Protein AF-A0A2D6D0F0-F1 (afdb_monomer)

Sequence (981 aa):
MTTPNARRAFAAAVACLWTLGLAVTSDGAQYAVLAGVWDYQSEALALEAPRNDLILMRTLLADERYEAGSVIVLENPTKTEMVASLEGLAERIGPSDTFLFYFSGHGTRIIDRFGDDPGDEARGRYPDLDDEALLPADADLSRPETYLLDDELGALIGAIGTRDVACVIDTCYSGDILKAPRLGPSKGASGDPTARRRGASRPQDILDDATDFALLMAAAPHNEVVHELRIPVAGRQLPVSALTYSIYRHAGRMAGMTYRQLAQAARSDHEEWRLPWSPVLEGPAARYDESTPWRPTSMAAAEAIRLYADDELPFETTRHRVVALGGVEVDVGLLRAAGVRRSAIVIGVDDYQPPFGALRYAGDDAKAMKEVLQDAGFMVTLMTPDSLLQPTRQNIIDQLEWHARMADLDMLTVYLSGHGEDVDGEGYFVPMDATEPLAASSLGVGALFDILATAKAKRRFVMVDACRVAPKQAFVSSLATQGSETDIVFTACDEGQYAPEVPELGHGLFTHFLLTGLRDDAGEGPAAAAPDGNVTVLGLLDYVMRGIDDWYASIPPDQRPQQQVTPRVLYNGRYISLLSSEDVDTALVAAPRPAVPAPAATAPTMRPQPEHVPFLVSVLPGISMPIPVDGDVSTTFSLNLFAGYVRSVRGAEVGYVLNRVRDGMHGGQVAGAANLVGGRVTGFQAAGAVNATGGGLRGFQAAGALNLLDGGERLGRFLADVNHDEPVMGLHGVQAAGAVNILSGDTSQGAQIAGAVNVAAGLLRGAQLSGAVNIGERISGGQFGVVNVADSIRGAQFGVVNVGGAMTGLQVGIVNIADTFDGVPVGLLNYSGNGRWDLEISGDETFPVLVGLRTGTERFYSILAVAGQWESTPRRWGMAAGFGGRIPVGRYGIHLDAMHYKINEDEAWTDELHLLSKLRLTFGLRLADQMSLFAGVTGNVLVSRLNDGSHLDLSGDAVYETKRGRNWVRVWPGVVAGVTF

Structure (mmCIF, N/CA/C/O backbone):
data_AF-A0A2D6D0F0-F1
#
_entry.id   AF-A0A2D6D0F0-F1
#
loop_
_atom_site.group_PDB
_atom_site.id
_atom_site.type_symbol
_atom_site.label_atom_id
_atom_site.label_alt_id
_atom_site.label_comp_id
_atom_site.label_asym_id
_atom_site.label_entity_id
_atom_site.label_seq_id
_atom_site.pdbx_PDB_ins_code
_atom_site.Cartn_x
_atom_site.Cartn_y
_atom_site.Cartn_z
_atom_site.occupancy
_atom_site.B_iso_or_equiv
_atom_site.auth_seq_id
_atom_site.auth_comp_id
_atom_site.auth_asym_id
_atom_site.auth_atom_id
_atom_site.pdbx_PDB_model_num
ATOM 1 N N . MET A 1 1 ? 1.166 -6.325 -25.034 1.00 35.00 1 MET A N 1
ATOM 2 C CA . MET A 1 1 ? 2.629 -6.489 -25.210 1.00 35.00 1 MET A CA 1
ATOM 3 C C . MET A 1 1 ? 2.957 -7.963 -25.442 1.00 35.00 1 MET A C 1
ATOM 5 O O . MET A 1 1 ? 2.947 -8.725 -24.484 1.00 35.00 1 MET A O 1
ATOM 9 N N . THR A 1 2 ? 3.166 -8.409 -26.685 1.00 28.19 2 THR A N 1
ATOM 10 C CA . THR A 1 2 ? 3.203 -9.856 -27.020 1.00 28.19 2 THR A CA 1
ATOM 11 C C . THR A 1 2 ? 4.401 -10.307 -27.864 1.00 28.19 2 THR A C 1
ATOM 13 O O . THR A 1 2 ? 4.337 -11.370 -28.476 1.00 28.19 2 THR A O 1
ATOM 16 N N . THR A 1 3 ? 5.527 -9.584 -27.872 1.00 33.97 3 THR A N 1
ATOM 17 C CA . THR A 1 3 ? 6.780 -10.109 -28.451 1.00 33.97 3 THR A CA 1
ATOM 18 C C . THR A 1 3 ? 7.912 -10.178 -27.409 1.00 33.97 3 THR A C 1
ATOM 20 O O . THR A 1 3 ? 8.162 -9.204 -26.695 1.00 33.97 3 THR A O 1
ATOM 23 N N . PRO A 1 4 ? 8.630 -11.319 -27.300 1.00 35.09 4 PRO A N 1
ATOM 24 C CA . PRO A 1 4 ? 9.756 -11.505 -26.371 1.00 35.09 4 PRO A CA 1
ATOM 25 C C . PRO A 1 4 ? 10.907 -10.501 -26.549 1.00 35.09 4 PRO A C 1
ATOM 27 O O . PRO A 1 4 ? 11.639 -10.234 -25.598 1.00 35.09 4 PRO A O 1
ATOM 30 N N . ASN A 1 5 ? 11.057 -9.924 -27.745 1.00 35.28 5 ASN A N 1
ATOM 31 C CA . ASN A 1 5 ? 12.119 -8.963 -28.055 1.00 35.28 5 ASN A CA 1
ATOM 32 C C . ASN A 1 5 ? 11.837 -7.567 -27.483 1.00 35.28 5 ASN A C 1
ATOM 34 O O . ASN A 1 5 ? 12.752 -6.944 -26.948 1.00 35.28 5 ASN A O 1
ATOM 38 N N . ALA A 1 6 ? 10.572 -7.131 -27.459 1.00 36.66 6 ALA A N 1
ATOM 39 C CA . ALA A 1 6 ? 10.165 -5.880 -26.818 1.00 36.66 6 ALA A CA 1
ATOM 40 C C . ALA A 1 6 ? 10.391 -5.919 -25.295 1.00 36.66 6 ALA A C 1
ATOM 42 O O . ALA A 1 6 ? 10.857 -4.943 -24.714 1.00 36.66 6 ALA A O 1
ATOM 43 N N . ARG A 1 7 ? 10.191 -7.081 -24.650 1.00 38.28 7 ARG A N 1
ATOM 44 C CA . ARG A 1 7 ? 10.544 -7.290 -23.230 1.00 38.28 7 ARG A CA 1
ATOM 45 C C . ARG A 1 7 ? 12.048 -7.186 -22.968 1.00 38.28 7 ARG A C 1
ATOM 47 O O . ARG A 1 7 ? 12.435 -6.685 -21.922 1.00 38.28 7 ARG A O 1
ATOM 54 N N . ARG A 1 8 ? 12.897 -7.630 -23.901 1.00 39.00 8 ARG A N 1
ATOM 55 C CA . ARG A 1 8 ? 14.366 -7.550 -23.776 1.00 39.00 8 ARG A CA 1
ATOM 56 C C . ARG A 1 8 ? 14.900 -6.146 -24.042 1.00 39.00 8 ARG A C 1
ATOM 58 O O . ARG A 1 8 ? 15.798 -5.708 -23.340 1.00 39.00 8 ARG A O 1
ATOM 65 N N . ALA A 1 9 ? 14.319 -5.433 -25.003 1.00 36.66 9 ALA A N 1
ATOM 66 C CA . ALA A 1 9 ? 14.596 -4.023 -25.264 1.00 36.66 9 ALA A CA 1
ATOM 67 C C . ALA A 1 9 ? 14.167 -3.128 -24.088 1.00 36.66 9 ALA A C 1
ATOM 69 O O . ALA A 1 9 ? 14.928 -2.263 -23.657 1.00 36.66 9 ALA A O 1
ATOM 70 N N . PHE A 1 10 ? 12.991 -3.398 -23.516 1.00 39.38 10 PHE A N 1
ATOM 71 C CA . PHE A 1 10 ? 12.507 -2.761 -22.294 1.00 39.38 10 PHE A CA 1
ATOM 72 C C . PHE A 1 10 ? 13.398 -3.106 -21.094 1.00 39.38 10 PHE A C 1
ATOM 74 O O . PHE A 1 10 ? 13.846 -2.203 -20.403 1.00 39.38 10 PHE A O 1
ATOM 81 N N . ALA A 1 11 ? 13.764 -4.378 -20.898 1.00 36.72 11 ALA A N 1
ATOM 82 C CA . ALA A 1 11 ? 14.684 -4.795 -19.838 1.00 36.72 11 ALA A CA 1
ATOM 83 C C . ALA A 1 11 ? 16.097 -4.205 -19.996 1.00 36.72 11 ALA A C 1
ATOM 85 O O . ALA A 1 11 ? 16.725 -3.893 -18.995 1.00 36.72 11 ALA A O 1
ATOM 86 N N . ALA A 1 12 ? 16.594 -4.004 -21.221 1.00 36.41 12 ALA A N 1
ATOM 87 C CA . ALA A 1 12 ? 17.891 -3.376 -21.481 1.00 36.41 12 ALA A CA 1
ATOM 88 C C . ALA A 1 12 ? 17.864 -1.856 -21.240 1.00 36.41 12 ALA A C 1
ATOM 90 O O . ALA A 1 12 ? 18.802 -1.307 -20.667 1.00 36.41 12 ALA A O 1
ATOM 91 N N . ALA A 1 13 ? 16.774 -1.176 -21.611 1.00 36.41 13 ALA A N 1
ATOM 92 C CA . ALA A 1 13 ? 16.562 0.235 -21.289 1.00 36.41 13 ALA A CA 1
ATOM 93 C C . ALA A 1 13 ? 16.362 0.448 -19.776 1.00 36.41 13 ALA A C 1
ATOM 95 O O . ALA A 1 13 ? 16.921 1.383 -19.208 1.00 36.41 13 ALA A O 1
ATOM 96 N N . VAL A 1 14 ? 15.644 -0.465 -19.113 1.00 37.88 14 VAL A N 1
ATOM 97 C CA . VAL A 1 14 ? 15.500 -0.529 -17.652 1.00 37.88 14 VAL A CA 1
ATOM 98 C C . VAL A 1 14 ? 16.848 -0.841 -16.993 1.00 37.88 14 VAL A C 1
ATOM 100 O O . VAL A 1 14 ? 17.201 -0.168 -16.040 1.00 37.88 14 VAL A O 1
ATOM 103 N N . ALA A 1 15 ? 17.673 -1.742 -17.531 1.00 34.91 15 ALA A N 1
ATOM 104 C CA . ALA A 1 15 ? 19.015 -2.038 -17.012 1.00 34.91 15 ALA A CA 1
ATOM 105 C C . ALA A 1 15 ? 19.998 -0.854 -17.151 1.00 34.91 15 ALA A C 1
ATOM 107 O O . ALA A 1 15 ? 20.830 -0.631 -16.273 1.00 34.91 15 ALA A O 1
ATOM 108 N N . CYS A 1 16 ? 19.886 -0.054 -18.218 1.00 33.41 16 CYS A N 1
ATOM 109 C CA . CYS A 1 16 ? 20.623 1.209 -18.360 1.00 33.41 16 CYS A CA 1
ATOM 110 C C . CYS A 1 16 ? 20.091 2.325 -17.442 1.00 33.41 16 CYS A C 1
ATOM 112 O O . CYS A 1 16 ? 20.849 3.213 -17.064 1.00 33.41 16 CYS A O 1
ATOM 114 N N . LEU A 1 17 ? 18.812 2.278 -17.058 1.00 35.69 17 LEU A N 1
ATOM 115 C CA . LEU A 1 17 ? 18.233 3.140 -16.021 1.00 35.69 17 LEU A CA 1
ATOM 116 C C . LEU A 1 17 ? 18.638 2.686 -14.606 1.00 35.69 17 LEU A C 1
ATOM 118 O O . LEU A 1 17 ? 18.888 3.528 -13.749 1.00 35.69 17 LEU A O 1
ATOM 122 N N . TRP A 1 18 ? 18.806 1.380 -14.386 1.00 32.38 18 TRP A N 1
ATOM 123 C CA . TRP A 1 18 ? 19.278 0.777 -13.133 1.00 32.38 18 TRP A CA 1
ATOM 124 C C . TRP A 1 18 ? 20.716 1.173 -12.774 1.00 32.38 18 TRP A C 1
ATOM 126 O O . TRP A 1 18 ? 21.047 1.274 -11.597 1.00 32.38 18 TRP A O 1
ATOM 136 N N . THR A 1 19 ? 21.576 1.443 -13.760 1.00 31.61 19 THR A N 1
ATOM 137 C CA . THR A 1 19 ? 22.963 1.880 -13.514 1.00 31.61 19 THR A CA 1
ATOM 138 C C . THR A 1 19 ? 23.115 3.391 -13.311 1.00 31.61 19 THR A C 1
ATOM 140 O O . THR A 1 19 ? 24.156 3.829 -12.826 1.00 31.61 19 THR A O 1
ATOM 143 N N . LEU A 1 20 ? 22.087 4.189 -13.627 1.00 30.00 20 LEU A N 1
ATOM 144 C CA . LEU A 1 20 ? 22.090 5.654 -13.485 1.00 30.00 20 LEU A CA 1
ATOM 145 C C . LEU A 1 20 ? 21.122 6.185 -12.412 1.00 30.00 20 LEU A C 1
ATOM 147 O O . LEU A 1 20 ? 21.243 7.342 -12.018 1.00 30.00 20 LEU A O 1
ATOM 151 N N . GLY A 1 21 ? 20.205 5.356 -11.910 1.00 28.36 21 GLY A N 1
ATOM 152 C CA . GLY A 1 21 ? 19.218 5.702 -10.887 1.00 28.36 21 GLY A CA 1
ATOM 153 C C . GLY A 1 21 ? 19.251 4.751 -9.693 1.00 28.36 21 GLY A C 1
ATOM 154 O O . GLY A 1 21 ? 18.270 4.066 -9.422 1.00 28.36 21 GLY A O 1
ATOM 155 N N . LEU A 1 22 ? 20.363 4.712 -8.955 1.00 32.31 22 LEU A N 1
ATOM 156 C CA . LEU A 1 22 ? 20.384 4.163 -7.595 1.00 32.31 22 LEU A CA 1
ATOM 157 C C . LEU A 1 22 ? 19.583 5.095 -6.670 1.00 32.31 22 LEU A C 1
ATOM 159 O O . LEU A 1 22 ? 20.170 5.972 -6.044 1.00 32.31 22 LEU A O 1
ATOM 163 N N . ALA A 1 23 ? 18.251 4.948 -6.671 1.00 27.20 23 ALA A N 1
ATOM 164 C CA . ALA A 1 23 ? 17.322 5.243 -5.567 1.00 27.20 23 ALA A CA 1
ATOM 165 C C . ALA A 1 23 ? 15.842 5.126 -6.007 1.00 27.20 23 ALA A C 1
ATOM 167 O O . ALA A 1 23 ? 15.099 6.088 -5.865 1.00 27.20 23 ALA A O 1
ATOM 168 N N . VAL A 1 24 ? 15.388 3.983 -6.540 1.00 26.95 24 VAL A N 1
ATOM 169 C CA . VAL A 1 24 ? 13.980 3.547 -6.396 1.00 26.95 24 VAL A CA 1
ATOM 170 C C . VAL A 1 24 ? 13.966 2.018 -6.336 1.00 26.95 24 VAL A C 1
ATOM 172 O O . VAL A 1 24 ? 14.511 1.346 -7.207 1.00 26.95 24 VAL A O 1
ATOM 175 N N . THR A 1 25 ? 13.395 1.499 -5.259 1.00 31.27 25 THR A N 1
ATOM 176 C CA . THR A 1 25 ? 13.218 0.091 -4.896 1.00 31.27 25 THR A CA 1
ATOM 177 C C . THR A 1 25 ? 12.376 -0.665 -5.931 1.00 31.27 25 THR A C 1
ATOM 179 O O . THR A 1 25 ? 11.370 -0.150 -6.412 1.00 31.27 25 THR A O 1
ATOM 182 N N . SER A 1 26 ? 12.761 -1.894 -6.282 1.00 36.75 26 SER A N 1
ATOM 183 C CA . SER A 1 26 ? 11.804 -2.868 -6.817 1.00 36.75 26 SER A CA 1
ATOM 184 C C . SER A 1 26 ? 10.820 -3.212 -5.698 1.00 36.75 26 SER A C 1
ATOM 186 O O . SER A 1 26 ? 11.283 -3.631 -4.639 1.00 36.75 26 SER A O 1
ATOM 188 N N . ASP A 1 27 ? 9.513 -3.029 -5.902 1.00 53.31 27 ASP A N 1
ATOM 189 C CA . ASP A 1 27 ? 8.501 -3.552 -4.974 1.00 53.31 27 ASP A CA 1
ATOM 190 C C . ASP A 1 27 ? 8.690 -5.079 -4.899 1.00 53.31 27 ASP A C 1
ATOM 192 O O . ASP A 1 27 ? 8.548 -5.760 -5.920 1.00 53.31 27 ASP A O 1
ATOM 196 N N . GLY A 1 28 ? 9.106 -5.614 -3.747 1.00 61.09 28 GLY A N 1
ATOM 197 C CA . GLY A 1 28 ? 9.179 -7.061 -3.545 1.00 61.09 28 GLY A CA 1
ATOM 198 C C . GLY A 1 28 ? 7.797 -7.694 -3.415 1.00 61.09 28 GLY A C 1
ATOM 199 O O . GLY A 1 28 ? 6.772 -7.008 -3.365 1.00 61.09 28 GLY A O 1
ATOM 200 N N . ALA A 1 29 ? 7.766 -9.024 -3.395 1.00 73.00 29 ALA A N 1
ATOM 201 C CA . ALA A 1 29 ? 6.532 -9.785 -3.245 1.00 73.00 29 ALA A CA 1
ATOM 202 C C . ALA A 1 29 ? 5.926 -9.584 -1.845 1.00 73.00 29 ALA A C 1
ATOM 204 O O . ALA A 1 29 ? 6.640 -9.333 -0.875 1.00 73.00 29 ALA A O 1
ATOM 205 N N . GLN A 1 30 ? 4.600 -9.695 -1.732 1.00 80.50 30 GLN A N 1
ATOM 206 C CA . GLN A 1 30 ? 3.890 -9.570 -0.456 1.00 80.50 30 GLN A CA 1
ATOM 207 C C . GLN A 1 30 ? 3.416 -10.941 0.035 1.00 80.50 30 GLN A C 1
ATOM 209 O O . GLN A 1 30 ? 2.775 -11.695 -0.706 1.00 80.50 30 GLN A O 1
ATOM 214 N N . TYR A 1 31 ? 3.707 -11.241 1.298 1.00 85.88 31 TYR A N 1
ATOM 215 C CA . TYR A 1 31 ? 3.348 -12.481 1.982 1.00 85.88 31 TYR A CA 1
ATOM 216 C C . TYR A 1 31 ? 2.560 -12.181 3.257 1.00 85.88 31 TYR A C 1
ATOM 218 O O . TYR A 1 31 ? 2.778 -11.150 3.895 1.00 85.88 31 TYR A O 1
ATOM 226 N N . ALA A 1 32 ? 1.639 -13.067 3.634 1.00 88.25 32 ALA A N 1
ATOM 227 C CA . ALA A 1 32 ? 0.878 -12.935 4.869 1.00 88.25 32 ALA A CA 1
ATOM 228 C C . ALA A 1 32 ? 0.519 -14.290 5.496 1.00 88.25 32 ALA A C 1
ATOM 230 O O . ALA A 1 32 ? 0.195 -15.241 4.785 1.00 88.25 32 ALA A O 1
ATOM 231 N N . VAL A 1 33 ? 0.497 -14.345 6.826 1.00 91.69 33 VAL A N 1
ATOM 232 C CA . VAL A 1 33 ? -0.156 -15.398 7.616 1.00 91.69 33 VAL A CA 1
ATOM 233 C C . VAL A 1 33 ? -1.268 -14.746 8.425 1.00 91.69 33 VAL A C 1
ATOM 235 O O . VAL A 1 33 ? -1.003 -13.846 9.217 1.00 91.69 33 VAL A O 1
ATOM 238 N N . LEU A 1 34 ? -2.505 -15.187 8.206 1.00 93.12 34 LEU A N 1
ATOM 239 C CA . LEU A 1 34 ? -3.680 -14.785 8.971 1.00 93.12 34 LEU A CA 1
ATOM 240 C C . LEU A 1 34 ? -4.127 -15.973 9.818 1.00 93.12 34 LEU A C 1
ATOM 242 O O . LEU A 1 34 ? -4.552 -16.980 9.259 1.00 93.12 34 LEU A O 1
ATOM 246 N N . ALA A 1 35 ? -4.050 -15.856 11.136 1.00 94.88 35 ALA A N 1
ATOM 247 C CA . ALA A 1 35 ? -4.525 -16.860 12.074 1.00 94.88 35 ALA A CA 1
ATOM 248 C C . ALA A 1 35 ? -5.669 -16.297 12.914 1.00 94.88 35 ALA A C 1
ATOM 250 O O . ALA A 1 35 ? -5.633 -15.143 13.340 1.00 94.88 35 ALA A O 1
ATOM 251 N N . GLY A 1 36 ? -6.681 -17.114 13.168 1.00 93.38 36 GLY A N 1
ATOM 252 C CA . GLY A 1 36 ? -7.724 -16.748 14.109 1.00 93.38 36 GLY A CA 1
ATOM 253 C C . GLY A 1 36 ? -8.350 -17.959 14.770 1.00 93.38 36 GLY A C 1
ATOM 254 O O . GLY A 1 36 ? -8.576 -18.981 14.119 1.00 93.38 36 GLY A O 1
ATOM 255 N N . VAL A 1 37 ? -8.577 -17.834 16.074 1.00 90.94 37 VAL A N 1
ATOM 256 C CA . VAL A 1 37 ? -8.968 -18.934 16.956 1.00 90.94 37 VAL A CA 1
ATOM 257 C C . VAL A 1 37 ? -10.219 -18.532 17.727 1.00 90.94 37 VAL A C 1
ATOM 259 O O . VAL A 1 37 ? -10.185 -17.645 18.579 1.00 90.94 37 VAL A O 1
ATOM 262 N N . TRP A 1 38 ? -11.329 -19.184 17.405 1.00 88.31 38 TRP A N 1
ATOM 263 C CA . TRP A 1 38 ? -12.628 -19.006 18.055 1.00 88.31 38 TRP A CA 1
ATOM 264 C C . TRP A 1 38 ? -13.164 -20.304 18.670 1.00 88.31 38 TRP A C 1
ATOM 266 O O . TRP A 1 38 ? -13.994 -20.250 19.571 1.00 88.31 38 TRP A O 1
ATOM 276 N N . ASP A 1 39 ? -12.672 -21.455 18.204 1.00 86.69 39 ASP A N 1
ATOM 277 C CA . ASP A 1 39 ? -13.018 -22.785 18.701 1.00 86.69 39 ASP A CA 1
ATOM 278 C C . ASP A 1 39 ? -11.818 -23.378 19.451 1.00 86.69 39 ASP A C 1
ATOM 280 O O . ASP A 1 39 ? -10.764 -23.630 18.859 1.00 86.69 39 ASP A O 1
ATOM 284 N N . TYR A 1 40 ? -11.978 -23.564 20.761 1.00 83.00 40 TYR A N 1
ATOM 285 C CA . TYR A 1 40 ? -10.963 -24.102 21.666 1.00 83.00 40 TYR A CA 1
ATOM 286 C C . TYR A 1 40 ? -11.461 -25.411 22.273 1.00 83.00 40 TYR A C 1
ATOM 288 O O . TYR A 1 40 ? -12.660 -25.660 22.371 1.00 83.00 40 TYR A O 1
ATOM 296 N N . GLN A 1 41 ? -10.543 -26.227 22.792 1.00 77.12 41 GLN A N 1
ATOM 297 C CA . GLN A 1 41 ? -10.916 -27.453 23.512 1.00 77.12 41 GLN A CA 1
ATOM 298 C C . GLN A 1 41 ? -11.795 -27.197 24.751 1.00 77.12 41 GLN A C 1
ATOM 300 O O . GLN A 1 41 ? -12.514 -28.095 25.188 1.00 77.12 41 GLN A O 1
ATOM 305 N N . SER A 1 42 ? -11.730 -25.989 25.319 1.00 69.00 42 SER A N 1
ATOM 306 C CA . SER A 1 42 ? -12.558 -25.547 26.441 1.00 69.00 42 SER A CA 1
ATOM 307 C C . SER A 1 42 ? -13.626 -24.565 25.966 1.00 69.00 42 SER A C 1
ATOM 309 O O . SER A 1 42 ? -13.292 -23.497 25.456 1.00 69.00 42 SER A O 1
ATOM 311 N N . GLU A 1 43 ? -14.902 -24.871 26.224 1.00 63.38 43 GLU A N 1
ATOM 312 C CA . GLU A 1 43 ? -16.028 -23.960 25.946 1.00 63.38 43 GLU A CA 1
ATOM 313 C C . GLU A 1 43 ? -15.878 -22.604 26.663 1.00 63.38 43 GLU A C 1
ATOM 315 O O . GLU A 1 43 ? -16.380 -21.592 26.186 1.00 63.38 43 GLU A O 1
ATOM 320 N N . ALA A 1 44 ? -15.135 -22.550 27.776 1.00 56.38 44 ALA A N 1
ATOM 321 C CA . ALA A 1 44 ? -14.881 -21.312 28.515 1.00 56.38 44 ALA A CA 1
ATOM 322 C C . ALA A 1 44 ? -13.966 -20.316 27.773 1.00 56.38 44 ALA A C 1
ATOM 324 O O . ALA A 1 44 ? -13.897 -19.151 28.166 1.00 56.38 44 ALA A O 1
ATOM 325 N N . LEU A 1 45 ? -13.257 -20.776 26.737 1.00 63.25 45 LEU A N 1
ATOM 326 C CA . LEU A 1 45 ? -12.373 -19.976 25.886 1.00 63.25 45 LEU A CA 1
ATOM 327 C C . LEU A 1 45 ? -13.003 -19.660 24.522 1.00 63.25 45 LEU A C 1
ATOM 329 O O . LEU A 1 45 ? -12.356 -19.049 23.681 1.00 63.25 45 LEU A O 1
ATOM 333 N N . ALA A 1 46 ? -14.237 -20.098 24.260 1.00 70.38 46 ALA A N 1
ATOM 334 C CA . ALA A 1 46 ? -14.877 -19.847 22.976 1.00 70.38 46 ALA A CA 1
ATOM 335 C C . ALA A 1 46 ? -15.053 -18.338 22.733 1.00 70.38 46 ALA A C 1
ATOM 337 O O . ALA A 1 46 ? -15.486 -17.592 23.615 1.00 70.38 46 ALA A O 1
ATOM 338 N N . LEU A 1 47 ? -14.726 -17.906 21.516 1.00 75.00 47 LEU A N 1
ATOM 339 C CA . LEU A 1 47 ? -14.892 -16.530 21.042 1.00 75.00 47 LEU A CA 1
ATOM 340 C C . LEU A 1 47 ? -15.806 -16.526 19.814 1.00 75.00 47 LEU A C 1
ATOM 342 O O . LEU A 1 47 ? -15.990 -17.550 19.165 1.00 75.00 47 LEU A O 1
ATOM 346 N N . GLU A 1 48 ? -16.361 -15.376 19.448 1.00 77.81 48 GLU A N 1
ATOM 347 C CA . GLU A 1 48 ? -17.212 -15.239 18.258 1.00 77.81 48 GLU A CA 1
ATOM 348 C C . GLU A 1 48 ? -16.579 -14.329 17.194 1.00 77.81 48 GLU A C 1
ATOM 350 O O . GLU A 1 48 ? -16.745 -14.546 15.988 1.00 77.81 48 GLU A O 1
ATOM 355 N N . ALA A 1 49 ? -15.819 -13.319 17.622 1.00 81.12 49 ALA A N 1
ATOM 356 C CA . ALA A 1 49 ? -15.220 -12.306 16.759 1.00 81.12 49 ALA A CA 1
ATOM 357 C C . ALA A 1 49 ? -14.118 -12.823 15.812 1.00 81.12 49 ALA A C 1
ATOM 359 O O . ALA A 1 49 ? -14.177 -12.468 14.625 1.00 81.12 49 ALA A O 1
ATOM 360 N N . PRO A 1 50 ? -13.167 -13.693 16.233 1.00 89.75 50 PRO A 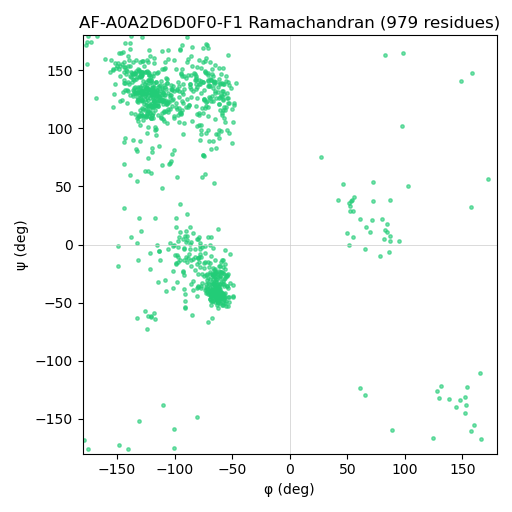N 1
ATOM 361 C CA . PRO A 1 50 ? -12.011 -14.063 15.406 1.00 89.75 50 PRO A CA 1
ATOM 362 C C . PRO A 1 50 ? -12.374 -14.660 14.044 1.00 89.75 50 PRO A C 1
ATOM 364 O O . PRO A 1 50 ? -11.663 -14.478 13.051 1.00 89.75 50 PRO A O 1
ATOM 367 N N . ARG A 1 51 ? -13.531 -15.325 13.964 1.00 89.94 51 ARG A N 1
ATOM 368 C CA . ARG A 1 51 ? -14.074 -15.866 12.717 1.00 89.94 51 ARG A CA 1
ATOM 369 C C . ARG A 1 51 ? -14.387 -14.773 11.698 1.00 89.94 51 ARG A C 1
ATOM 371 O O . ARG A 1 51 ? -14.022 -14.887 10.528 1.00 89.94 51 ARG A O 1
ATOM 378 N N . ASN A 1 52 ? -15.085 -13.722 12.124 1.00 89.19 52 ASN A N 1
ATOM 379 C CA . ASN A 1 52 ? -15.406 -12.587 11.261 1.00 89.19 52 ASN A CA 1
ATOM 380 C C . ASN A 1 52 ? -14.162 -11.747 10.977 1.00 89.19 52 ASN A C 1
ATOM 382 O O . ASN A 1 52 ? -13.978 -11.302 9.846 1.00 89.19 52 ASN A O 1
ATOM 386 N N . ASP A 1 53 ? -13.283 -11.589 11.959 1.00 90.94 53 ASP A N 1
ATOM 387 C CA . ASP A 1 53 ? -12.037 -10.842 11.838 1.00 90.94 53 ASP A CA 1
ATOM 388 C C . ASP A 1 53 ? -11.123 -11.388 10.726 1.00 90.94 53 ASP A C 1
ATOM 390 O O . ASP A 1 53 ? -10.682 -10.643 9.844 1.00 90.94 53 ASP A O 1
ATOM 394 N N . LEU A 1 54 ? -10.928 -12.710 10.686 1.00 90.75 54 LEU A N 1
ATOM 395 C CA . LEU A 1 54 ? -10.211 -13.409 9.613 1.00 90.75 54 LEU A CA 1
ATOM 396 C C . LEU A 1 54 ? -10.816 -13.147 8.235 1.00 90.75 54 LEU A C 1
ATOM 398 O O . LEU A 1 54 ? -10.087 -12.925 7.266 1.00 90.75 54 LEU A O 1
ATOM 402 N N . ILE A 1 55 ? -12.148 -13.162 8.130 1.00 88.50 55 ILE A N 1
ATOM 403 C CA . ILE A 1 55 ? -12.851 -12.888 6.873 1.00 88.50 55 ILE A CA 1
ATOM 404 C C . ILE A 1 55 ? -12.591 -11.445 6.444 1.00 88.50 55 ILE A C 1
ATOM 406 O O . ILE A 1 55 ? -12.255 -11.205 5.282 1.00 88.50 55 ILE A O 1
ATOM 410 N N . LEU A 1 56 ? -12.697 -10.484 7.363 1.00 86.81 56 LEU A N 1
ATOM 411 C CA . LEU A 1 56 ? -12.450 -9.070 7.087 1.00 86.81 56 LEU A CA 1
ATOM 412 C C . LEU A 1 56 ? -11.005 -8.831 6.630 1.00 86.81 56 LEU A C 1
ATOM 414 O O . LEU A 1 56 ? -10.795 -8.209 5.585 1.00 86.81 56 LEU A O 1
ATOM 418 N N . MET A 1 57 ? -10.020 -9.389 7.337 1.00 86.81 57 MET A N 1
ATOM 419 C CA . MET A 1 57 ? -8.602 -9.267 6.985 1.00 86.81 57 MET A CA 1
ATOM 420 C C . MET A 1 57 ? -8.267 -9.965 5.669 1.00 86.81 57 MET A C 1
ATOM 422 O O . MET A 1 57 ? -7.610 -9.380 4.811 1.00 86.81 57 MET A O 1
ATOM 426 N N . ARG A 1 58 ? -8.784 -11.173 5.431 1.00 85.31 58 ARG A N 1
ATOM 427 C CA . ARG A 1 58 ? -8.614 -11.865 4.146 1.00 85.31 58 ARG A CA 1
ATOM 428 C C . ARG A 1 58 ? -9.188 -11.051 2.989 1.00 85.31 58 ARG A C 1
ATOM 430 O O . ARG A 1 58 ? -8.563 -10.967 1.936 1.00 85.31 58 ARG A O 1
ATOM 437 N N . THR A 1 59 ? -10.362 -10.450 3.179 1.00 79.38 59 THR A N 1
ATOM 438 C CA . THR A 1 59 ? -11.003 -9.621 2.146 1.00 79.38 59 THR A CA 1
ATOM 439 C C . THR A 1 59 ? -10.167 -8.365 1.867 1.00 79.38 59 THR A C 1
ATOM 441 O O . THR A 1 59 ? -10.065 -7.923 0.728 1.00 79.38 59 THR A O 1
ATOM 444 N N . LEU A 1 60 ? -9.507 -7.814 2.886 1.00 77.69 60 LEU A N 1
ATOM 445 C CA . LEU A 1 60 ? -8.613 -6.661 2.769 1.00 77.69 60 LEU A CA 1
ATOM 446 C C . LEU A 1 60 ? -7.331 -6.969 1.980 1.00 77.69 60 LEU A C 1
ATOM 448 O O . LEU A 1 60 ? -6.833 -6.096 1.269 1.00 77.69 60 LEU A O 1
ATOM 452 N N . LEU A 1 61 ? -6.832 -8.207 2.070 1.00 76.12 61 LEU A N 1
ATOM 453 C CA . LEU A 1 61 ? -5.643 -8.689 1.355 1.00 76.12 61 LEU A CA 1
ATOM 454 C C . LEU A 1 61 ? -5.937 -9.298 -0.025 1.00 76.12 61 LEU A C 1
ATOM 456 O O . LEU A 1 61 ? -5.012 -9.759 -0.692 1.00 76.12 61 LEU A O 1
ATOM 460 N N . ALA A 1 62 ? -7.194 -9.300 -0.477 1.00 63.00 62 ALA A N 1
ATOM 461 C CA . ALA A 1 62 ? -7.594 -9.765 -1.806 1.00 63.00 62 ALA A CA 1
ATOM 462 C C . ALA A 1 62 ? -7.187 -8.755 -2.907 1.00 63.00 62 ALA A C 1
ATOM 464 O O . ALA A 1 62 ? -8.026 -8.177 -3.595 1.00 63.00 62 ALA A O 1
ATOM 465 N N . ASP A 1 63 ? -5.882 -8.507 -3.031 1.00 56.19 63 ASP A N 1
ATOM 466 C CA . ASP A 1 63 ? -5.238 -7.573 -3.961 1.00 56.19 63 ASP A CA 1
ATOM 467 C C . ASP A 1 63 ? -4.439 -8.340 -5.036 1.00 56.19 63 ASP A C 1
ATOM 469 O O . ASP A 1 63 ? -3.903 -9.415 -4.777 1.00 56.19 63 ASP A O 1
ATOM 473 N N . GLU A 1 64 ? -4.286 -7.767 -6.235 1.00 47.81 64 GLU A N 1
ATOM 474 C CA . GLU A 1 64 ? -3.553 -8.355 -7.375 1.00 47.81 64 GLU A CA 1
ATOM 475 C C . GLU A 1 64 ? -2.030 -8.496 -7.134 1.00 47.81 64 GLU A C 1
ATOM 477 O O . GLU A 1 64 ? -1.311 -9.003 -7.996 1.00 47.81 64 GLU A O 1
ATOM 482 N N . ARG A 1 65 ? -1.524 -8.032 -5.978 1.00 53.97 65 ARG A N 1
ATOM 483 C CA . ARG A 1 65 ? -0.098 -8.017 -5.596 1.00 53.97 65 ARG A CA 1
ATOM 484 C C . ARG A 1 65 ? 0.329 -9.166 -4.677 1.00 53.97 65 ARG A C 1
ATOM 486 O O . ARG A 1 65 ? 1.526 -9.427 -4.576 1.00 53.97 65 ARG A O 1
ATOM 493 N N . TYR A 1 66 ? -0.614 -9.858 -4.037 1.00 59.78 66 TYR A N 1
ATOM 494 C CA . TYR A 1 66 ? -0.324 -11.114 -3.348 1.00 59.78 66 TYR A CA 1
ATOM 495 C C . TYR A 1 66 ? -0.317 -12.237 -4.390 1.00 59.78 66 TYR A C 1
ATOM 497 O O . TYR A 1 66 ? -1.313 -12.470 -5.078 1.00 59.78 66 TYR A O 1
ATOM 505 N N . GLU A 1 67 ? 0.817 -12.919 -4.552 1.00 58.62 67 GLU A N 1
ATOM 506 C CA . GLU A 1 67 ? 0.885 -14.080 -5.436 1.00 58.62 67 GLU A CA 1
ATOM 507 C C . GLU A 1 67 ? -0.077 -15.180 -4.960 1.00 58.62 67 GLU A C 1
ATOM 509 O O . GLU A 1 67 ? -0.370 -15.327 -3.771 1.00 58.62 67 GLU A O 1
ATOM 514 N N . ALA A 1 68 ? -0.569 -16.002 -5.887 1.00 56.53 68 ALA A N 1
ATOM 515 C CA . ALA A 1 68 ? -1.401 -17.143 -5.522 1.00 56.53 68 ALA A CA 1
ATOM 516 C C . ALA A 1 68 ? -0.646 -18.053 -4.528 1.00 56.53 68 ALA A C 1
ATOM 518 O O . ALA A 1 68 ? 0.384 -18.635 -4.868 1.00 56.53 68 ALA A O 1
ATOM 519 N N . GLY A 1 69 ? -1.157 -18.171 -3.297 1.00 64.12 69 GLY A N 1
ATOM 520 C CA . GLY A 1 69 ? -0.510 -18.928 -2.217 1.00 64.12 69 GLY A CA 1
ATOM 521 C C . GLY A 1 69 ? 0.557 -18.160 -1.421 1.00 64.12 69 GLY A C 1
ATOM 522 O O . GLY A 1 69 ? 1.383 -18.801 -0.765 1.00 64.12 69 GLY A O 1
ATOM 523 N N . SER A 1 70 ? 0.582 -16.821 -1.482 1.00 77.31 70 SER A N 1
ATOM 524 C CA . SER A 1 70 ? 1.384 -15.975 -0.581 1.00 77.31 70 SER A CA 1
ATOM 525 C C . SER A 1 70 ? 0.627 -15.515 0.673 1.00 77.31 70 SER A C 1
ATOM 527 O O . SER A 1 70 ? 1.265 -15.067 1.621 1.00 77.31 70 SER A O 1
ATOM 529 N N . VAL A 1 71 ? -0.704 -15.674 0.709 1.00 84.56 71 VAL A N 1
ATOM 530 C CA . VAL A 1 71 ? -1.546 -15.482 1.904 1.00 84.56 71 VAL A CA 1
ATOM 531 C C . VAL A 1 71 ? -1.975 -16.847 2.435 1.00 84.56 71 VAL A C 1
ATOM 533 O O . VAL A 1 71 ? -2.727 -17.563 1.769 1.00 84.56 71 VAL A O 1
ATOM 536 N N . ILE A 1 72 ? -1.505 -17.206 3.627 1.00 88.38 72 ILE A N 1
ATOM 537 C CA . ILE A 1 72 ? -1.920 -18.405 4.359 1.00 88.38 72 ILE A CA 1
ATOM 538 C C . ILE A 1 72 ? -3.001 -17.991 5.354 1.00 88.38 72 ILE A C 1
ATOM 540 O O . ILE A 1 72 ? -2.806 -17.061 6.129 1.00 88.38 72 ILE A O 1
ATOM 544 N N . VAL A 1 73 ? -4.147 -18.667 5.312 1.00 90.75 73 VAL A N 1
ATOM 545 C CA . VAL A 1 73 ? -5.277 -18.430 6.217 1.00 90.75 73 VAL A CA 1
ATOM 546 C C . VAL A 1 73 ? -5.445 -19.673 7.078 1.00 90.75 73 VAL A C 1
ATOM 548 O O . VAL A 1 73 ? -5.656 -20.761 6.542 1.00 90.75 73 VAL A O 1
ATOM 551 N N . LEU A 1 74 ? -5.318 -19.503 8.388 1.00 93.31 74 LEU A N 1
ATOM 552 C CA . LEU A 1 74 ? -5.375 -20.546 9.398 1.00 93.31 74 LEU A CA 1
ATOM 553 C C . LEU A 1 74 ? -6.609 -20.324 10.279 1.00 93.31 74 LEU A C 1
ATOM 555 O O . LEU A 1 74 ? -6.680 -19.354 11.034 1.00 93.31 74 LEU A O 1
ATOM 559 N N . GLU A 1 75 ? -7.582 -21.222 10.163 1.00 94.44 75 GLU A N 1
ATOM 560 C CA . GLU A 1 75 ? -8.819 -21.220 10.951 1.00 94.44 75 GLU A CA 1
ATOM 561 C C . GLU A 1 75 ? -8.668 -22.212 12.109 1.00 94.44 75 GLU A C 1
ATOM 563 O O . GLU A 1 75 ? -8.453 -23.395 11.857 1.00 94.44 75 GLU A O 1
ATOM 568 N N . ASN A 1 76 ? -8.749 -21.731 13.354 1.00 93.00 76 ASN A N 1
ATOM 569 C CA . ASN A 1 76 ? -8.496 -22.508 14.575 1.00 93.00 76 ASN A CA 1
ATOM 570 C C . ASN A 1 76 ? -7.209 -23.362 14.508 1.00 93.00 76 ASN A C 1
ATOM 572 O O . ASN A 1 76 ? -7.269 -24.573 14.736 1.00 93.00 76 ASN A O 1
ATOM 576 N N . PRO A 1 77 ? -6.045 -22.779 14.154 1.00 95.31 77 PRO A N 1
ATOM 577 C CA . PRO A 1 77 ? -4.824 -23.560 14.029 1.00 95.31 77 PRO A CA 1
ATOM 578 C C . PRO A 1 77 ? -4.332 -24.094 15.369 1.00 95.31 77 PRO A C 1
ATOM 580 O O . PRO A 1 77 ? -4.408 -23.419 16.396 1.00 95.31 77 PRO A O 1
ATOM 583 N N . THR A 1 78 ? -3.727 -25.274 15.320 1.00 92.81 78 THR A N 1
ATOM 584 C CA . THR A 1 78 ? -2.882 -25.784 16.403 1.00 92.81 78 THR A CA 1
ATOM 585 C C . THR A 1 78 ? -1.547 -25.041 16.460 1.00 92.81 78 THR A C 1
ATOM 587 O O . THR A 1 78 ? -1.096 -24.481 15.451 1.00 92.81 78 THR A O 1
ATOM 590 N N . LYS A 1 79 ? -0.845 -25.104 17.601 1.00 90.88 79 LYS A N 1
ATOM 591 C CA . LYS A 1 79 ? 0.522 -24.561 17.737 1.00 90.88 79 LYS A CA 1
ATOM 592 C C . LYS A 1 79 ? 1.425 -25.035 16.596 1.00 90.88 79 LYS A C 1
ATOM 594 O O . LYS A 1 79 ? 2.123 -24.248 15.963 1.00 90.88 79 LYS A O 1
ATOM 599 N N . THR A 1 80 ? 1.354 -26.331 16.288 1.00 90.56 80 THR A N 1
ATOM 600 C CA . THR A 1 80 ? 2.179 -26.968 15.251 1.00 90.56 80 THR A CA 1
ATOM 601 C C . THR A 1 80 ? 1.898 -26.402 13.856 1.00 90.56 80 THR A C 1
ATOM 603 O O . THR A 1 80 ? 2.827 -26.183 13.080 1.00 90.56 80 THR A O 1
ATOM 606 N N . GLU A 1 81 ? 0.634 -26.141 13.520 1.00 91.88 81 GLU A N 1
ATOM 607 C CA . GLU A 1 81 ? 0.256 -25.576 12.219 1.00 91.88 81 GLU A CA 1
ATOM 608 C C . GLU A 1 81 ? 0.708 -24.122 12.060 1.00 91.88 81 GLU A C 1
ATOM 610 O O . GLU A 1 81 ? 1.150 -23.739 10.971 1.00 91.88 81 GLU A O 1
ATOM 615 N N . MET A 1 82 ? 0.645 -23.324 13.133 1.00 90.25 82 MET A N 1
ATOM 616 C CA . MET A 1 82 ? 1.158 -21.949 13.134 1.00 90.25 82 MET A CA 1
ATOM 617 C C . MET A 1 82 ? 2.670 -21.924 12.887 1.00 90.25 82 MET A C 1
ATOM 619 O O . MET A 1 82 ? 3.126 -21.235 11.972 1.00 90.25 82 MET A O 1
ATOM 623 N N . VAL A 1 83 ? 3.430 -22.723 13.644 1.00 90.94 83 VAL A N 1
ATOM 624 C CA . VAL A 1 83 ? 4.894 -22.832 13.521 1.00 90.94 83 VAL A CA 1
ATOM 625 C C . VAL A 1 83 ? 5.288 -23.281 12.113 1.00 90.94 83 VAL A C 1
ATOM 627 O O . VAL A 1 83 ? 6.042 -22.587 11.432 1.00 90.94 83 VAL A O 1
ATOM 630 N N . ALA A 1 84 ? 4.705 -24.378 11.621 1.00 88.75 84 ALA A N 1
ATOM 631 C CA . ALA A 1 84 ? 5.023 -24.914 10.298 1.00 88.75 84 ALA A CA 1
ATOM 632 C C . ALA A 1 84 ? 4.715 -23.923 9.159 1.00 88.75 84 ALA A C 1
ATOM 634 O O . ALA A 1 84 ? 5.429 -23.883 8.154 1.00 88.75 84 ALA A O 1
ATOM 635 N N . SER A 1 85 ? 3.664 -23.109 9.304 1.00 88.94 85 SER A N 1
ATOM 636 C CA . SER A 1 85 ? 3.302 -22.089 8.312 1.00 88.94 85 SER A CA 1
ATOM 637 C C . SER A 1 85 ? 4.310 -20.939 8.266 1.00 88.94 85 SER A C 1
ATOM 639 O O . SER A 1 85 ? 4.646 -20.468 7.177 1.00 88.94 85 SER A O 1
ATOM 641 N N . LEU A 1 86 ? 4.808 -20.502 9.427 1.00 87.81 86 LEU A N 1
ATOM 642 C CA . LEU A 1 86 ? 5.826 -19.454 9.537 1.00 87.81 86 LEU A CA 1
ATOM 643 C C . LEU A 1 86 ? 7.185 -19.935 9.009 1.00 87.81 86 LEU A C 1
ATOM 645 O O . LEU A 1 86 ? 7.784 -19.263 8.168 1.00 87.81 86 LEU A O 1
ATOM 649 N N . GLU A 1 87 ? 7.629 -21.128 9.412 1.00 87.25 87 GLU A N 1
ATOM 650 C CA . GLU A 1 87 ? 8.881 -21.730 8.931 1.00 87.25 87 GLU A CA 1
ATOM 651 C C . GLU A 1 87 ? 8.860 -21.962 7.414 1.00 87.25 87 GLU A C 1
ATOM 653 O O . GLU A 1 87 ? 9.805 -21.606 6.707 1.00 87.25 87 GLU A O 1
ATOM 658 N N . GLY A 1 88 ? 7.756 -22.495 6.880 1.00 82.12 88 GLY A N 1
ATOM 659 C CA . GLY A 1 88 ? 7.616 -22.753 5.445 1.00 82.12 88 GLY A CA 1
ATOM 660 C C . GLY A 1 88 ? 7.622 -21.487 4.579 1.00 82.12 88 GLY A C 1
ATOM 661 O O . GLY A 1 88 ? 8.005 -21.540 3.407 1.00 82.12 88 GLY A O 1
ATOM 662 N N . LEU A 1 89 ? 7.208 -20.338 5.126 1.00 78.94 89 LEU A N 1
ATOM 663 C CA . LEU A 1 89 ? 7.282 -19.046 4.439 1.00 78.94 89 LEU A CA 1
ATOM 664 C C . LEU A 1 89 ? 8.652 -18.378 4.571 1.00 78.94 89 LEU A C 1
ATOM 666 O O . LEU A 1 89 ? 9.076 -17.720 3.619 1.00 78.94 89 LEU A O 1
ATOM 670 N N . ALA A 1 90 ? 9.364 -18.582 5.682 1.00 77.00 90 ALA A N 1
ATOM 671 C CA . ALA A 1 90 ? 10.707 -18.041 5.892 1.00 77.00 90 ALA A CA 1
ATOM 672 C C . ALA A 1 90 ? 11.671 -18.405 4.748 1.00 77.00 90 ALA A C 1
ATOM 674 O O . ALA A 1 90 ? 12.455 -17.568 4.306 1.00 77.00 90 ALA A O 1
ATOM 675 N N . GLU A 1 91 ? 11.556 -19.619 4.193 1.00 73.62 91 GLU A N 1
ATOM 676 C CA . GLU A 1 91 ? 12.378 -20.089 3.066 1.00 73.62 91 GLU A CA 1
ATOM 677 C C . GLU A 1 91 ? 12.071 -19.396 1.724 1.00 73.62 91 GLU A C 1
ATOM 679 O O . GLU A 1 91 ? 12.879 -19.450 0.793 1.00 73.62 91 GLU A O 1
ATOM 684 N N . ARG A 1 92 ? 10.898 -18.765 1.595 1.00 77.94 92 ARG A N 1
ATOM 685 C CA . ARG A 1 92 ? 10.401 -18.165 0.344 1.00 77.94 92 ARG A CA 1
ATOM 686 C C . ARG A 1 92 ? 10.577 -16.649 0.284 1.00 77.94 92 ARG A C 1
ATOM 688 O O . ARG A 1 92 ? 10.583 -16.101 -0.816 1.00 77.94 92 ARG A O 1
ATOM 695 N N . ILE A 1 93 ? 10.691 -15.988 1.435 1.00 80.19 93 ILE A N 1
ATOM 696 C CA . ILE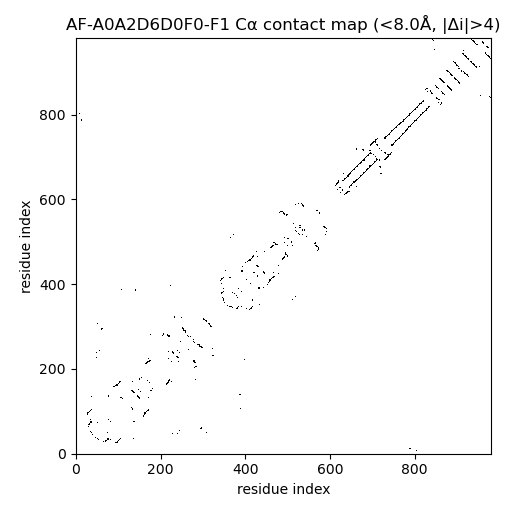 A 1 93 ? 10.701 -14.526 1.561 1.00 80.19 93 ILE A CA 1
ATOM 697 C C . ILE A 1 93 ? 12.131 -13.991 1.405 1.00 80.19 93 ILE A C 1
ATOM 699 O O . ILE A 1 93 ? 13.030 -14.335 2.173 1.00 80.19 93 ILE A O 1
ATOM 703 N N . GLY A 1 94 ? 12.347 -13.132 0.408 1.00 73.44 94 GLY A N 1
ATOM 704 C CA . GLY A 1 94 ? 13.625 -12.476 0.140 1.00 73.44 94 GLY A CA 1
ATOM 705 C C . GLY A 1 94 ? 13.767 -11.084 0.784 1.00 73.44 94 GLY A C 1
ATOM 706 O O . GLY A 1 94 ? 12.792 -10.506 1.256 1.00 73.44 94 GLY A O 1
ATOM 707 N N . PRO A 1 95 ? 14.968 -10.470 0.741 1.00 70.69 95 PRO A N 1
ATOM 708 C CA . PRO A 1 95 ? 15.256 -9.194 1.419 1.00 70.69 95 PRO A CA 1
ATOM 709 C C . PRO A 1 95 ? 14.494 -7.961 0.916 1.00 70.69 95 PRO A C 1
ATOM 711 O O . PRO A 1 95 ? 14.574 -6.904 1.538 1.00 70.69 95 PRO A O 1
ATOM 714 N N . SER A 1 96 ? 13.839 -8.058 -0.241 1.00 70.62 96 SER A N 1
ATOM 715 C CA . SER A 1 96 ? 13.034 -6.988 -0.842 1.00 70.62 96 SER A CA 1
ATOM 716 C C . SER A 1 96 ? 11.535 -7.126 -0.579 1.00 70.62 96 SER A C 1
ATOM 718 O O . SER A 1 96 ? 10.794 -6.219 -0.944 1.00 70.62 96 SER A O 1
ATOM 720 N N . ASP A 1 97 ? 11.102 -8.260 -0.025 1.00 80.62 97 ASP A N 1
ATOM 721 C CA . ASP A 1 97 ? 9.696 -8.649 0.109 1.00 80.62 97 ASP A CA 1
ATOM 722 C C . ASP A 1 97 ? 9.069 -8.070 1.383 1.00 80.62 97 ASP A C 1
ATOM 724 O O . ASP A 1 97 ? 9.778 -7.681 2.305 1.00 80.62 97 ASP A O 1
ATOM 728 N N . THR A 1 98 ? 7.743 -8.029 1.468 1.00 80.56 98 THR A N 1
ATOM 729 C CA . THR A 1 98 ? 7.020 -7.557 2.660 1.00 80.56 98 THR A CA 1
ATOM 730 C C . THR A 1 98 ? 6.256 -8.714 3.292 1.00 80.56 98 THR A C 1
ATOM 732 O O . THR A 1 98 ? 5.599 -9.481 2.582 1.00 80.56 98 THR A O 1
ATOM 735 N N . PHE A 1 99 ? 6.298 -8.831 4.619 1.00 86.38 99 PHE A N 1
ATOM 736 C CA . PHE A 1 99 ? 5.623 -9.900 5.356 1.00 86.38 99 PHE A CA 1
ATOM 737 C C . PHE A 1 99 ? 4.645 -9.358 6.406 1.00 86.38 99 PHE A C 1
ATOM 739 O O . PHE A 1 99 ? 4.982 -8.457 7.172 1.00 86.38 99 PHE A O 1
ATOM 746 N N . LEU A 1 100 ? 3.440 -9.934 6.449 1.00 87.75 100 LEU A N 1
ATOM 747 C CA . LEU A 1 100 ? 2.424 -9.677 7.468 1.00 87.75 100 LEU A CA 1
ATOM 748 C C . LEU A 1 100 ? 2.149 -10.928 8.308 1.00 87.75 100 LEU A C 1
ATOM 750 O O . LEU A 1 100 ? 1.749 -11.959 7.771 1.00 87.75 100 LEU A O 1
ATOM 754 N N . PHE A 1 101 ? 2.216 -10.796 9.625 1.00 90.94 101 PHE A N 1
ATOM 755 C CA . PHE A 1 101 ? 1.626 -11.748 10.560 1.00 90.94 101 PHE A CA 1
ATOM 756 C C . PHE A 1 101 ? 0.390 -11.134 11.228 1.00 90.94 101 PHE A C 1
ATOM 758 O O . PHE A 1 101 ? 0.445 -10.020 11.744 1.00 90.94 101 PHE A O 1
ATOM 765 N N . TYR A 1 102 ? -0.735 -11.840 11.207 1.00 92.75 102 TYR A N 1
ATOM 766 C CA . TYR A 1 102 ? -1.981 -11.420 11.842 1.00 92.75 102 TYR A CA 1
ATOM 767 C C . TYR A 1 102 ? -2.517 -12.537 12.731 1.00 92.75 102 TYR A C 1
ATOM 769 O O . TYR A 1 102 ? -2.629 -13.677 12.274 1.00 92.75 102 TYR A O 1
ATOM 777 N N . PHE A 1 103 ? -2.894 -12.197 13.961 1.00 93.62 103 PHE A N 1
ATOM 778 C CA . PHE A 1 103 ? -3.521 -13.121 14.900 1.00 93.62 103 PHE A CA 1
ATOM 779 C C . PHE A 1 103 ? -4.726 -12.466 15.592 1.00 93.62 103 PHE A C 1
ATOM 781 O O . PHE A 1 103 ? -4.602 -11.350 16.094 1.00 93.62 103 PHE A O 1
ATOM 788 N N . SER A 1 104 ? -5.865 -13.165 15.643 1.00 91.44 104 SER A N 1
ATOM 789 C CA . SER A 1 104 ? -7.045 -12.800 16.448 1.00 91.44 104 SER A CA 1
ATOM 790 C C . SER A 1 104 ? -7.504 -13.991 17.295 1.00 91.44 104 SER A C 1
ATOM 792 O O . SER A 1 104 ? -7.677 -15.098 16.785 1.00 91.44 104 SER A O 1
ATOM 794 N N . GLY A 1 105 ? -7.671 -13.796 18.600 1.00 86.25 105 GLY A N 1
ATOM 795 C CA . GLY A 1 105 ? -7.978 -14.878 19.537 1.00 86.25 105 GLY A CA 1
ATOM 796 C C . GLY A 1 105 ? -7.642 -14.517 20.982 1.00 86.25 105 GLY A C 1
ATOM 797 O O . GLY A 1 105 ? -7.574 -13.343 21.353 1.00 86.25 105 GLY A O 1
ATOM 798 N N . HIS A 1 106 ? -7.401 -15.526 21.815 1.00 79.88 106 HIS A N 1
ATOM 799 C CA . HIS A 1 106 ? -6.937 -15.311 23.178 1.00 79.88 106 HIS A CA 1
ATOM 800 C C . HIS A 1 106 ? -5.427 -15.073 23.227 1.00 79.88 106 HIS A C 1
ATOM 802 O O . HIS A 1 106 ? -4.635 -15.758 22.578 1.00 79.88 106 HIS A O 1
ATOM 808 N N . GLY A 1 107 ? -5.049 -14.104 24.053 1.00 76.56 107 GLY A N 1
ATOM 809 C CA . GLY A 1 107 ? -3.690 -13.897 24.526 1.00 76.56 107 GLY A CA 1
ATOM 810 C C . GLY A 1 107 ? -3.706 -13.946 26.047 1.00 76.56 107 GLY A C 1
ATOM 811 O O . GLY A 1 107 ? -4.714 -13.590 26.669 1.00 76.56 107 GLY A O 1
ATOM 812 N N . THR A 1 108 ? -2.627 -14.430 26.642 1.00 68.88 108 THR A N 1
ATOM 813 C CA . THR A 1 108 ? -2.481 -14.555 28.093 1.00 68.88 108 THR A CA 1
ATOM 814 C C . THR A 1 108 ? -1.086 -14.140 28.532 1.00 68.88 108 THR A C 1
ATOM 816 O O . THR A 1 108 ? -0.202 -13.916 27.707 1.00 68.88 108 THR A O 1
ATOM 819 N N . ARG A 1 109 ? -0.893 -14.081 29.847 1.00 66.31 109 ARG A N 1
ATOM 820 C CA . ARG A 1 109 ? 0.420 -14.013 30.479 1.00 66.31 109 ARG A CA 1
ATOM 821 C C . ARG A 1 109 ? 0.680 -15.281 31.264 1.00 66.31 109 ARG A C 1
ATOM 823 O O . ARG A 1 109 ? -0.163 -15.701 32.060 1.00 66.31 109 ARG A O 1
ATOM 830 N N . ILE A 1 110 ? 1.837 -15.881 31.040 1.00 58.88 110 ILE A N 1
ATOM 831 C CA . ILE A 1 110 ? 2.354 -16.961 31.862 1.00 58.88 110 ILE A CA 1
ATOM 832 C C . ILE A 1 110 ? 3.283 -16.323 32.884 1.00 58.88 110 ILE A C 1
ATOM 834 O O . ILE A 1 110 ? 4.325 -15.776 32.547 1.00 58.88 110 ILE A O 1
ATOM 838 N N . ILE A 1 111 ? 2.879 -16.386 34.148 1.00 50.66 111 ILE A N 1
ATOM 839 C CA . ILE A 1 111 ? 3.784 -16.128 35.265 1.00 50.66 111 ILE A CA 1
ATOM 840 C C . ILE A 1 111 ? 4.560 -17.426 35.466 1.00 50.66 111 ILE A C 1
ATOM 842 O O . ILE A 1 111 ? 3.926 -18.478 35.619 1.00 50.66 111 ILE A O 1
ATOM 846 N N . ASP A 1 112 ? 5.892 -17.364 35.464 1.00 45.78 112 ASP A N 1
ATOM 847 C CA . ASP A 1 112 ? 6.753 -18.535 35.643 1.00 45.78 112 ASP A CA 1
ATOM 848 C C . ASP A 1 112 ? 6.499 -19.184 37.018 1.00 45.78 112 ASP A C 1
ATOM 850 O O . ASP A 1 112 ? 7.015 -18.788 38.067 1.00 45.78 112 ASP A O 1
ATOM 854 N N . ARG A 1 113 ? 5.581 -20.154 37.031 1.00 38.22 113 ARG A N 1
ATOM 855 C CA . ARG A 1 113 ? 5.114 -20.859 38.230 1.00 38.22 113 ARG A CA 1
ATOM 856 C C . ARG A 1 113 ? 5.930 -22.129 38.486 1.00 38.22 113 ARG A C 1
ATOM 858 O O . ARG A 1 113 ? 5.729 -22.774 39.517 1.00 38.22 113 ARG A O 1
ATOM 865 N N . PHE A 1 114 ? 6.861 -22.485 37.599 1.00 37.66 114 PHE A N 1
ATOM 866 C CA . PHE A 1 114 ? 7.637 -23.718 37.675 1.00 37.66 114 PHE A CA 1
ATOM 867 C C . PHE A 1 114 ? 9.067 -23.468 37.196 1.00 37.66 114 PHE A C 1
ATOM 869 O O . PHE A 1 114 ? 9.365 -23.661 36.026 1.00 37.66 114 PHE A O 1
ATOM 876 N N . GLY A 1 115 ? 9.962 -23.122 38.126 1.00 36.22 115 GLY A N 1
ATOM 877 C CA . GLY A 1 115 ? 11.403 -22.975 37.878 1.00 36.22 115 GLY A CA 1
ATOM 878 C C . GLY A 1 115 ? 12.134 -24.279 37.515 1.00 36.22 115 GLY A C 1
ATOM 879 O O . GLY A 1 115 ? 13.122 -24.619 38.158 1.00 36.22 115 GLY A O 1
ATOM 880 N N . ASP A 1 116 ? 11.638 -25.006 36.516 1.00 36.12 116 ASP A N 1
ATOM 881 C CA . ASP A 1 116 ? 12.205 -26.209 35.906 1.00 36.12 116 ASP A CA 1
ATOM 882 C C . ASP A 1 116 ? 11.921 -26.242 34.375 1.00 36.12 116 ASP A C 1
ATOM 884 O O . ASP A 1 116 ? 11.795 -27.326 33.799 1.00 36.12 116 ASP A O 1
ATOM 888 N N . ASP A 1 117 ? 11.835 -25.094 33.679 1.00 35.84 117 ASP A N 1
ATOM 889 C CA . ASP A 1 117 ? 11.897 -25.087 32.204 1.00 35.84 117 ASP A CA 1
ATOM 890 C C . ASP A 1 117 ? 13.350 -25.366 31.732 1.00 35.84 117 ASP A C 1
ATOM 892 O O . ASP A 1 117 ? 14.288 -24.655 32.113 1.00 35.84 117 ASP A O 1
ATOM 896 N N . PRO A 1 118 ? 13.596 -26.407 30.908 1.00 34.88 118 PRO A N 1
ATOM 897 C CA . PRO A 1 118 ? 14.905 -26.700 30.324 1.00 34.88 118 PRO A CA 1
ATOM 898 C C . PRO A 1 118 ? 15.390 -25.690 29.259 1.00 34.88 118 PRO A C 1
ATOM 900 O O . PRO A 1 118 ? 16.481 -25.885 28.711 1.00 34.88 118 PRO A O 1
ATOM 903 N N . GLY A 1 119 ? 14.611 -24.654 28.938 1.00 38.41 119 GLY A N 1
ATOM 904 C CA . GLY A 1 119 ? 14.850 -23.665 27.883 1.00 38.41 119 GLY A CA 1
ATOM 905 C C . GLY A 1 119 ? 15.470 -22.329 28.318 1.00 38.41 119 GLY A C 1
ATOM 906 O O . GLY A 1 119 ? 14.946 -21.282 27.986 1.00 38.41 119 GLY A O 1
ATOM 907 N N . ASP A 1 120 ? 16.651 -22.362 28.942 1.00 37.31 120 ASP A N 1
ATOM 908 C CA . ASP A 1 120 ? 17.651 -21.268 28.905 1.00 37.31 120 ASP A CA 1
ATOM 909 C C . ASP A 1 120 ? 17.603 -20.087 29.917 1.00 37.31 120 ASP A C 1
ATOM 911 O O . ASP A 1 120 ? 18.133 -19.009 29.644 1.00 37.31 120 ASP A O 1
ATOM 915 N N . GLU A 1 121 ? 17.260 -20.332 31.190 1.00 35.12 121 GLU A N 1
ATOM 916 C CA . GLU A 1 121 ? 17.732 -19.476 32.310 1.00 35.12 121 GLU A CA 1
ATOM 917 C C . GLU A 1 121 ? 19.245 -19.640 32.628 1.00 35.12 121 GLU A C 1
ATOM 919 O O . GLU A 1 121 ? 19.800 -19.076 33.580 1.00 35.12 121 GLU A O 1
ATOM 924 N N . ALA A 1 122 ? 19.993 -20.396 31.819 1.00 31.44 122 ALA A N 1
ATOM 925 C CA . ALA A 1 122 ? 21.395 -20.707 32.094 1.00 31.44 122 ALA A CA 1
ATOM 926 C C . ALA A 1 122 ? 22.380 -19.564 31.766 1.00 31.44 122 ALA A C 1
ATOM 928 O O . ALA A 1 122 ? 23.588 -19.710 32.001 1.00 31.44 122 ALA A O 1
ATOM 929 N N . ARG A 1 123 ? 21.927 -18.412 31.244 1.00 33.75 123 ARG A N 1
ATOM 930 C CA . ARG A 1 123 ? 22.818 -17.291 30.876 1.00 33.75 123 ARG A CA 1
ATOM 931 C C . ARG A 1 123 ? 22.303 -15.893 31.232 1.00 33.75 123 ARG A C 1
ATOM 933 O O . ARG A 1 123 ? 22.365 -14.973 30.431 1.00 33.75 123 ARG A O 1
ATOM 940 N N . GLY A 1 124 ? 22.079 -15.673 32.523 1.00 28.31 124 GLY A N 1
ATOM 941 C CA . GLY A 1 124 ? 22.608 -14.473 33.178 1.00 28.31 124 GLY A CA 1
ATOM 942 C C . GLY A 1 124 ? 21.674 -13.267 33.343 1.00 28.31 124 GLY A C 1
ATOM 943 O O . GLY A 1 124 ? 21.646 -12.360 32.523 1.00 28.31 124 GLY A O 1
ATOM 944 N N . ARG A 1 125 ? 21.185 -13.141 34.583 1.00 29.98 125 ARG A N 1
ATOM 945 C CA . ARG A 1 125 ? 21.043 -11.886 35.348 1.00 29.98 125 ARG A CA 1
ATOM 946 C C . ARG A 1 125 ? 19.944 -10.896 34.920 1.00 29.98 125 ARG A C 1
ATOM 948 O O . ARG A 1 125 ? 20.171 -9.707 35.104 1.00 29.98 125 ARG A O 1
ATOM 955 N N . TYR A 1 126 ? 18.773 -11.362 34.492 1.00 30.14 126 TYR A N 1
ATOM 956 C CA . TYR A 1 126 ? 17.480 -10.674 34.666 1.00 30.14 126 TYR A CA 1
ATOM 957 C C . TYR A 1 126 ? 16.375 -11.746 34.673 1.00 30.14 126 TYR A C 1
ATOM 959 O O . TYR A 1 126 ? 16.303 -12.466 33.687 1.00 30.14 126 TYR A O 1
ATOM 967 N N . PRO A 1 127 ? 15.590 -11.917 35.753 1.00 34.88 127 PRO A N 1
ATOM 968 C CA . PRO A 1 127 ? 14.354 -12.684 35.691 1.00 34.88 127 PRO A CA 1
ATOM 969 C C . PRO A 1 127 ? 13.293 -11.752 35.096 1.00 34.88 127 PRO A C 1
ATOM 971 O O . PRO A 1 127 ? 12.847 -10.824 35.778 1.00 34.88 127 PRO A O 1
ATOM 974 N N . ASP A 1 128 ? 12.976 -11.914 33.816 1.00 37.56 128 ASP A N 1
ATOM 975 C CA . ASP A 1 128 ? 11.718 -11.382 33.295 1.00 37.56 128 ASP A CA 1
ATOM 976 C C . ASP A 1 128 ? 10.622 -12.302 33.865 1.00 37.56 128 ASP A C 1
ATOM 978 O O . ASP A 1 128 ? 10.715 -13.517 33.774 1.00 37.56 128 ASP A O 1
ATOM 982 N N . LEU A 1 129 ? 9.706 -11.733 34.653 1.00 42.28 129 LEU A N 1
ATOM 983 C CA . LEU A 1 129 ? 8.812 -12.482 35.552 1.00 42.28 129 LEU A CA 1
ATOM 984 C C . LEU A 1 129 ? 7.458 -12.859 34.915 1.00 42.28 129 LEU A C 1
ATOM 986 O O . LEU A 1 129 ? 6.686 -13.547 35.577 1.00 42.28 129 LEU A O 1
ATOM 990 N N . ASP A 1 130 ? 7.186 -12.435 33.673 1.00 55.50 130 ASP A N 1
ATOM 991 C CA . ASP A 1 130 ? 5.932 -12.674 32.942 1.00 55.50 130 ASP A CA 1
ATOM 992 C C . ASP A 1 130 ? 6.216 -12.841 31.426 1.00 55.50 130 ASP A C 1
ATOM 994 O O . ASP A 1 130 ? 6.770 -11.914 30.825 1.00 55.50 130 ASP A O 1
ATOM 998 N N . ASP A 1 131 ? 5.786 -13.953 30.813 1.00 58.72 131 ASP A N 1
ATOM 999 C CA . ASP A 1 131 ? 5.837 -14.176 29.353 1.00 58.72 131 ASP A CA 1
ATOM 1000 C C . ASP A 1 131 ? 4.447 -14.005 28.723 1.00 58.72 131 ASP A C 1
ATOM 1002 O O . ASP A 1 131 ? 3.461 -14.610 29.161 1.00 58.72 131 ASP A O 1
ATOM 1006 N N . GLU A 1 132 ? 4.338 -13.187 27.675 1.00 73.62 132 GLU A N 1
ATOM 1007 C CA . GLU A 1 132 ? 3.125 -13.077 26.864 1.00 73.62 132 GLU A CA 1
ATOM 1008 C C . GLU A 1 132 ? 2.977 -14.292 25.934 1.00 73.62 132 GLU A C 1
ATOM 1010 O O . GLU A 1 132 ? 3.940 -14.758 25.330 1.00 73.62 132 GLU A O 1
ATOM 1015 N N . ALA A 1 133 ? 1.755 -14.805 25.774 1.00 78.06 133 ALA A N 1
ATOM 1016 C CA . ALA A 1 133 ? 1.509 -15.966 24.924 1.00 78.06 133 ALA A CA 1
ATOM 1017 C C . ALA A 1 133 ? 0.215 -15.849 24.115 1.00 78.06 133 ALA A C 1
ATOM 1019 O O . ALA A 1 133 ? -0.825 -15.429 24.626 1.00 78.06 133 ALA A O 1
ATOM 1020 N N . LEU A 1 134 ? 0.271 -16.288 22.856 1.00 87.12 134 LEU A N 1
ATOM 1021 C CA . LEU A 1 134 ? -0.897 -16.519 22.008 1.00 87.12 134 LEU A CA 1
ATOM 1022 C C . LEU A 1 134 ? -1.425 -17.931 22.256 1.00 87.12 134 LEU A C 1
ATOM 1024 O O . LEU A 1 134 ? -0.635 -18.872 22.337 1.00 87.12 134 LEU A O 1
ATOM 1028 N N . LEU A 1 135 ? -2.747 -18.095 22.345 1.00 87.56 135 LEU A N 1
ATOM 1029 C CA . LEU A 1 135 ? -3.380 -19.402 22.538 1.00 87.56 135 LEU A CA 1
ATOM 1030 C C . LEU A 1 135 ? -3.845 -19.978 21.192 1.00 87.56 135 LEU A C 1
ATOM 1032 O O . LEU A 1 135 ? -4.801 -19.460 20.610 1.00 87.56 135 LEU A O 1
ATOM 1036 N N . PRO A 1 136 ? -3.225 -21.061 20.697 1.00 90.50 136 PRO A N 1
ATOM 1037 C CA . PRO A 1 136 ? -3.733 -21.802 19.548 1.00 90.50 136 PRO A CA 1
ATOM 1038 C C . PRO A 1 136 ? -4.985 -22.615 19.930 1.00 90.50 136 PRO A C 1
ATOM 1040 O O . PRO A 1 136 ? -5.342 -22.722 21.102 1.00 90.50 136 PRO A O 1
ATOM 1043 N N . ALA A 1 137 ? -5.655 -23.235 18.960 1.00 89.62 137 ALA A N 1
ATOM 1044 C CA . ALA A 1 137 ? -6.886 -23.998 19.210 1.00 89.62 137 ALA A CA 1
ATOM 1045 C C . ALA A 1 137 ? -6.684 -25.224 20.123 1.00 89.62 137 ALA A C 1
ATOM 1047 O O . ALA A 1 137 ? -7.614 -25.671 20.797 1.00 89.62 137 ALA A O 1
ATOM 1048 N N . ASP A 1 138 ? -5.466 -25.773 20.156 1.00 89.50 138 ASP A N 1
ATOM 1049 C CA . ASP A 1 138 ? -5.058 -26.862 21.045 1.00 89.50 138 ASP A CA 1
ATOM 1050 C C . ASP A 1 138 ? -4.477 -26.386 22.385 1.00 89.50 138 ASP A C 1
ATOM 1052 O O . ASP A 1 138 ? -3.942 -27.209 23.131 1.00 89.50 138 ASP A O 1
ATOM 1056 N N . ALA A 1 139 ? -4.615 -25.094 22.708 1.00 82.44 139 ALA A N 1
ATOM 1057 C CA . ALA A 1 139 ? -4.231 -24.552 24.002 1.00 82.44 139 ALA A CA 1
ATOM 1058 C C . ALA A 1 139 ? -5.012 -25.226 25.136 1.00 82.44 139 ALA A C 1
ATOM 1060 O O . ALA A 1 139 ? -6.244 -25.287 25.144 1.00 82.44 139 ALA A O 1
ATOM 1061 N N . ASP A 1 140 ? -4.269 -25.694 26.129 1.00 77.62 140 ASP A N 1
ATOM 1062 C CA . ASP A 1 140 ? -4.788 -26.312 27.338 1.00 77.62 140 ASP A CA 1
ATOM 1063 C C . ASP A 1 140 ? -4.328 -25.489 28.542 1.00 77.62 140 ASP A C 1
ATOM 1065 O O . ASP A 1 140 ? -3.130 -25.395 28.801 1.00 77.62 140 ASP A O 1
ATOM 1069 N N . LEU A 1 141 ? -5.286 -24.924 29.291 1.00 68.44 141 LEU A N 1
ATOM 1070 C CA . LEU A 1 141 ? -5.027 -24.043 30.440 1.00 68.44 141 LEU A CA 1
ATOM 1071 C C . LEU A 1 141 ? -4.145 -24.677 31.529 1.00 68.44 141 LEU A C 1
ATOM 1073 O O . LEU A 1 141 ? -3.541 -23.972 32.336 1.00 68.44 141 LEU A O 1
ATOM 1077 N N . SER A 1 142 ? -4.074 -26.011 31.557 1.00 63.84 142 SER A N 1
ATOM 1078 C CA . SER A 1 142 ? -3.237 -26.776 32.481 1.00 63.84 142 SER A CA 1
ATOM 1079 C C . SER A 1 142 ? -1.830 -27.080 31.955 1.00 63.84 142 SER A C 1
ATOM 1081 O O . SER A 1 142 ? -0.989 -27.549 32.723 1.00 63.84 142 SER A O 1
ATOM 1083 N N . ARG A 1 143 ? -1.569 -26.829 30.667 1.00 68.50 143 ARG A N 1
ATOM 1084 C CA . ARG A 1 143 ? -0.337 -27.177 29.946 1.00 68.50 143 ARG A CA 1
ATOM 1085 C C . ARG A 1 143 ? 0.186 -25.982 29.136 1.00 68.50 143 ARG A C 1
ATOM 1087 O O . ARG A 1 143 ? -0.037 -25.923 27.921 1.00 68.50 143 ARG A O 1
ATOM 1094 N N . PRO A 1 144 ? 0.892 -25.035 29.785 1.00 67.56 144 PRO A N 1
ATOM 1095 C CA . PRO A 1 144 ? 1.453 -23.843 29.143 1.00 67.56 144 PRO A CA 1
ATOM 1096 C C . PRO A 1 144 ? 2.334 -24.124 27.916 1.00 67.56 144 PRO A C 1
ATOM 1098 O O . PRO A 1 144 ? 2.405 -23.299 27.011 1.00 67.56 144 PRO A O 1
ATOM 1101 N N . GLU A 1 145 ? 2.943 -25.311 27.817 1.00 72.56 145 GLU A N 1
ATOM 1102 C CA . GLU A 1 145 ? 3.747 -25.731 26.661 1.00 72.56 145 GLU A CA 1
ATOM 1103 C C . GLU A 1 145 ? 2.960 -25.782 25.336 1.00 72.56 145 GLU A C 1
ATOM 1105 O O . GLU A 1 145 ? 3.549 -25.790 24.249 1.00 72.56 145 GLU A O 1
ATOM 1110 N N . THR A 1 146 ? 1.626 -25.821 25.423 1.00 79.38 146 THR A N 1
ATOM 1111 C CA . THR A 1 146 ? 0.710 -25.788 24.275 1.00 79.38 146 THR A CA 1
ATOM 1112 C C . THR A 1 146 ? 0.507 -24.383 23.704 1.00 79.38 146 THR A C 1
ATOM 1114 O O . THR A 1 146 ? -0.039 -24.251 22.611 1.00 79.38 146 THR A O 1
ATOM 1117 N N . TYR A 1 147 ? 0.962 -23.331 24.391 1.00 85.00 147 TYR A N 1
ATOM 1118 C CA . TYR A 1 147 ? 0.813 -21.948 23.931 1.00 85.00 147 TYR A CA 1
ATOM 1119 C C . TYR A 1 147 ? 1.985 -21.540 23.041 1.00 85.00 147 TYR A C 1
ATOM 1121 O O . TYR A 1 147 ? 3.056 -22.144 23.093 1.00 85.00 147 TYR A O 1
ATOM 1129 N N . LEU A 1 148 ? 1.801 -20.503 22.227 1.00 82.25 148 LEU A N 1
ATOM 1130 C CA . LEU A 1 148 ? 2.882 -19.891 21.457 1.00 82.25 148 LEU A CA 1
ATOM 1131 C C . LEU A 1 148 ? 3.408 -18.671 22.224 1.00 82.25 148 LEU A C 1
ATOM 1133 O O . LEU A 1 148 ? 2.726 -17.648 22.277 1.00 82.25 148 LEU A O 1
ATOM 1137 N N . LEU A 1 149 ? 4.588 -18.811 22.832 1.00 82.44 149 LEU A N 1
ATOM 1138 C CA . LEU A 1 149 ? 5.228 -17.774 23.653 1.00 82.44 149 LEU A CA 1
ATOM 1139 C C . LEU A 1 149 ? 5.798 -16.636 22.791 1.00 82.44 149 LEU A C 1
ATOM 1141 O O . LEU A 1 149 ? 6.094 -16.836 21.607 1.00 82.44 149 LEU A O 1
ATOM 1145 N N . ASP A 1 150 ? 5.981 -15.463 23.391 1.00 69.75 150 ASP A N 1
ATOM 1146 C CA . ASP A 1 150 ? 6.581 -14.274 22.776 1.00 69.75 150 ASP A CA 1
ATOM 1147 C C . ASP A 1 150 ? 7.989 -14.528 22.209 1.00 69.75 150 ASP A C 1
ATOM 1149 O O . ASP A 1 150 ? 8.248 -14.174 21.059 1.00 69.75 150 ASP A O 1
ATOM 1153 N N . ASP A 1 151 ? 8.867 -15.216 22.940 1.00 70.31 151 ASP A N 1
ATOM 1154 C CA . ASP A 1 151 ? 10.220 -15.577 22.496 1.00 70.31 151 ASP A CA 1
ATOM 1155 C C . ASP A 1 151 ? 10.205 -16.543 21.298 1.00 70.31 151 ASP A C 1
ATOM 1157 O O . ASP A 1 151 ? 10.998 -16.416 20.356 1.00 70.31 151 ASP A O 1
ATOM 1161 N N . GLU A 1 152 ? 9.278 -17.507 21.301 1.00 78.12 152 GLU A N 1
ATOM 1162 C CA . GLU A 1 152 ? 9.108 -18.476 20.212 1.00 78.12 152 GLU A CA 1
ATOM 1163 C C . GLU A 1 152 ? 8.597 -17.773 18.947 1.00 78.12 152 GLU A C 1
ATOM 1165 O O . GLU A 1 152 ? 9.154 -17.948 17.858 1.00 78.12 152 GLU A O 1
ATOM 1170 N N . LEU A 1 153 ? 7.589 -16.908 19.091 1.00 82.38 153 LEU A N 1
ATOM 1171 C CA . LEU A 1 153 ? 7.088 -16.075 18.003 1.00 82.38 153 LEU A CA 1
ATOM 1172 C C . LEU A 1 153 ? 8.170 -15.109 17.498 1.00 82.38 153 LEU A C 1
ATOM 1174 O O . LEU A 1 153 ? 8.366 -14.987 16.288 1.00 82.38 153 LEU A O 1
ATOM 1178 N N . GLY A 1 154 ? 8.913 -14.464 18.397 1.00 75.25 154 GLY A N 1
ATOM 1179 C CA . GLY A 1 154 ? 10.017 -13.562 18.081 1.00 75.25 154 GLY A CA 1
ATOM 1180 C C . GLY A 1 154 ? 11.121 -14.251 17.277 1.00 75.25 154 GLY A C 1
ATOM 1181 O O . GLY A 1 154 ? 11.606 -13.694 16.287 1.00 75.25 154 GLY A O 1
ATOM 1182 N N . ALA A 1 155 ? 11.475 -15.490 17.631 1.00 75.62 155 ALA A N 1
ATOM 1183 C CA . ALA A 1 155 ? 12.434 -16.302 16.885 1.00 75.62 155 ALA A CA 1
ATOM 1184 C C . ALA A 1 155 ? 11.927 -16.670 15.479 1.00 75.62 155 ALA A C 1
ATOM 1186 O O . ALA A 1 155 ? 12.675 -16.540 14.505 1.00 75.62 155 ALA A O 1
ATOM 1187 N N . LEU A 1 156 ? 10.659 -17.075 15.352 1.00 82.19 156 LEU A N 1
ATOM 1188 C CA . LEU A 1 156 ? 10.034 -17.409 14.065 1.00 82.19 156 LEU A CA 1
ATOM 1189 C C . LEU A 1 156 ? 9.961 -16.192 13.136 1.00 82.19 156 LEU A C 1
ATOM 1191 O O . LEU A 1 156 ? 10.317 -16.282 11.961 1.00 82.19 156 LEU A O 1
ATOM 1195 N N . ILE A 1 157 ? 9.560 -15.035 13.665 1.00 82.88 157 ILE A N 1
ATOM 1196 C CA . ILE A 1 157 ? 9.517 -13.771 12.922 1.00 82.88 157 ILE A CA 1
ATOM 1197 C C . ILE A 1 157 ? 10.933 -13.299 12.556 1.00 82.88 157 ILE A C 1
ATOM 1199 O O . ILE A 1 157 ? 11.158 -12.827 11.441 1.00 82.88 157 ILE A O 1
ATOM 1203 N N . GLY A 1 158 ? 11.913 -13.481 13.445 1.00 74.31 158 GLY A N 1
ATOM 1204 C CA . GLY A 1 158 ? 13.325 -13.173 13.194 1.00 74.31 158 GLY A CA 1
ATOM 1205 C C . GLY A 1 158 ? 13.986 -14.032 12.113 1.00 74.31 158 GLY A C 1
ATOM 1206 O O . GLY A 1 158 ? 14.992 -13.618 11.534 1.00 74.31 158 GLY A O 1
ATOM 1207 N N . ALA A 1 159 ? 13.423 -15.202 11.806 1.00 78.75 159 ALA A N 1
ATOM 1208 C CA . ALA A 1 159 ? 13.892 -16.067 10.728 1.00 78.75 159 ALA A CA 1
ATOM 1209 C C . ALA A 1 159 ? 13.413 -15.623 9.331 1.00 78.75 159 ALA A C 1
ATOM 1211 O O . ALA A 1 159 ? 13.927 -16.120 8.325 1.00 78.75 159 ALA A O 1
ATOM 1212 N N . ILE A 1 160 ? 12.461 -14.687 9.238 1.00 80.12 160 ILE A N 1
ATOM 1213 C CA . ILE A 1 160 ? 11.951 -14.180 7.960 1.00 80.12 160 ILE A CA 1
ATOM 1214 C C . ILE A 1 160 ? 13.023 -13.320 7.269 1.00 80.12 160 ILE A C 1
ATOM 1216 O O . ILE A 1 160 ? 13.543 -12.361 7.831 1.00 80.12 160 ILE A O 1
ATOM 1220 N N . GLY A 1 161 ? 13.339 -13.631 6.008 1.00 69.44 161 GLY A N 1
ATOM 1221 C CA . GLY A 1 161 ? 14.456 -13.036 5.259 1.00 69.44 161 GLY A CA 1
ATOM 1222 C C . GLY A 1 161 ? 14.335 -11.551 4.875 1.00 69.44 161 GLY A C 1
ATOM 1223 O O . GLY A 1 161 ? 15.196 -11.062 4.138 1.00 69.44 161 GLY A O 1
ATOM 1224 N N . THR A 1 162 ? 13.308 -10.833 5.345 1.00 76.88 162 THR A N 1
ATOM 1225 C CA . THR A 1 162 ? 13.058 -9.412 5.050 1.00 76.88 162 THR A CA 1
ATOM 1226 C C . THR A 1 162 ? 13.100 -8.524 6.293 1.00 76.88 162 THR A C 1
ATOM 1228 O O . THR A 1 162 ? 12.879 -8.974 7.411 1.00 76.88 162 THR A O 1
ATOM 1231 N N . ARG A 1 163 ? 13.369 -7.230 6.085 1.00 70.75 163 ARG A N 1
ATOM 1232 C CA . ARG A 1 163 ? 13.299 -6.187 7.121 1.00 70.75 163 ARG A CA 1
ATOM 1233 C C . ARG A 1 163 ? 11.980 -5.413 7.124 1.00 70.75 163 ARG A C 1
ATOM 1235 O O . ARG A 1 163 ? 11.808 -4.521 7.947 1.00 70.75 163 ARG A O 1
ATOM 1242 N N . ASP A 1 164 ? 11.082 -5.724 6.194 1.00 76.31 164 ASP A N 1
ATOM 1243 C CA . ASP A 1 164 ? 9.746 -5.139 6.114 1.00 76.31 164 ASP A CA 1
ATOM 1244 C C . ASP A 1 164 ? 8.702 -6.130 6.649 1.00 76.31 164 ASP A C 1
ATOM 1246 O O . ASP A 1 164 ? 7.959 -6.763 5.895 1.00 76.31 164 ASP A O 1
ATOM 1250 N N . VAL A 1 165 ? 8.710 -6.311 7.974 1.00 83.25 165 VAL A N 1
ATOM 1251 C CA . VAL A 1 165 ? 7.759 -7.168 8.693 1.00 83.25 165 VAL A CA 1
ATOM 1252 C C . VAL A 1 165 ? 6.755 -6.318 9.471 1.00 83.25 165 VAL A C 1
ATOM 1254 O O . VAL A 1 165 ? 7.149 -5.383 10.174 1.00 83.25 165 VAL A O 1
ATOM 1257 N N . ALA A 1 166 ? 5.471 -6.654 9.364 1.00 86.19 166 ALA A N 1
ATOM 1258 C CA . ALA A 1 166 ? 4.388 -6.090 10.161 1.00 86.19 166 ALA A CA 1
ATOM 1259 C C . ALA A 1 166 ? 3.630 -7.200 10.897 1.00 86.19 166 ALA A C 1
ATOM 1261 O O . ALA A 1 166 ? 3.243 -8.197 10.290 1.00 86.19 166 ALA A O 1
ATOM 1262 N N . CYS A 1 167 ? 3.369 -7.000 12.181 1.00 87.31 167 CYS A N 1
ATOM 1263 C CA . CYS A 1 167 ? 2.565 -7.885 13.011 1.00 87.31 167 CYS A CA 1
ATOM 1264 C C . CYS A 1 167 ? 1.331 -7.126 13.508 1.00 87.31 167 CYS A C 1
ATOM 1266 O O . CYS A 1 167 ? 1.440 -5.999 13.989 1.00 87.31 167 CYS A O 1
ATOM 1268 N N . VAL A 1 168 ? 0.153 -7.730 13.393 1.00 88.56 168 VAL A N 1
ATOM 1269 C CA . VAL A 1 168 ? -1.108 -7.193 13.916 1.00 88.56 168 VAL A CA 1
ATOM 1270 C C . VAL A 1 168 ? -1.708 -8.239 14.844 1.00 88.56 168 VAL A C 1
ATOM 1272 O O . VAL A 1 168 ? -2.084 -9.319 14.391 1.00 88.56 168 VAL A O 1
ATOM 1275 N N . ILE A 1 169 ? -1.773 -7.926 16.134 1.00 87.94 169 ILE A N 1
ATOM 1276 C CA . ILE A 1 169 ? -2.188 -8.865 17.179 1.00 87.94 169 ILE A CA 1
ATOM 1277 C C . ILE A 1 169 ? -3.435 -8.306 17.861 1.00 87.94 169 ILE A C 1
ATOM 1279 O O . ILE A 1 169 ? -3.378 -7.293 18.562 1.00 87.94 169 ILE A O 1
ATOM 1283 N N . ASP A 1 170 ? -4.569 -8.953 17.610 1.00 84.38 170 ASP A N 1
ATOM 1284 C CA . ASP A 1 170 ? -5.880 -8.590 18.142 1.00 84.38 170 ASP A CA 1
ATOM 1285 C C . ASP A 1 170 ? -6.269 -9.551 19.272 1.00 84.38 170 ASP A C 1
ATOM 1287 O O . ASP A 1 170 ? -7.104 -10.441 19.113 1.00 84.38 170 ASP A O 1
ATOM 1291 N N . THR A 1 171 ? -5.570 -9.423 20.402 1.00 75.94 171 THR A N 1
ATOM 1292 C CA . THR A 1 171 ? -5.774 -10.248 21.600 1.00 75.94 171 THR A CA 1
ATOM 1293 C C . THR A 1 171 ? -5.695 -9.407 22.871 1.00 75.94 171 THR A C 1
ATOM 1295 O O . THR A 1 171 ? -5.230 -8.267 22.865 1.00 75.94 171 THR A O 1
ATOM 1298 N N . CYS A 1 172 ? -6.107 -9.993 23.998 1.00 67.19 172 CYS A N 1
ATOM 1299 C CA . CYS A 1 172 ? -5.716 -9.488 25.318 1.00 67.19 172 CYS A CA 1
ATOM 1300 C C . CYS A 1 172 ? -4.193 -9.628 25.506 1.00 67.19 172 CYS A C 1
ATOM 1302 O O . CYS A 1 172 ? -3.590 -10.513 24.897 1.00 67.19 172 CYS A O 1
ATOM 1304 N N . TYR A 1 173 ? -3.587 -8.791 26.357 1.00 63.19 173 TYR A N 1
ATOM 1305 C CA . TYR A 1 173 ? -2.162 -8.879 26.734 1.00 63.19 173 TYR A CA 1
ATOM 1306 C C . TYR A 1 173 ? -1.180 -8.904 25.540 1.00 63.19 173 TYR A C 1
ATOM 1308 O O . TYR A 1 173 ? -0.188 -9.618 25.559 1.00 63.19 173 TYR A O 1
ATOM 1316 N N . SER A 1 174 ? -1.472 -8.145 24.479 1.00 57.72 174 SER A N 1
ATOM 1317 C CA . SER A 1 174 ? -0.752 -8.218 23.194 1.00 57.72 174 SER A CA 1
ATOM 1318 C C . SER A 1 174 ? 0.473 -7.301 23.050 1.00 57.72 174 SER A C 1
ATOM 1320 O O . SER A 1 174 ? 1.227 -7.450 22.089 1.00 57.72 174 SER A O 1
ATOM 1322 N N . GLY A 1 175 ? 0.641 -6.306 23.927 1.00 54.31 175 GLY A N 1
ATOM 1323 C CA . GLY A 1 175 ? 1.842 -5.456 23.926 1.00 54.31 175 GLY A CA 1
ATOM 1324 C C . GLY A 1 175 ? 3.059 -6.241 24.417 1.00 54.31 175 GLY A C 1
ATOM 1325 O O . GLY A 1 175 ? 2.898 -7.080 25.295 1.00 54.31 175 GLY A O 1
ATOM 1326 N N . ASP A 1 176 ? 4.250 -5.968 23.880 1.00 59.78 176 ASP A N 1
ATOM 1327 C CA . ASP A 1 176 ? 5.509 -6.676 24.193 1.00 59.78 176 ASP A CA 1
ATOM 1328 C C . ASP A 1 176 ? 5.607 -8.138 23.687 1.00 59.78 176 ASP A C 1
ATOM 1330 O O . ASP A 1 176 ? 6.562 -8.836 23.997 1.00 59.78 176 ASP A O 1
ATOM 1334 N N . ILE A 1 177 ? 4.688 -8.610 22.831 1.00 60.88 177 ILE A N 1
ATOM 1335 C CA . ILE A 1 177 ? 4.660 -10.013 22.347 1.00 60.88 177 ILE A CA 1
ATOM 1336 C C . ILE A 1 177 ? 5.748 -10.380 21.315 1.00 60.88 177 ILE A C 1
ATOM 1338 O O . ILE A 1 177 ? 5.804 -11.503 20.818 1.00 60.88 177 ILE A O 1
ATOM 1342 N N . LEU A 1 178 ? 6.596 -9.422 20.933 1.00 54.09 178 LEU A N 1
ATOM 1343 C CA . LEU A 1 178 ? 7.736 -9.624 20.033 1.00 54.09 178 LEU A CA 1
ATOM 1344 C C . LEU A 1 178 ? 9.042 -9.244 20.741 1.00 54.09 178 LEU A C 1
ATOM 1346 O O . LEU A 1 178 ? 9.756 -8.341 20.293 1.00 54.09 178 LEU A O 1
ATOM 1350 N N . LYS A 1 179 ? 9.384 -9.936 21.831 1.00 57.09 179 LYS A N 1
ATOM 1351 C CA . LYS A 1 179 ? 10.733 -9.868 22.407 1.00 57.09 179 LYS A CA 1
ATOM 1352 C C . LYS A 1 179 ? 11.668 -10.699 21.529 1.00 57.09 179 LYS A C 1
ATOM 1354 O O . LYS A 1 179 ? 11.478 -11.890 21.315 1.00 57.09 179 LYS A O 1
ATOM 1359 N N . ALA A 1 180 ? 12.665 -10.060 20.919 1.00 36.53 180 ALA A N 1
ATOM 1360 C CA . ALA A 1 180 ? 13.698 -10.804 20.203 1.00 36.53 180 ALA A CA 1
ATOM 1361 C C . ALA A 1 180 ? 14.743 -11.334 21.201 1.00 36.53 180 ALA A C 1
ATOM 1363 O O . ALA A 1 180 ? 15.173 -10.580 22.084 1.00 36.53 180 ALA A O 1
ATOM 1364 N N . PRO A 1 181 ? 15.278 -12.556 21.015 1.00 33.41 181 PRO A N 1
ATOM 1365 C CA . PRO A 1 181 ? 16.427 -13.004 21.782 1.00 33.41 181 PRO A CA 1
ATOM 1366 C C . PRO A 1 181 ? 17.604 -12.071 21.481 1.00 33.41 181 PRO A C 1
ATOM 1368 O O . PRO A 1 181 ? 18.029 -11.920 20.332 1.00 33.41 181 PRO A O 1
ATOM 1371 N N . ARG A 1 182 ? 18.142 -11.420 22.521 1.00 31.23 182 ARG A N 1
ATOM 1372 C CA . ARG A 1 182 ? 19.318 -10.538 22.444 1.00 31.23 182 ARG A CA 1
ATOM 1373 C C . ARG A 1 182 ? 20.488 -11.259 21.762 1.00 31.23 182 ARG A C 1
ATOM 1375 O O . ARG A 1 182 ? 21.284 -11.940 22.411 1.00 31.23 182 ARG A O 1
ATOM 1382 N N . LEU A 1 183 ? 20.660 -11.062 20.457 1.00 24.92 183 LEU A N 1
ATOM 1383 C CA . LEU A 1 183 ? 21.810 -11.561 19.703 1.00 24.92 183 LEU A CA 1
ATOM 1384 C C . LEU A 1 183 ? 23.061 -10.708 19.999 1.00 24.92 183 LEU A C 1
ATOM 1386 O O . LEU A 1 183 ? 23.511 -9.903 19.192 1.00 24.92 183 LEU A O 1
ATOM 1390 N N . GLY A 1 184 ? 23.675 -10.940 21.163 1.00 24.89 184 GLY A N 1
ATOM 1391 C CA . GLY A 1 184 ? 25.074 -10.597 21.456 1.00 24.89 184 GLY A CA 1
ATOM 1392 C C . GLY A 1 184 ? 25.373 -9.149 21.897 1.00 24.89 184 GLY A C 1
ATOM 1393 O O . GLY A 1 184 ? 24.558 -8.244 21.751 1.00 24.89 184 GLY A O 1
ATOM 1394 N N . PRO A 1 185 ? 26.557 -8.904 22.499 1.00 24.45 185 PRO A N 1
ATOM 1395 C CA . PRO A 1 185 ? 26.790 -7.728 23.329 1.00 24.45 185 PRO A CA 1
ATOM 1396 C C . PRO A 1 185 ? 27.095 -6.487 22.486 1.00 24.45 185 PRO A C 1
ATOM 1398 O O . PRO A 1 185 ? 28.188 -6.359 21.922 1.00 24.45 185 PRO A O 1
ATOM 1401 N N . SER A 1 186 ? 26.194 -5.506 22.485 1.00 25.77 186 SER A N 1
ATOM 1402 C CA . SER A 1 186 ? 26.531 -4.150 22.061 1.00 25.77 186 SER A CA 1
ATOM 1403 C C . SER A 1 186 ? 27.427 -3.503 23.128 1.00 25.77 186 SER A C 1
ATOM 1405 O O . SER A 1 186 ? 27.009 -2.999 24.170 1.00 25.77 186 SER A O 1
ATOM 1407 N N . LYS A 1 187 ? 28.741 -3.522 22.884 1.00 30.08 187 LYS A N 1
ATOM 1408 C CA . LYS A 1 187 ? 29.668 -2.609 23.561 1.00 30.08 187 LYS A CA 1
ATOM 1409 C C . LYS A 1 187 ? 29.314 -1.184 23.142 1.00 30.08 187 LYS A C 1
ATOM 1411 O O . LYS A 1 187 ? 29.811 -0.722 22.120 1.00 30.08 187 LYS A O 1
ATOM 1416 N N . GLY A 1 188 ? 28.502 -0.483 23.930 1.00 30.19 188 GLY A N 1
ATOM 1417 C CA . GLY A 1 188 ? 28.320 0.951 23.704 1.00 30.19 188 GLY A CA 1
ATOM 1418 C C . GLY A 1 188 ? 27.053 1.615 24.222 1.00 30.19 188 GLY A C 1
ATOM 1419 O O . GLY A 1 188 ? 26.630 2.575 23.601 1.00 30.19 188 GLY A O 1
ATOM 1420 N N . ALA A 1 189 ? 26.462 1.188 25.336 1.00 28.66 189 ALA A N 1
ATOM 1421 C CA . ALA A 1 189 ? 25.498 2.027 26.047 1.00 28.66 189 ALA A CA 1
ATOM 1422 C C . ALA A 1 189 ? 25.647 1.808 27.554 1.00 28.66 189 ALA A C 1
ATOM 1424 O O . ALA A 1 189 ? 25.027 0.939 28.154 1.00 28.66 189 ALA A O 1
ATOM 1425 N N . SER A 1 190 ? 26.534 2.581 28.181 1.00 28.66 190 SER A N 1
ATOM 1426 C CA . SER A 1 190 ? 26.570 2.719 29.636 1.00 28.66 190 SER A CA 1
ATOM 1427 C C . SER A 1 190 ? 25.403 3.614 30.069 1.00 28.66 190 SER A C 1
ATOM 1429 O O . SER A 1 190 ? 25.588 4.806 30.313 1.00 28.66 190 SER A O 1
ATOM 1431 N N . GLY A 1 191 ? 24.198 3.056 30.090 1.00 26.38 191 GLY A N 1
ATOM 1432 C CA . GLY A 1 191 ? 23.012 3.653 30.693 1.00 26.38 191 GLY A CA 1
ATOM 1433 C C . GLY A 1 191 ? 22.461 2.678 31.725 1.00 26.38 191 GLY A C 1
ATOM 1434 O O . GLY A 1 191 ? 22.248 1.514 31.413 1.00 26.38 191 GLY A O 1
ATOM 1435 N N . ASP A 1 192 ? 22.313 3.137 32.962 1.00 25.19 192 ASP A N 1
ATOM 1436 C CA . ASP A 1 192 ? 21.756 2.377 34.082 1.00 25.19 192 ASP A CA 1
ATOM 1437 C C . ASP A 1 192 ? 20.329 1.870 33.746 1.00 25.19 192 ASP A C 1
ATOM 1439 O O . ASP A 1 192 ? 19.447 2.698 33.503 1.00 25.19 192 ASP A O 1
ATOM 1443 N N . PRO A 1 193 ? 20.075 0.546 33.718 1.00 30.83 193 PRO A N 1
ATOM 1444 C CA . PRO A 1 193 ? 18.774 -0.016 33.351 1.00 30.83 193 PRO A CA 1
ATOM 1445 C C . PRO A 1 193 ? 17.709 0.104 34.454 1.00 30.83 193 PRO A C 1
ATOM 1447 O O . PRO A 1 193 ? 16.556 -0.256 34.238 1.00 30.83 193 PRO A O 1
ATOM 1450 N N . THR A 1 194 ? 18.039 0.652 35.630 1.00 28.41 194 THR A N 1
ATOM 1451 C CA . THR A 1 194 ? 17.082 0.794 36.744 1.00 28.41 194 THR A CA 1
ATOM 1452 C C . THR A 1 194 ? 16.118 1.985 36.614 1.00 28.41 194 THR A C 1
ATOM 1454 O O . THR A 1 194 ? 15.292 2.223 37.494 1.00 28.41 194 THR A O 1
ATOM 1457 N N . ALA A 1 195 ? 16.147 2.716 35.496 1.00 25.91 195 ALA A N 1
ATOM 1458 C CA . ALA A 1 195 ? 15.287 3.872 35.245 1.00 25.91 195 ALA A CA 1
ATOM 1459 C C . ALA A 1 195 ? 14.004 3.557 34.437 1.00 25.91 195 ALA A C 1
ATOM 1461 O O . ALA A 1 195 ? 13.538 4.412 33.685 1.00 25.91 195 ALA A O 1
ATOM 1462 N N . ARG A 1 196 ? 13.368 2.385 34.603 1.00 29.12 196 ARG A N 1
ATOM 1463 C CA . ARG A 1 196 ? 11.939 2.232 34.249 1.00 29.12 196 ARG A CA 1
ATOM 1464 C C . ARG A 1 196 ? 11.118 2.978 35.309 1.00 29.12 196 ARG A C 1
ATOM 1466 O O . ARG A 1 196 ? 10.880 2.488 36.411 1.00 29.12 196 ARG A O 1
ATOM 1473 N N . ARG A 1 197 ? 10.752 4.231 35.016 1.00 25.86 197 ARG A N 1
ATOM 1474 C CA . ARG A 1 197 ? 9.897 5.057 35.884 1.00 25.86 197 ARG A CA 1
ATOM 1475 C C . ARG A 1 197 ? 8.563 4.345 36.130 1.00 25.86 197 ARG A C 1
ATOM 1477 O O . ARG A 1 197 ? 7.698 4.348 35.260 1.00 25.86 197 ARG A O 1
ATOM 1484 N N . ARG A 1 198 ? 8.358 3.854 37.358 1.00 27.58 198 ARG A N 1
ATOM 1485 C CA . ARG A 1 198 ? 7.017 3.737 37.951 1.00 27.58 198 ARG A CA 1
ATOM 1486 C C . ARG A 1 198 ? 6.314 5.093 37.790 1.00 27.58 198 ARG A C 1
ATOM 1488 O O . ARG A 1 198 ? 6.793 6.092 38.328 1.00 27.58 198 ARG A O 1
ATOM 1495 N N . GLY A 1 199 ? 5.220 5.131 37.026 1.00 27.72 199 GLY A N 1
ATOM 1496 C CA . GLY A 1 199 ? 4.353 6.309 36.894 1.00 27.72 199 GLY A CA 1
ATOM 1497 C C . GLY A 1 199 ? 4.497 7.146 35.614 1.00 27.72 199 GLY A C 1
ATOM 1498 O O . GLY A 1 199 ? 4.602 8.369 35.708 1.00 27.72 199 GLY A O 1
ATOM 1499 N N . ALA A 1 200 ? 4.455 6.538 34.423 1.00 24.00 200 ALA A N 1
ATOM 1500 C CA . ALA A 1 200 ? 4.211 7.269 33.174 1.00 24.00 200 ALA A CA 1
ATOM 1501 C C . ALA A 1 200 ? 2.753 7.078 32.716 1.00 24.00 200 ALA A C 1
ATOM 1503 O O . ALA A 1 200 ? 2.256 5.967 32.598 1.00 24.00 200 ALA A O 1
ATOM 1504 N N . SER A 1 201 ? 2.059 8.195 32.517 1.00 31.72 201 SER A N 1
ATOM 1505 C CA . SER A 1 201 ? 0.602 8.337 32.456 1.00 31.72 201 SER A CA 1
ATOM 1506 C C . SER A 1 201 ? 0.080 8.672 31.050 1.00 31.72 201 SER A C 1
ATOM 1508 O O . SER A 1 201 ? -0.708 9.605 30.889 1.00 31.72 201 SER A O 1
ATOM 1510 N N . ARG A 1 202 ? 0.524 7.935 30.022 1.00 29.12 202 ARG A N 1
ATOM 1511 C CA . ARG A 1 202 ? -0.026 7.942 28.647 1.00 29.12 202 ARG A CA 1
ATOM 1512 C C . ARG A 1 202 ? 0.254 6.593 27.964 1.00 29.12 202 ARG A C 1
ATOM 1514 O O . ARG A 1 202 ? 1.307 6.040 28.271 1.00 29.12 202 ARG A O 1
ATOM 1521 N N . PRO A 1 203 ? -0.588 6.115 27.023 1.00 34.84 203 PRO A N 1
ATOM 1522 C CA . PRO A 1 203 ? -0.199 5.038 26.112 1.00 34.84 203 PRO A CA 1
ATOM 1523 C C . PRO A 1 203 ? 0.990 5.558 25.298 1.00 34.84 203 PRO A C 1
ATOM 1525 O O . PRO A 1 203 ? 0.840 6.415 24.425 1.00 34.84 203 PRO A O 1
ATOM 1528 N N . GLN A 1 204 ? 2.199 5.185 25.704 1.00 46.34 204 GLN A N 1
ATOM 1529 C CA . GLN A 1 204 ? 3.418 5.552 25.003 1.00 46.34 204 GLN A CA 1
ATOM 1530 C C . GLN A 1 204 ? 3.730 4.415 24.047 1.00 46.34 204 GLN A C 1
ATOM 1532 O O . GLN A 1 204 ? 3.847 3.276 24.480 1.00 46.34 204 GLN A O 1
ATOM 1537 N N . ASP A 1 205 ? 3.844 4.746 22.762 1.00 42.56 205 ASP A N 1
ATOM 1538 C CA . ASP A 1 205 ? 4.459 3.865 21.776 1.00 42.56 205 ASP A CA 1
ATOM 1539 C C . ASP A 1 205 ? 5.796 3.370 22.361 1.00 42.56 205 ASP A C 1
ATOM 1541 O O . ASP A 1 205 ? 6.634 4.193 22.760 1.00 42.56 205 ASP A O 1
ATOM 1545 N N . ILE A 1 206 ? 5.971 2.052 22.483 1.00 47.72 206 ILE A N 1
ATOM 1546 C CA . ILE A 1 206 ? 7.209 1.478 23.010 1.00 47.72 206 ILE A CA 1
ATOM 1547 C C . ILE A 1 206 ? 8.233 1.524 21.878 1.00 47.72 206 ILE A C 1
ATOM 1549 O O . ILE A 1 206 ? 8.181 0.760 20.917 1.00 47.72 206 ILE A O 1
ATOM 1553 N N . LEU A 1 207 ? 9.134 2.499 21.981 1.00 38.84 207 LEU A N 1
ATOM 1554 C CA . LEU A 1 207 ? 10.308 2.608 21.131 1.00 38.84 207 LEU A CA 1
ATOM 1555 C C . LEU A 1 207 ? 11.344 1.613 21.645 1.00 38.84 207 LEU A C 1
ATOM 1557 O O . LEU A 1 207 ? 12.129 1.957 22.531 1.00 38.84 207 LEU A O 1
ATOM 1561 N N . ASP A 1 208 ? 11.305 0.388 21.133 1.00 44.88 208 ASP A N 1
ATOM 1562 C CA . ASP A 1 208 ? 12.371 -0.576 21.365 1.00 44.88 208 ASP A CA 1
ATOM 1563 C C . ASP A 1 208 ? 13.263 -0.671 20.121 1.00 44.88 208 ASP A C 1
ATOM 1565 O O . ASP A 1 208 ? 12.810 -1.009 19.029 1.00 44.88 208 ASP A O 1
ATOM 1569 N N . ASP A 1 209 ? 14.544 -0.338 20.292 1.00 37.28 209 ASP A N 1
ATOM 1570 C CA . ASP A 1 209 ? 15.579 -0.506 19.265 1.00 37.28 209 ASP A CA 1
ATOM 1571 C C . ASP A 1 209 ? 16.038 -1.987 19.179 1.00 37.28 209 ASP A C 1
ATOM 1573 O O . ASP A 1 209 ? 16.946 -2.315 18.417 1.00 37.28 209 ASP A O 1
ATOM 1577 N N . ALA A 1 210 ? 15.464 -2.899 19.980 1.00 38.72 210 ALA A N 1
ATOM 1578 C CA . ALA A 1 210 ? 15.836 -4.318 20.009 1.00 38.72 210 ALA A CA 1
ATOM 1579 C C . ALA A 1 210 ? 15.295 -5.139 18.819 1.00 38.72 210 ALA A C 1
ATOM 1581 O O . ALA A 1 210 ? 15.906 -6.142 18.444 1.00 38.72 210 ALA A O 1
ATOM 1582 N N . THR A 1 211 ? 14.196 -4.711 18.191 1.00 49.97 211 THR A N 1
ATOM 1583 C CA . THR A 1 211 ? 13.576 -5.345 17.014 1.00 49.97 211 THR A CA 1
ATOM 1584 C C . THR A 1 211 ? 13.733 -4.455 15.780 1.00 49.97 211 THR A C 1
ATOM 1586 O O . THR A 1 211 ? 12.772 -3.931 15.229 1.00 49.97 211 THR A O 1
ATOM 1589 N N . ASP A 1 212 ? 14.971 -4.312 15.293 1.00 52.66 212 ASP A N 1
ATOM 1590 C CA . ASP A 1 212 ? 15.364 -3.479 14.133 1.00 52.66 212 ASP A CA 1
ATOM 1591 C C . ASP A 1 212 ? 14.551 -3.709 12.824 1.00 52.66 212 ASP A C 1
ATOM 1593 O O . ASP A 1 212 ? 14.743 -2.987 11.841 1.00 52.66 212 ASP A O 1
ATOM 1597 N N . PHE A 1 213 ? 13.676 -4.722 12.759 1.00 58.31 213 PHE A N 1
ATOM 1598 C CA . PHE A 1 213 ? 13.049 -5.223 11.530 1.00 58.31 213 PHE A CA 1
ATOM 1599 C C . PHE A 1 213 ? 11.520 -5.429 11.576 1.00 58.31 213 PHE A C 1
ATOM 1601 O O . PHE A 1 213 ? 10.917 -5.560 10.510 1.00 58.31 213 PHE A O 1
ATOM 1608 N N . ALA A 1 214 ? 10.861 -5.420 12.740 1.00 66.12 214 ALA A N 1
ATOM 1609 C CA . ALA A 1 214 ? 9.425 -5.714 12.851 1.00 66.12 214 ALA A CA 1
ATOM 1610 C C . ALA A 1 214 ? 8.647 -4.560 13.493 1.00 66.12 214 ALA A C 1
ATOM 1612 O O . ALA A 1 214 ? 9.134 -3.910 14.413 1.00 66.12 214 ALA A O 1
ATOM 1613 N N . LEU A 1 215 ? 7.436 -4.304 12.995 1.00 74.38 215 LEU A N 1
ATOM 1614 C CA . LEU A 1 215 ? 6.508 -3.334 13.569 1.00 74.38 215 LEU A CA 1
ATOM 1615 C C . LEU A 1 215 ? 5.256 -4.056 14.075 1.00 74.38 215 LEU A C 1
ATOM 1617 O O . LEU A 1 215 ? 4.629 -4.784 13.308 1.00 74.38 215 LEU A O 1
ATOM 1621 N N . LEU A 1 216 ? 4.876 -3.832 15.330 1.00 75.69 216 LEU A N 1
ATOM 1622 C CA . LEU A 1 216 ? 3.724 -4.456 15.977 1.00 75.69 216 LEU A CA 1
ATOM 1623 C C . LEU A 1 216 ? 2.603 -3.437 16.196 1.00 75.69 216 LEU A C 1
ATOM 1625 O O . LEU A 1 216 ? 2.821 -2.374 16.773 1.00 75.69 216 LEU A O 1
ATOM 1629 N N . MET A 1 217 ? 1.390 -3.781 15.768 1.00 75.06 217 MET A N 1
ATOM 1630 C CA . MET A 1 217 ? 0.155 -3.096 16.144 1.00 75.06 217 MET A CA 1
ATOM 1631 C C . MET A 1 217 ? -0.686 -4.027 17.019 1.00 75.06 217 MET A C 1
ATOM 1633 O O . MET A 1 217 ? -1.232 -5.017 16.534 1.00 75.06 217 MET A O 1
ATOM 1637 N N . ALA A 1 218 ? -0.772 -3.695 18.301 1.00 72.62 218 ALA A N 1
ATOM 1638 C CA . ALA A 1 218 ? -1.421 -4.492 19.336 1.00 72.62 218 ALA A CA 1
ATOM 1639 C C . ALA A 1 218 ? -2.761 -3.857 19.745 1.00 72.62 218 ALA A C 1
ATOM 1641 O O . ALA A 1 218 ? -2.855 -2.629 19.860 1.00 72.62 218 ALA A O 1
ATOM 1642 N N . ALA A 1 219 ? -3.801 -4.669 19.961 1.00 56.12 219 ALA A N 1
ATOM 1643 C CA . ALA A 1 219 ? -5.135 -4.182 20.342 1.00 56.12 219 ALA A CA 1
ATOM 1644 C C . ALA A 1 219 ? -5.154 -3.519 21.722 1.00 56.12 219 ALA A C 1
ATOM 1646 O O . ALA A 1 219 ? -5.894 -2.554 21.936 1.00 56.12 219 ALA A O 1
ATOM 1647 N N . ALA A 1 220 ? -4.303 -4.007 22.620 1.00 58.06 220 ALA A N 1
ATOM 1648 C CA . ALA A 1 220 ? -4.136 -3.508 23.971 1.00 58.06 220 ALA A CA 1
ATOM 1649 C C . ALA A 1 220 ? -2.653 -3.506 24.389 1.00 58.06 220 ALA A C 1
ATOM 1651 O O . ALA A 1 220 ? -1.876 -4.338 23.903 1.00 58.06 220 ALA A O 1
ATOM 1652 N N . PRO A 1 221 ? -2.259 -2.618 25.324 1.00 55.69 221 PRO A N 1
ATOM 1653 C CA . PRO A 1 221 ? -1.020 -2.757 26.081 1.00 55.69 221 PRO A CA 1
ATOM 1654 C C . PRO A 1 221 ? -0.927 -4.127 26.769 1.00 55.69 221 PRO A C 1
ATOM 1656 O O . PRO A 1 221 ? -1.936 -4.799 26.987 1.00 55.69 221 PRO A O 1
ATOM 1659 N N . HIS A 1 222 ? 0.281 -4.501 27.188 1.00 48.75 222 HIS A N 1
ATOM 1660 C CA . HIS A 1 222 ? 0.601 -5.787 27.815 1.00 48.75 222 HIS A CA 1
ATOM 1661 C C . HIS A 1 222 ? -0.218 -6.131 29.083 1.00 48.75 222 HIS A C 1
ATOM 1663 O O . HIS A 1 222 ? -0.036 -7.198 29.640 1.00 48.75 222 HIS A O 1
ATOM 1669 N N . ASN A 1 223 ? -1.084 -5.259 29.610 1.00 39.19 223 ASN A N 1
ATOM 1670 C CA . ASN A 1 223 ? -1.818 -5.455 30.868 1.00 39.19 223 ASN A CA 1
ATOM 1671 C C . ASN A 1 223 ? -3.342 -5.231 30.777 1.00 39.19 223 ASN A C 1
ATOM 1673 O O . ASN A 1 223 ? -3.996 -5.162 31.820 1.00 39.19 223 ASN A O 1
ATOM 1677 N N . GLU A 1 224 ? -3.918 -5.113 29.576 1.00 47.47 224 GLU A N 1
ATOM 1678 C CA . GLU A 1 224 ? -5.351 -4.822 29.404 1.00 47.47 224 GLU A CA 1
ATOM 1679 C C . GLU A 1 224 ? -6.123 -5.971 28.731 1.00 47.47 224 GLU A C 1
ATOM 1681 O O . GLU A 1 224 ? -5.603 -6.705 27.883 1.00 47.47 224 GLU A O 1
ATOM 1686 N N . VAL A 1 225 ? -7.393 -6.107 29.125 1.00 46.16 225 VAL A N 1
ATOM 1687 C CA . VAL A 1 225 ? -8.355 -7.066 28.564 1.00 46.16 225 VAL A CA 1
ATOM 1688 C C . VAL A 1 225 ? -9.144 -6.379 27.449 1.00 46.16 225 VAL A C 1
ATOM 1690 O O . VAL A 1 225 ? -9.657 -5.276 27.635 1.00 46.16 225 VAL A O 1
ATOM 1693 N N . VAL A 1 226 ? -9.251 -7.039 26.298 1.00 52.88 226 VAL A N 1
ATOM 1694 C CA . VAL A 1 226 ? -9.993 -6.576 25.119 1.00 52.88 226 VAL A CA 1
ATOM 1695 C C . VAL A 1 226 ? -11.318 -7.333 25.038 1.00 52.88 226 VAL A C 1
ATOM 1697 O O . VAL A 1 226 ? -11.341 -8.555 25.176 1.00 52.88 226 VAL A O 1
ATOM 1700 N N . HIS A 1 227 ? -12.423 -6.622 24.803 1.00 55.06 227 HIS A N 1
ATOM 1701 C CA . HIS A 1 227 ? -13.736 -7.235 24.575 1.00 55.06 227 HIS A CA 1
ATOM 1702 C C . HIS A 1 227 ? -14.183 -7.122 23.112 1.00 55.06 227 HIS A C 1
ATOM 1704 O O . HIS A 1 227 ? -13.843 -6.163 22.413 1.00 55.06 227 HIS A O 1
ATOM 1710 N N . GLU A 1 228 ? -14.995 -8.088 22.676 1.00 63.66 228 GLU A N 1
ATOM 1711 C CA . GLU A 1 228 ? -15.605 -8.123 21.345 1.00 63.66 228 GLU A CA 1
ATOM 1712 C C . GLU A 1 228 ? -16.646 -7.006 21.167 1.00 63.66 228 GLU A C 1
ATOM 1714 O O . GLU A 1 228 ? -17.427 -6.692 22.070 1.00 63.66 228 GLU A O 1
ATOM 1719 N N . LEU A 1 229 ? -16.695 -6.418 19.972 1.00 65.62 229 LEU A N 1
ATOM 1720 C CA . LEU A 1 229 ? -17.726 -5.465 19.575 1.00 65.62 229 LEU A CA 1
ATOM 1721 C C . LEU A 1 229 ? -18.887 -6.181 18.890 1.00 65.62 229 LEU A C 1
ATOM 1723 O O . LEU A 1 229 ? -18.689 -7.096 18.096 1.00 65.62 229 LEU A O 1
ATOM 1727 N N . ARG A 1 230 ? -20.106 -5.685 19.117 1.00 67.88 230 ARG A N 1
ATOM 1728 C CA . ARG A 1 230 ? -21.316 -6.090 18.386 1.00 67.88 230 ARG A CA 1
ATOM 1729 C C . ARG A 1 230 ? -21.779 -4.929 17.510 1.00 67.88 230 ARG A C 1
ATOM 1731 O O . ARG A 1 230 ? -22.168 -3.880 18.024 1.00 67.88 230 ARG A O 1
ATOM 1738 N N . ILE A 1 231 ? -21.706 -5.095 16.189 1.00 68.25 231 ILE A N 1
ATOM 1739 C CA . ILE A 1 231 ? -22.000 -4.022 15.226 1.00 68.25 231 ILE A CA 1
ATOM 1740 C C . ILE A 1 231 ? -23.254 -4.363 14.414 1.00 68.25 231 ILE A C 1
ATOM 1742 O O . ILE A 1 231 ? -23.315 -5.433 13.809 1.00 68.25 231 ILE A O 1
ATOM 1746 N N . PRO A 1 232 ? -24.255 -3.470 14.327 1.00 64.50 232 PRO A N 1
ATOM 1747 C CA . PRO A 1 232 ? -25.517 -3.784 13.668 1.00 64.50 232 PRO A CA 1
ATOM 1748 C C . PRO A 1 232 ? -25.394 -3.748 12.137 1.00 64.50 232 PRO A C 1
ATOM 1750 O O . PRO A 1 232 ? -25.576 -2.700 11.526 1.00 64.50 232 PRO A O 1
ATOM 1753 N N . VAL A 1 233 ? -25.161 -4.886 11.479 1.00 67.75 233 VAL A N 1
ATOM 1754 C CA . VAL A 1 233 ? -25.042 -4.997 10.015 1.00 67.75 233 VAL A CA 1
ATOM 1755 C C . VAL A 1 233 ? -26.262 -5.704 9.428 1.00 67.75 233 VAL A C 1
ATOM 1757 O O . VAL A 1 233 ? -26.599 -6.822 9.795 1.00 67.75 233 VAL A O 1
ATOM 1760 N N . ALA A 1 234 ? -26.938 -5.052 8.476 1.00 66.25 234 ALA A N 1
ATOM 1761 C CA . ALA A 1 234 ? -28.106 -5.611 7.781 1.00 66.25 234 ALA A CA 1
ATOM 1762 C C . ALA A 1 234 ? -29.253 -6.088 8.709 1.00 66.25 234 ALA A C 1
ATOM 1764 O O . ALA A 1 234 ? -30.023 -6.967 8.331 1.00 66.25 234 ALA A O 1
ATOM 1765 N N . GLY A 1 235 ? -29.399 -5.471 9.889 1.00 62.47 235 GLY A N 1
ATOM 1766 C CA . GLY A 1 235 ? -30.424 -5.827 10.879 1.00 62.47 235 GLY A CA 1
ATOM 1767 C C . GLY A 1 235 ? -30.039 -6.980 11.813 1.00 62.47 235 GLY A C 1
ATOM 1768 O O . GLY A 1 235 ? -30.908 -7.473 12.523 1.00 62.47 235 GLY A O 1
ATOM 1769 N N . ARG A 1 236 ? -28.769 -7.405 11.809 1.00 70.94 236 ARG A N 1
ATOM 1770 C CA . ARG A 1 236 ? -28.187 -8.433 12.690 1.00 70.94 236 ARG A CA 1
ATOM 1771 C C . ARG A 1 236 ? -26.975 -7.877 13.442 1.00 70.94 236 ARG A C 1
ATOM 1773 O O . ARG A 1 236 ? -26.394 -6.896 12.979 1.00 70.94 236 ARG A O 1
ATOM 1780 N N . GLN A 1 237 ? -26.592 -8.480 14.568 1.00 69.88 237 GLN A N 1
ATOM 1781 C CA . GLN A 1 237 ? -25.381 -8.098 15.300 1.00 69.88 237 GLN A CA 1
ATOM 1782 C C . GLN A 1 237 ? -24.183 -8.887 14.780 1.00 69.88 237 GLN A C 1
ATOM 1784 O O . GLN A 1 237 ? -24.208 -10.112 14.736 1.00 69.88 237 GLN A O 1
ATOM 1789 N N . LEU A 1 238 ? -23.141 -8.174 14.368 1.00 76.56 238 LEU A N 1
ATOM 1790 C CA . LEU A 1 238 ? -21.894 -8.738 13.873 1.00 76.56 238 LEU A CA 1
ATOM 1791 C C . LEU A 1 238 ? -20.844 -8.694 14.999 1.00 76.56 238 LEU A C 1
ATOM 1793 O O . LEU A 1 238 ? -20.428 -7.583 15.341 1.00 76.56 238 LEU A O 1
ATOM 1797 N N . PRO A 1 239 ? -20.424 -9.841 15.570 1.00 78.25 239 PRO A N 1
ATOM 1798 C CA . PRO A 1 239 ? -19.289 -9.901 16.488 1.00 78.25 239 PRO A CA 1
ATOM 1799 C C . PRO A 1 239 ? -17.973 -9.691 15.723 1.00 78.25 239 PRO A C 1
ATOM 1801 O O . PRO A 1 239 ? -17.707 -10.411 14.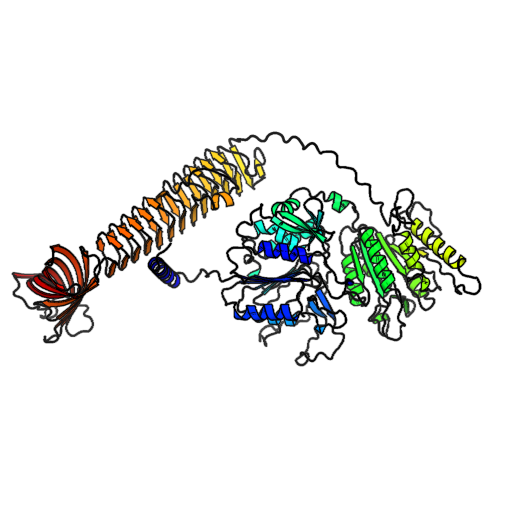761 1.00 78.25 239 PRO A O 1
ATOM 1804 N N . VAL A 1 240 ? -17.179 -8.693 16.118 1.00 81.31 240 VAL A N 1
ATOM 1805 C CA . VAL A 1 240 ? -15.849 -8.365 15.558 1.00 81.31 240 VAL A CA 1
ATOM 1806 C C . VAL A 1 240 ? -14.951 -7.755 16.629 1.00 81.31 240 VAL A C 1
ATOM 1808 O O . VAL A 1 240 ? -15.439 -7.133 17.573 1.00 81.31 240 VAL A O 1
ATOM 1811 N N . SER A 1 241 ? -13.639 -7.854 16.456 1.00 83.00 241 SER A N 1
ATOM 1812 C CA . SER A 1 241 ? -12.682 -7.210 17.355 1.00 83.00 241 SER A CA 1
ATOM 1813 C C . SER A 1 241 ? -12.484 -5.734 17.003 1.00 83.00 241 SER A C 1
ATOM 1815 O O . SER A 1 241 ? -12.577 -5.321 15.841 1.00 83.00 241 SER A O 1
ATOM 1817 N N . ALA A 1 242 ? -12.236 -4.899 18.017 1.00 77.88 242 ALA A N 1
ATOM 1818 C CA . ALA A 1 242 ? -12.184 -3.443 17.859 1.00 77.88 242 ALA A CA 1
ATOM 1819 C C . ALA A 1 242 ? -11.036 -2.967 16.956 1.00 77.88 242 ALA A C 1
ATOM 1821 O O . ALA A 1 242 ? -11.245 -2.098 16.098 1.00 77.88 242 ALA A O 1
ATOM 1822 N N . LEU A 1 243 ? -9.843 -3.555 17.102 1.00 84.75 243 LEU A N 1
ATOM 1823 C CA . LEU A 1 243 ? -8.687 -3.204 16.281 1.00 84.75 243 LEU A CA 1
ATOM 1824 C C . LEU A 1 243 ? -8.910 -3.647 14.830 1.00 84.75 243 LEU A C 1
ATOM 1826 O O . LEU A 1 243 ? -8.776 -2.833 13.912 1.00 84.75 243 LEU A O 1
ATOM 1830 N N . THR A 1 244 ? -9.328 -4.895 14.615 1.00 87.69 244 THR A N 1
ATOM 1831 C CA . THR A 1 244 ? -9.622 -5.428 13.278 1.00 87.69 244 THR A CA 1
ATOM 1832 C C . THR A 1 244 ? -10.709 -4.622 12.573 1.00 87.69 244 THR A C 1
ATOM 1834 O O . THR A 1 244 ? -10.545 -4.241 11.409 1.00 87.69 244 THR A O 1
ATOM 1837 N N . TYR A 1 245 ? -11.794 -4.276 13.271 1.00 84.81 245 TYR A N 1
ATOM 1838 C CA . TYR A 1 245 ? -12.848 -3.450 12.691 1.00 84.81 245 TYR A CA 1
ATOM 1839 C C . TYR A 1 245 ? -12.366 -2.030 12.362 1.00 84.81 245 TYR A C 1
ATOM 1841 O O . TYR A 1 245 ? -12.706 -1.517 11.295 1.00 84.81 245 TYR A O 1
ATOM 1849 N N . SER A 1 246 ? -11.525 -1.415 13.201 1.00 84.06 246 SER A N 1
ATOM 1850 C CA . SER A 1 246 ? -10.909 -0.108 12.911 1.00 84.06 246 SER A CA 1
ATOM 1851 C C . SER A 1 246 ? -10.052 -0.161 11.641 1.00 84.06 246 SER A C 1
ATOM 1853 O O . SER A 1 246 ? -10.224 0.652 10.727 1.00 84.06 246 SER A O 1
ATOM 1855 N N . ILE A 1 247 ? -9.174 -1.164 11.526 1.00 84.81 247 ILE A N 1
ATOM 1856 C CA . ILE A 1 247 ? -8.346 -1.393 10.330 1.00 84.81 247 ILE A CA 1
ATOM 1857 C C . ILE A 1 247 ? -9.245 -1.552 9.096 1.00 84.81 247 ILE A C 1
ATOM 1859 O O . ILE A 1 247 ? -9.048 -0.884 8.076 1.00 84.81 247 ILE A O 1
ATOM 1863 N N . TYR A 1 248 ? -10.292 -2.373 9.196 1.00 82.25 248 TYR A N 1
ATOM 1864 C CA . TYR A 1 248 ? -11.218 -2.624 8.096 1.00 82.25 248 TYR A CA 1
ATOM 1865 C C . TYR A 1 248 ? -12.043 -1.385 7.699 1.00 82.25 248 TYR A C 1
ATOM 1867 O O . TYR A 1 248 ? -12.214 -1.109 6.505 1.00 82.25 248 TYR A O 1
ATOM 1875 N N . ARG A 1 249 ? -12.511 -0.588 8.672 1.00 79.38 249 ARG A N 1
ATOM 1876 C CA . ARG A 1 249 ? -13.250 0.675 8.468 1.00 79.38 249 ARG A CA 1
ATOM 1877 C C . ARG A 1 249 ? -12.405 1.691 7.706 1.00 79.38 249 ARG A C 1
ATOM 1879 O O . ARG A 1 249 ? -12.903 2.338 6.782 1.00 79.38 249 ARG A O 1
ATOM 1886 N N . HIS A 1 250 ? -11.117 1.793 8.033 1.00 78.56 250 HIS A N 1
ATOM 1887 C CA . HIS A 1 250 ? -10.193 2.725 7.379 1.00 78.56 250 HIS A CA 1
ATOM 1888 C C . HIS A 1 250 ? -9.554 2.171 6.107 1.00 78.56 250 HIS A C 1
ATOM 1890 O O . HIS A 1 250 ? -8.888 2.924 5.398 1.00 78.56 250 HIS A O 1
ATOM 1896 N N . ALA A 1 251 ? -9.802 0.911 5.738 1.00 68.44 251 ALA A N 1
ATOM 1897 C CA . ALA A 1 251 ? -9.146 0.238 4.615 1.00 68.44 251 ALA A CA 1
ATOM 1898 C C . ALA A 1 251 ? -9.245 0.973 3.267 1.00 68.44 251 ALA A C 1
ATOM 1900 O O . ALA A 1 251 ? -8.363 0.835 2.426 1.00 68.44 251 ALA A O 1
ATOM 1901 N N . GLY A 1 252 ? -10.283 1.787 3.036 1.00 59.91 252 GLY A N 1
ATOM 1902 C CA . GLY A 1 252 ? -10.3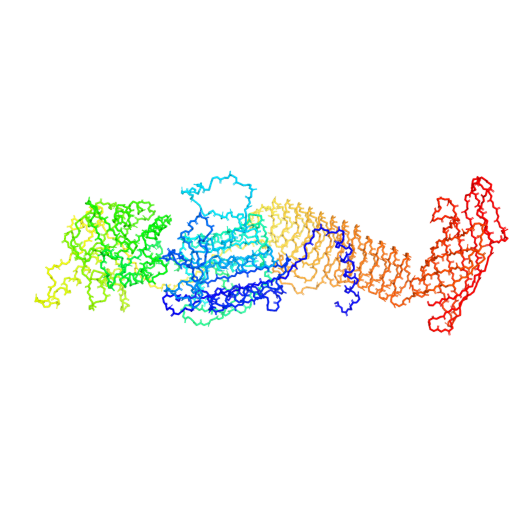87 2.625 1.830 1.00 59.91 252 GLY A CA 1
ATOM 1903 C C . GLY A 1 252 ? -9.413 3.812 1.805 1.00 59.91 252 GLY A C 1
ATOM 1904 O O . GLY A 1 252 ? -9.050 4.288 0.734 1.00 59.91 252 GLY A O 1
ATOM 1905 N N . ARG A 1 253 ? -8.977 4.276 2.981 1.00 58.69 253 ARG A N 1
ATOM 1906 C CA . ARG A 1 253 ? -7.987 5.343 3.177 1.00 58.69 253 ARG A CA 1
ATOM 1907 C C . ARG A 1 253 ? -6.587 4.797 3.462 1.00 58.69 253 ARG A C 1
ATOM 1909 O O . ARG A 1 253 ? -5.629 5.545 3.322 1.00 58.69 253 ARG A O 1
ATOM 1916 N N . MET A 1 254 ? -6.469 3.514 3.819 1.00 59.81 254 MET A N 1
ATOM 1917 C CA . MET A 1 254 ? -5.191 2.895 4.174 1.00 59.81 254 MET A CA 1
ATOM 1918 C C . MET A 1 254 ? -4.175 2.836 3.027 1.00 59.81 254 MET A C 1
ATOM 1920 O O . MET A 1 254 ? -2.977 2.816 3.295 1.00 59.81 254 MET A O 1
ATOM 1924 N N . ALA A 1 255 ? -4.616 2.874 1.763 1.00 56.31 255 ALA A N 1
ATOM 1925 C CA . ALA A 1 255 ? -3.720 2.953 0.612 1.00 56.31 255 ALA A CA 1
ATOM 1926 C C . ALA A 1 255 ? -2.900 4.261 0.649 1.00 56.31 255 ALA A C 1
ATOM 1928 O O . ALA A 1 255 ? -3.352 5.314 0.200 1.00 56.31 255 ALA A O 1
ATOM 1929 N N . GLY A 1 256 ? -1.686 4.181 1.203 1.00 59.19 256 GLY A N 1
ATOM 1930 C CA . GLY A 1 256 ? -0.797 5.323 1.432 1.00 59.19 256 GLY A CA 1
ATOM 1931 C C . GLY A 1 256 ? -0.872 5.939 2.834 1.00 59.19 256 GLY A C 1
ATOM 1932 O O . GLY A 1 256 ? -0.170 6.919 3.075 1.00 59.19 256 GLY A O 1
ATOM 1933 N N . MET A 1 257 ? -1.667 5.381 3.759 1.00 75.25 257 MET A N 1
ATOM 1934 C CA . MET A 1 257 ? -1.542 5.722 5.180 1.00 75.25 257 MET A CA 1
ATOM 1935 C C . MET A 1 257 ? -0.256 5.143 5.744 1.00 75.25 257 MET A C 1
ATOM 1937 O O . MET A 1 257 ? 0.111 4.001 5.444 1.00 75.25 257 MET A O 1
ATOM 1941 N N . THR A 1 258 ? 0.393 5.920 6.603 1.00 84.31 258 THR A N 1
ATOM 1942 C CA . THR A 1 258 ? 1.509 5.423 7.400 1.00 84.31 258 THR A CA 1
ATOM 1943 C C . THR A 1 258 ? 1.019 4.607 8.590 1.00 84.31 258 THR A C 1
ATOM 1945 O O . THR A 1 258 ? -0.125 4.770 9.027 1.00 84.31 258 THR A O 1
ATOM 1948 N N . TYR A 1 259 ? 1.867 3.752 9.158 1.00 80.00 259 TYR A N 1
ATOM 1949 C CA . TYR A 1 259 ? 1.514 3.016 10.378 1.00 80.00 259 TYR A CA 1
ATOM 1950 C C . TYR A 1 259 ? 1.125 3.952 11.532 1.00 80.00 259 TYR A C 1
ATOM 1952 O O . TYR A 1 259 ? 0.167 3.679 12.254 1.00 80.00 259 TYR A O 1
ATOM 1960 N N . ARG A 1 260 ? 1.782 5.116 11.644 1.00 82.00 260 ARG A N 1
ATOM 1961 C CA . ARG A 1 260 ? 1.412 6.184 12.586 1.00 82.00 260 ARG A CA 1
ATOM 1962 C C . ARG A 1 260 ? -0.011 6.687 12.350 1.00 82.00 260 ARG A C 1
ATOM 1964 O O . ARG A 1 260 ? -0.761 6.868 13.305 1.00 82.00 260 ARG A O 1
ATOM 1971 N N . GLN A 1 261 ? -0.386 6.933 11.096 1.00 83.31 261 GLN A N 1
ATOM 1972 C CA . GLN A 1 261 ? -1.732 7.397 10.750 1.00 83.31 261 GLN A CA 1
ATOM 1973 C C . GLN A 1 261 ? -2.788 6.322 11.016 1.00 83.31 261 GLN A C 1
ATOM 1975 O O . GLN A 1 261 ? -3.865 6.653 11.506 1.00 83.31 261 GLN A O 1
ATOM 1980 N N . LEU A 1 262 ? -2.474 5.052 10.747 1.00 83.88 262 LEU A N 1
ATOM 1981 C CA . LEU A 1 262 ? -3.354 3.928 11.062 1.00 83.88 262 LEU A CA 1
ATOM 1982 C C . LEU A 1 262 ? -3.580 3.802 12.574 1.00 83.88 262 LEU A C 1
ATOM 1984 O O . LEU A 1 262 ? -4.725 3.747 13.012 1.00 83.88 262 LEU A O 1
ATOM 1988 N N . ALA A 1 263 ? -2.510 3.847 13.372 1.00 82.00 263 ALA A N 1
ATOM 1989 C CA . ALA A 1 263 ? -2.607 3.812 14.830 1.00 82.00 263 ALA A CA 1
ATOM 1990 C C . ALA A 1 263 ? -3.431 4.992 15.376 1.00 82.00 263 ALA A C 1
ATOM 1992 O O . ALA A 1 263 ? -4.266 4.816 16.259 1.00 82.00 263 ALA A O 1
ATOM 1993 N N . GLN A 1 264 ? -3.250 6.199 14.828 1.00 83.50 264 GLN A N 1
ATOM 1994 C CA . GLN A 1 264 ? -4.046 7.374 15.203 1.00 83.50 264 GLN A CA 1
ATOM 1995 C C . GLN A 1 264 ? -5.526 7.231 14.830 1.00 83.50 264 GLN A C 1
ATOM 1997 O O . GLN A 1 264 ? -6.386 7.620 15.617 1.00 83.50 264 GLN A O 1
ATOM 2002 N N . ALA A 1 265 ? -5.830 6.673 13.656 1.00 79.75 265 ALA A N 1
ATOM 2003 C CA . ALA A 1 265 ? -7.202 6.432 13.223 1.00 79.75 265 ALA A CA 1
ATOM 2004 C C . ALA A 1 265 ? -7.895 5.385 14.108 1.00 79.75 265 ALA A C 1
ATOM 2006 O O . ALA A 1 265 ? -9.004 5.628 14.572 1.00 79.75 265 ALA A O 1
ATOM 2007 N N . ALA A 1 266 ? -7.212 4.281 14.422 1.00 82.06 266 ALA A N 1
ATOM 2008 C CA . ALA A 1 266 ? -7.728 3.258 15.329 1.00 82.06 266 ALA A CA 1
ATOM 2009 C C . ALA A 1 266 ? -7.933 3.799 16.757 1.00 82.06 266 ALA A C 1
ATOM 2011 O O . ALA A 1 266 ? -8.967 3.553 17.366 1.00 82.06 266 ALA A O 1
ATOM 2012 N N . ARG A 1 267 ? -7.014 4.628 17.276 1.00 80.62 267 ARG A N 1
ATOM 2013 C CA . ARG A 1 267 ? -7.210 5.326 18.564 1.00 80.62 267 ARG A CA 1
ATOM 2014 C C . ARG A 1 267 ? -8.419 6.256 18.537 1.00 80.62 267 ARG A C 1
ATOM 2016 O O . ARG A 1 267 ? -9.205 6.242 19.473 1.00 80.62 267 ARG A O 1
ATOM 2023 N N . SER A 1 268 ? -8.593 7.023 17.462 1.00 76.19 268 SER A N 1
ATOM 2024 C CA . SER A 1 268 ? -9.759 7.898 17.304 1.00 76.19 268 SER A CA 1
ATOM 2025 C C . SER A 1 268 ? -11.069 7.110 17.279 1.00 76.19 268 SER A C 1
ATOM 2027 O O . SER A 1 268 ? -12.058 7.584 17.829 1.00 76.19 268 SER A O 1
ATOM 2029 N N . ASP A 1 269 ? -11.083 5.932 16.656 1.00 75.94 269 ASP A N 1
ATOM 2030 C CA . ASP A 1 269 ? -12.242 5.039 16.641 1.00 75.94 269 ASP A CA 1
ATOM 2031 C C . ASP A 1 269 ? -12.528 4.481 18.043 1.00 75.94 269 ASP A C 1
ATOM 2033 O O . ASP A 1 269 ? -13.658 4.549 18.517 1.00 75.94 269 ASP A O 1
ATOM 2037 N N . HIS A 1 270 ? -11.503 4.010 18.758 1.00 76.38 270 HIS A N 1
ATOM 2038 C CA . HIS A 1 270 ? -11.647 3.533 20.136 1.00 76.38 270 HIS A CA 1
ATOM 2039 C C . HIS A 1 270 ? -12.123 4.648 21.083 1.00 76.38 270 HIS A C 1
ATOM 2041 O O . HIS A 1 270 ? -12.970 4.402 21.939 1.00 76.38 270 HIS A O 1
ATOM 2047 N N . GLU A 1 271 ? -11.646 5.886 20.908 1.00 68.00 271 GLU A N 1
ATOM 2048 C CA . GLU A 1 271 ? -12.132 7.066 21.634 1.00 68.00 271 GLU A CA 1
ATOM 2049 C C . GLU A 1 271 ? -13.592 7.403 21.278 1.00 68.00 271 GLU A C 1
ATOM 2051 O O . GLU A 1 271 ? -14.395 7.688 22.172 1.00 68.00 271 GLU A O 1
ATOM 2056 N N . GLU A 1 272 ? -13.961 7.336 19.992 1.00 65.75 272 GLU A N 1
ATOM 2057 C CA . GLU A 1 272 ? -15.338 7.511 19.502 1.00 65.75 272 GLU A CA 1
ATOM 2058 C C . GLU A 1 272 ? -16.280 6.476 20.139 1.00 65.75 272 GLU A C 1
ATOM 2060 O O . GLU A 1 272 ? -17.371 6.822 20.606 1.00 65.75 272 GLU A O 1
ATOM 2065 N N . TRP A 1 273 ? -15.830 5.222 20.223 1.00 65.38 273 TRP A N 1
ATOM 2066 C CA . TRP A 1 273 ? -16.545 4.100 20.837 1.00 65.38 273 TRP A CA 1
ATOM 2067 C C . TRP A 1 273 ? -16.401 4.049 22.362 1.00 65.38 273 TRP A C 1
ATOM 2069 O O . TRP A 1 273 ? -17.062 3.241 23.011 1.00 65.38 273 TRP A O 1
ATOM 2079 N N . ARG A 1 274 ? -15.601 4.953 22.945 1.00 57.44 274 ARG A N 1
ATOM 2080 C CA . ARG A 1 274 ? -15.318 5.067 24.385 1.00 57.44 274 ARG A CA 1
ATOM 2081 C C . ARG A 1 274 ? -14.805 3.770 25.007 1.00 57.44 274 ARG A C 1
ATOM 2083 O O . ARG A 1 274 ? -15.161 3.449 26.143 1.00 57.44 274 ARG A O 1
ATOM 2090 N N . LEU A 1 275 ? -13.977 3.042 24.269 1.00 62.62 275 LEU A N 1
ATOM 2091 C CA . LEU A 1 275 ? -13.315 1.852 24.778 1.00 62.62 275 LEU A CA 1
ATOM 2092 C C . LEU A 1 275 ? -12.264 2.247 25.830 1.00 62.62 275 LEU A C 1
ATOM 2094 O O . LEU A 1 275 ? -11.615 3.288 25.692 1.00 62.62 275 LEU A O 1
ATOM 2098 N N . PRO A 1 276 ? -12.109 1.458 26.903 1.00 52.06 276 PRO A N 1
ATOM 2099 C CA . PRO A 1 276 ? -11.167 1.759 27.977 1.00 52.06 276 PRO A CA 1
ATOM 2100 C C . PRO A 1 276 ? -9.717 1.383 27.637 1.00 52.06 276 PRO A C 1
ATOM 2102 O O . PRO A 1 276 ? -8.818 1.821 28.348 1.00 52.06 276 PRO A O 1
ATOM 2105 N N . TRP A 1 277 ? -9.496 0.634 26.552 1.00 63.47 277 TRP A N 1
ATOM 2106 C CA . TRP A 1 277 ? -8.181 0.326 25.987 1.00 63.47 277 TRP A CA 1
ATOM 2107 C C . TRP A 1 277 ? -7.953 1.071 24.669 1.00 63.47 277 TRP A C 1
ATOM 2109 O O . TRP A 1 277 ? -8.886 1.464 23.960 1.00 63.47 277 TRP A O 1
ATOM 2119 N N . SER A 1 278 ? -6.687 1.263 24.310 1.00 67.81 278 SER A N 1
ATOM 2120 C CA . SER A 1 278 ? -6.282 1.907 23.058 1.00 67.81 278 SER A CA 1
ATOM 2121 C C . SER A 1 278 ? -5.176 1.112 22.375 1.00 67.81 278 SER A C 1
ATOM 2123 O O . SER A 1 278 ? -4.266 0.646 23.060 1.00 67.81 278 SER A O 1
ATOM 2125 N N . PRO A 1 279 ? -5.193 1.017 21.036 1.00 77.88 279 PRO A N 1
ATOM 2126 C CA . PRO A 1 279 ? -4.200 0.240 20.322 1.00 77.88 279 PRO A CA 1
ATOM 2127 C C . PRO A 1 279 ? -2.813 0.881 20.425 1.00 77.88 279 PRO A C 1
ATOM 2129 O O . PRO A 1 279 ? -2.645 2.113 20.369 1.00 77.88 279 PRO A O 1
ATOM 2132 N N . VAL A 1 280 ? -1.806 0.024 20.556 1.00 77.31 280 VAL A N 1
ATOM 2133 C CA . VAL A 1 280 ? -0.397 0.392 20.726 1.00 77.31 280 VAL A CA 1
ATOM 2134 C C . VAL A 1 280 ? 0.363 0.085 19.438 1.00 77.31 280 VAL A C 1
ATOM 2136 O O . VAL A 1 280 ? 0.057 -0.880 18.740 1.00 77.31 280 VAL A O 1
ATOM 2139 N N . LEU A 1 281 ? 1.317 0.954 19.099 1.00 77.06 281 LEU A N 1
ATOM 2140 C CA . LEU A 1 281 ? 2.254 0.753 17.998 1.00 77.06 281 LEU A CA 1
ATOM 2141 C C . LEU A 1 281 ? 3.662 0.621 18.587 1.00 77.06 281 LEU A C 1
ATOM 2143 O O . LEU A 1 281 ? 4.120 1.543 19.270 1.00 77.06 281 LEU A O 1
ATOM 2147 N N . GLU A 1 282 ? 4.325 -0.500 18.322 1.00 76.62 282 GLU A N 1
ATOM 2148 C CA . GLU A 1 282 ? 5.643 -0.853 18.861 1.00 76.62 282 GLU A CA 1
ATOM 2149 C C . GLU A 1 282 ? 6.620 -1.199 17.729 1.00 76.62 282 GLU A C 1
ATOM 2151 O O . GLU A 1 282 ? 6.223 -1.701 16.672 1.00 76.62 282 GLU A O 1
ATOM 2156 N N . GLY A 1 283 ? 7.902 -0.906 17.947 1.00 73.06 283 GLY A N 1
ATOM 2157 C CA . GLY A 1 283 ? 8.989 -1.172 17.003 1.00 73.06 283 GLY A CA 1
ATOM 2158 C C . GLY A 1 283 ? 9.809 0.078 16.650 1.00 73.06 283 GLY A C 1
ATOM 2159 O O . GLY A 1 283 ? 9.698 1.123 17.302 1.00 73.06 283 GLY A O 1
ATOM 2160 N N . PRO A 1 284 ? 10.646 0.015 15.601 1.00 67.19 284 PRO A N 1
ATOM 2161 C CA . PRO A 1 284 ? 11.605 1.070 15.297 1.00 67.19 284 PRO A CA 1
ATOM 2162 C C . PRO A 1 284 ? 10.913 2.354 14.818 1.00 67.19 284 PRO A C 1
ATOM 2164 O O . PRO A 1 284 ? 10.194 2.365 13.814 1.00 67.19 284 PRO A O 1
ATOM 2167 N N . ALA A 1 285 ? 11.217 3.482 15.475 1.00 66.25 285 ALA A N 1
ATOM 2168 C CA . ALA A 1 285 ? 10.621 4.797 15.191 1.00 66.25 285 ALA A CA 1
ATOM 2169 C C . ALA A 1 285 ? 10.703 5.209 13.711 1.00 66.25 285 ALA A C 1
ATOM 2171 O O . ALA A 1 285 ? 9.818 5.897 13.199 1.00 66.25 285 ALA A O 1
ATOM 2172 N N . ALA A 1 286 ? 11.779 4.803 13.028 1.00 68.88 286 ALA A N 1
ATOM 2173 C CA . ALA A 1 286 ? 12.012 5.096 11.617 1.00 68.88 286 ALA A CA 1
ATOM 2174 C C . ALA A 1 286 ? 10.919 4.521 10.700 1.00 68.88 286 ALA A C 1
ATOM 2176 O O . ALA A 1 286 ? 10.657 5.097 9.645 1.00 68.88 286 ALA A O 1
ATOM 2177 N N . ARG A 1 287 ? 10.256 3.436 11.122 1.00 74.62 287 ARG A N 1
ATOM 2178 C CA . ARG A 1 287 ? 9.228 2.739 10.343 1.00 74.62 287 ARG A CA 1
ATOM 2179 C C . ARG A 1 287 ? 7.815 3.282 10.554 1.00 74.62 287 ARG A C 1
ATOM 2181 O O . ARG A 1 287 ? 6.914 2.981 9.783 1.00 74.62 287 ARG A O 1
ATOM 2188 N N . TYR A 1 288 ? 7.592 4.137 11.554 1.00 76.56 288 TYR A N 1
ATOM 2189 C CA . TYR A 1 288 ? 6.246 4.624 11.898 1.00 76.56 288 TYR A CA 1
ATOM 2190 C C . TYR A 1 288 ? 5.623 5.451 10.766 1.00 76.56 288 TYR A C 1
ATOM 2192 O O . TYR A 1 288 ? 4.406 5.455 10.576 1.00 76.56 288 TYR A O 1
ATOM 2200 N N . ASP A 1 289 ? 6.469 6.154 10.014 1.00 80.69 289 ASP A N 1
ATOM 2201 C CA . ASP A 1 289 ? 6.071 6.986 8.881 1.00 80.69 289 ASP A CA 1
ATOM 2202 C C . ASP A 1 289 ? 6.203 6.254 7.530 1.00 80.69 289 ASP A C 1
ATOM 2204 O O . ASP A 1 289 ? 5.976 6.851 6.477 1.00 80.69 289 ASP A O 1
ATOM 2208 N N . GLU A 1 290 ? 6.513 4.952 7.543 1.00 79.06 290 GLU A N 1
ATOM 2209 C CA . GLU A 1 290 ? 6.404 4.094 6.363 1.00 79.06 290 GLU A CA 1
ATOM 2210 C C . GLU A 1 290 ? 4.937 3.818 6.046 1.00 79.06 290 GLU A C 1
ATOM 2212 O O . GLU A 1 290 ? 4.084 3.752 6.933 1.00 79.06 290 GLU A O 1
ATOM 2217 N N . SER A 1 291 ? 4.637 3.663 4.756 1.00 73.19 291 SER A N 1
ATOM 2218 C CA . SER A 1 291 ? 3.304 3.257 4.320 1.00 73.19 291 SER A CA 1
ATOM 2219 C C . SER A 1 291 ? 3.004 1.842 4.793 1.00 73.19 291 SER A C 1
ATOM 2221 O O . SER A 1 291 ? 3.839 0.952 4.668 1.00 73.19 291 SER A O 1
ATOM 2223 N N . THR A 1 292 ? 1.779 1.635 5.258 1.00 71.69 292 THR A N 1
ATOM 2224 C CA . THR A 1 292 ? 1.273 0.299 5.563 1.00 71.69 292 THR A CA 1
ATOM 2225 C C . THR A 1 292 ? 1.320 -0.618 4.325 1.00 71.69 292 THR A C 1
ATOM 2227 O O . THR A 1 292 ? 1.244 -0.132 3.185 1.00 71.69 292 THR A O 1
ATOM 2230 N N . PRO A 1 293 ? 1.451 -1.946 4.506 1.00 62.22 293 PRO A N 1
ATOM 2231 C CA . PRO A 1 293 ? 1.727 -2.861 3.401 1.00 62.22 293 PRO A CA 1
ATOM 2232 C C . PRO A 1 293 ? 0.462 -3.153 2.575 1.00 62.22 293 PRO A C 1
ATOM 2234 O O . PRO A 1 293 ? 0.539 -3.518 1.395 1.00 62.22 293 PRO A O 1
ATOM 2237 N N . TRP A 1 294 ? -0.711 -2.896 3.161 1.00 65.12 294 TRP A N 1
ATOM 2238 C CA . TRP A 1 294 ? -2.015 -2.952 2.514 1.00 65.12 294 TRP A CA 1
ATOM 2239 C C . TRP A 1 294 ? -2.243 -1.733 1.615 1.00 65.12 294 TRP A C 1
ATOM 2241 O O . TRP A 1 294 ? -2.434 -0.605 2.069 1.00 65.12 294 TRP A O 1
ATOM 2251 N N . ARG A 1 295 ? -2.304 -1.975 0.303 1.00 54.44 295 ARG A N 1
ATOM 2252 C CA . ARG A 1 295 ? -2.824 -1.006 -0.674 1.00 54.44 295 ARG A CA 1
ATOM 2253 C C . ARG A 1 295 ? -3.969 -1.655 -1.439 1.00 54.44 295 ARG A C 1
ATOM 2255 O O . ARG A 1 295 ? -3.764 -2.054 -2.578 1.00 54.44 295 ARG A O 1
ATOM 2262 N N . PRO A 1 296 ? -5.155 -1.804 -0.826 1.00 48.25 296 PRO A N 1
ATOM 2263 C CA . PRO A 1 296 ? -6.265 -2.461 -1.498 1.00 48.25 296 PRO A CA 1
ATOM 2264 C C . PRO A 1 296 ? -6.548 -1.754 -2.828 1.00 48.25 296 PRO A C 1
ATOM 2266 O O . PRO A 1 296 ? -6.889 -0.567 -2.845 1.00 48.25 296 PRO A O 1
ATOM 2269 N N . THR A 1 297 ? -6.409 -2.477 -3.942 1.00 43.53 297 THR A N 1
ATOM 2270 C CA . THR A 1 297 ? -6.855 -2.025 -5.263 1.00 43.53 297 THR A CA 1
ATOM 2271 C C . THR A 1 297 ? -8.374 -1.945 -5.216 1.00 43.53 297 THR A C 1
ATOM 2273 O O . THR A 1 297 ? -9.048 -2.941 -5.429 1.00 43.53 297 THR A O 1
ATOM 2276 N N . SER A 1 298 ? -8.903 -0.785 -4.807 1.00 48.25 298 SER A N 1
ATOM 2277 C CA . SER A 1 298 ? -10.332 -0.453 -4.722 1.00 48.25 298 SER A CA 1
ATOM 2278 C C . SER A 1 298 ? -11.239 -1.678 -4.511 1.00 48.25 298 SER A C 1
ATOM 2280 O O . SER A 1 298 ? -11.871 -2.115 -5.473 1.00 48.25 298 SER A O 1
ATOM 2282 N N . MET A 1 299 ? -11.298 -2.269 -3.303 1.00 50.53 299 MET A N 1
ATOM 2283 C CA . MET A 1 299 ? -12.231 -3.396 -3.096 1.00 50.53 299 MET A CA 1
ATOM 2284 C C . MET A 1 299 ? -13.622 -2.926 -3.525 1.00 50.53 299 MET A C 1
ATOM 2286 O O . MET A 1 299 ? -14.101 -1.901 -3.018 1.00 50.53 299 MET A O 1
ATOM 2290 N N . ALA A 1 300 ? -14.225 -3.616 -4.492 1.00 49.59 300 ALA A N 1
ATOM 2291 C CA . ALA A 1 300 ? -15.450 -3.151 -5.116 1.00 49.59 300 ALA A CA 1
ATOM 2292 C C . ALA A 1 300 ? -16.533 -3.047 -4.034 1.00 49.59 300 ALA A C 1
ATOM 2294 O O . ALA A 1 300 ? -16.802 -4.007 -3.315 1.00 49.59 300 ALA A O 1
ATOM 2295 N N . ALA A 1 301 ? -17.187 -1.890 -3.913 1.00 51.09 301 ALA A N 1
ATOM 2296 C CA . ALA A 1 301 ? -18.218 -1.651 -2.896 1.00 51.09 301 ALA A CA 1
ATOM 2297 C C . ALA A 1 301 ? -19.384 -2.671 -2.931 1.00 51.09 301 ALA A C 1
ATOM 2299 O O . ALA A 1 301 ? -20.139 -2.777 -1.962 1.00 51.09 301 ALA A O 1
ATOM 2300 N N . ALA A 1 302 ? -19.518 -3.404 -4.043 1.00 51.94 302 ALA A N 1
ATOM 2301 C CA . ALA A 1 302 ? -20.566 -4.376 -4.334 1.00 51.94 302 ALA A CA 1
ATOM 2302 C C . ALA A 1 302 ? -20.154 -5.851 -4.153 1.00 51.94 302 ALA A C 1
ATOM 2304 O O . ALA A 1 302 ? -20.989 -6.722 -4.384 1.00 51.94 302 ALA A O 1
ATOM 2305 N N . GLU A 1 303 ? -18.908 -6.155 -3.774 1.00 64.19 303 GLU A N 1
ATOM 2306 C CA . GLU A 1 303 ? -18.502 -7.546 -3.547 1.00 64.19 303 GLU A CA 1
ATOM 2307 C C . GLU A 1 303 ? -19.226 -8.116 -2.319 1.00 64.19 303 GLU A C 1
ATOM 2309 O O . GLU A 1 303 ? -19.269 -7.490 -1.251 1.00 64.19 303 GLU A O 1
ATOM 2314 N N . ALA A 1 304 ? -19.866 -9.273 -2.509 1.00 73.44 304 ALA A N 1
ATOM 2315 C CA . ALA A 1 304 ? -20.605 -9.955 -1.461 1.00 73.44 304 ALA A CA 1
ATOM 2316 C C . ALA A 1 304 ? -19.619 -10.606 -0.486 1.00 73.44 304 ALA A C 1
ATOM 2318 O O . ALA A 1 304 ? -18.770 -11.399 -0.886 1.00 73.44 304 ALA A O 1
ATOM 2319 N N . ILE A 1 305 ? -19.756 -10.281 0.796 1.00 80.62 305 ILE A N 1
ATOM 2320 C CA . ILE A 1 305 ? -18.974 -10.856 1.889 1.00 80.62 305 ILE A CA 1
ATOM 2321 C C . ILE A 1 305 ? -19.932 -11.659 2.753 1.00 80.62 305 ILE A C 1
ATOM 2323 O O . ILE A 1 305 ? -21.010 -11.181 3.119 1.00 80.62 305 ILE A O 1
ATOM 2327 N N . ARG A 1 306 ? -19.534 -12.887 3.074 1.00 86.88 306 ARG A N 1
ATOM 2328 C CA . ARG A 1 306 ? -20.285 -13.771 3.957 1.00 86.88 306 ARG A CA 1
ATOM 2329 C C . ARG A 1 306 ? -19.724 -13.652 5.368 1.00 86.88 306 ARG A C 1
ATOM 2331 O O . ARG A 1 306 ? -18.562 -13.978 5.565 1.00 86.88 306 ARG A O 1
ATOM 2338 N N . LEU A 1 307 ? -20.539 -13.191 6.310 1.00 87.25 307 LEU A N 1
ATOM 2339 C CA . LEU A 1 307 ? -20.181 -13.015 7.723 1.00 87.25 307 LEU A CA 1
ATOM 2340 C C . LEU A 1 307 ? -21.133 -13.820 8.612 1.00 87.25 307 LEU A C 1
ATOM 2342 O O . LEU A 1 307 ? -22.169 -14.286 8.136 1.00 87.25 307 LEU A O 1
ATOM 2346 N N . TYR A 1 308 ? -20.793 -13.969 9.888 1.00 85.69 308 TYR A N 1
ATOM 2347 C CA . TYR A 1 308 ? -21.577 -14.691 10.890 1.00 85.69 308 TYR A CA 1
ATOM 2348 C C . TYR A 1 308 ? -22.145 -13.711 11.913 1.00 85.69 308 TYR A C 1
ATOM 2350 O O . TYR A 1 308 ? -21.439 -12.805 12.347 1.00 85.69 308 TYR A O 1
ATOM 2358 N N . ALA A 1 309 ? -23.428 -13.844 12.245 1.00 77.50 309 ALA A N 1
ATOM 2359 C CA . ALA A 1 309 ? -24.061 -13.034 13.284 1.00 77.50 309 ALA A CA 1
ATOM 2360 C C . ALA A 1 309 ? -23.931 -13.698 14.668 1.00 77.50 309 ALA A C 1
ATOM 2362 O O . ALA A 1 309 ? -23.379 -14.788 14.781 1.00 77.50 309 ALA A O 1
ATOM 2363 N N . ASP A 1 310 ? -24.456 -13.030 15.694 1.00 68.75 310 ASP A N 1
ATOM 2364 C CA . ASP A 1 310 ? -24.605 -13.521 17.073 1.00 68.75 310 ASP A CA 1
ATOM 2365 C C . ASP A 1 310 ? -25.362 -14.853 17.200 1.00 68.75 310 ASP A C 1
ATOM 2367 O O . ASP A 1 310 ? -25.130 -15.617 18.126 1.00 68.75 310 ASP A O 1
ATOM 2371 N N . ASP A 1 311 ? -26.240 -15.163 16.246 1.00 71.50 311 ASP A N 1
ATOM 2372 C CA . ASP A 1 311 ? -26.920 -16.459 16.141 1.00 71.50 311 ASP A CA 1
ATOM 2373 C C . ASP A 1 311 ? -26.099 -17.546 15.416 1.00 71.50 311 ASP A C 1
ATOM 2375 O O . ASP A 1 311 ? -26.647 -18.582 15.040 1.00 71.50 311 ASP A O 1
ATOM 2379 N N . GLU A 1 312 ? -24.814 -17.287 15.151 1.00 71.50 312 GLU A N 1
ATOM 2380 C CA . GLU A 1 312 ? -23.880 -18.094 14.353 1.00 71.50 312 GLU A CA 1
ATOM 2381 C C . GLU A 1 312 ? -24.341 -18.415 12.919 1.00 71.50 312 GLU A C 1
ATOM 2383 O O . GLU A 1 312 ? -23.680 -19.163 12.186 1.00 71.50 312 GLU A O 1
ATOM 2388 N N . LEU A 1 313 ? -25.455 -17.842 12.454 1.00 76.25 313 LEU A N 1
ATOM 2389 C CA . LEU A 1 313 ? -25.948 -18.091 11.109 1.00 76.25 313 LEU A CA 1
ATOM 2390 C C . LEU A 1 313 ? -25.235 -17.168 10.113 1.00 76.25 313 LEU A C 1
ATOM 2392 O O . LEU A 1 313 ? -25.155 -15.948 10.316 1.00 76.25 313 LEU A O 1
ATOM 2396 N N . PRO A 1 314 ? -24.743 -17.717 8.987 1.00 84.62 314 PRO A N 1
ATOM 2397 C CA . PRO A 1 314 ? -24.087 -16.914 7.976 1.00 84.62 314 PRO A CA 1
ATOM 2398 C C . PRO A 1 314 ? -25.100 -16.021 7.259 1.00 84.62 314 PRO A C 1
ATOM 2400 O O . PRO A 1 314 ? -26.159 -16.480 6.821 1.00 84.62 314 PRO A O 1
ATOM 2403 N N . PHE A 1 315 ? -24.734 -14.766 7.035 1.00 80.69 315 PHE A N 1
ATOM 2404 C CA . PHE A 1 315 ? -25.494 -13.823 6.225 1.00 80.69 315 PHE A CA 1
ATOM 2405 C C . PHE A 1 315 ? -24.590 -13.130 5.203 1.00 80.69 315 PHE A C 1
ATOM 2407 O O . PHE A 1 315 ? -23.388 -12.954 5.408 1.00 80.69 315 PHE A O 1
ATOM 2414 N N . GLU A 1 316 ? -25.172 -12.754 4.066 1.00 82.69 316 GLU A N 1
ATOM 2415 C CA . GLU A 1 316 ? -24.463 -12.008 3.029 1.00 82.69 316 GLU A CA 1
ATOM 2416 C C . GLU A 1 316 ? -24.646 -10.505 3.232 1.00 82.69 316 GLU A C 1
ATOM 2418 O O . GLU A 1 316 ? -25.750 -9.994 3.446 1.00 82.69 316 GLU A O 1
ATOM 2423 N N . THR A 1 317 ? -23.543 -9.778 3.133 1.00 78.19 317 THR A N 1
ATOM 2424 C CA . THR A 1 317 ? -23.510 -8.321 3.174 1.00 78.19 317 THR A CA 1
ATOM 2425 C C . THR A 1 317 ? -22.503 -7.802 2.151 1.00 78.19 317 THR A C 1
ATOM 2427 O O . THR A 1 317 ? -21.937 -8.566 1.376 1.00 78.19 317 THR A O 1
ATOM 2430 N N . THR A 1 318 ? -22.287 -6.493 2.107 1.00 77.88 318 THR A N 1
ATOM 2431 C CA . THR A 1 318 ? -21.244 -5.891 1.271 1.00 77.88 318 THR A CA 1
ATOM 2432 C C . THR A 1 318 ? -20.305 -5.068 2.127 1.00 77.88 318 THR A C 1
ATOM 2434 O O . THR A 1 318 ? -20.703 -4.555 3.179 1.00 77.88 318 THR A O 1
ATOM 2437 N N . ARG A 1 319 ? -19.078 -4.855 1.643 1.00 73.12 319 ARG A N 1
ATOM 2438 C CA . ARG A 1 319 ? -18.126 -3.938 2.285 1.00 73.12 319 ARG A CA 1
ATOM 2439 C C . ARG A 1 319 ? -18.760 -2.583 2.588 1.00 73.12 319 ARG A C 1
ATOM 2441 O O . ARG A 1 319 ? -18.594 -2.073 3.688 1.00 73.12 319 ARG A O 1
ATOM 2448 N N . HIS A 1 320 ? -19.520 -2.021 1.646 1.00 71.94 320 HIS A N 1
ATOM 2449 C CA . HIS A 1 320 ? -20.193 -0.743 1.861 1.00 71.94 320 HIS A CA 1
ATOM 2450 C C . HIS A 1 320 ? -21.157 -0.794 3.048 1.00 71.94 320 HIS A C 1
ATOM 2452 O O . HIS A 1 320 ? -21.188 0.145 3.822 1.00 71.94 320 HIS A O 1
ATOM 2458 N N . ARG A 1 321 ? -21.925 -1.872 3.240 1.00 68.00 321 ARG A N 1
ATOM 2459 C CA . ARG A 1 321 ? -22.833 -1.978 4.395 1.00 68.00 321 ARG A CA 1
ATOM 2460 C C . ARG A 1 321 ? -22.074 -2.134 5.708 1.00 68.00 321 ARG A C 1
ATOM 2462 O O . ARG A 1 321 ? -22.509 -1.556 6.691 1.00 68.00 321 ARG A O 1
ATOM 2469 N N . VAL A 1 322 ? -20.954 -2.856 5.705 1.00 71.88 322 VAL A N 1
ATOM 2470 C CA . VAL A 1 322 ? -20.082 -3.005 6.882 1.00 71.88 322 VAL A CA 1
ATOM 2471 C C . VAL A 1 322 ? -19.415 -1.667 7.245 1.00 71.88 322 VAL A C 1
ATOM 2473 O O . VAL A 1 322 ? -19.398 -1.300 8.409 1.00 71.88 322 VAL A O 1
ATOM 2476 N N . VAL A 1 323 ? -18.940 -0.891 6.259 1.00 68.31 323 VAL A N 1
ATOM 2477 C CA . VAL A 1 323 ? -18.221 0.385 6.473 1.00 68.31 323 VAL A CA 1
ATOM 2478 C C . VAL A 1 323 ? -19.151 1.599 6.628 1.00 68.31 323 VAL A C 1
ATOM 2480 O O . VAL A 1 323 ? -18.834 2.509 7.388 1.00 68.31 323 VAL A O 1
ATOM 2483 N N . ALA A 1 324 ? -20.300 1.653 5.941 1.00 54.47 324 ALA A N 1
ATOM 2484 C CA . ALA A 1 324 ? -21.224 2.799 5.970 1.00 54.47 324 ALA A CA 1
ATOM 2485 C C . ALA A 1 324 ? -21.845 3.026 7.352 1.00 54.47 324 ALA A C 1
ATOM 2487 O O . ALA A 1 324 ? -22.229 4.144 7.677 1.00 54.47 324 ALA A O 1
ATOM 2488 N N . LEU A 1 325 ? -21.891 2.000 8.195 1.00 50.97 325 LEU A N 1
ATOM 2489 C CA . LEU A 1 325 ? -22.277 2.134 9.598 1.00 50.97 325 LEU A CA 1
ATOM 2490 C C . LEU A 1 325 ? -21.204 2.865 10.427 1.00 50.97 325 LEU A C 1
ATOM 2492 O O . LEU A 1 325 ? -21.489 3.383 11.491 1.00 50.97 325 LEU A O 1
ATOM 2496 N N . GLY A 1 326 ? -19.984 3.020 9.917 1.00 41.94 326 GLY A N 1
ATOM 2497 C CA . GLY A 1 326 ? -18.981 3.922 10.481 1.00 41.94 326 GLY A CA 1
ATOM 2498 C C . GLY A 1 326 ? -19.153 5.398 10.088 1.00 41.94 326 GLY A C 1
ATOM 2499 O O . GLY A 1 326 ? -18.269 6.192 10.394 1.00 41.94 326 GLY A O 1
ATOM 2500 N N . GLY A 1 327 ? -20.210 5.784 9.361 1.00 35.34 327 GLY A N 1
ATOM 2501 C CA . GLY A 1 327 ? -20.411 7.171 8.898 1.00 35.34 327 GLY A CA 1
ATOM 2502 C C . GLY A 1 327 ? -21.866 7.633 8.753 1.00 35.34 327 GLY A C 1
ATOM 2503 O O . GLY A 1 327 ? -22.129 8.833 8.733 1.00 35.34 327 GLY A O 1
ATOM 2504 N N . VAL A 1 328 ? -22.825 6.712 8.681 1.00 30.00 328 VAL A N 1
ATOM 2505 C CA . VAL A 1 328 ? -24.224 6.975 9.034 1.00 30.00 328 VAL A CA 1
ATOM 2506 C C . VAL A 1 328 ? -24.276 7.055 10.557 1.00 30.00 328 VAL A C 1
ATOM 2508 O O . VAL A 1 328 ? -23.489 6.376 11.210 1.00 30.00 328 VAL A O 1
ATOM 2511 N N . GLU A 1 329 ? -25.174 7.865 11.124 1.00 37.72 329 GLU A N 1
ATOM 2512 C CA . GLU A 1 329 ? -25.622 7.680 12.506 1.00 37.72 329 GLU A CA 1
ATOM 2513 C C . GLU A 1 329 ? -26.036 6.205 12.660 1.00 37.72 329 GLU A C 1
ATOM 2515 O O . GLU A 1 329 ? -27.197 5.843 12.476 1.00 37.72 329 GLU A O 1
ATOM 2520 N N . VAL A 1 330 ? -25.089 5.316 12.990 1.00 37.25 330 VAL A N 1
ATOM 2521 C CA . VAL A 1 330 ? -25.403 4.217 13.887 1.00 37.25 330 VAL A CA 1
ATOM 2522 C C . VAL A 1 330 ? -26.095 4.941 15.002 1.00 37.25 330 VAL A C 1
ATOM 2524 O O . VAL A 1 330 ? -25.544 5.897 15.558 1.00 37.25 330 VAL A O 1
ATOM 2527 N N . ASP A 1 331 ? -27.346 4.571 15.231 1.00 38.00 331 ASP A N 1
ATOM 2528 C CA . ASP A 1 331 ? -28.042 5.017 16.406 1.00 38.00 331 ASP A CA 1
ATOM 2529 C C . ASP A 1 331 ? -27.265 4.411 17.571 1.00 38.00 331 ASP A C 1
ATOM 2531 O O . ASP A 1 331 ? -27.569 3.343 18.095 1.00 38.00 331 ASP A O 1
ATOM 2535 N N . VAL A 1 332 ? -26.187 5.097 17.953 1.00 38.06 332 VAL A N 1
ATOM 2536 C CA . VAL A 1 332 ? -25.430 4.838 19.156 1.00 38.06 332 VAL A CA 1
ATOM 2537 C C . VAL A 1 332 ? -26.396 4.997 20.323 1.00 38.06 332 VAL A C 1
ATOM 2539 O O . VAL A 1 332 ? -26.050 4.561 21.393 1.00 38.06 332 VAL A O 1
ATOM 2542 N N . GLY A 1 333 ? -27.603 5.567 20.140 1.00 33.19 333 GLY A N 1
ATOM 2543 C CA . GLY A 1 333 ? -28.787 5.448 20.994 1.00 33.19 333 GLY A CA 1
ATOM 2544 C C . GLY A 1 333 ? -29.168 4.017 21.376 1.00 33.19 333 GLY A C 1
ATOM 2545 O O . GLY A 1 333 ? -29.573 3.809 22.515 1.00 33.19 333 GLY A O 1
ATOM 2546 N N . LEU A 1 334 ? -28.980 3.032 20.490 1.00 34.75 334 LEU A N 1
ATOM 2547 C CA . LEU A 1 334 ? -29.187 1.608 20.784 1.00 34.75 334 LEU A CA 1
ATOM 2548 C C . LEU A 1 334 ? -27.996 0.993 21.541 1.00 34.75 334 LEU A C 1
ATOM 2550 O O . LEU A 1 334 ? -28.222 0.233 22.474 1.00 34.75 334 LEU A O 1
ATOM 2554 N N . LEU A 1 335 ? -26.754 1.414 21.255 1.00 37.94 335 LEU A N 1
ATOM 2555 C CA . LEU A 1 335 ? -25.593 1.167 22.139 1.00 37.94 335 LEU A CA 1
ATOM 2556 C C . LEU A 1 335 ? -25.720 1.937 23.482 1.00 37.94 335 LEU A C 1
ATOM 2558 O O . LEU A 1 335 ? -25.203 1.521 24.512 1.00 37.94 335 LEU A O 1
ATOM 2562 N N . ARG A 1 336 ? -26.463 3.054 23.495 1.00 39.50 336 ARG A N 1
ATOM 2563 C CA . ARG A 1 336 ? -26.811 3.922 24.637 1.00 39.50 336 ARG A CA 1
ATOM 2564 C C . ARG A 1 336 ? -28.091 3.471 25.336 1.00 39.50 336 ARG A C 1
ATOM 2566 O O . ARG A 1 336 ? -28.481 4.149 26.285 1.00 39.50 336 ARG A O 1
ATOM 2573 N N . ALA A 1 337 ? -28.725 2.359 24.958 1.00 35.31 337 ALA A N 1
ATOM 2574 C CA . ALA A 1 337 ? -29.793 1.808 25.790 1.00 35.31 337 ALA A CA 1
ATOM 2575 C C . ALA A 1 337 ? -29.282 1.501 27.214 1.00 35.31 337 ALA A C 1
ATOM 2577 O O . ALA A 1 337 ? -30.075 1.518 28.149 1.00 35.31 337 ALA A O 1
ATOM 2578 N N . ALA A 1 338 ? -27.959 1.370 27.401 1.00 35.78 338 ALA A N 1
ATOM 2579 C CA . ALA A 1 338 ? -27.342 1.370 28.718 1.00 35.78 338 ALA A CA 1
ATOM 2580 C C . ALA A 1 338 ? -27.158 2.766 29.329 1.00 35.78 338 ALA A C 1
ATOM 2582 O O . ALA A 1 338 ? -27.311 2.862 30.532 1.00 35.78 338 ALA A O 1
ATOM 2583 N N . GLY A 1 339 ? -26.838 3.833 28.572 1.00 38.06 339 GLY A N 1
ATOM 2584 C CA . GLY A 1 339 ? -26.761 5.244 29.026 1.00 38.06 339 GLY A CA 1
ATOM 2585 C C . GLY A 1 339 ? -25.907 5.545 30.273 1.00 38.06 339 GLY A C 1
ATOM 2586 O O . GLY A 1 339 ? -25.805 6.698 30.688 1.00 38.06 339 GLY A O 1
ATOM 2587 N N . VAL A 1 340 ? -25.310 4.512 30.850 1.00 48.75 340 VAL A N 1
ATOM 2588 C CA . VAL A 1 340 ? -24.723 4.426 32.170 1.00 48.75 340 VAL A CA 1
ATOM 2589 C C . VAL A 1 340 ? -23.424 3.656 31.946 1.00 48.75 340 VAL A C 1
ATOM 2591 O O . VAL A 1 340 ? -23.460 2.501 31.526 1.00 48.75 340 VAL A O 1
ATOM 2594 N N . ARG A 1 341 ? -22.268 4.295 32.135 1.00 62.53 341 ARG A N 1
ATOM 2595 C CA . ARG A 1 341 ? -20.968 3.615 32.038 1.00 62.53 341 ARG A CA 1
ATOM 2596 C C . ARG A 1 341 ? -20.758 2.802 33.314 1.00 62.53 341 ARG A C 1
ATOM 2598 O O . ARG A 1 341 ? -20.468 3.374 34.365 1.00 62.53 341 ARG A O 1
ATOM 2605 N N . ARG A 1 342 ? -20.965 1.488 33.226 1.00 70.81 342 ARG A N 1
ATOM 2606 C CA . ARG A 1 342 ? -20.904 0.547 34.351 1.00 70.81 342 ARG A CA 1
ATOM 2607 C C . ARG A 1 342 ? -19.758 -0.431 34.145 1.00 70.81 342 ARG A C 1
ATOM 2609 O O . ARG A 1 342 ? -19.653 -1.033 33.081 1.00 70.81 342 ARG A O 1
ATOM 2616 N N . SER A 1 343 ? -18.919 -0.586 35.157 1.00 79.88 343 SER A N 1
ATOM 2617 C CA . SER A 1 343 ? -17.778 -1.499 35.124 1.00 79.88 343 SER A CA 1
ATOM 2618 C C . SER A 1 343 ? -17.788 -2.386 36.353 1.00 79.88 343 SER A C 1
ATOM 2620 O O . SER A 1 343 ? -18.191 -1.919 37.418 1.00 79.88 343 SER A O 1
ATOM 2622 N N . ALA A 1 344 ? -17.380 -3.643 36.227 1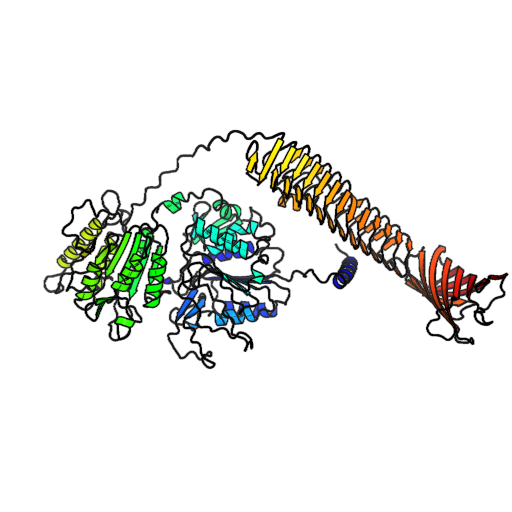.00 84.00 344 ALA A N 1
ATOM 2623 C CA . ALA A 1 344 ? -17.316 -4.577 37.336 1.00 84.00 344 ALA A CA 1
ATOM 2624 C C . ALA A 1 344 ? -16.029 -5.403 37.333 1.00 84.00 344 ALA A C 1
ATOM 2626 O O . ALA A 1 344 ? -15.559 -5.850 36.288 1.00 84.00 344 ALA A O 1
ATOM 2627 N N . ILE A 1 345 ? -15.510 -5.658 38.528 1.00 90.12 345 ILE A N 1
ATOM 2628 C CA . ILE A 1 345 ? -14.457 -6.637 38.793 1.00 90.12 345 ILE A CA 1
ATOM 2629 C C . ILE A 1 345 ? -15.076 -7.726 39.655 1.00 90.12 345 ILE A C 1
ATOM 2631 O O . ILE A 1 345 ? -15.629 -7.432 40.712 1.00 90.12 345 ILE A O 1
ATOM 2635 N N . VAL A 1 346 ? -15.009 -8.970 39.201 1.00 91.00 346 VAL A N 1
ATOM 2636 C CA . VAL A 1 346 ? -15.676 -10.111 39.826 1.00 91.00 346 VAL A CA 1
ATOM 2637 C C . VAL A 1 346 ? -14.626 -11.177 40.103 1.00 91.00 346 VAL A C 1
ATOM 2639 O O . VAL A 1 346 ? -14.066 -11.759 39.179 1.00 91.00 346 VAL A O 1
ATOM 2642 N N . ILE A 1 347 ? -14.324 -11.392 41.380 1.00 94.00 347 ILE A N 1
ATOM 2643 C CA . ILE A 1 347 ? -13.226 -12.241 41.843 1.00 94.00 347 ILE A CA 1
ATOM 2644 C C . ILE A 1 347 ? -13.804 -13.384 42.671 1.00 94.00 347 ILE A C 1
ATOM 2646 O O . ILE A 1 347 ? -14.512 -13.144 43.649 1.00 94.00 347 ILE A O 1
ATOM 2650 N N . GLY A 1 348 ? -13.468 -14.613 42.295 1.00 92.06 348 GLY A N 1
ATOM 2651 C CA . GLY A 1 348 ? -13.796 -15.830 43.031 1.00 92.06 348 GLY A CA 1
ATOM 2652 C C . GLY A 1 348 ? -12.546 -16.673 43.216 1.00 92.06 348 GLY A C 1
ATOM 2653 O O . GLY A 1 348 ? -11.845 -16.930 42.243 1.00 92.06 348 GLY A O 1
ATOM 2654 N N . VAL A 1 349 ? -12.235 -17.093 44.439 1.00 91.62 349 VAL A N 1
ATOM 2655 C CA . VAL A 1 349 ? -11.020 -17.873 44.721 1.00 91.62 349 VAL A CA 1
ATOM 2656 C C . VAL A 1 349 ? -11.386 -19.182 45.411 1.00 91.62 349 VAL A C 1
ATOM 2658 O O . VAL A 1 349 ? -11.798 -19.179 46.568 1.00 91.62 349 VAL A O 1
ATOM 2661 N N . ASP A 1 350 ? -11.219 -20.296 44.694 1.00 87.06 350 ASP A N 1
ATOM 2662 C CA . ASP A 1 350 ? -11.482 -21.648 45.211 1.00 87.06 350 ASP A CA 1
ATOM 2663 C C . ASP A 1 350 ? -10.216 -22.402 45.616 1.00 87.06 350 ASP A C 1
ATOM 2665 O O . ASP A 1 350 ? -10.217 -23.138 46.604 1.00 87.06 350 ASP A O 1
ATOM 2669 N N . ASP A 1 351 ? -9.137 -22.218 44.853 1.00 83.06 351 ASP A N 1
ATOM 2670 C CA . ASP A 1 351 ? -7.881 -22.941 45.027 1.00 83.06 351 ASP A CA 1
ATOM 2671 C C . ASP A 1 351 ? -6.849 -22.074 45.752 1.00 83.06 351 ASP A C 1
ATOM 2673 O O . ASP A 1 351 ? -6.552 -20.950 45.336 1.00 83.06 351 ASP A O 1
ATOM 2677 N N . TYR A 1 352 ? -6.310 -22.605 46.849 1.00 83.38 352 TYR A N 1
ATOM 2678 C CA . TYR A 1 352 ? -5.426 -21.890 47.762 1.00 83.38 352 TYR A CA 1
ATOM 2679 C C . TYR A 1 352 ? -4.197 -22.716 48.129 1.00 83.38 352 TYR A C 1
ATOM 2681 O O . TYR A 1 352 ? -4.257 -23.938 48.277 1.00 83.38 352 TYR A O 1
ATOM 2689 N N . GLN A 1 353 ? -3.084 -22.027 48.393 1.00 75.69 353 GLN A N 1
ATOM 2690 C CA . GLN A 1 353 ? -1.926 -22.667 49.009 1.00 75.69 353 GLN A CA 1
ATOM 2691 C C . GLN A 1 353 ? -2.158 -22.953 50.506 1.00 75.69 353 GLN A C 1
ATOM 2693 O O . GLN A 1 353 ? -2.835 -22.183 51.196 1.00 75.69 353 GLN A O 1
ATOM 2698 N N . PRO A 1 354 ? -1.554 -24.025 51.059 1.00 70.56 354 PRO A N 1
ATOM 2699 C CA . PRO A 1 354 ? -1.518 -24.233 52.503 1.00 70.56 354 PRO A CA 1
ATOM 2700 C C . PRO A 1 354 ? -0.967 -22.987 53.225 1.00 70.56 354 PRO A C 1
ATOM 2702 O O . PRO A 1 354 ? 0.042 -22.439 52.779 1.00 70.56 354 PRO A O 1
ATOM 2705 N N . PRO A 1 355 ? -1.561 -22.547 54.352 1.00 72.81 355 PRO A N 1
ATOM 2706 C CA . PRO A 1 355 ? -2.463 -23.293 55.236 1.00 72.81 355 PRO A CA 1
ATOM 2707 C C . PRO A 1 355 ? -3.970 -23.146 54.951 1.00 72.81 355 PRO A C 1
ATOM 2709 O O . PRO A 1 355 ? -4.769 -23.672 55.728 1.00 72.81 355 PRO A O 1
ATOM 2712 N N . PHE A 1 356 ? -4.384 -22.448 53.891 1.00 79.69 356 PHE A N 1
ATOM 2713 C CA . PHE A 1 356 ? -5.804 -22.207 53.619 1.00 79.69 356 PHE A CA 1
ATOM 2714 C C . PHE A 1 356 ? -6.471 -23.437 52.993 1.00 79.69 356 PHE A C 1
ATOM 2716 O O . PHE A 1 356 ? -5.870 -24.161 52.200 1.00 79.69 356 PHE A O 1
ATOM 2723 N N . GLY A 1 357 ? -7.718 -23.704 53.383 1.00 77.31 357 GLY A N 1
ATOM 2724 C CA . GLY A 1 357 ? -8.514 -24.781 52.793 1.00 77.31 357 GLY A CA 1
ATOM 2725 C C . GLY A 1 357 ? -9.173 -24.332 51.491 1.00 77.31 357 GLY A C 1
ATOM 2726 O O . GLY A 1 357 ? -9.657 -23.204 51.422 1.00 77.31 357 GLY A O 1
ATOM 2727 N N . ALA A 1 358 ? -9.234 -25.218 50.496 1.00 81.19 358 ALA A N 1
ATOM 2728 C CA . ALA A 1 358 ? -9.958 -24.958 49.254 1.00 81.19 358 ALA A CA 1
ATOM 2729 C C . ALA A 1 358 ? -11.459 -24.730 49.511 1.00 81.19 358 ALA A C 1
ATOM 2731 O O . ALA A 1 358 ? -12.059 -25.392 50.368 1.00 81.19 358 ALA A O 1
ATOM 2732 N N . LEU A 1 359 ? -12.045 -23.804 48.757 1.00 85.25 359 LEU A N 1
ATOM 2733 C CA . LEU A 1 359 ? -13.487 -23.562 48.697 1.00 85.25 359 LEU A CA 1
ATOM 2734 C C . LEU A 1 359 ? -14.089 -24.332 47.517 1.00 85.25 359 LEU A C 1
ATOM 2736 O O . LEU A 1 359 ? -13.361 -24.915 46.711 1.00 85.25 359 LEU A O 1
ATOM 2740 N N . ARG A 1 360 ? -15.419 -24.430 47.468 1.00 83.94 360 ARG A N 1
ATOM 2741 C CA . ARG A 1 360 ? -16.106 -25.230 46.443 1.00 83.94 360 ARG A CA 1
ATOM 2742 C C . ARG A 1 360 ? -16.823 -24.402 45.395 1.00 83.94 360 ARG A C 1
ATOM 2744 O O . ARG A 1 360 ? -16.976 -24.907 44.291 1.00 83.94 360 ARG A O 1
ATOM 2751 N N . TYR A 1 361 ? -17.312 -23.221 45.761 1.00 88.19 361 TYR A N 1
ATOM 2752 C CA . TYR A 1 361 ? -18.267 -22.481 44.939 1.00 88.19 361 TYR A CA 1
ATOM 2753 C C . TYR A 1 361 ? -17.907 -21.008 44.752 1.00 88.19 361 TYR A C 1
ATOM 2755 O O . TYR A 1 361 ? -18.669 -20.300 44.112 1.00 88.19 361 TYR A O 1
ATOM 2763 N N . ALA A 1 362 ? -16.791 -20.500 45.281 1.00 87.31 362 ALA A N 1
ATOM 2764 C CA . ALA A 1 362 ? -16.438 -19.086 45.135 1.00 87.31 362 ALA A CA 1
ATOM 2765 C C . ALA A 1 362 ? -16.169 -18.696 43.669 1.00 87.31 362 ALA A C 1
ATOM 2767 O O . ALA A 1 362 ? -16.538 -17.601 43.240 1.00 87.31 362 ALA A O 1
ATOM 2768 N N . GLY A 1 363 ? -15.571 -19.584 42.876 1.00 83.62 363 GLY A N 1
ATOM 2769 C CA . GLY A 1 363 ? -15.408 -19.418 41.433 1.00 83.62 363 GLY A CA 1
ATOM 2770 C C . GLY A 1 363 ? -16.726 -19.540 40.667 1.00 83.62 363 GLY A C 1
ATOM 2771 O O . GLY A 1 363 ? -16.978 -18.736 39.771 1.00 83.62 363 GLY A O 1
ATOM 2772 N N . ASP A 1 364 ? -17.598 -20.479 41.041 1.00 82.62 364 ASP A N 1
ATOM 2773 C CA . ASP A 1 364 ? -18.937 -20.629 40.441 1.00 82.62 364 ASP A CA 1
ATOM 2774 C C . ASP A 1 364 ? -19.834 -19.416 40.741 1.00 82.62 364 ASP A C 1
ATOM 2776 O O . ASP A 1 364 ? -20.506 -18.888 39.853 1.00 82.62 364 ASP A O 1
ATOM 2780 N N . ASP A 1 365 ? -19.772 -18.913 41.973 1.00 87.06 365 ASP A N 1
ATOM 2781 C CA . ASP A 1 365 ? -20.384 -17.668 42.431 1.00 87.06 365 ASP A CA 1
ATOM 2782 C C . ASP A 1 365 ? -19.935 -16.480 41.561 1.00 87.06 365 ASP A C 1
ATOM 2784 O O . ASP A 1 365 ? -20.761 -15.710 41.066 1.00 87.06 365 ASP A O 1
ATOM 2788 N N . ALA A 1 366 ? -18.626 -16.354 41.320 1.00 86.00 366 ALA A N 1
ATOM 2789 C CA . ALA A 1 366 ? -18.057 -15.308 40.475 1.00 86.00 366 ALA A CA 1
ATOM 2790 C C . ALA A 1 366 ? -18.493 -15.434 39.003 1.00 86.00 366 ALA A C 1
ATOM 2792 O O . ALA A 1 366 ? -18.853 -14.435 38.378 1.00 86.00 366 ALA A O 1
ATOM 2793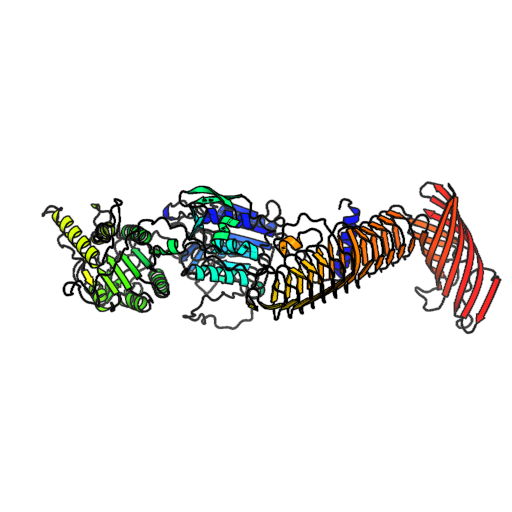 N N . LYS A 1 367 ? -18.528 -16.644 38.436 1.00 80.69 367 LYS A N 1
ATOM 2794 C CA . LYS A 1 367 ? -19.004 -16.873 37.058 1.00 80.69 367 LYS A CA 1
ATOM 2795 C C . LYS A 1 367 ? -20.478 -16.505 36.896 1.00 80.69 367 LYS A C 1
ATOM 2797 O O . LYS A 1 367 ? -20.821 -15.782 35.965 1.00 80.69 367 LYS A O 1
ATOM 2802 N N . ALA A 1 368 ? -21.329 -16.919 37.831 1.00 78.56 368 ALA A N 1
ATOM 2803 C CA . ALA A 1 368 ? -22.745 -16.565 37.808 1.00 78.56 368 ALA A CA 1
ATOM 2804 C C . ALA A 1 368 ? -22.959 -15.052 37.998 1.00 78.56 368 ALA A C 1
ATOM 2806 O O . ALA A 1 368 ? -23.801 -14.448 37.334 1.00 78.56 368 ALA A O 1
ATOM 2807 N N . MET A 1 369 ? -22.158 -14.408 38.853 1.00 83.38 369 MET A N 1
ATOM 2808 C CA . MET A 1 369 ? -22.201 -12.955 39.039 1.00 83.38 369 MET A CA 1
ATOM 2809 C C . MET A 1 369 ? -21.801 -12.200 37.772 1.00 83.38 369 MET A C 1
ATOM 2811 O O . MET A 1 369 ? -22.403 -11.177 37.444 1.00 83.38 369 MET A O 1
ATOM 2815 N N . LYS A 1 370 ? -20.792 -12.704 37.049 1.00 78.88 370 LYS A N 1
ATOM 2816 C CA . LYS A 1 370 ? -20.377 -12.154 35.758 1.00 78.88 370 LYS A CA 1
ATOM 2817 C C . LYS A 1 370 ? -21.556 -12.128 34.789 1.00 78.88 370 LYS A C 1
ATOM 2819 O O . LYS A 1 370 ? -21.807 -11.064 34.237 1.00 78.88 370 LYS A O 1
ATOM 2824 N N . GLU A 1 371 ? -22.277 -13.237 34.619 1.00 69.56 371 GLU A N 1
ATOM 2825 C CA . GLU A 1 371 ? -23.444 -13.305 33.720 1.00 69.56 371 GLU A CA 1
ATOM 2826 C C . GLU A 1 371 ? -24.481 -12.232 34.070 1.00 69.56 371 GLU A C 1
ATOM 2828 O O . GLU A 1 371 ? -24.828 -11.400 33.236 1.00 69.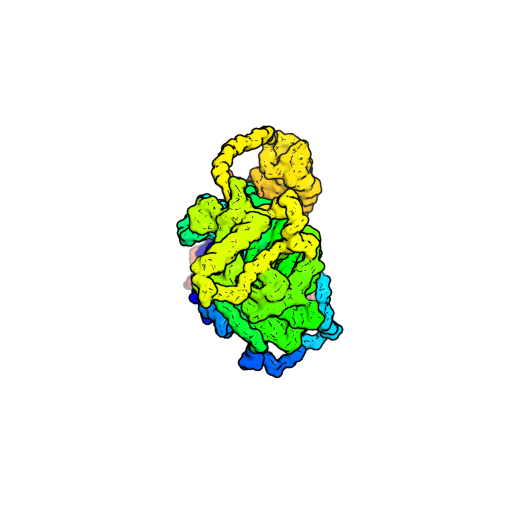56 371 GLU A O 1
ATOM 2833 N N . VAL A 1 372 ? -24.891 -12.174 35.340 1.00 74.31 372 VAL A N 1
ATOM 2834 C CA . VAL A 1 372 ? -25.906 -11.225 35.820 1.00 74.31 372 VAL A CA 1
ATOM 2835 C C . VAL A 1 372 ? -25.491 -9.767 35.595 1.00 74.31 372 VAL A C 1
ATOM 2837 O O . VAL A 1 372 ? -26.302 -8.935 35.186 1.00 74.31 372 VAL A O 1
ATOM 2840 N N . LEU A 1 373 ? -24.228 -9.428 35.860 1.00 73.19 373 LEU A N 1
ATOM 2841 C CA . LEU A 1 373 ? -23.727 -8.069 35.660 1.00 73.19 373 LEU A CA 1
ATOM 2842 C C . LEU A 1 373 ? -23.555 -7.738 34.169 1.00 73.19 373 LEU A C 1
ATOM 2844 O O . LEU A 1 373 ? -23.853 -6.611 33.770 1.00 73.19 373 LEU A O 1
ATOM 2848 N N . GLN A 1 374 ? -23.130 -8.692 33.338 1.00 62.84 374 GLN A N 1
ATOM 2849 C CA . GLN A 1 374 ? -23.051 -8.513 31.884 1.00 62.84 374 GLN A CA 1
ATOM 2850 C C . GLN A 1 374 ? -24.435 -8.271 31.273 1.00 62.84 374 GLN A C 1
ATOM 2852 O O . GLN A 1 374 ? -24.598 -7.308 30.521 1.00 62.84 374 GLN A O 1
ATOM 2857 N N . ASP A 1 375 ? -25.441 -9.052 31.672 1.00 60.78 375 ASP A N 1
ATOM 2858 C CA . ASP A 1 375 ? -26.840 -8.869 31.262 1.00 60.78 375 ASP A CA 1
ATOM 2859 C C . ASP A 1 375 ? -27.381 -7.497 31.695 1.00 60.78 375 ASP A C 1
ATOM 2861 O O . ASP A 1 375 ? -28.143 -6.848 30.975 1.00 60.78 375 ASP A O 1
ATOM 2865 N N . ALA A 1 376 ? -26.923 -6.995 32.847 1.00 62.56 376 ALA A N 1
ATOM 2866 C CA . ALA A 1 376 ? -27.232 -5.657 33.350 1.00 62.56 376 ALA A CA 1
ATOM 2867 C C . ALA A 1 376 ? -26.409 -4.523 32.693 1.00 62.56 376 ALA A C 1
ATOM 2869 O O . ALA A 1 376 ? -26.498 -3.362 33.123 1.00 62.56 376 ALA A O 1
ATOM 2870 N N . GLY A 1 377 ? -25.613 -4.833 31.664 1.00 57.88 377 GLY A N 1
ATOM 2871 C CA . GLY A 1 377 ? -24.846 -3.875 30.869 1.00 57.88 377 GLY A CA 1
ATOM 2872 C C . GLY A 1 377 ? -23.533 -3.412 31.505 1.00 57.88 377 GLY A C 1
ATOM 2873 O O . GLY A 1 377 ? -23.051 -2.329 31.167 1.00 57.88 377 GLY A O 1
ATOM 2874 N N . PHE A 1 378 ? -22.965 -4.178 32.443 1.00 66.69 378 PHE A N 1
ATOM 2875 C CA . PHE A 1 378 ? -21.623 -3.927 32.969 1.00 66.69 378 PHE A CA 1
ATOM 2876 C C . PHE A 1 378 ? -20.553 -4.498 32.036 1.00 66.69 378 PHE A C 1
ATOM 2878 O O . PHE A 1 378 ? -20.675 -5.602 31.511 1.00 66.69 378 PHE A O 1
ATOM 2885 N N . MET A 1 379 ? -19.441 -3.778 31.914 1.00 60.69 379 MET A N 1
ATOM 2886 C CA . MET A 1 379 ? -18.189 -4.367 31.450 1.00 60.69 379 MET A CA 1
ATOM 2887 C C . MET A 1 379 ? -17.550 -5.133 32.610 1.00 60.69 379 MET A C 1
ATOM 2889 O O . MET A 1 379 ? -17.171 -4.519 33.606 1.00 60.69 379 MET A O 1
ATOM 2893 N N . VAL A 1 380 ? -17.463 -6.459 32.506 1.00 67.44 380 VAL A N 1
ATOM 2894 C CA . VAL A 1 380 ? -17.050 -7.320 33.622 1.00 67.44 380 VAL A CA 1
ATOM 2895 C C . VAL A 1 380 ? -15.682 -7.952 33.371 1.00 67.44 380 VAL A C 1
ATOM 2897 O O . VAL A 1 380 ? -15.504 -8.688 32.402 1.00 67.44 380 VAL A O 1
ATOM 2900 N N . THR A 1 381 ? -14.749 -7.742 34.299 1.00 75.88 381 THR A N 1
ATOM 2901 C CA . THR A 1 381 ? -13.516 -8.531 34.422 1.00 75.88 381 THR A CA 1
ATOM 2902 C C . THR A 1 381 ? -13.751 -9.660 35.420 1.00 75.88 381 THR A C 1
ATOM 2904 O O . THR A 1 381 ? -13.993 -9.394 36.597 1.00 75.88 381 THR A O 1
ATOM 2907 N N . LEU A 1 382 ? -13.685 -10.912 34.959 1.00 80.81 382 LEU A N 1
ATOM 2908 C CA . LEU A 1 382 ? -13.785 -12.104 35.806 1.00 80.81 382 LEU A CA 1
ATOM 2909 C C . LEU A 1 382 ? -12.387 -12.617 36.164 1.00 80.81 382 LEU A C 1
ATOM 2911 O O . LEU A 1 382 ? -11.533 -12.715 35.286 1.00 80.81 382 LEU A O 1
ATOM 2915 N N . MET A 1 383 ? -12.192 -12.983 37.429 1.00 83.31 383 MET A N 1
ATOM 2916 C CA . MET A 1 383 ? -10.970 -13.611 37.923 1.00 83.31 383 MET A CA 1
ATOM 2917 C C . MET A 1 383 ? -11.315 -14.826 38.786 1.00 83.31 383 MET A C 1
ATOM 2919 O O . MET A 1 383 ? -11.811 -14.686 39.905 1.00 83.31 383 MET A O 1
ATOM 2923 N N . THR A 1 384 ? -11.034 -16.016 38.266 1.00 83.31 384 THR A N 1
ATOM 2924 C CA . THR A 1 384 ? -11.132 -17.311 38.959 1.00 83.31 384 THR A CA 1
ATOM 2925 C C . THR A 1 384 ? -9.868 -18.146 38.715 1.00 83.31 384 THR A C 1
ATOM 2927 O O . THR A 1 384 ? -9.148 -17.874 37.748 1.00 83.31 384 THR A O 1
ATOM 2930 N N . PRO A 1 385 ? -9.536 -19.143 39.561 1.00 78.31 385 PRO A N 1
ATOM 2931 C CA . PRO A 1 385 ? -8.325 -19.956 39.385 1.00 78.31 385 PRO A CA 1
ATOM 2932 C C . PRO A 1 385 ? -8.223 -20.643 38.014 1.00 78.31 385 PRO A C 1
ATOM 2934 O O . PRO A 1 385 ? -7.123 -20.870 37.516 1.00 78.31 385 PRO A O 1
ATOM 2937 N N . ASP A 1 386 ? -9.367 -20.944 37.401 1.00 69.38 386 ASP A N 1
ATOM 2938 C CA . ASP A 1 386 ? -9.507 -21.567 36.083 1.00 69.38 386 ASP A CA 1
ATOM 2939 C C . ASP A 1 386 ? -9.753 -20.567 34.937 1.00 69.38 386 ASP A C 1
ATOM 2941 O O . ASP A 1 386 ? -9.932 -20.974 33.791 1.00 69.38 386 ASP A O 1
ATOM 2945 N N . SER A 1 387 ? -9.759 -19.262 35.220 1.00 63.06 387 SER A N 1
ATOM 2946 C CA . SER A 1 387 ? -9.828 -18.214 34.196 1.00 63.06 387 SER A CA 1
ATOM 2947 C C . SER A 1 387 ? -8.435 -17.800 33.715 1.00 63.06 387 SER A C 1
ATOM 2949 O O . SER A 1 387 ? -7.455 -17.920 34.451 1.00 63.06 387 SER A O 1
ATOM 2951 N N . LEU A 1 388 ? -8.360 -17.236 32.503 1.00 58.91 388 LEU A N 1
ATOM 2952 C CA . LEU A 1 388 ? -7.127 -16.662 31.941 1.00 58.91 388 LEU A CA 1
ATOM 2953 C C . LEU A 1 388 ? -6.493 -15.609 32.861 1.00 58.91 388 LEU A C 1
ATOM 2955 O O . LEU A 1 388 ? -5.272 -15.529 32.963 1.00 58.91 388 LEU A O 1
ATOM 2959 N N . LEU A 1 389 ? -7.321 -14.821 33.556 1.00 66.12 389 LEU A N 1
ATOM 2960 C CA . LEU A 1 389 ? -6.863 -13.833 34.522 1.00 66.12 389 LEU A CA 1
ATOM 2961 C C . LEU A 1 389 ? -7.008 -14.364 35.946 1.00 66.12 389 LEU A C 1
ATOM 2963 O O . LEU A 1 389 ? -7.948 -14.053 36.678 1.00 66.12 389 LEU A O 1
ATOM 2967 N N . GLN A 1 390 ? -6.032 -15.170 36.339 1.00 80.56 390 GLN A N 1
ATOM 2968 C CA . GLN A 1 390 ? -5.978 -15.778 37.660 1.00 80.56 390 GLN A CA 1
ATOM 2969 C C . GLN A 1 390 ? -5.987 -14.725 38.792 1.00 80.56 390 GLN A C 1
ATOM 2971 O O . GLN A 1 390 ? -5.294 -13.706 38.679 1.00 80.56 390 GLN A O 1
ATOM 2976 N N . PRO A 1 391 ? -6.735 -14.943 39.895 1.00 85.44 391 PRO A N 1
ATOM 2977 C CA . PRO A 1 391 ? -6.886 -14.003 41.010 1.00 85.44 391 PRO A CA 1
ATOM 2978 C C . PRO A 1 391 ? -5.657 -13.974 41.935 1.00 85.44 391 PRO A C 1
ATOM 2980 O O . PRO A 1 391 ? -5.749 -14.224 43.140 1.00 85.44 391 PRO A O 1
ATOM 2983 N N . THR A 1 392 ? -4.491 -13.664 41.367 1.00 84.94 392 THR A N 1
ATOM 2984 C CA . THR A 1 392 ? -3.275 -13.356 42.124 1.00 84.94 392 THR A CA 1
ATOM 2985 C C . THR A 1 392 ? -3.368 -11.959 42.723 1.00 84.94 392 THR A C 1
ATOM 2987 O O . THR A 1 392 ? -4.090 -11.091 42.218 1.00 84.94 392 THR A O 1
ATOM 2990 N N . ARG A 1 393 ? -2.611 -11.694 43.789 1.00 84.25 393 ARG A N 1
ATOM 2991 C CA . ARG A 1 393 ? -2.580 -10.377 44.436 1.00 84.25 393 ARG A CA 1
ATOM 2992 C C . ARG A 1 393 ? -2.293 -9.264 43.431 1.00 84.25 393 ARG A C 1
ATOM 2994 O O . ARG A 1 393 ? -2.943 -8.221 43.472 1.00 84.25 393 ARG A O 1
ATOM 3001 N N . GLN A 1 394 ? -1.309 -9.480 42.559 1.00 77.75 394 GLN A N 1
ATOM 3002 C CA . GLN A 1 394 ? -0.880 -8.479 41.589 1.00 77.75 394 GLN A CA 1
ATOM 3003 C C . GLN A 1 394 ? -1.953 -8.244 40.521 1.00 77.75 394 GLN A C 1
ATOM 3005 O O . GLN A 1 394 ? -2.340 -7.098 40.310 1.00 77.75 394 GLN A O 1
ATOM 3010 N N . ASN A 1 395 ? -2.524 -9.313 39.954 1.00 75.06 395 ASN A N 1
ATOM 3011 C CA . ASN A 1 395 ? -3.583 -9.193 38.954 1.00 75.06 395 ASN A CA 1
ATOM 3012 C C . ASN A 1 395 ? -4.812 -8.465 39.515 1.00 75.06 395 ASN A C 1
ATOM 3014 O O . ASN A 1 395 ? -5.387 -7.616 38.837 1.00 75.06 395 ASN A O 1
ATOM 3018 N N . ILE A 1 396 ? -5.196 -8.747 40.766 1.00 84.50 396 ILE A N 1
ATOM 3019 C CA . ILE A 1 396 ? -6.325 -8.068 41.415 1.00 84.50 396 ILE A CA 1
ATOM 3020 C C . ILE A 1 396 ? -6.045 -6.563 41.539 1.00 84.50 396 ILE A C 1
ATOM 3022 O O . ILE A 1 396 ? -6.908 -5.750 41.208 1.00 84.50 396 ILE A O 1
ATOM 3026 N N . ILE A 1 397 ? -4.845 -6.177 41.988 1.00 83.44 397 ILE A N 1
ATOM 3027 C CA . ILE A 1 397 ? -4.451 -4.765 42.117 1.00 83.44 397 ILE A CA 1
ATOM 3028 C C . ILE A 1 397 ? -4.451 -4.070 40.755 1.00 83.44 397 ILE A C 1
ATOM 3030 O O . ILE A 1 397 ? -5.028 -2.991 40.630 1.00 83.44 397 ILE A O 1
ATOM 3034 N N . ASP A 1 398 ? -3.855 -4.689 39.737 1.00 74.12 398 ASP A N 1
ATOM 3035 C CA . ASP A 1 398 ? -3.747 -4.096 38.405 1.00 74.12 398 ASP A CA 1
ATOM 3036 C C . ASP A 1 398 ? -5.126 -3.855 37.784 1.00 74.12 398 ASP A C 1
ATOM 3038 O O . ASP A 1 398 ? -5.380 -2.777 37.240 1.00 74.12 398 ASP A O 1
ATOM 3042 N N . GLN A 1 399 ? -6.058 -4.802 37.941 1.00 79.50 399 GLN A N 1
ATOM 3043 C CA . GLN A 1 399 ? -7.433 -4.619 37.478 1.00 79.50 399 GLN A CA 1
ATOM 3044 C C . GLN A 1 399 ? -8.182 -3.559 38.288 1.00 79.50 399 GLN A C 1
ATOM 3046 O O . GLN A 1 399 ? -8.847 -2.705 37.701 1.00 79.50 399 GLN A O 1
ATOM 3051 N N . LEU A 1 400 ? -8.050 -3.544 39.617 1.00 82.75 400 LEU A N 1
ATOM 3052 C CA . LEU A 1 400 ? -8.647 -2.497 40.454 1.00 82.75 400 LEU A CA 1
ATOM 3053 C C . LEU A 1 400 ? -8.165 -1.100 40.040 1.00 82.75 400 LEU A C 1
ATOM 3055 O O . LEU A 1 400 ? -8.981 -0.189 39.884 1.00 82.75 400 LEU A O 1
ATOM 3059 N N . GLU A 1 401 ? -6.862 -0.924 39.815 1.00 82.31 401 GLU A N 1
ATOM 3060 C CA . GLU A 1 401 ? -6.299 0.345 39.354 1.00 82.31 401 GLU A CA 1
ATOM 3061 C C . GLU A 1 401 ? -6.768 0.716 37.942 1.00 82.31 401 GLU A C 1
ATOM 3063 O O . GLU A 1 401 ? -7.045 1.891 37.678 1.00 82.31 401 GLU A O 1
ATOM 3068 N N . TRP A 1 402 ? -6.865 -0.259 37.035 1.00 72.50 402 TRP A N 1
ATOM 3069 C CA . TRP A 1 402 ? -7.326 -0.045 35.663 1.00 72.50 402 TRP A CA 1
ATOM 3070 C C . TRP A 1 402 ? -8.778 0.446 35.629 1.00 72.50 402 TRP A C 1
ATOM 3072 O O . TRP A 1 402 ? -9.061 1.522 35.093 1.00 72.50 402 TRP A O 1
ATOM 3082 N N . HIS A 1 403 ? -9.683 -0.269 36.303 1.00 77.62 403 HIS A N 1
ATOM 3083 C CA . HIS A 1 403 ? -11.093 0.109 36.431 1.00 77.62 403 HIS A CA 1
ATOM 3084 C C . HIS A 1 403 ? -11.281 1.455 37.137 1.00 77.62 403 HIS A C 1
ATOM 3086 O O . HIS A 1 403 ? -12.113 2.261 36.719 1.00 77.62 403 HIS A O 1
ATOM 3092 N N . ALA A 1 404 ? -10.483 1.757 38.167 1.00 78.25 404 ALA A N 1
ATOM 3093 C CA . ALA A 1 404 ? -10.554 3.042 38.862 1.00 78.25 404 ALA A CA 1
ATOM 3094 C C . ALA A 1 404 ? -10.222 4.233 37.935 1.00 78.25 404 ALA A C 1
ATOM 3096 O O . ALA A 1 404 ? -10.839 5.299 38.014 1.00 78.25 404 ALA A O 1
ATOM 3097 N N . ARG A 1 405 ? -9.275 4.078 37.005 1.00 73.12 405 ARG A N 1
ATOM 3098 C CA . ARG A 1 405 ? -8.823 5.185 36.139 1.00 73.12 405 ARG A CA 1
ATOM 3099 C C . ARG A 1 405 ? -9.815 5.572 35.042 1.00 73.12 405 ARG A C 1
ATOM 3101 O O . ARG A 1 405 ? -9.671 6.662 34.474 1.00 73.12 405 ARG A O 1
ATOM 3108 N N . MET A 1 406 ? -10.810 4.734 34.755 1.00 69.06 406 MET A N 1
ATOM 3109 C CA . MET A 1 406 ? -11.795 4.981 33.703 1.00 69.06 406 MET A CA 1
ATOM 3110 C C . MET A 1 406 ? -12.569 6.285 33.930 1.00 69.06 406 MET A C 1
ATOM 3112 O O . MET A 1 406 ? -13.065 6.573 35.020 1.00 69.06 406 MET A O 1
ATOM 3116 N N . ALA A 1 407 ? -12.675 7.098 32.878 1.00 61.84 407 ALA A N 1
ATOM 3117 C CA . ALA A 1 407 ? -13.366 8.381 32.939 1.00 61.84 407 ALA A CA 1
ATOM 3118 C C . ALA A 1 407 ? -14.890 8.228 32.796 1.00 61.84 407 ALA A C 1
ATOM 3120 O O . ALA A 1 407 ? -15.379 7.404 32.024 1.00 61.84 407 ALA A O 1
ATOM 3121 N N . ASP A 1 408 ? -15.624 9.083 33.514 1.00 67.88 408 ASP A N 1
ATOM 3122 C CA . ASP A 1 408 ? -17.088 9.196 33.519 1.00 67.88 408 ASP A CA 1
ATOM 3123 C C . ASP A 1 408 ? -17.848 7.872 33.749 1.00 67.88 408 ASP A C 1
ATOM 3125 O O . ASP A 1 408 ? -18.916 7.668 33.165 1.00 67.88 408 ASP A O 1
ATOM 3129 N N . LEU A 1 409 ? -17.313 6.979 34.593 1.00 70.81 409 LEU A N 1
ATOM 3130 C CA . LEU A 1 409 ? -18.068 5.830 35.093 1.00 70.81 409 LEU A CA 1
ATOM 3131 C C . LEU A 1 409 ? -19.236 6.319 35.961 1.00 70.81 409 LEU A C 1
ATOM 3133 O O . LEU A 1 409 ? -19.079 7.138 36.868 1.00 70.81 409 LEU A O 1
ATOM 3137 N N . ASP A 1 410 ? -20.425 5.798 35.715 1.00 73.81 410 ASP A N 1
ATOM 3138 C CA . ASP A 1 410 ? -21.570 6.003 36.593 1.00 73.81 410 ASP A CA 1
ATOM 3139 C C . ASP A 1 410 ? -21.516 5.055 37.796 1.00 73.81 410 ASP A C 1
ATOM 3141 O O . ASP A 1 410 ? -21.843 5.467 38.909 1.00 73.81 410 ASP A O 1
ATOM 3145 N N . MET A 1 411 ? -21.060 3.816 37.588 1.00 78.31 411 MET A N 1
ATOM 3146 C CA . MET A 1 411 ? -20.915 2.816 38.644 1.00 78.31 411 MET A CA 1
ATOM 3147 C C . MET A 1 411 ? -19.692 1.925 38.403 1.00 78.31 411 MET A C 1
ATOM 3149 O O . MET A 1 411 ? -19.519 1.394 37.307 1.00 78.31 411 MET A O 1
ATOM 3153 N N . LEU A 1 412 ? -18.869 1.756 39.438 1.00 86.88 412 LEU A N 1
ATOM 3154 C CA . LEU A 1 412 ? -17.831 0.727 39.508 1.00 86.88 412 LEU A CA 1
ATOM 3155 C C . LEU A 1 412 ? -18.233 -0.308 40.557 1.00 86.88 412 LEU A C 1
ATOM 3157 O O . LEU A 1 412 ? -18.438 0.046 41.716 1.00 86.88 412 LEU A O 1
ATOM 3161 N N . THR A 1 413 ? -18.322 -1.568 40.163 1.00 89.00 413 THR A N 1
ATOM 3162 C CA . THR A 1 413 ? -18.696 -2.676 41.034 1.00 89.00 413 THR A CA 1
ATOM 3163 C C . THR A 1 413 ? -17.500 -3.581 41.309 1.00 89.00 413 THR A C 1
ATOM 3165 O O . THR A 1 413 ? -16.740 -3.903 40.404 1.00 89.00 413 THR A O 1
ATOM 3168 N N . VAL A 1 414 ? -17.321 -4.009 42.554 1.00 92.56 414 VAL A N 1
ATOM 3169 C CA . VAL A 1 414 ? -16.323 -5.016 42.933 1.00 92.56 414 VAL A CA 1
ATOM 3170 C C . VAL A 1 414 ? -17.044 -6.133 43.666 1.00 92.56 414 VAL A C 1
ATOM 3172 O O . VAL A 1 414 ? -17.666 -5.878 44.690 1.00 92.56 414 VAL A O 1
ATOM 3175 N N . TYR A 1 415 ? -16.976 -7.352 43.152 1.00 93.81 415 TYR A N 1
ATOM 3176 C CA . TYR A 1 415 ? -17.489 -8.552 43.801 1.00 93.81 415 TYR A CA 1
ATOM 3177 C C . TYR A 1 415 ? -16.313 -9.431 44.231 1.00 93.81 415 TYR A C 1
ATOM 3179 O O . TYR A 1 415 ? -15.466 -9.770 43.406 1.00 93.81 415 TYR A O 1
ATOM 3187 N N . LEU A 1 416 ? -16.255 -9.776 45.516 1.00 92.81 416 LEU A N 1
ATOM 3188 C CA . LEU A 1 416 ? -15.215 -10.610 46.118 1.00 92.81 416 LEU A CA 1
ATOM 3189 C C . LEU A 1 416 ? -15.855 -11.840 46.761 1.00 92.81 416 LEU A C 1
ATOM 3191 O O . LEU A 1 416 ? -16.638 -11.692 47.699 1.00 92.81 416 LEU A O 1
ATOM 3195 N N . SER A 1 417 ? -15.480 -13.034 46.312 1.00 92.12 417 SER A N 1
ATOM 3196 C CA . SER A 1 417 ? -15.871 -14.313 46.910 1.00 92.12 417 SER A CA 1
ATOM 3197 C C . SER A 1 417 ? -14.626 -15.134 47.249 1.00 92.12 417 SER A C 1
ATOM 3199 O O . SER A 1 417 ? -13.776 -15.367 46.387 1.00 92.12 417 SER A O 1
ATOM 3201 N N . GLY A 1 418 ? -14.465 -15.518 48.518 1.00 90.19 418 GLY A N 1
ATOM 3202 C CA . GLY A 1 418 ? -13.265 -16.227 48.978 1.00 90.19 418 GLY A CA 1
ATOM 3203 C C . GLY A 1 418 ? -12.986 -16.112 50.480 1.00 90.19 418 GLY A C 1
ATOM 3204 O O . GLY A 1 418 ? -13.861 -15.788 51.284 1.00 90.19 418 GLY A O 1
ATOM 3205 N N . HIS A 1 419 ? -11.743 -16.369 50.889 1.00 86.62 419 HIS A N 1
ATOM 3206 C CA . HIS A 1 419 ? -11.293 -16.185 52.273 1.00 86.62 419 HIS A CA 1
ATOM 3207 C C . HIS A 1 419 ? -11.008 -14.717 52.608 1.00 86.62 419 HIS A C 1
ATOM 3209 O O . HIS A 1 419 ? -10.374 -13.985 51.847 1.00 86.62 419 HIS A O 1
ATOM 3215 N N . GLY A 1 420 ? -11.443 -14.318 53.805 1.00 84.69 420 GLY A N 1
ATOM 3216 C CA . GLY A 1 420 ? -11.054 -13.076 54.470 1.00 84.69 420 GLY A CA 1
ATOM 3217 C C . GLY A 1 420 ? -10.344 -13.409 55.782 1.00 84.69 420 GLY A C 1
ATOM 3218 O O . GLY A 1 420 ? -10.762 -14.333 56.483 1.00 84.69 420 GLY A O 1
ATOM 3219 N N . GLU A 1 421 ? -9.272 -12.691 56.105 1.00 84.75 421 GLU A N 1
ATOM 3220 C CA . GLU A 1 421 ? -8.417 -12.945 57.267 1.00 84.75 421 GLU A CA 1
ATOM 3221 C C . GLU A 1 421 ? -8.120 -11.677 58.078 1.00 84.75 421 GLU A C 1
ATOM 3223 O O . GLU A 1 421 ? -8.079 -10.569 57.542 1.00 84.75 421 GLU A O 1
ATOM 3228 N N . ASP A 1 422 ? -7.894 -11.870 59.383 1.00 84.06 422 ASP A N 1
ATOM 3229 C CA . ASP A 1 422 ? -7.563 -10.813 60.345 1.00 84.06 422 ASP A CA 1
ATOM 3230 C C . ASP A 1 422 ? -6.070 -10.909 60.694 1.00 84.06 422 ASP A C 1
ATOM 3232 O O . ASP A 1 422 ? -5.632 -11.897 61.291 1.00 84.06 422 ASP A O 1
ATOM 3236 N N . VAL A 1 423 ? -5.284 -9.880 60.369 1.00 81.38 423 VAL A N 1
ATOM 3237 C CA . VAL A 1 423 ? -3.849 -9.813 60.694 1.00 81.38 423 VAL A CA 1
ATOM 3238 C C . VAL A 1 423 ? -3.573 -8.511 61.436 1.00 81.38 423 VAL A C 1
ATOM 3240 O O . VAL A 1 423 ? -3.852 -7.433 60.927 1.00 81.38 423 VAL A O 1
ATOM 3243 N N . ASP A 1 424 ? -3.059 -8.608 62.665 1.00 80.38 424 ASP A N 1
ATOM 3244 C CA . ASP A 1 424 ? -2.710 -7.460 63.522 1.00 80.38 424 ASP A CA 1
ATOM 3245 C C . ASP A 1 424 ? -3.833 -6.416 63.722 1.00 80.38 424 ASP A C 1
ATOM 3247 O O . ASP A 1 424 ? -3.573 -5.245 63.994 1.00 80.38 424 ASP A O 1
ATOM 3251 N N . GLY A 1 425 ? -5.096 -6.852 63.653 1.00 77.62 425 GLY A N 1
ATOM 3252 C CA . GLY A 1 425 ? -6.268 -5.983 63.800 1.00 77.62 425 GLY A CA 1
ATOM 3253 C C . GLY A 1 425 ? -6.742 -5.323 62.503 1.00 77.62 425 GLY A C 1
ATOM 3254 O O . GLY A 1 425 ? -7.655 -4.506 62.561 1.00 77.62 425 GLY A O 1
ATOM 3255 N N . GLU A 1 426 ? -6.171 -5.699 61.357 1.00 80.50 426 GLU A N 1
ATOM 3256 C CA . GLU A 1 426 ? -6.568 -5.252 60.020 1.00 80.50 426 GLU A CA 1
ATOM 3257 C C . GLU A 1 426 ? -7.122 -6.413 59.182 1.00 80.50 426 GLU A C 1
ATOM 3259 O O . GLU A 1 426 ? -6.705 -7.567 59.320 1.00 80.50 426 GLU A O 1
ATOM 3264 N N . GLY A 1 427 ? -8.068 -6.094 58.300 1.00 84.62 427 GLY A N 1
ATOM 3265 C CA . GLY A 1 427 ? -8.700 -7.037 57.383 1.00 84.62 427 GLY A CA 1
ATOM 3266 C C . GLY A 1 427 ? -7.957 -7.236 56.064 1.00 84.62 427 GLY A C 1
ATOM 3267 O O . GLY A 1 427 ? -7.564 -6.262 55.417 1.00 84.62 427 GLY A O 1
ATOM 3268 N N . TYR A 1 428 ? -7.863 -8.485 55.605 1.00 88.00 428 TYR A N 1
ATOM 3269 C CA . TYR A 1 428 ? -7.280 -8.863 54.315 1.00 88.00 428 TYR A CA 1
ATOM 3270 C C . TYR A 1 428 ? -8.184 -9.822 53.533 1.00 88.00 428 TYR A C 1
ATOM 3272 O O . TYR A 1 428 ? -8.692 -10.789 54.091 1.00 88.00 428 TYR A O 1
ATOM 3280 N N . PHE A 1 429 ? -8.359 -9.583 52.232 1.00 90.75 429 PHE A N 1
ATOM 3281 C CA . PHE A 1 429 ? -8.879 -10.579 51.291 1.00 90.75 429 PHE A CA 1
ATOM 3282 C C . PHE A 1 429 ? -7.710 -11.430 50.796 1.00 90.75 429 PHE A C 1
ATOM 3284 O O . PHE A 1 429 ? -6.668 -10.865 50.453 1.00 90.75 429 PHE A O 1
ATOM 3291 N N . VAL A 1 430 ? -7.868 -12.755 50.777 1.00 91.12 430 VAL A N 1
ATOM 3292 C CA . VAL A 1 430 ? -6.797 -13.714 50.466 1.00 91.12 430 VAL A CA 1
ATOM 3293 C C . VAL A 1 430 ? -6.839 -14.082 48.971 1.00 91.12 430 VAL A C 1
ATOM 3295 O O . VAL A 1 430 ? -7.793 -14.739 48.544 1.00 91.12 430 VAL A O 1
ATOM 3298 N N . PRO A 1 431 ? -5.837 -13.680 48.165 1.00 90.19 431 PRO A N 1
ATOM 3299 C CA . PRO A 1 431 ? -5.689 -14.097 46.769 1.00 90.19 431 PRO A CA 1
ATOM 3300 C C . PRO A 1 431 ? -5.168 -15.537 46.655 1.00 90.19 431 PRO A C 1
ATOM 3302 O O . PRO A 1 431 ? -4.705 -16.121 47.636 1.00 90.19 431 PRO A O 1
ATOM 3305 N N . MET A 1 432 ? -5.192 -16.112 45.451 1.00 87.25 432 MET A N 1
ATOM 3306 C CA . MET A 1 432 ? -4.791 -17.516 45.250 1.00 87.25 432 MET A CA 1
ATOM 3307 C C . MET A 1 432 ? -3.298 -17.790 45.510 1.00 87.25 432 MET A C 1
ATOM 3309 O O . MET A 1 432 ? -2.912 -18.910 45.838 1.00 87.25 432 MET A O 1
ATOM 3313 N N . ASP A 1 433 ? -2.448 -16.774 45.349 1.00 85.31 433 ASP A N 1
ATOM 3314 C CA . ASP A 1 433 ? -0.993 -16.816 45.530 1.00 85.31 433 ASP A CA 1
ATOM 3315 C C . ASP A 1 433 ? -0.551 -16.364 46.933 1.00 85.31 433 ASP A C 1
ATOM 3317 O O . ASP A 1 433 ? 0.639 -16.169 47.181 1.00 85.31 433 ASP A O 1
ATOM 3321 N N . ALA A 1 434 ? -1.492 -16.202 47.869 1.00 85.00 434 ALA A N 1
ATOM 3322 C CA . ALA A 1 434 ? -1.183 -15.768 49.223 1.00 85.00 434 ALA A CA 1
ATOM 3323 C C . ALA A 1 434 ? -0.305 -16.786 49.972 1.00 85.00 434 ALA A C 1
ATOM 3325 O O . ALA A 1 434 ? -0.665 -17.951 50.143 1.00 85.00 434 ALA A O 1
ATOM 3326 N N . THR A 1 435 ? 0.822 -16.312 50.504 1.00 83.06 435 THR A N 1
ATOM 3327 C CA . THR A 1 435 ? 1.731 -17.073 51.375 1.00 83.06 435 THR A CA 1
ATOM 3328 C C . THR A 1 435 ? 2.016 -16.321 52.672 1.00 83.06 435 THR A C 1
ATOM 3330 O O . THR A 1 435 ? 1.950 -15.095 52.721 1.00 83.06 435 THR A O 1
ATOM 3333 N N . GLU A 1 436 ? 2.422 -17.015 53.731 1.00 80.00 436 GLU A N 1
ATOM 3334 C CA . GLU A 1 436 ? 2.876 -16.334 54.950 1.00 80.00 436 GLU A CA 1
ATOM 3335 C C . GLU A 1 436 ? 4.175 -15.528 54.706 1.00 80.00 436 GLU A C 1
ATOM 3337 O O . GLU A 1 436 ? 5.075 -16.024 54.022 1.00 80.00 436 GLU A O 1
ATOM 3342 N N . PRO A 1 437 ? 4.331 -14.314 55.275 1.00 84.00 437 PRO A N 1
ATOM 3343 C CA . PRO A 1 437 ? 3.364 -13.593 56.105 1.00 84.00 437 PRO A CA 1
ATOM 3344 C C . PRO A 1 437 ? 2.239 -12.945 55.277 1.00 84.00 437 PRO A C 1
ATOM 3346 O O . PRO A 1 437 ? 2.506 -12.185 54.343 1.00 84.00 437 PRO A O 1
ATOM 3349 N N . LEU A 1 438 ? 0.981 -13.170 55.675 1.00 82.06 438 LEU A N 1
ATOM 3350 C CA . LEU A 1 438 ? -0.207 -12.720 54.927 1.00 82.06 438 LEU A CA 1
ATOM 3351 C C . LEU A 1 438 ? -0.246 -11.222 54.599 1.00 82.06 438 LEU A C 1
ATOM 3353 O O . LEU A 1 438 ? -0.677 -10.840 53.513 1.00 82.06 438 LEU A O 1
ATOM 3357 N N . ALA A 1 439 ? 0.249 -10.363 55.493 1.00 80.25 439 ALA A N 1
ATOM 3358 C CA . ALA A 1 439 ? 0.255 -8.915 55.277 1.00 80.25 439 ALA A CA 1
ATOM 3359 C C . ALA A 1 439 ? 1.023 -8.479 54.008 1.00 80.25 439 ALA A C 1
ATOM 3361 O O . ALA A 1 439 ? 0.754 -7.404 53.472 1.00 80.25 439 ALA A O 1
ATOM 3362 N N . ALA A 1 440 ? 1.971 -9.294 53.522 1.00 79.25 440 ALA A N 1
ATOM 3363 C CA . ALA A 1 440 ? 2.753 -9.016 52.315 1.00 79.25 440 ALA A CA 1
ATOM 3364 C C . ALA A 1 440 ? 2.135 -9.603 51.032 1.00 79.25 440 ALA A C 1
ATOM 3366 O O . ALA A 1 440 ? 2.369 -9.071 49.947 1.00 79.25 440 ALA A O 1
ATOM 3367 N N . SER A 1 441 ? 1.359 -10.681 51.151 1.00 82.88 441 SER A N 1
ATOM 3368 C CA . SER A 1 441 ? 0.873 -11.501 50.031 1.00 82.88 441 SER A CA 1
ATOM 3369 C C . SER A 1 441 ? -0.647 -11.447 49.832 1.00 82.88 441 SER A C 1
ATOM 3371 O O . SER A 1 441 ? -1.152 -11.956 48.838 1.00 82.88 441 SER A O 1
ATOM 3373 N N . SER A 1 442 ? -1.382 -10.785 50.729 1.00 88.56 442 SER A N 1
ATOM 3374 C CA . SER A 1 442 ? -2.830 -10.580 50.622 1.00 88.56 442 SER A CA 1
ATOM 3375 C C . SER A 1 442 ? -3.203 -9.149 50.224 1.00 88.56 442 SER A C 1
ATOM 3377 O O . SER A 1 442 ? -2.373 -8.229 50.249 1.00 88.56 442 SER A O 1
ATOM 3379 N N . LEU A 1 443 ? -4.468 -8.947 49.846 1.00 90.00 443 LEU A N 1
ATOM 3380 C CA . LEU A 1 443 ? -5.027 -7.628 49.562 1.00 90.00 443 LEU A CA 1
ATOM 3381 C C . LEU A 1 443 ? -5.656 -7.060 50.838 1.00 90.00 443 LEU A C 1
ATOM 3383 O O . LEU A 1 443 ? -6.737 -7.477 51.246 1.00 90.00 443 LEU A O 1
ATOM 3387 N N . GLY A 1 444 ? -4.983 -6.102 51.474 1.00 89.25 444 GLY A N 1
ATOM 3388 C CA . GLY A 1 444 ? -5.551 -5.394 52.623 1.00 89.25 444 GLY A CA 1
ATOM 3389 C C . GLY A 1 444 ? -6.791 -4.594 52.224 1.00 89.25 444 GLY A C 1
ATOM 3390 O O . GLY A 1 444 ? -6.789 -3.941 51.178 1.00 89.25 444 GLY A O 1
ATOM 3391 N N . VAL A 1 445 ? -7.822 -4.589 53.071 1.00 85.69 445 VAL A N 1
ATOM 3392 C CA . VAL A 1 445 ? -9.052 -3.809 52.839 1.00 85.69 445 VAL A CA 1
ATOM 3393 C C . VAL A 1 445 ? -8.736 -2.310 52.689 1.00 85.69 445 VAL A C 1
ATOM 3395 O O . VAL A 1 445 ? -9.315 -1.650 51.828 1.00 85.69 445 VAL A O 1
ATOM 3398 N N . GLY A 1 446 ? -7.720 -1.815 53.409 1.00 83.69 446 GLY A N 1
ATOM 3399 C CA . GLY A 1 446 ? -7.179 -0.456 53.241 1.00 83.69 446 GLY A CA 1
ATOM 3400 C C . GLY A 1 446 ? -6.684 -0.184 51.835 1.00 83.69 446 GLY A C 1
ATOM 3401 O O . GLY A 1 446 ? -7.110 0.779 51.207 1.00 83.69 446 GLY A O 1
ATOM 3402 N N . ALA A 1 447 ? -5.855 -1.080 51.300 1.00 85.00 447 ALA A N 1
ATOM 3403 C CA . ALA A 1 447 ? -5.341 -0.949 49.943 1.00 85.00 447 ALA A CA 1
ATOM 3404 C C . ALA A 1 447 ? -6.466 -1.008 48.895 1.00 85.00 447 ALA A C 1
ATOM 3406 O O . ALA A 1 447 ? -6.431 -0.252 47.926 1.00 85.00 447 ALA A O 1
ATOM 3407 N N . LEU A 1 448 ? -7.483 -1.857 49.098 1.00 89.12 448 LEU A N 1
ATOM 3408 C CA . LEU A 1 448 ? -8.663 -1.907 48.231 1.00 89.12 448 LEU A CA 1
ATOM 3409 C C . LEU A 1 448 ? -9.368 -0.543 48.176 1.00 89.12 448 LEU A C 1
ATOM 3411 O O . LEU A 1 448 ? -9.594 -0.016 47.085 1.00 89.12 448 LEU A O 1
ATOM 3415 N N . PHE A 1 449 ? -9.692 0.054 49.327 1.00 86.56 449 PHE A N 1
ATOM 3416 C CA . PHE A 1 449 ? -10.380 1.347 49.356 1.00 86.56 449 PHE A CA 1
ATOM 3417 C C . PHE A 1 449 ? -9.492 2.523 48.945 1.00 86.56 449 PHE A C 1
ATOM 3419 O O . PHE A 1 449 ? -10.006 3.451 48.321 1.00 86.56 449 PHE A O 1
ATOM 3426 N N . ASP A 1 450 ? -8.181 2.469 49.190 1.00 85.69 450 ASP A N 1
ATOM 3427 C CA . ASP A 1 450 ? -7.219 3.454 48.683 1.00 85.69 450 ASP A CA 1
ATOM 3428 C C . ASP A 1 450 ? -7.215 3.479 47.148 1.00 85.69 450 ASP A C 1
ATOM 3430 O O . ASP A 1 450 ? -7.283 4.553 46.545 1.00 85.69 450 ASP A O 1
ATOM 3434 N N . ILE A 1 451 ? -7.207 2.306 46.502 1.00 85.06 451 ILE A N 1
ATOM 3435 C CA . ILE A 1 451 ? -7.300 2.200 45.039 1.00 85.06 451 ILE A CA 1
ATOM 3436 C C . ILE A 1 451 ? -8.662 2.708 44.568 1.00 85.06 451 ILE A C 1
ATOM 3438 O O . ILE A 1 451 ? -8.733 3.574 43.690 1.00 85.06 451 ILE A O 1
ATOM 3442 N N . LEU A 1 452 ? -9.752 2.236 45.179 1.00 86.06 452 LEU A N 1
ATOM 3443 C CA . LEU A 1 452 ? -11.099 2.660 44.814 1.00 86.06 452 LEU A CA 1
ATOM 3444 C C . LEU A 1 452 ? -11.296 4.170 44.995 1.00 86.06 452 LEU A C 1
ATOM 3446 O O . LEU A 1 452 ? -12.072 4.756 44.246 1.00 86.06 452 LEU A O 1
ATOM 3450 N N . ALA A 1 453 ? -10.644 4.819 45.964 1.00 83.62 453 ALA A N 1
ATOM 3451 C CA . ALA A 1 453 ? -10.756 6.262 46.201 1.00 83.62 453 ALA A CA 1
ATOM 3452 C C . ALA A 1 453 ? -10.162 7.098 45.058 1.00 83.62 453 ALA A C 1
ATOM 3454 O O . ALA A 1 453 ? -10.529 8.260 44.884 1.00 83.62 453 ALA A O 1
ATOM 3455 N N . THR A 1 454 ? -9.281 6.507 44.245 1.00 84.44 454 THR A N 1
ATOM 3456 C CA . THR A 1 454 ? -8.794 7.130 43.006 1.00 84.44 454 THR A CA 1
ATOM 3457 C C . THR A 1 454 ? -9.810 7.059 41.866 1.00 84.44 454 THR A C 1
ATOM 3459 O O . THR A 1 454 ? -9.626 7.728 40.842 1.00 84.44 454 THR A O 1
ATOM 3462 N N . ALA A 1 455 ? -10.885 6.278 42.032 1.00 82.44 455 ALA A N 1
ATOM 3463 C CA . ALA A 1 455 ? -11.839 6.035 40.972 1.00 82.44 455 ALA A CA 1
ATOM 3464 C C . ALA A 1 455 ? -12.653 7.282 40.625 1.00 82.44 455 ALA A C 1
ATOM 3466 O O . ALA A 1 455 ? -13.180 7.977 41.494 1.00 82.44 455 ALA A O 1
ATOM 3467 N N . LYS A 1 456 ? -12.833 7.532 39.326 1.00 75.50 456 LYS A N 1
ATOM 3468 C CA . LYS A 1 456 ? -13.666 8.643 38.826 1.00 75.50 456 LYS A CA 1
ATOM 3469 C C . LYS A 1 456 ? -15.147 8.272 38.690 1.00 75.50 456 LYS A C 1
ATOM 3471 O O . LYS A 1 456 ? -15.895 8.979 38.013 1.00 75.50 456 LYS A O 1
ATOM 3476 N N . ALA A 1 457 ? -15.565 7.167 39.307 1.00 79.50 457 ALA A N 1
ATOM 3477 C CA . ALA A 1 457 ? -16.935 6.683 39.258 1.00 79.50 457 ALA A CA 1
ATOM 3478 C C . ALA A 1 457 ? -17.867 7.522 40.150 1.00 79.50 457 ALA A C 1
ATOM 3480 O O . ALA A 1 457 ? -17.507 7.884 41.271 1.00 79.50 457 ALA A O 1
ATOM 3481 N N . LYS A 1 458 ? -19.093 7.808 39.690 1.00 79.38 458 LYS A N 1
ATOM 3482 C CA . LYS A 1 458 ? -20.096 8.538 40.499 1.00 79.38 458 LYS A CA 1
ATOM 3483 C C . LYS A 1 458 ? -20.522 7.755 41.746 1.00 79.38 458 LYS A C 1
ATOM 3485 O O . LYS A 1 458 ? -20.878 8.361 42.763 1.00 79.38 458 LYS A O 1
ATOM 3490 N N . ARG A 1 459 ? -20.529 6.423 41.648 1.00 79.44 459 ARG A N 1
ATOM 3491 C CA . ARG A 1 459 ? -20.845 5.468 42.716 1.00 79.44 459 ARG A CA 1
ATOM 3492 C C . ARG A 1 459 ? -19.930 4.252 42.621 1.00 79.44 459 ARG A C 1
ATOM 3494 O O . ARG A 1 459 ? -19.532 3.858 41.524 1.00 79.44 459 ARG A O 1
ATOM 3501 N N . ARG A 1 460 ? -19.629 3.651 43.767 1.00 86.00 460 ARG A N 1
ATOM 3502 C CA . ARG A 1 460 ? -18.854 2.416 43.882 1.00 86.00 460 ARG A CA 1
ATOM 3503 C C . ARG A 1 460 ? -19.647 1.406 44.696 1.00 86.00 460 ARG A C 1
ATOM 3505 O O . ARG A 1 460 ? -20.151 1.747 45.763 1.00 86.00 460 ARG A O 1
ATOM 3512 N N . PHE A 1 461 ? -19.801 0.198 44.172 1.00 85.88 461 PHE A N 1
ATOM 3513 C CA . PHE A 1 461 ? -20.594 -0.855 44.793 1.00 85.88 461 PHE A CA 1
ATOM 3514 C C . PHE A 1 461 ? -19.719 -2.073 45.073 1.00 85.88 461 PHE A C 1
ATOM 3516 O O . PHE A 1 461 ? -19.296 -2.758 44.151 1.00 85.88 461 PHE A O 1
ATOM 3523 N N . VAL A 1 462 ? -19.420 -2.332 46.341 1.00 87.88 462 VAL A N 1
ATOM 3524 C CA . VAL A 1 462 ? -18.542 -3.429 46.758 1.00 87.88 462 VAL A CA 1
ATOM 3525 C C . VAL A 1 462 ? -19.392 -4.521 47.396 1.00 87.88 462 VAL A C 1
ATOM 3527 O O . VAL A 1 462 ? -20.075 -4.271 48.380 1.00 87.88 462 VAL A O 1
ATOM 3530 N N . MET A 1 463 ? -19.366 -5.728 46.850 1.00 89.62 463 MET A N 1
ATOM 3531 C CA . MET A 1 463 ? -20.066 -6.906 47.353 1.00 89.62 463 MET A CA 1
ATOM 3532 C C . MET A 1 463 ? -19.035 -7.925 47.825 1.00 89.62 463 MET A C 1
ATOM 3534 O O . MET A 1 463 ? -18.127 -8.277 47.076 1.00 89.62 463 MET A O 1
ATOM 3538 N N . VAL A 1 464 ? -19.161 -8.392 49.062 1.00 87.69 464 VAL A N 1
ATOM 3539 C CA . VAL A 1 464 ? -18.173 -9.271 49.689 1.00 87.69 464 VAL A CA 1
ATOM 3540 C C . VAL A 1 464 ? -18.862 -10.495 50.282 1.00 87.69 464 VAL A C 1
ATOM 3542 O O . VAL A 1 464 ? -19.564 -10.400 51.292 1.00 87.69 464 VAL A O 1
ATOM 3545 N N . ASP A 1 465 ? -18.618 -11.645 49.663 1.00 85.69 465 ASP A N 1
ATOM 3546 C CA . ASP A 1 465 ? -18.983 -12.977 50.141 1.00 85.69 465 ASP A CA 1
ATOM 3547 C C . ASP A 1 465 ? -17.740 -13.711 50.671 1.00 85.69 465 ASP A C 1
ATOM 3549 O O . ASP A 1 465 ? -17.209 -14.646 50.066 1.00 85.69 465 ASP A O 1
ATOM 3553 N N . ALA A 1 466 ? -17.231 -13.222 51.805 1.00 76.81 466 ALA A N 1
ATOM 3554 C CA . ALA A 1 466 ? -16.022 -13.729 52.447 1.00 76.81 466 ALA A CA 1
ATOM 3555 C C . ALA A 1 466 ? -16.235 -14.054 53.937 1.00 76.81 466 ALA A C 1
ATOM 3557 O O . ALA A 1 466 ? -17.324 -13.855 54.474 1.00 76.81 466 ALA A O 1
ATOM 3558 N N . CYS A 1 467 ? -15.184 -14.557 54.600 1.00 68.94 467 CYS A N 1
ATOM 3559 C CA . CYS A 1 467 ? -15.196 -15.109 55.969 1.00 68.94 467 CYS A CA 1
ATOM 3560 C C . CYS A 1 467 ? -15.892 -16.479 56.069 1.00 68.94 467 CYS A C 1
ATOM 3562 O O . CYS A 1 467 ? -16.799 -16.662 56.875 1.00 68.94 467 CYS A O 1
ATOM 3564 N N . ARG A 1 468 ? -15.476 -17.461 55.256 1.00 62.91 468 ARG A N 1
ATOM 3565 C CA . ARG A 1 468 ? -16.159 -18.767 55.128 1.00 62.91 468 ARG A CA 1
ATOM 3566 C C . ARG A 1 468 ? -15.785 -19.825 56.184 1.00 62.91 468 ARG A C 1
ATOM 3568 O O . ARG A 1 468 ? -16.471 -20.835 56.308 1.00 62.91 468 ARG A O 1
ATOM 3575 N N . VAL A 1 469 ? -14.720 -19.604 56.966 1.00 57.84 469 VAL A N 1
ATOM 3576 C CA . VAL A 1 469 ? -14.176 -20.603 57.920 1.00 57.84 469 VAL A CA 1
ATOM 3577 C C . VAL A 1 469 ? -14.459 -20.264 59.385 1.00 57.84 469 VAL A C 1
ATOM 3579 O O . VAL A 1 469 ? -14.736 -21.157 60.185 1.00 57.84 469 VAL A O 1
ATOM 3582 N N . ALA A 1 470 ? -14.365 -18.990 59.765 1.00 56.94 470 ALA A N 1
ATOM 3583 C CA . ALA A 1 470 ? -14.558 -18.539 61.139 1.00 56.94 470 ALA A CA 1
ATOM 3584 C C . ALA A 1 470 ? -14.997 -17.068 61.176 1.00 56.94 470 ALA A C 1
ATOM 3586 O O . ALA A 1 470 ? -14.713 -16.336 60.230 1.00 56.94 470 ALA A O 1
ATOM 3587 N N . PRO A 1 471 ? -15.623 -16.615 62.277 1.00 58.47 471 PRO A N 1
ATOM 3588 C CA . PRO A 1 471 ? -15.876 -15.202 62.528 1.00 58.47 471 PRO A CA 1
ATOM 3589 C C . PRO A 1 471 ? -14.603 -14.354 62.426 1.00 58.47 471 PRO A C 1
ATOM 3591 O O . PRO A 1 471 ? -13.656 -14.591 63.178 1.00 58.47 471 PRO A O 1
ATOM 3594 N N . LYS A 1 472 ? -14.587 -13.354 61.539 1.00 72.38 472 LYS A N 1
ATOM 3595 C CA . LYS A 1 472 ? -13.474 -12.399 61.387 1.00 72.38 472 LYS A CA 1
ATOM 3596 C C . LYS A 1 472 ? -13.983 -10.990 61.638 1.00 72.38 472 LYS A C 1
ATOM 3598 O O . LYS A 1 472 ? -14.803 -10.465 60.886 1.00 72.38 472 LYS A O 1
ATOM 3603 N N . GLN A 1 473 ? -13.577 -10.424 62.767 1.00 70.62 473 GLN A N 1
ATOM 3604 C CA . GLN A 1 473 ? -14.126 -9.167 63.263 1.00 70.62 473 GLN A CA 1
ATOM 3605 C C . GLN A 1 473 ? -13.410 -7.981 62.613 1.00 70.62 473 GLN A C 1
ATOM 3607 O O . GLN A 1 473 ? -14.072 -7.016 62.233 1.00 70.62 473 GLN A O 1
ATOM 3612 N N . ALA A 1 474 ? -12.087 -8.078 62.417 1.00 73.12 474 ALA A N 1
ATOM 3613 C CA . ALA A 1 474 ? -11.312 -7.000 61.813 1.00 73.12 474 ALA A CA 1
ATOM 3614 C C . ALA A 1 474 ? -11.678 -6.819 60.334 1.00 73.12 474 ALA A C 1
ATOM 3616 O O . ALA A 1 474 ? -11.978 -5.700 59.939 1.00 73.12 474 ALA A O 1
ATOM 3617 N N . PHE A 1 475 ? -11.798 -7.899 59.555 1.00 75.25 475 PHE A N 1
ATOM 3618 C CA . PHE A 1 475 ? -12.163 -7.860 58.135 1.00 75.25 475 PHE A CA 1
ATOM 3619 C C . PHE A 1 475 ? -13.458 -7.091 57.853 1.00 75.25 475 PHE A C 1
ATOM 3621 O O . PHE A 1 475 ? -13.459 -6.138 57.070 1.00 75.25 475 PHE A O 1
ATOM 3628 N N . VAL A 1 476 ? -14.550 -7.441 58.540 1.00 68.69 476 VAL A N 1
ATOM 3629 C CA . VAL A 1 476 ? -15.846 -6.758 58.375 1.00 68.69 476 VAL A CA 1
ATOM 3630 C C . VAL A 1 476 ? -15.781 -5.314 58.896 1.00 68.69 476 VAL A C 1
ATOM 3632 O O . VAL A 1 476 ? -16.296 -4.401 58.249 1.00 68.69 476 VAL A O 1
ATOM 3635 N N . SER A 1 477 ? -15.087 -5.071 60.015 1.00 70.75 477 SER A N 1
ATOM 3636 C CA . SER A 1 477 ? -14.941 -3.717 60.571 1.00 70.75 477 SER A CA 1
ATOM 3637 C C . SER A 1 477 ? -14.088 -2.783 59.696 1.00 70.75 477 SER A C 1
ATOM 3639 O O . SER A 1 477 ? -14.395 -1.593 59.584 1.00 70.75 477 SER A O 1
ATOM 3641 N N . SER A 1 478 ? -13.061 -3.298 59.010 1.00 74.56 478 SER A N 1
ATOM 3642 C CA . SER A 1 478 ? -12.248 -2.541 58.050 1.00 74.56 478 SER A CA 1
ATOM 3643 C C . SER A 1 478 ? -13.084 -2.141 56.831 1.00 74.56 478 SER A C 1
ATOM 3645 O O . SER A 1 478 ? -13.026 -0.986 56.411 1.00 74.56 478 SER A O 1
ATOM 3647 N N . LEU A 1 479 ? -13.939 -3.043 56.321 1.00 71.50 479 LEU A N 1
ATOM 3648 C CA . LEU A 1 479 ? -14.880 -2.736 55.231 1.00 71.50 479 LEU A CA 1
ATOM 3649 C C . LEU A 1 479 ? -15.865 -1.624 55.631 1.00 71.50 479 LEU A C 1
ATOM 3651 O O . LEU A 1 479 ? -16.184 -0.750 54.826 1.00 71.50 479 LEU A O 1
ATOM 3655 N N . ALA A 1 480 ? -16.324 -1.636 56.886 1.00 67.31 480 ALA A N 1
ATOM 3656 C CA . ALA A 1 480 ? -17.243 -0.635 57.422 1.00 67.31 480 ALA A CA 1
ATOM 3657 C C . ALA A 1 480 ? -16.599 0.737 57.666 1.00 67.31 480 ALA A C 1
ATOM 3659 O O . ALA A 1 480 ? -17.269 1.755 57.515 1.00 67.31 480 ALA A O 1
ATOM 3660 N N . THR A 1 481 ? -15.323 0.793 58.051 1.00 68.62 481 THR A N 1
ATOM 3661 C CA . THR A 1 481 ? -14.674 2.043 58.491 1.00 68.62 481 THR A CA 1
ATOM 3662 C C . THR A 1 481 ? -13.957 2.805 57.380 1.00 68.62 481 THR A C 1
ATOM 3664 O O . THR A 1 481 ? -13.774 4.015 57.513 1.00 68.62 481 THR A O 1
ATOM 3667 N N . GLN A 1 482 ? -13.562 2.133 56.296 1.00 69.56 482 GLN A N 1
ATOM 3668 C CA . GLN A 1 482 ? -12.737 2.726 55.233 1.00 69.56 482 GLN A CA 1
ATOM 3669 C C . GLN A 1 482 ? -13.521 3.179 53.992 1.00 69.56 482 GLN A C 1
ATOM 3671 O O . GLN A 1 482 ? -12.972 3.886 53.148 1.00 69.56 482 GLN A O 1
ATOM 3676 N N . GLY A 1 483 ? -14.809 2.835 53.896 1.00 61.06 483 GLY A N 1
ATOM 3677 C CA . GLY A 1 483 ? -15.696 3.353 52.855 1.00 61.06 483 GLY A CA 1
ATOM 3678 C C . GLY A 1 483 ? -15.956 4.861 52.991 1.00 61.06 483 GLY A C 1
ATOM 3679 O O . GLY A 1 483 ? -16.066 5.406 54.088 1.00 61.06 483 GLY A O 1
ATOM 3680 N N . SER A 1 484 ? -16.091 5.545 51.859 1.00 65.50 484 SER A N 1
ATOM 3681 C CA . SER A 1 484 ? -16.401 6.977 51.755 1.00 65.50 484 SER A CA 1
ATOM 3682 C C . SER A 1 484 ? -17.884 7.244 51.426 1.00 65.50 484 SER A C 1
ATOM 3684 O O . SER A 1 484 ? -18.684 6.320 51.287 1.00 65.50 484 SER A O 1
ATOM 3686 N N . GLU A 1 485 ? -18.256 8.515 51.217 1.00 60.41 485 GLU A N 1
ATOM 3687 C CA . GLU A 1 485 ? -19.618 8.926 50.823 1.00 60.41 485 GLU A CA 1
ATOM 3688 C C . GLU A 1 485 ? -20.101 8.356 49.474 1.00 60.41 485 GLU A C 1
ATOM 3690 O O . GLU A 1 485 ? -21.302 8.364 49.207 1.00 60.41 485 GLU A O 1
ATOM 3695 N N . THR A 1 486 ? -19.206 7.876 48.603 1.00 60.97 486 THR A N 1
ATOM 3696 C CA . THR A 1 486 ? -19.585 7.312 47.291 1.00 60.97 486 THR A CA 1
ATOM 3697 C C . THR A 1 486 ? -19.616 5.784 47.255 1.00 60.97 486 THR A C 1
ATOM 3699 O O . THR A 1 486 ? -19.952 5.225 46.207 1.00 60.97 486 THR A O 1
ATOM 3702 N N . ASP A 1 487 ? -19.300 5.127 48.376 1.00 75.88 487 ASP A N 1
ATOM 3703 C CA . ASP A 1 487 ? -19.224 3.672 48.504 1.00 75.88 487 ASP A CA 1
ATOM 3704 C C . ASP A 1 487 ? -20.509 3.088 49.102 1.00 75.88 487 ASP A C 1
ATOM 3706 O O . ASP A 1 487 ? -21.028 3.553 50.121 1.00 75.88 487 ASP A O 1
ATOM 3710 N N . ILE A 1 488 ? -21.003 2.028 48.471 1.00 79.12 488 ILE A N 1
ATOM 3711 C CA . ILE A 1 488 ? -22.059 1.157 48.980 1.00 79.12 488 ILE A CA 1
ATOM 3712 C C . ILE A 1 488 ? -21.421 -0.220 49.150 1.00 79.12 488 ILE A C 1
ATOM 3714 O O . ILE A 1 488 ? -20.948 -0.791 48.168 1.00 79.12 488 ILE A O 1
ATOM 3718 N N . VAL A 1 489 ? -21.392 -0.753 50.372 1.00 81.44 489 VAL A N 1
ATOM 3719 C CA . VAL A 1 489 ? -20.753 -2.049 50.658 1.00 81.44 489 VAL A CA 1
ATOM 3720 C C . VAL A 1 489 ? -21.795 -3.051 51.137 1.00 81.44 489 VAL A C 1
ATOM 3722 O O . VAL A 1 489 ? -22.502 -2.785 52.105 1.00 81.44 489 VAL A O 1
ATOM 3725 N N . PHE A 1 490 ? -21.887 -4.191 50.459 1.00 84.56 490 PHE A N 1
ATOM 3726 C CA . PHE A 1 490 ? -22.708 -5.350 50.798 1.00 84.56 490 PHE A CA 1
ATOM 3727 C C . PHE A 1 490 ? -21.810 -6.444 51.359 1.00 84.56 490 PHE A C 1
ATOM 3729 O O . PHE A 1 490 ? -20.898 -6.898 50.672 1.00 84.56 490 PHE A O 1
ATOM 3736 N N . THR A 1 491 ? -22.082 -6.897 52.576 1.00 82.12 491 THR A N 1
ATOM 3737 C CA . THR A 1 491 ? -21.367 -8.026 53.179 1.00 82.12 491 THR A CA 1
ATOM 3738 C C . THR A 1 491 ? -22.324 -9.186 53.412 1.00 82.12 491 THR A C 1
ATOM 3740 O O . THR A 1 491 ? -23.461 -8.988 53.848 1.00 82.12 491 THR A O 1
ATOM 3743 N N . ALA A 1 492 ? -21.856 -10.406 53.143 1.00 80.12 492 ALA A N 1
ATOM 3744 C CA . ALA A 1 492 ? -22.637 -11.627 53.331 1.00 80.12 492 ALA A CA 1
ATOM 3745 C C . ALA A 1 492 ? -23.039 -11.883 54.795 1.00 80.12 492 ALA A C 1
ATOM 3747 O O . ALA A 1 492 ? -24.057 -12.524 55.056 1.00 80.12 492 ALA A O 1
ATOM 3748 N N . CYS A 1 493 ? -22.262 -11.376 55.757 1.00 77.62 493 CYS A N 1
ATOM 3749 C CA . CYS A 1 493 ? -22.500 -11.575 57.182 1.00 77.62 493 CYS A CA 1
ATOM 3750 C C . CYS A 1 493 ? -22.110 -10.345 58.029 1.00 77.62 493 CYS A C 1
ATOM 3752 O O . CYS A 1 493 ? -21.428 -9.432 57.550 1.00 77.62 493 CYS A O 1
ATOM 3754 N N . ASP A 1 494 ? -22.564 -10.327 59.287 1.00 78.00 494 ASP A N 1
ATOM 3755 C CA . ASP A 1 494 ? -22.276 -9.288 60.287 1.00 78.00 494 ASP A CA 1
ATOM 3756 C C . ASP A 1 494 ? -20.942 -9.547 61.018 1.00 78.00 494 ASP A C 1
ATOM 3758 O O . ASP A 1 494 ? -20.359 -10.633 60.927 1.00 78.00 494 ASP A O 1
ATOM 3762 N N . GLU A 1 495 ? -20.470 -8.569 61.793 1.00 72.88 495 GLU A N 1
ATOM 3763 C CA . GLU A 1 495 ? -19.285 -8.723 62.643 1.00 72.88 495 GLU A CA 1
ATOM 3764 C C . GLU A 1 495 ? -19.428 -9.938 63.574 1.00 72.88 495 GLU A C 1
ATOM 3766 O O . GLU A 1 495 ? -20.389 -10.069 64.336 1.00 72.88 495 GLU A O 1
ATOM 3771 N N . GLY A 1 496 ? -18.448 -10.844 63.539 1.00 69.00 496 GLY A N 1
ATOM 3772 C CA . GLY A 1 496 ? -18.488 -12.050 64.366 1.00 69.00 496 GLY A CA 1
ATOM 3773 C C . GLY A 1 496 ? -19.327 -13.204 63.783 1.00 69.00 496 GLY A C 1
ATOM 3774 O O . GLY A 1 496 ? -19.600 -14.180 64.489 1.00 69.00 496 GLY A O 1
ATOM 3775 N N . GLN A 1 497 ? -19.723 -13.126 62.512 1.00 78.38 497 GLN A N 1
ATOM 3776 C CA . GLN A 1 497 ? -20.381 -14.205 61.771 1.00 78.38 497 GLN A CA 1
ATOM 3777 C C . GLN A 1 497 ? -19.468 -14.776 60.669 1.00 78.38 497 GLN A C 1
ATOM 3779 O O . GLN A 1 497 ? -18.433 -14.191 60.354 1.00 78.38 497 GLN A O 1
ATOM 3784 N N . TYR A 1 498 ? -19.838 -15.930 60.108 1.00 77.19 498 TYR A N 1
ATOM 3785 C CA . TYR A 1 498 ? -19.181 -16.534 58.941 1.00 77.19 498 TYR A CA 1
ATOM 3786 C C . TYR A 1 498 ? -20.222 -16.875 57.867 1.00 77.19 498 TYR A C 1
ATOM 3788 O O . TYR A 1 498 ? -21.346 -17.238 58.211 1.00 77.19 498 TYR A O 1
ATOM 3796 N N . ALA A 1 499 ? -19.860 -16.765 56.588 1.00 74.94 499 ALA A N 1
ATOM 3797 C CA . ALA A 1 499 ? -20.753 -17.014 55.453 1.00 74.94 499 ALA A CA 1
ATOM 3798 C C . ALA A 1 499 ? -20.600 -18.460 54.928 1.00 74.94 499 ALA A C 1
ATOM 3800 O O . ALA A 1 499 ? -19.521 -18.809 54.450 1.00 74.94 499 ALA A O 1
ATOM 3801 N N . PRO A 1 500 ? -21.622 -19.336 55.033 1.00 72.50 500 PRO A N 1
ATOM 3802 C CA . PRO A 1 500 ? -21.497 -20.728 54.607 1.00 72.50 500 PRO A CA 1
ATOM 3803 C C . PRO A 1 500 ? -21.731 -20.929 53.100 1.00 72.50 500 PRO A C 1
ATOM 3805 O O . PRO A 1 500 ? -22.586 -20.289 52.484 1.00 72.50 500 PRO A O 1
ATOM 3808 N N . GLU A 1 501 ? -21.026 -21.915 52.544 1.00 78.19 501 GLU A N 1
ATOM 3809 C CA . GLU A 1 501 ? -21.325 -22.532 51.247 1.00 78.19 501 GLU A CA 1
ATOM 3810 C C . GLU A 1 501 ? -22.454 -23.562 51.391 1.00 78.19 501 GLU A C 1
ATOM 3812 O O . GLU A 1 501 ? -22.437 -24.365 52.329 1.00 78.19 501 GLU A O 1
ATOM 3817 N N . VAL A 1 502 ? -23.422 -23.565 50.467 1.00 80.56 502 VAL A N 1
ATOM 3818 C CA . VAL A 1 502 ? -24.582 -24.470 50.515 1.00 80.56 502 VAL A CA 1
ATOM 3819 C C . VAL A 1 502 ? -24.566 -25.396 49.297 1.00 80.56 502 VAL A C 1
ATOM 3821 O O . VAL A 1 502 ? -24.970 -24.982 48.209 1.00 80.56 502 VAL A O 1
ATOM 3824 N N . PRO A 1 503 ? -24.127 -26.661 49.453 1.00 80.75 503 PRO A N 1
ATOM 3825 C CA . PRO A 1 503 ? -23.993 -27.590 48.334 1.00 80.75 503 PRO A CA 1
ATOM 3826 C C . PRO A 1 503 ? -25.278 -27.820 47.539 1.00 80.75 503 PRO A C 1
ATOM 3828 O O . PRO A 1 503 ? -25.222 -28.001 46.327 1.00 80.75 503 PRO A O 1
ATOM 3831 N N . GLU A 1 504 ? -26.437 -27.799 48.200 1.00 79.38 504 GLU A N 1
ATOM 3832 C CA . GLU A 1 504 ? -27.745 -27.982 47.564 1.00 79.38 504 GLU A CA 1
ATOM 3833 C C . GLU A 1 504 ? -28.117 -26.827 46.627 1.00 79.38 504 GLU A C 1
ATOM 3835 O O . GLU A 1 504 ? -28.905 -27.025 45.705 1.00 79.38 504 GLU A O 1
ATOM 3840 N N . LEU A 1 505 ? -27.563 -25.635 46.871 1.00 80.19 505 LEU A N 1
ATOM 3841 C CA . LEU A 1 505 ? -27.777 -24.441 46.054 1.00 80.19 505 LEU A CA 1
ATOM 3842 C C . LEU A 1 505 ? -26.675 -24.247 45.006 1.00 80.19 505 LEU A C 1
ATOM 3844 O O . LEU A 1 505 ? -26.852 -23.426 44.113 1.00 80.19 505 LEU A O 1
ATOM 3848 N N . GLY A 1 506 ? -25.554 -24.971 45.122 1.00 81.31 506 GLY A N 1
ATOM 3849 C CA . GLY A 1 506 ? -24.387 -24.821 44.248 1.00 81.31 506 GLY A CA 1
ATOM 3850 C C . GLY A 1 506 ? -23.659 -23.479 44.387 1.00 81.31 506 GLY A C 1
ATOM 3851 O O . GLY A 1 506 ? -22.872 -23.136 43.517 1.00 81.31 506 GLY A O 1
ATOM 3852 N N . HIS A 1 507 ? -23.940 -22.723 45.453 1.00 85.69 507 HIS A N 1
ATOM 3853 C CA . HIS A 1 507 ? -23.497 -21.341 45.645 1.00 85.69 507 HIS A CA 1
ATOM 3854 C C . HIS A 1 507 ? -23.271 -21.020 47.130 1.00 85.69 507 HIS A C 1
ATOM 3856 O O . HIS A 1 507 ? -23.766 -21.720 48.027 1.00 85.69 507 HIS A O 1
ATOM 3862 N N . GLY A 1 508 ? -22.575 -19.914 47.411 1.00 84.56 508 GLY A N 1
ATOM 3863 C CA . GLY A 1 508 ? -22.654 -19.250 48.715 1.00 84.56 508 GLY A CA 1
ATOM 3864 C C . GLY A 1 508 ? -24.096 -18.825 49.022 1.00 84.56 508 GLY A C 1
ATOM 3865 O O . GLY A 1 508 ? -24.804 -18.343 48.136 1.00 84.56 508 GLY A O 1
ATOM 3866 N N . LEU A 1 509 ? -24.560 -18.988 50.271 1.00 85.38 509 LEU A N 1
ATOM 3867 C CA . LEU A 1 509 ? -25.961 -18.693 50.633 1.00 85.38 509 LEU A CA 1
ATOM 3868 C C . LEU A 1 509 ? -26.356 -17.246 50.292 1.00 85.38 509 LEU A C 1
ATOM 3870 O O . LEU A 1 509 ? -27.444 -16.994 49.782 1.00 85.38 509 LEU A O 1
ATOM 3874 N N . PHE A 1 510 ? -25.458 -16.298 50.562 1.00 86.81 510 PHE A N 1
ATOM 3875 C CA . PHE A 1 510 ? -25.652 -14.889 50.230 1.00 86.81 510 PHE A CA 1
ATOM 3876 C C . PHE A 1 510 ? -25.678 -14.664 48.715 1.00 86.81 510 PHE A C 1
ATOM 3878 O O . PHE A 1 510 ? -26.603 -14.034 48.200 1.00 86.81 510 PHE A O 1
ATOM 3885 N N . THR A 1 511 ? -24.694 -15.215 48.001 1.00 87.88 511 THR A N 1
ATOM 3886 C CA . THR A 1 511 ? -24.576 -15.048 46.551 1.00 87.88 511 THR A CA 1
ATOM 3887 C C . THR A 1 511 ? -25.772 -15.630 45.806 1.00 87.88 511 THR A C 1
ATOM 3889 O O . THR A 1 511 ? -26.296 -14.967 44.918 1.00 87.88 511 THR A O 1
ATOM 3892 N N . HIS A 1 512 ? -26.295 -16.789 46.214 1.00 87.75 512 HIS A N 1
ATOM 3893 C CA . HIS A 1 512 ? -27.499 -17.380 45.621 1.00 87.75 512 HIS A CA 1
ATOM 3894 C C . HIS A 1 512 ? -28.687 -16.401 45.587 1.00 87.75 512 HIS A C 1
ATOM 3896 O O . HIS A 1 512 ? -29.327 -16.201 44.550 1.00 87.75 512 HIS A O 1
ATOM 3902 N N . PHE A 1 513 ? -28.980 -15.756 46.719 1.00 86.38 513 PHE A N 1
ATOM 3903 C CA . PHE A 1 513 ? -30.090 -14.807 46.795 1.00 86.38 513 PHE A CA 1
ATOM 3904 C C . PHE A 1 513 ? -29.787 -13.475 46.114 1.00 86.38 513 PHE A C 1
ATOM 3906 O O . PHE A 1 513 ? -30.701 -12.816 45.621 1.00 86.38 513 PHE A O 1
ATOM 3913 N N . LEU A 1 514 ? -28.514 -13.085 46.043 1.00 87.12 514 LEU A N 1
ATOM 3914 C CA . LEU A 1 514 ? -28.109 -11.895 45.306 1.00 87.12 514 LEU A CA 1
ATOM 3915 C C . LEU A 1 514 ? -28.273 -12.099 43.791 1.00 87.12 514 LEU A C 1
ATOM 3917 O O . LEU A 1 514 ? -28.822 -11.229 43.119 1.00 87.12 514 LEU A O 1
ATOM 3921 N N . LEU A 1 515 ? -27.889 -13.272 43.277 1.00 84.44 515 LEU A N 1
ATOM 3922 C CA . LEU A 1 515 ? -28.086 -13.670 41.882 1.00 84.44 515 LEU A CA 1
ATOM 3923 C C . LEU A 1 515 ? -29.572 -13.728 41.529 1.00 84.44 515 LEU A C 1
ATOM 3925 O O . LEU A 1 515 ? -29.998 -13.040 40.611 1.00 84.44 515 LEU A O 1
ATOM 3929 N N . THR A 1 516 ? -30.379 -14.477 42.285 1.00 81.62 516 THR A N 1
ATOM 3930 C CA . THR A 1 516 ? -31.826 -14.594 42.010 1.00 81.62 516 THR A CA 1
ATOM 3931 C C . THR A 1 516 ? -32.570 -13.264 42.147 1.00 81.62 516 THR A C 1
ATOM 3933 O O . THR A 1 516 ? -33.544 -13.034 41.440 1.00 81.62 516 THR A O 1
ATOM 3936 N N . GLY A 1 517 ? -32.111 -12.358 43.016 1.00 81.19 517 GLY A N 1
ATOM 3937 C CA . GLY A 1 517 ? -32.674 -11.012 43.131 1.00 81.19 517 GLY A CA 1
ATOM 3938 C C . GLY A 1 517 ? -32.369 -10.117 41.926 1.00 81.19 517 GLY A C 1
ATOM 3939 O O . GLY A 1 517 ? -33.191 -9.277 41.559 1.00 81.19 517 GLY A O 1
ATOM 3940 N N . LEU A 1 518 ? -31.198 -10.288 41.309 1.00 81.00 518 LEU A N 1
ATOM 3941 C CA . LEU A 1 518 ? -30.725 -9.481 40.181 1.00 81.00 518 LEU A CA 1
ATOM 3942 C C . LEU A 1 518 ? -31.067 -10.072 38.803 1.00 81.00 518 LEU A C 1
ATOM 3944 O O . LEU A 1 518 ? -31.122 -9.320 37.831 1.00 81.00 518 LEU A O 1
ATOM 3948 N N . ARG A 1 519 ? -31.281 -11.387 38.714 1.00 74.69 519 ARG A N 1
ATOM 3949 C CA . ARG A 1 519 ? -31.500 -12.133 37.468 1.00 74.69 519 ARG A CA 1
ATOM 3950 C C . ARG A 1 519 ? -32.986 -12.210 37.107 1.00 74.69 519 ARG A C 1
ATOM 3952 O O . ARG A 1 519 ? -33.838 -12.341 37.983 1.00 74.69 519 ARG A O 1
ATOM 3959 N N . ASP A 1 520 ? -33.292 -12.141 35.813 1.00 66.75 520 ASP A N 1
ATOM 3960 C CA . ASP A 1 520 ? -34.640 -12.327 35.257 1.00 66.75 520 ASP A CA 1
ATOM 3961 C C . ASP A 1 520 ? -34.779 -13.724 34.631 1.00 66.75 520 ASP A C 1
ATOM 3963 O O . ASP A 1 520 ? -34.706 -13.894 33.415 1.00 66.75 520 ASP A O 1
ATOM 3967 N N . ASP A 1 521 ? -34.957 -14.746 35.468 1.00 56.47 521 ASP A N 1
ATOM 3968 C CA . ASP A 1 521 ? -35.025 -16.142 35.005 1.00 56.47 521 ASP A CA 1
ATOM 3969 C C . ASP A 1 521 ? -36.354 -16.499 34.303 1.00 56.47 521 ASP A C 1
ATOM 3971 O O . ASP A 1 521 ? -36.447 -17.527 33.628 1.00 56.47 521 ASP A O 1
ATOM 3975 N N . ALA A 1 522 ? -37.400 -15.676 34.456 1.00 52.62 522 ALA A N 1
ATOM 3976 C CA . ALA A 1 522 ? -38.763 -15.973 33.994 1.00 52.62 522 ALA A CA 1
ATOM 3977 C C . ALA A 1 522 ? -39.267 -15.056 32.861 1.00 52.62 522 ALA A C 1
ATOM 3979 O O . ALA A 1 522 ? -40.356 -15.290 32.329 1.00 52.62 522 ALA A O 1
ATOM 3980 N N . GLY A 1 523 ? -38.503 -14.027 32.479 1.00 50.06 523 GLY A N 1
ATOM 3981 C CA . GLY A 1 523 ? -38.947 -12.981 31.552 1.00 50.06 523 GLY A CA 1
ATOM 3982 C C . GLY A 1 523 ? -39.979 -12.026 32.165 1.00 50.06 523 GLY A C 1
ATOM 3983 O O . GLY A 1 523 ? -40.748 -11.398 31.434 1.00 50.06 523 GLY A O 1
ATOM 3984 N N . GLU A 1 524 ? -40.030 -11.954 33.499 1.00 51.88 524 GLU A N 1
ATOM 3985 C CA . GLU A 1 524 ? -40.921 -11.083 34.280 1.00 51.88 524 GLU A CA 1
ATOM 3986 C C . GLU A 1 524 ? -40.174 -9.884 34.904 1.00 51.88 524 GLU A C 1
ATOM 3988 O O . GLU A 1 524 ? -40.803 -8.993 35.479 1.00 51.88 524 GLU A O 1
ATOM 3993 N N . GLY A 1 525 ? -38.852 -9.819 34.734 1.00 56.97 525 GLY A N 1
ATOM 3994 C CA . GLY A 1 525 ? -37.936 -8.871 35.366 1.00 56.97 525 GLY A CA 1
ATOM 3995 C C . GLY A 1 525 ? -37.217 -9.466 36.590 1.00 56.97 525 GLY A C 1
ATOM 3996 O O . GLY A 1 525 ? -37.639 -10.497 37.117 1.00 56.97 525 GLY A O 1
ATOM 3997 N N . PRO A 1 526 ? -36.132 -8.827 37.074 1.00 73.25 526 PRO A N 1
ATOM 3998 C CA . PRO A 1 526 ? -35.412 -9.281 38.265 1.00 73.25 526 PRO A CA 1
ATOM 3999 C C . PRO A 1 526 ? -36.318 -9.423 39.493 1.00 73.25 526 PRO A C 1
ATOM 4001 O O . PRO A 1 526 ? -37.154 -8.553 39.747 1.00 73.25 526 PRO A O 1
ATOM 4004 N N . ALA A 1 527 ? -36.124 -10.462 40.311 1.00 75.38 527 ALA A N 1
ATOM 4005 C CA . ALA A 1 527 ? -37.016 -10.736 41.446 1.00 75.38 527 ALA A CA 1
ATOM 4006 C C . ALA A 1 527 ? -36.999 -9.641 42.534 1.00 75.38 527 ALA A C 1
ATOM 4008 O O . ALA A 1 527 ? -37.979 -9.472 43.262 1.00 75.38 527 ALA A O 1
ATOM 4009 N N . ALA A 1 528 ? -35.910 -8.870 42.631 1.00 78.81 528 ALA A N 1
ATOM 4010 C CA . ALA A 1 528 ? -35.795 -7.720 43.528 1.00 78.81 528 ALA A CA 1
ATOM 4011 C C . ALA A 1 528 ? -36.222 -6.384 42.883 1.00 78.81 528 ALA A C 1
ATOM 4013 O O . ALA A 1 528 ? -36.015 -5.322 43.479 1.00 78.81 528 ALA A O 1
ATOM 4014 N N . ALA A 1 529 ? -36.778 -6.397 41.666 1.00 71.00 529 ALA A N 1
ATOM 4015 C CA . ALA A 1 529 ? -37.192 -5.181 40.978 1.00 71.00 529 ALA A CA 1
ATOM 4016 C C . ALA A 1 529 ? -38.424 -4.542 41.639 1.00 71.00 529 ALA A C 1
ATOM 4018 O O . ALA A 1 529 ? -39.403 -5.200 41.996 1.00 71.00 529 ALA A O 1
ATOM 4019 N N . ALA A 1 530 ? -38.390 -3.219 41.767 1.00 69.38 530 ALA A N 1
ATOM 4020 C CA . ALA A 1 530 ? -39.546 -2.419 42.136 1.00 69.38 530 ALA A CA 1
ATOM 4021 C C . ALA A 1 530 ? -40.571 -2.365 40.975 1.00 69.38 530 ALA A C 1
ATOM 4023 O O . ALA A 1 530 ? -40.262 -2.750 39.847 1.00 69.38 530 ALA A O 1
ATOM 4024 N N . PRO A 1 531 ? -41.805 -1.863 41.198 1.00 67.50 531 PRO A N 1
ATOM 4025 C CA . PRO A 1 531 ? -42.845 -1.800 40.159 1.00 67.50 531 PRO A CA 1
ATOM 4026 C C . PRO A 1 531 ? -42.492 -0.970 38.912 1.00 67.50 531 PRO A C 1
ATOM 4028 O O . PRO A 1 531 ? -43.194 -1.047 37.907 1.00 67.50 531 PRO A O 1
ATOM 4031 N N . ASP A 1 532 ? -41.446 -0.146 38.981 1.00 60.69 532 ASP A N 1
ATOM 4032 C CA . ASP A 1 532 ? -40.886 0.610 37.856 1.00 60.69 532 ASP A CA 1
ATOM 4033 C C . ASP A 1 532 ? -39.840 -0.190 37.048 1.00 60.69 532 ASP A C 1
ATOM 4035 O O . ASP A 1 532 ? -39.299 0.322 36.067 1.00 60.69 532 ASP A O 1
ATOM 4039 N N . GLY A 1 533 ? -39.580 -1.440 37.445 1.00 63.09 533 GLY A N 1
ATOM 4040 C CA . GLY A 1 533 ? -38.644 -2.378 36.832 1.00 63.09 533 GLY A CA 1
ATOM 4041 C C . GLY A 1 533 ? -37.182 -2.180 37.240 1.00 63.09 533 GLY A C 1
ATOM 4042 O O . GLY A 1 533 ? -36.315 -2.861 36.697 1.00 63.09 533 GLY A O 1
ATOM 4043 N N . ASN A 1 534 ? -36.879 -1.267 38.169 1.00 66.00 534 ASN A N 1
ATOM 4044 C CA . ASN A 1 534 ? -35.515 -1.053 38.653 1.00 66.00 534 ASN A CA 1
ATOM 4045 C C . ASN A 1 534 ? -35.233 -1.901 39.897 1.00 66.00 534 ASN A C 1
ATOM 4047 O O . ASN A 1 534 ? -36.040 -1.938 40.824 1.00 66.00 534 ASN A O 1
ATOM 4051 N N . VAL A 1 535 ? -34.050 -2.511 39.979 1.00 73.81 535 VAL A N 1
ATOM 4052 C CA . VAL A 1 535 ? -33.560 -3.094 41.241 1.00 73.81 535 VAL A CA 1
ATOM 4053 C C . VAL A 1 535 ? -32.825 -2.009 42.010 1.00 73.81 535 VAL A C 1
ATOM 4055 O O . VAL A 1 535 ? -31.839 -1.471 41.505 1.00 73.81 535 VAL A O 1
ATOM 4058 N N . THR A 1 536 ? -33.277 -1.674 43.218 1.00 77.00 536 THR A N 1
ATOM 4059 C CA . THR A 1 536 ? -32.596 -0.697 44.083 1.00 77.00 536 THR A CA 1
ATOM 4060 C C . THR A 1 536 ? -31.771 -1.393 45.157 1.00 77.00 536 THR A C 1
ATOM 4062 O O . THR A 1 536 ? -32.009 -2.552 45.487 1.00 77.00 536 THR A O 1
ATOM 4065 N N . VAL A 1 537 ? -30.783 -0.691 45.718 1.00 73.50 537 VAL A N 1
ATOM 4066 C CA . VAL A 1 537 ? -29.911 -1.217 46.786 1.00 73.50 537 VAL A CA 1
ATOM 4067 C C . VAL A 1 537 ? -30.724 -1.751 47.970 1.00 73.50 537 VAL A C 1
ATOM 4069 O O . VAL A 1 537 ? -30.467 -2.845 48.465 1.00 73.50 537 VAL A O 1
ATOM 4072 N N . LEU A 1 538 ? -31.735 -1.001 48.412 1.00 73.94 538 LEU A N 1
ATOM 4073 C CA . LEU A 1 538 ? -32.585 -1.410 49.530 1.00 73.94 538 LEU A CA 1
ATOM 4074 C C . LEU A 1 538 ? -33.531 -2.553 49.148 1.00 73.94 538 LEU A C 1
ATOM 4076 O O . LEU A 1 538 ? -33.733 -3.454 49.959 1.00 73.94 538 LEU A O 1
ATOM 4080 N N . GLY A 1 539 ? -34.071 -2.539 47.923 1.00 75.88 539 GLY A N 1
ATOM 4081 C CA . GLY A 1 539 ? -34.910 -3.625 47.411 1.00 75.88 539 GLY A CA 1
ATOM 4082 C C . GLY A 1 539 ? -34.151 -4.949 47.321 1.00 75.88 539 GLY A C 1
ATOM 4083 O O . GLY A 1 539 ? -34.651 -5.980 47.765 1.00 75.88 539 GLY A O 1
ATOM 4084 N N . LEU A 1 540 ? -32.904 -4.907 46.845 1.00 82.88 540 LEU A N 1
ATOM 4085 C CA . LEU A 1 540 ? -32.030 -6.076 46.787 1.00 82.88 540 LEU A CA 1
ATOM 4086 C C . LEU A 1 540 ? -31.689 -6.606 48.184 1.00 82.88 540 LEU A C 1
ATOM 4088 O O . LEU A 1 540 ? -31.746 -7.812 48.402 1.00 82.88 540 LEU A O 1
ATOM 4092 N N . LEU A 1 541 ? -31.378 -5.727 49.144 1.00 81.38 541 LEU A N 1
ATOM 4093 C CA . LEU A 1 541 ? -31.107 -6.150 50.521 1.00 81.38 541 LEU A CA 1
ATOM 4094 C C . LEU A 1 541 ? -32.319 -6.844 51.155 1.00 81.38 541 LEU A C 1
ATOM 4096 O O . LEU A 1 541 ? -32.170 -7.905 51.757 1.00 81.38 541 LEU A O 1
ATOM 4100 N N . ASP A 1 542 ? -33.505 -6.246 51.037 1.00 79.81 542 ASP A N 1
ATOM 4101 C CA . ASP A 1 542 ? -34.746 -6.805 51.583 1.00 79.81 542 ASP A CA 1
ATOM 4102 C C . ASP A 1 542 ? -35.063 -8.172 50.961 1.00 79.81 542 ASP A C 1
ATOM 4104 O O . ASP A 1 542 ? -35.398 -9.109 51.687 1.00 79.81 542 ASP A O 1
ATOM 4108 N N . TYR A 1 543 ? -34.872 -8.321 49.646 1.00 83.88 543 TYR A N 1
ATOM 4109 C CA . TYR A 1 543 ? -35.022 -9.603 48.957 1.00 83.88 543 TYR A CA 1
ATOM 4110 C C . TYR A 1 543 ? -34.051 -10.663 49.493 1.00 83.88 543 TYR A C 1
ATOM 4112 O O . TYR A 1 543 ? -34.474 -11.755 49.874 1.00 83.88 543 TYR A O 1
ATOM 4120 N N . VAL A 1 544 ? -32.760 -10.326 49.594 1.00 85.50 544 VAL A N 1
ATOM 4121 C CA . VAL A 1 544 ? -31.726 -11.246 50.089 1.00 85.50 544 VAL A CA 1
ATOM 4122 C C . VAL A 1 544 ? -31.999 -11.664 51.535 1.00 85.50 544 VAL A C 1
ATOM 4124 O O . VAL A 1 544 ? -31.928 -12.849 51.854 1.00 85.50 544 VAL A O 1
ATOM 4127 N N . MET A 1 545 ? -32.353 -10.720 52.414 1.00 81.94 545 MET A N 1
ATOM 4128 C CA . MET A 1 545 ? -32.663 -11.022 53.815 1.00 81.94 545 MET A CA 1
ATOM 4129 C C . MET A 1 545 ? -33.858 -11.972 53.947 1.00 81.94 545 MET A C 1
ATOM 4131 O O . MET A 1 545 ? -33.772 -12.945 54.694 1.00 81.94 545 MET A O 1
ATOM 4135 N N . ARG A 1 546 ? -34.940 -11.738 53.192 1.00 81.06 546 ARG A N 1
ATOM 4136 C CA . ARG A 1 546 ? -36.114 -12.627 53.193 1.00 81.06 546 ARG A CA 1
ATOM 4137 C C . ARG A 1 546 ? -35.787 -14.011 52.657 1.00 81.06 546 ARG A C 1
ATOM 4139 O O . ARG A 1 546 ? -36.190 -14.993 53.267 1.00 81.06 546 ARG A O 1
ATOM 4146 N N . GLY A 1 547 ? -35.029 -14.092 51.564 1.00 84.56 547 GLY A N 1
ATOM 4147 C CA . GLY A 1 547 ? -34.602 -15.366 50.990 1.00 84.56 547 GLY A CA 1
ATOM 4148 C C . GLY A 1 547 ? -33.804 -16.207 51.987 1.00 84.56 547 GLY A C 1
ATOM 4149 O O . GLY A 1 547 ? -34.082 -17.392 52.171 1.00 84.56 547 GLY A O 1
ATOM 4150 N N . ILE A 1 548 ? -32.871 -15.577 52.707 1.00 86.06 548 ILE A N 1
ATOM 4151 C CA . ILE A 1 548 ? -32.106 -16.238 53.769 1.00 86.06 548 ILE A CA 1
ATOM 4152 C C . ILE A 1 548 ? -33.027 -16.685 54.913 1.00 86.06 548 ILE A C 1
ATOM 4154 O O . ILE A 1 548 ? -32.944 -17.841 55.329 1.00 86.06 548 ILE A O 1
ATOM 4158 N N . ASP A 1 549 ? -33.919 -15.820 55.406 1.00 85.19 549 ASP A N 1
ATOM 4159 C CA . ASP A 1 549 ? -34.881 -16.172 56.462 1.00 85.19 549 ASP A CA 1
ATOM 4160 C C . ASP A 1 549 ? -35.764 -17.369 56.060 1.00 85.19 549 ASP A C 1
ATOM 4162 O O . ASP A 1 549 ? -35.930 -18.313 56.840 1.00 85.19 549 ASP A O 1
ATOM 4166 N N . ASP A 1 550 ? -36.275 -17.369 54.827 1.00 85.06 550 ASP A N 1
ATOM 4167 C CA . ASP A 1 550 ? -37.103 -18.439 54.267 1.00 85.06 550 ASP A CA 1
ATOM 4168 C C . ASP A 1 550 ? -36.312 -19.746 54.112 1.00 85.06 550 ASP A C 1
ATOM 4170 O O . ASP A 1 550 ? -36.812 -20.824 54.453 1.00 85.06 550 ASP A O 1
ATOM 4174 N N . TRP A 1 551 ? -35.048 -19.672 53.683 1.00 86.25 551 TRP A N 1
ATOM 4175 C CA . TRP A 1 551 ? -34.162 -20.833 53.610 1.00 86.25 551 TRP A CA 1
ATOM 4176 C C . TRP A 1 551 ? -33.924 -21.445 54.995 1.00 86.25 551 TRP A C 1
ATOM 4178 O O . TRP A 1 551 ? -34.160 -22.641 55.179 1.00 86.25 551 TRP A O 1
ATOM 4188 N N . TYR A 1 552 ? -33.572 -20.644 56.008 1.00 85.06 552 TYR A N 1
ATOM 4189 C CA . TYR A 1 552 ? -33.428 -21.132 57.388 1.00 85.06 552 TYR A CA 1
ATOM 4190 C C . TYR A 1 552 ? -34.744 -21.699 57.940 1.00 85.06 552 TYR A C 1
ATOM 4192 O O . TYR A 1 552 ? -34.733 -22.685 58.685 1.00 85.06 552 TYR A O 1
ATOM 4200 N N . ALA A 1 553 ? -35.888 -21.110 57.578 1.00 84.88 553 ALA A N 1
ATOM 4201 C CA . ALA A 1 553 ? -37.203 -21.611 57.963 1.00 84.88 553 ALA A CA 1
ATOM 4202 C C . ALA A 1 553 ? -37.527 -22.969 57.318 1.00 84.88 553 ALA A C 1
ATOM 4204 O O . ALA A 1 553 ? -38.155 -23.805 57.976 1.00 84.88 553 ALA A O 1
ATOM 4205 N N . SER A 1 554 ? -37.063 -23.207 56.086 1.00 84.31 554 SER A N 1
ATOM 4206 C CA . SER A 1 554 ? -37.275 -24.451 55.333 1.00 84.31 554 SER A CA 1
ATOM 4207 C C . SER A 1 554 ? -36.529 -25.661 55.913 1.00 84.31 554 SER A C 1
ATOM 4209 O O . SER A 1 554 ? -36.977 -26.798 55.753 1.00 84.31 554 SER A O 1
ATOM 4211 N N . ILE A 1 555 ? -35.430 -25.430 56.641 1.00 84.62 555 ILE A N 1
ATOM 4212 C CA . ILE A 1 555 ? -34.610 -26.494 57.230 1.00 84.62 555 ILE A CA 1
ATOM 4213 C C . ILE A 1 555 ? -35.237 -26.983 58.550 1.00 84.62 555 ILE A C 1
ATOM 4215 O O . ILE A 1 555 ? -35.598 -26.161 59.409 1.00 84.62 555 ILE A O 1
ATOM 4219 N N . PRO A 1 556 ? -35.339 -28.310 58.773 1.00 83.75 556 PRO A N 1
ATOM 4220 C CA . PRO A 1 556 ? -35.775 -28.880 60.046 1.00 83.75 556 PRO A CA 1
ATOM 4221 C C . PRO A 1 556 ? -34.953 -28.360 61.243 1.00 83.75 556 PRO A C 1
ATOM 4223 O O . PRO A 1 556 ? -33.733 -28.246 61.131 1.00 83.75 556 PRO A O 1
ATOM 4226 N N . PRO A 1 557 ? -35.565 -28.060 62.409 1.00 79.81 557 PRO A N 1
ATOM 4227 C CA . PRO A 1 557 ? -34.870 -27.443 63.547 1.00 79.81 557 PRO A CA 1
ATOM 4228 C C . PRO A 1 557 ? -33.626 -28.189 64.056 1.00 79.81 557 PRO A C 1
ATOM 4230 O O . PRO A 1 557 ? -32.735 -27.565 64.621 1.00 79.81 557 PRO A O 1
ATOM 4233 N N . ASP A 1 558 ? -33.564 -29.507 63.871 1.00 81.44 558 ASP A N 1
ATOM 4234 C CA . ASP A 1 558 ? -32.454 -30.388 64.250 1.00 81.44 558 ASP A CA 1
ATOM 4235 C C . ASP A 1 558 ? -31.267 -30.356 63.272 1.00 81.44 558 ASP A C 1
ATOM 4237 O O . ASP A 1 558 ? -30.180 -30.810 63.623 1.00 81.44 558 ASP A O 1
ATOM 4241 N N . GLN A 1 559 ? -31.465 -29.805 62.071 1.00 77.44 559 GLN A N 1
ATOM 4242 C CA . GLN A 1 559 ? -30.472 -29.732 60.991 1.00 77.44 559 GLN A CA 1
ATOM 4243 C C . GLN A 1 559 ? -30.067 -28.290 60.654 1.00 77.44 559 GLN A C 1
ATOM 4245 O O . GLN A 1 559 ? -29.235 -28.072 59.776 1.00 77.44 559 GLN A O 1
ATOM 4250 N N . ARG A 1 560 ? -30.640 -27.294 61.343 1.00 76.62 560 ARG A N 1
ATOM 4251 C CA . ARG A 1 560 ? -30.324 -25.880 61.108 1.00 76.62 560 ARG A CA 1
ATOM 4252 C C . ARG A 1 560 ? -28.872 -25.559 61.478 1.00 76.62 560 ARG A C 1
ATOM 4254 O O . ARG A 1 560 ? -28.401 -26.016 62.525 1.00 76.62 560 ARG A O 1
ATOM 4261 N N . PRO A 1 561 ? -28.180 -24.720 60.684 1.00 74.81 561 PRO A N 1
ATOM 4262 C CA . PRO A 1 561 ? -26.873 -24.196 61.060 1.00 74.81 561 PRO A CA 1
ATOM 4263 C C . PRO A 1 561 ? -26.918 -23.497 62.426 1.00 74.81 561 PRO A C 1
ATOM 4265 O O . PRO A 1 561 ? -27.905 -22.851 62.776 1.00 74.81 561 PRO A O 1
ATOM 4268 N N . GLN A 1 562 ? -25.830 -23.605 63.196 1.00 69.94 562 GLN A N 1
ATOM 4269 C CA . GLN A 1 562 ? -25.751 -23.060 64.561 1.00 69.94 562 GLN A CA 1
ATOM 4270 C C . GLN A 1 562 ? -25.812 -21.526 64.620 1.00 69.94 562 GLN A C 1
ATOM 4272 O O . GLN A 1 562 ? -26.152 -20.966 65.661 1.00 69.94 562 GLN A O 1
ATOM 4277 N N . GLN A 1 563 ? -25.474 -20.854 63.520 1.00 77.75 563 GLN A N 1
ATOM 4278 C CA . GLN A 1 563 ? -25.502 -19.405 63.386 1.00 77.75 563 GLN A CA 1
ATOM 4279 C C . GLN A 1 563 ? -26.310 -19.043 62.140 1.00 77.75 563 GLN A C 1
ATOM 4281 O O . GLN A 1 563 ? -26.088 -19.611 61.068 1.00 77.75 563 GLN A O 1
ATOM 4286 N N . GLN A 1 564 ? -27.250 -18.112 62.295 1.00 80.56 564 GLN A N 1
ATOM 4287 C CA . GLN A 1 564 ? -27.923 -17.472 61.172 1.00 80.56 564 GLN A CA 1
ATOM 4288 C C . GLN A 1 564 ? -27.084 -16.286 60.701 1.00 80.56 564 GLN A C 1
ATOM 4290 O O . GLN A 1 564 ? -26.713 -15.437 61.515 1.00 80.56 564 GLN A O 1
ATOM 4295 N N . VAL A 1 565 ? -26.768 -16.253 59.409 1.00 81.69 565 VAL A N 1
ATOM 4296 C CA . VAL A 1 565 ? -26.060 -15.127 58.795 1.00 81.69 565 VAL A CA 1
ATOM 4297 C C . VAL A 1 565 ? -26.998 -13.954 58.568 1.00 81.69 565 VAL A C 1
ATOM 4299 O O . VAL A 1 565 ? -28.148 -14.128 58.169 1.00 81.69 565 VAL A O 1
ATOM 4302 N N . THR A 1 566 ? -26.483 -12.756 58.812 1.00 81.31 566 THR A N 1
ATOM 4303 C CA . THR A 1 566 ? -27.214 -11.508 58.642 1.00 81.31 566 THR A CA 1
ATOM 4304 C C . THR A 1 566 ? -26.440 -10.619 57.677 1.00 81.31 566 THR A C 1
ATOM 4306 O O . THR A 1 566 ? -25.476 -9.979 58.101 1.00 81.31 566 THR A O 1
ATOM 4309 N N . PRO A 1 567 ? -26.841 -10.545 56.398 1.00 82.50 567 PRO A N 1
ATOM 4310 C CA . PRO A 1 567 ? -26.221 -9.627 55.458 1.00 82.50 567 PRO A CA 1
ATOM 4311 C C . PRO A 1 567 ? -26.357 -8.181 55.924 1.00 82.50 567 PRO A C 1
ATOM 4313 O O . PRO A 1 567 ? -27.355 -7.788 56.548 1.00 82.50 567 PRO A O 1
ATOM 4316 N N . ARG A 1 568 ? -25.350 -7.370 55.612 1.00 78.06 568 ARG A N 1
ATOM 4317 C CA . ARG A 1 568 ? -25.320 -5.957 55.980 1.00 78.06 568 ARG A CA 1
ATOM 4318 C C . ARG A 1 568 ? -25.027 -5.096 54.772 1.00 78.06 568 ARG A C 1
ATOM 4320 O O . ARG A 1 568 ? -24.289 -5.478 53.869 1.00 78.06 568 ARG A O 1
ATOM 4327 N N . VAL A 1 569 ? -25.598 -3.897 54.812 1.00 75.75 569 VAL A N 1
ATOM 4328 C CA . VAL A 1 569 ? -25.267 -2.832 53.876 1.00 75.75 569 VAL A CA 1
ATOM 4329 C C . VAL A 1 569 ? -24.739 -1.652 54.651 1.00 75.75 569 VAL A C 1
ATOM 4331 O O . VAL A 1 569 ? -25.356 -1.191 55.621 1.00 75.75 569 VAL A O 1
ATOM 4334 N N . LEU A 1 570 ? -23.596 -1.173 54.193 1.00 72.50 570 LEU A N 1
ATOM 4335 C CA . LEU A 1 570 ? -22.912 -0.012 54.711 1.00 72.50 570 LEU A CA 1
ATOM 4336 C C . LEU A 1 570 ? -23.009 1.097 53.666 1.00 72.50 570 LEU A C 1
ATOM 4338 O O . LEU A 1 570 ? -22.709 0.892 52.489 1.00 72.50 570 LEU A O 1
ATOM 4342 N N . TYR A 1 571 ? -23.426 2.274 54.117 1.00 67.94 571 TYR A N 1
ATOM 4343 C CA . TYR A 1 571 ? -23.432 3.498 53.326 1.00 67.94 571 TYR A CA 1
ATOM 4344 C C . TYR A 1 571 ? -22.898 4.625 54.198 1.00 67.94 571 TYR A C 1
ATOM 4346 O O . TYR A 1 571 ? -23.333 4.782 55.342 1.00 67.94 571 TYR A O 1
ATOM 4354 N N . ASN A 1 572 ? -21.928 5.386 53.687 1.00 64.94 572 ASN A N 1
ATOM 4355 C CA . ASN A 1 572 ? -21.226 6.415 54.461 1.00 64.94 572 ASN A CA 1
ATOM 4356 C C . ASN A 1 572 ? -20.573 5.863 55.752 1.00 64.94 572 ASN A C 1
ATOM 4358 O O . ASN A 1 572 ? -20.697 6.442 56.835 1.00 64.94 572 ASN A O 1
ATOM 4362 N N . GLY A 1 573 ? -19.966 4.674 55.654 1.00 59.16 573 GLY A N 1
ATOM 4363 C CA . GLY A 1 573 ? -19.301 3.993 56.770 1.00 59.16 573 GLY A CA 1
ATOM 4364 C C . GLY A 1 573 ? -20.214 3.641 57.955 1.00 59.16 573 GLY A C 1
ATOM 4365 O O . GLY A 1 573 ? -19.756 3.520 59.092 1.00 59.16 573 GLY A O 1
ATOM 4366 N N . ARG A 1 574 ? -21.533 3.543 57.728 1.00 61.31 574 ARG A N 1
ATOM 4367 C CA . ARG A 1 574 ? -22.539 3.218 58.750 1.00 61.31 574 ARG A CA 1
ATOM 4368 C C . ARG A 1 574 ? -23.524 2.171 58.247 1.00 61.31 574 ARG A C 1
ATOM 4370 O O . ARG A 1 574 ? -23.897 2.173 57.076 1.00 61.31 574 ARG A O 1
ATOM 4377 N N . TYR A 1 575 ? -24.000 1.324 59.159 1.00 64.19 575 TYR A N 1
ATOM 4378 C CA . TYR A 1 575 ? -25.086 0.385 58.880 1.00 64.19 575 TYR A CA 1
ATOM 4379 C C . TYR A 1 575 ? -26.379 1.132 58.525 1.00 64.19 575 TYR A C 1
ATOM 4381 O O . TYR A 1 575 ? -26.818 2.030 59.249 1.00 64.19 575 TYR A O 1
ATOM 4389 N N . ILE A 1 576 ? -27.015 0.724 57.426 1.00 62.38 576 ILE A N 1
ATOM 4390 C CA . ILE A 1 576 ? -28.217 1.367 56.866 1.00 62.38 576 ILE A CA 1
ATOM 4391 C C . ILE A 1 576 ? -29.474 1.213 57.740 1.00 62.38 576 ILE A C 1
ATOM 4393 O O . ILE A 1 576 ? -30.445 1.939 57.536 1.00 62.38 576 ILE A O 1
ATOM 4397 N N . SER A 1 577 ? -29.462 0.376 58.784 1.00 50.50 577 SER A N 1
ATOM 4398 C CA . SER A 1 577 ? -30.599 0.150 59.700 1.00 50.50 577 SER A CA 1
ATOM 4399 C C . SER A 1 577 ? -31.064 1.388 60.507 1.00 50.50 577 SER A C 1
ATOM 4401 O O . SER A 1 577 ? -31.799 1.241 61.481 1.00 50.50 577 SER A O 1
ATOM 4403 N N . LEU A 1 578 ? -30.616 2.599 60.150 1.00 43.84 578 LEU A N 1
ATOM 4404 C CA . LEU A 1 578 ? -30.809 3.871 60.852 1.00 43.84 578 LEU A CA 1
ATOM 4405 C C . LEU A 1 578 ? -31.129 5.077 59.931 1.00 43.84 578 LEU A C 1
ATOM 4407 O O . LEU A 1 578 ? -31.170 6.201 60.434 1.00 43.84 578 LEU A O 1
ATOM 4411 N N . LEU A 1 579 ? -31.347 4.898 58.619 1.00 43.81 579 LEU A N 1
ATOM 4412 C CA . LEU A 1 579 ? -31.540 6.008 57.661 1.00 43.81 579 LEU A CA 1
ATOM 4413 C C . LEU A 1 579 ? -32.929 5.997 56.991 1.00 43.81 579 LEU A C 1
ATOM 4415 O O . LEU A 1 579 ? -33.516 4.939 56.773 1.00 43.81 579 LEU A O 1
ATOM 4419 N N . SER A 1 580 ? -33.471 7.183 56.679 1.00 42.91 580 SER A N 1
ATOM 4420 C CA . SER A 1 580 ? -34.731 7.346 55.935 1.00 42.91 580 SER A CA 1
ATOM 4421 C C . SER A 1 580 ? -34.568 6.958 54.464 1.00 42.91 580 SER A C 1
ATOM 4423 O O . SER A 1 580 ? -33.560 7.283 53.844 1.00 42.91 580 SER A O 1
ATOM 4425 N N . SER A 1 581 ? -35.588 6.306 53.900 1.00 48.56 581 SER A N 1
ATOM 4426 C CA . SER A 1 581 ? -35.596 5.686 52.564 1.00 48.56 581 SER A CA 1
ATOM 4427 C C . SER A 1 581 ? -35.295 6.614 51.378 1.00 48.56 581 SER A C 1
ATOM 4429 O O . SER A 1 581 ? -35.042 6.115 50.291 1.00 48.56 581 SER A O 1
ATOM 4431 N N . GLU A 1 582 ? -35.316 7.938 51.551 1.00 48.28 582 GLU A N 1
ATOM 4432 C CA . GLU A 1 582 ? -35.130 8.902 50.453 1.00 48.28 582 GLU A CA 1
ATOM 4433 C C . GLU A 1 582 ? -33.652 9.144 50.062 1.00 48.28 582 GLU A C 1
ATOM 4435 O O . GLU A 1 582 ? -33.405 9.616 48.956 1.00 48.28 582 GLU A O 1
ATOM 4440 N N . ASP A 1 583 ? -32.665 8.785 50.900 1.00 45.72 583 ASP A N 1
ATOM 4441 C CA . ASP A 1 583 ? -31.244 9.129 50.664 1.00 45.72 583 ASP A CA 1
ATOM 4442 C C . ASP A 1 583 ? -30.398 8.021 49.993 1.00 45.72 583 ASP A C 1
ATOM 4444 O O . ASP A 1 583 ? -29.260 8.279 49.590 1.00 45.72 583 ASP A O 1
ATOM 4448 N N . VAL A 1 584 ? -30.915 6.788 49.872 1.00 54.06 584 VAL A N 1
ATOM 4449 C CA . VAL A 1 584 ? -30.139 5.601 49.425 1.00 54.06 584 VAL A CA 1
ATOM 4450 C C . VAL A 1 584 ? -30.704 4.929 48.165 1.00 54.06 584 VAL A C 1
ATOM 4452 O O . VAL A 1 584 ? -30.066 4.038 47.599 1.00 54.06 584 VAL A O 1
ATOM 4455 N N . ASP A 1 585 ? -31.873 5.355 47.681 1.00 52.41 585 ASP A N 1
ATOM 4456 C CA . ASP A 1 585 ? -32.618 4.672 46.615 1.00 52.41 585 ASP A CA 1
ATOM 4457 C C . ASP A 1 585 ? -31.971 4.877 45.228 1.00 52.41 585 ASP A C 1
ATOM 4459 O O . ASP A 1 585 ? -32.373 5.697 44.404 1.00 52.41 585 ASP A O 1
ATOM 4463 N N . THR A 1 586 ? -30.874 4.154 45.002 1.00 56.88 586 THR A N 1
ATOM 4464 C CA . THR A 1 586 ? -30.071 4.182 43.778 1.00 56.88 586 THR A CA 1
ATOM 4465 C C . THR A 1 586 ? -30.378 2.916 42.982 1.00 56.88 586 THR A C 1
ATOM 4467 O O . THR A 1 586 ? -30.281 1.813 43.523 1.00 56.88 586 THR A O 1
ATOM 4470 N N . ALA A 1 587 ? -30.743 3.053 41.706 1.00 51.00 587 ALA A N 1
ATOM 4471 C CA . ALA A 1 587 ? -30.989 1.907 40.832 1.00 51.00 587 ALA A CA 1
ATOM 4472 C C . ALA A 1 587 ? -29.669 1.188 40.483 1.00 51.00 587 ALA A C 1
ATOM 4474 O O . ALA A 1 587 ? -28.781 1.777 39.863 1.00 51.00 587 ALA A O 1
ATOM 4475 N N . LEU A 1 588 ? -29.557 -0.084 40.872 1.00 53.81 588 LEU A N 1
ATOM 4476 C CA . LEU A 1 588 ? -28.467 -1.011 40.548 1.00 53.81 588 LEU A CA 1
ATOM 4477 C C . LEU A 1 588 ? -28.651 -1.609 39.145 1.00 53.81 588 LEU A C 1
ATOM 4479 O O . LEU A 1 588 ? -27.723 -1.615 38.339 1.00 53.81 588 LEU A O 1
ATOM 4483 N N . VAL A 1 589 ? -29.875 -2.020 38.805 1.00 48.03 589 VAL A N 1
ATOM 4484 C CA . VAL A 1 589 ? -30.258 -2.565 37.488 1.00 48.03 589 VAL A CA 1
ATOM 4485 C C . VAL A 1 589 ? -31.425 -1.740 36.951 1.00 48.03 589 VAL A C 1
ATOM 4487 O O . VAL A 1 589 ? -32.373 -1.484 37.692 1.00 48.03 589 VAL A O 1
ATOM 4490 N N . ALA A 1 590 ? -31.327 -1.264 35.705 1.00 44.88 590 ALA A N 1
ATOM 4491 C CA . ALA A 1 590 ? -32.382 -0.481 35.062 1.00 44.88 590 ALA A CA 1
ATOM 4492 C C . ALA A 1 590 ? -33.253 -1.377 34.171 1.00 44.88 590 ALA A C 1
ATOM 4494 O O . ALA A 1 590 ? -32.716 -2.224 33.460 1.00 44.88 590 ALA A O 1
ATOM 4495 N N . ALA A 1 591 ? -34.572 -1.164 34.171 1.00 36.97 591 ALA A N 1
ATOM 4496 C CA . ALA A 1 591 ? -35.497 -1.936 33.339 1.00 36.97 591 ALA A CA 1
ATOM 4497 C C . ALA A 1 591 ? -35.130 -1.857 31.838 1.00 36.97 591 ALA A C 1
ATOM 4499 O O . ALA A 1 591 ? -34.870 -0.750 31.339 1.00 36.97 591 ALA A O 1
ATOM 4500 N N . PRO A 1 592 ? -35.185 -2.966 31.071 1.00 36.28 592 PRO A N 1
ATOM 4501 C CA . PRO A 1 592 ? -35.128 -2.891 29.618 1.00 36.28 592 PRO A CA 1
ATOM 4502 C C . PRO A 1 592 ? -36.323 -2.069 29.125 1.00 36.28 592 PRO A C 1
ATOM 4504 O O . PRO A 1 592 ? -37.486 -2.429 29.318 1.00 36.28 592 PRO A O 1
ATOM 4507 N N . ARG A 1 593 ? -36.060 -0.912 28.504 1.00 33.31 593 ARG A N 1
ATOM 4508 C CA . ARG A 1 593 ? -37.139 -0.109 27.916 1.00 33.31 593 ARG A CA 1
ATOM 4509 C C . ARG A 1 593 ? -37.763 -0.898 26.763 1.00 33.31 593 ARG A C 1
ATOM 4511 O O . ARG A 1 593 ? -37.023 -1.324 25.876 1.00 33.31 593 ARG A O 1
ATOM 4518 N N . PRO A 1 594 ? -39.099 -1.043 26.704 1.00 30.70 594 PRO A N 1
ATOM 4519 C CA . PRO A 1 594 ? -39.739 -1.655 25.553 1.00 30.70 594 PRO A CA 1
ATOM 4520 C C . PRO A 1 594 ? -39.382 -0.863 24.293 1.00 30.70 594 PRO A C 1
ATOM 4522 O O . PRO A 1 594 ? -39.456 0.369 24.278 1.00 30.70 594 PRO A O 1
ATOM 4525 N N . ALA A 1 595 ? -38.977 -1.585 23.247 1.00 30.44 595 ALA A N 1
ATOM 4526 C CA . ALA A 1 595 ? -38.629 -1.021 21.953 1.00 30.44 595 ALA A CA 1
ATOM 4527 C C . ALA A 1 595 ? -39.806 -0.196 21.409 1.00 30.44 595 ALA A C 1
ATOM 4529 O O . ALA A 1 595 ? -40.823 -0.730 20.964 1.00 30.44 595 ALA A O 1
ATOM 4530 N N . VAL A 1 596 ? -39.670 1.128 21.454 1.00 29.25 596 VAL A N 1
ATOM 4531 C CA . VAL A 1 596 ? -40.575 2.033 20.749 1.00 29.25 596 VAL A CA 1
ATOM 4532 C C . VAL A 1 596 ? -40.207 1.947 19.266 1.00 29.25 596 VAL A C 1
ATOM 4534 O O . VAL A 1 596 ? -39.045 2.185 18.931 1.00 29.25 596 VAL A O 1
ATOM 4537 N N . PRO A 1 597 ? -41.143 1.632 18.352 1.00 30.78 597 PRO A N 1
ATOM 4538 C CA . PRO A 1 597 ? -40.867 1.732 16.928 1.00 30.78 597 PRO A CA 1
ATOM 4539 C C . PRO A 1 597 ? -40.546 3.194 16.622 1.00 30.78 597 PRO A C 1
ATOM 4541 O O . PRO A 1 597 ? -41.366 4.076 16.892 1.00 30.78 597 PRO A O 1
ATOM 4544 N N . ALA A 1 598 ? -39.350 3.458 16.095 1.00 28.91 598 ALA A N 1
ATOM 4545 C CA . ALA A 1 598 ? -38.931 4.805 15.744 1.00 28.91 598 ALA A CA 1
ATOM 4546 C C . ALA A 1 598 ? -39.980 5.456 14.816 1.00 28.91 598 ALA A C 1
ATOM 4548 O O . ALA A 1 598 ? -40.337 4.869 13.787 1.00 28.91 598 ALA A O 1
ATOM 4549 N N . PRO A 1 599 ? -40.501 6.652 15.142 1.00 34.09 599 PRO A N 1
ATOM 4550 C CA . PRO A 1 599 ? -41.318 7.389 14.198 1.00 34.09 599 PRO A CA 1
ATOM 4551 C C . PRO A 1 599 ? -40.421 7.810 13.035 1.00 34.09 599 PRO A C 1
ATOM 4553 O O . PRO A 1 599 ? -39.306 8.286 13.245 1.00 34.09 599 PRO A O 1
ATOM 4556 N N . ALA A 1 600 ? -40.916 7.628 11.811 1.00 35.09 600 ALA A N 1
ATOM 4557 C CA . ALA A 1 600 ? -40.253 8.068 10.594 1.00 35.09 600 ALA A CA 1
ATOM 4558 C C . ALA A 1 600 ? -39.823 9.536 10.737 1.00 35.09 600 ALA A C 1
ATOM 4560 O O . ALA A 1 600 ? -40.656 10.446 10.700 1.00 35.09 600 ALA A O 1
ATOM 4561 N N . ALA A 1 601 ? -38.522 9.758 10.925 1.00 32.81 601 ALA A N 1
ATOM 4562 C CA . ALA A 1 601 ? -37.950 11.086 10.926 1.00 32.81 601 ALA A CA 1
ATOM 4563 C C . ALA A 1 601 ? -38.126 11.655 9.517 1.00 32.81 601 ALA A C 1
ATOM 4565 O O . ALA A 1 601 ? -37.481 11.236 8.556 1.00 32.81 601 ALA A O 1
ATOM 4566 N N . THR A 1 602 ? -39.035 12.613 9.380 1.00 37.97 602 THR A N 1
ATOM 4567 C CA . THR A 1 602 ? -39.015 13.528 8.247 1.00 37.97 602 THR A CA 1
ATOM 4568 C C . THR A 1 602 ? -37.671 14.240 8.275 1.00 37.97 602 THR A C 1
ATOM 4570 O O . THR A 1 602 ? -37.408 15.020 9.192 1.00 37.97 602 THR A O 1
ATOM 4573 N N . ALA A 1 603 ? -36.825 13.935 7.290 1.00 30.19 603 ALA A N 1
ATOM 4574 C CA . ALA A 1 603 ? -35.552 14.603 7.078 1.00 30.19 603 ALA A CA 1
ATOM 4575 C C . ALA A 1 603 ? -35.741 16.129 7.154 1.00 30.19 603 ALA A C 1
ATOM 4577 O O . ALA A 1 603 ? -36.731 16.645 6.617 1.00 30.19 603 ALA A O 1
ATOM 4578 N N . PRO A 1 604 ? -34.822 16.873 7.793 1.00 35.91 604 PRO A N 1
ATOM 4579 C CA . PRO A 1 604 ? -34.870 18.321 7.733 1.00 35.91 604 PRO A CA 1
ATOM 4580 C C . PRO A 1 604 ? -34.802 18.718 6.259 1.00 35.91 604 PRO A C 1
ATOM 4582 O O . PRO A 1 604 ? -33.893 18.315 5.534 1.00 35.91 604 PRO A O 1
ATOM 4585 N N . THR A 1 605 ? -35.780 19.492 5.792 1.00 37.62 605 THR A N 1
ATOM 4586 C CA . THR A 1 605 ? -35.733 20.099 4.463 1.00 37.62 605 THR A CA 1
ATOM 4587 C C . THR A 1 605 ? -34.495 20.989 4.395 1.00 37.62 605 THR A C 1
ATOM 4589 O O . THR A 1 605 ? -34.516 22.125 4.878 1.00 37.62 605 THR A O 1
ATOM 4592 N N . MET A 1 606 ? -33.405 20.464 3.827 1.00 38.44 606 MET A N 1
ATOM 4593 C CA . MET A 1 606 ? -32.250 21.260 3.440 1.00 38.44 606 MET A CA 1
ATOM 4594 C C . MET A 1 606 ? -32.743 22.379 2.530 1.00 38.44 606 MET A C 1
ATOM 4596 O O . MET A 1 606 ? -33.480 22.145 1.568 1.00 38.44 606 MET A O 1
ATOM 4600 N N . ARG A 1 607 ? -32.338 23.615 2.830 1.00 42.88 607 ARG A N 1
ATOM 4601 C CA . ARG A 1 607 ? -32.467 24.697 1.853 1.00 42.88 607 ARG A CA 1
ATOM 4602 C C . ARG A 1 607 ? -31.702 24.250 0.601 1.00 42.88 607 ARG A C 1
ATOM 4604 O O . ARG A 1 607 ? -30.554 23.836 0.761 1.00 42.88 607 ARG A O 1
ATOM 4611 N N . PRO A 1 608 ? -32.293 24.304 -0.604 1.00 50.75 608 PRO A N 1
ATOM 4612 C CA . PRO A 1 608 ? -31.589 23.907 -1.815 1.00 50.75 608 PRO A CA 1
ATOM 4613 C C . PRO A 1 608 ? -30.329 24.764 -1.935 1.00 50.75 608 PRO A C 1
ATOM 4615 O O . PRO A 1 608 ? -30.414 25.993 -2.019 1.00 50.75 608 PRO A O 1
ATOM 4618 N N . GLN A 1 609 ? -29.160 24.125 -1.863 1.00 56.91 609 GLN A N 1
ATOM 4619 C CA . GLN A 1 609 ? -27.914 24.820 -2.137 1.00 56.91 609 GLN A CA 1
ATOM 4620 C C . GLN A 1 609 ? -27.904 25.219 -3.618 1.00 56.91 609 GLN A C 1
ATOM 4622 O O . GLN A 1 609 ? -28.366 24.451 -4.465 1.00 56.91 609 GLN A O 1
ATOM 4627 N N . PRO A 1 610 ? -27.426 26.424 -3.959 1.00 67.06 610 PRO A N 1
ATOM 4628 C CA . PRO A 1 610 ? -27.338 26.837 -5.349 1.00 67.06 610 PRO A CA 1
ATOM 4629 C C . PRO A 1 610 ? -26.392 25.906 -6.119 1.00 67.06 610 PRO A C 1
ATOM 4631 O O . PRO A 1 610 ? -25.227 25.757 -5.762 1.00 67.06 610 PRO A O 1
ATOM 4634 N N . GLU A 1 611 ? -26.874 25.328 -7.223 1.00 7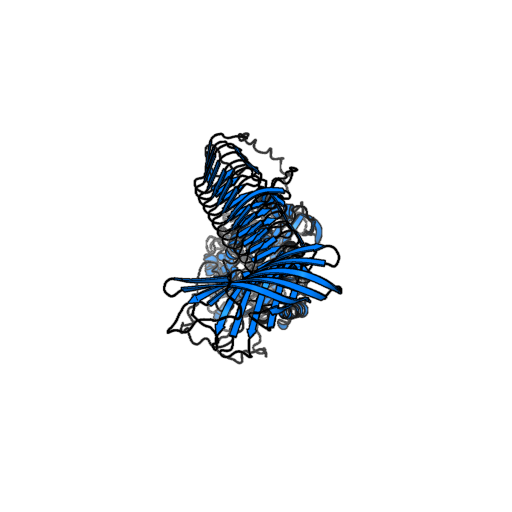7.81 611 GLU A N 1
ATOM 4635 C CA . GLU A 1 611 ? -26.073 24.464 -8.111 1.00 77.81 611 GLU A CA 1
ATOM 4636 C C . GLU A 1 611 ? -24.854 25.187 -8.717 1.00 77.81 611 GLU A C 1
ATOM 4638 O O . GLU A 1 611 ? -23.871 24.553 -9.134 1.00 77.81 611 GLU A O 1
ATOM 4643 N N . HIS A 1 612 ? -24.932 26.521 -8.783 1.00 89.94 612 HIS A N 1
ATOM 4644 C CA . HIS A 1 612 ? -23.894 27.402 -9.292 1.00 89.94 612 HIS A CA 1
ATOM 4645 C C . HIS A 1 612 ? -23.700 28.633 -8.402 1.00 89.94 612 HIS A C 1
ATOM 4647 O O . HIS A 1 612 ? -24.643 29.383 -8.148 1.00 89.94 612 HIS A O 1
ATOM 4653 N N . VAL A 1 613 ? -22.455 28.885 -8.003 1.00 89.06 613 VAL A N 1
ATOM 4654 C CA . VAL A 1 613 ? -22.037 30.088 -7.277 1.00 89.06 613 VAL A CA 1
ATOM 4655 C C . VAL A 1 613 ? -20.984 30.814 -8.119 1.00 89.06 613 VAL A C 1
ATOM 4657 O O . VAL A 1 613 ? -19.939 30.235 -8.383 1.00 89.06 613 VAL A O 1
ATOM 4660 N N . PRO A 1 614 ? -21.202 32.070 -8.557 1.00 90.56 614 PRO A N 1
ATOM 4661 C CA . PRO A 1 614 ? -20.272 32.738 -9.473 1.00 90.56 614 PRO A CA 1
ATOM 4662 C C . PRO A 1 614 ? -18.870 32.981 -8.898 1.00 90.56 614 PRO A C 1
ATOM 4664 O O . PRO A 1 614 ? -17.890 32.877 -9.633 1.00 90.56 614 PRO A O 1
ATOM 4667 N N . PHE A 1 615 ? -18.784 33.303 -7.603 1.00 92.00 615 PHE A N 1
ATOM 4668 C CA . PHE A 1 615 ? -17.539 33.596 -6.892 1.00 92.00 615 PHE A CA 1
ATOM 4669 C C . PHE A 1 615 ? -17.491 32.808 -5.588 1.00 92.00 615 PHE A C 1
ATOM 4671 O O . PHE A 1 615 ? -18.374 32.961 -4.743 1.00 92.00 615 PHE A O 1
ATOM 4678 N N . LEU A 1 616 ? -16.449 31.999 -5.428 1.00 91.50 616 LEU A N 1
ATOM 4679 C CA . LEU A 1 616 ? -16.220 31.182 -4.246 1.00 91.50 616 LEU A CA 1
ATOM 4680 C C . LEU A 1 616 ? -14.843 31.498 -3.664 1.00 91.50 616 LEU A C 1
ATOM 4682 O O . LEU A 1 616 ? -13.856 31.559 -4.397 1.00 91.50 616 LEU A O 1
ATOM 4686 N N . VAL A 1 617 ? -14.775 31.685 -2.348 1.00 91.69 617 VAL A N 1
ATOM 4687 C CA . VAL A 1 617 ? -13.501 31.727 -1.623 1.00 91.69 617 VAL A CA 1
ATOM 4688 C C . VAL A 1 617 ? -13.500 30.609 -0.592 1.00 91.69 617 VAL A C 1
ATOM 4690 O O . VAL A 1 617 ? -14.376 30.581 0.272 1.00 91.69 617 VAL A O 1
ATOM 4693 N N . SER A 1 618 ? -12.522 29.713 -0.676 1.00 87.81 618 SER A N 1
ATOM 4694 C CA . SER A 1 618 ? -12.399 28.530 0.180 1.00 87.81 618 SER A CA 1
ATOM 4695 C C . SER A 1 618 ? -11.107 28.594 0.986 1.00 87.81 618 SER A C 1
ATOM 4697 O O . SER A 1 618 ? -10.048 28.920 0.451 1.00 87.81 618 SER A O 1
ATOM 4699 N N . VAL A 1 619 ? -11.173 28.284 2.278 1.00 85.31 619 VAL A N 1
ATOM 4700 C CA . VAL A 1 619 ? -9.980 28.098 3.119 1.00 85.31 619 VAL A CA 1
ATOM 4701 C C . VAL A 1 619 ? -9.580 26.626 3.089 1.00 85.31 619 VAL A C 1
ATOM 4703 O O . VAL A 1 619 ? -8.451 26.300 2.728 1.00 85.31 619 VAL A O 1
ATOM 4706 N N . LEU A 1 620 ? -10.539 25.760 3.409 1.00 83.00 620 LEU A N 1
ATOM 4707 C CA . LEU A 1 620 ? -10.471 24.301 3.368 1.00 83.00 620 LEU A CA 1
ATOM 4708 C C . LEU A 1 620 ? -11.816 23.773 2.833 1.00 83.00 620 LEU A C 1
ATOM 4710 O O . LEU A 1 620 ? -12.803 24.517 2.876 1.00 83.00 620 LEU A O 1
ATOM 4714 N N . PRO A 1 621 ? -11.901 22.516 2.361 1.00 76.81 621 PRO A N 1
ATOM 4715 C CA . PRO A 1 621 ? -13.185 21.882 2.056 1.00 76.81 621 PRO A CA 1
ATOM 4716 C C . PRO A 1 621 ? -14.162 22.008 3.237 1.00 76.81 621 PRO A C 1
ATOM 4718 O O . PRO A 1 621 ? -13.764 21.869 4.393 1.00 76.81 621 PRO A O 1
ATOM 4721 N N . GLY A 1 622 ? -15.414 22.379 2.962 1.00 76.44 622 GLY A N 1
ATOM 4722 C CA . GLY A 1 622 ? -16.426 22.680 3.983 1.00 76.44 622 GLY A CA 1
ATOM 4723 C C . GLY A 1 622 ? -16.305 24.061 4.651 1.00 76.44 622 GLY A C 1
ATOM 4724 O O . GLY A 1 622 ? -17.240 24.490 5.324 1.00 76.44 622 GLY A O 1
ATOM 4725 N N . ILE A 1 623 ? -15.212 24.806 4.439 1.00 84.56 623 ILE A N 1
ATOM 4726 C CA . ILE A 1 623 ? -14.993 26.162 4.972 1.00 84.56 623 ILE A CA 1
ATOM 4727 C C . ILE A 1 623 ? -14.817 27.142 3.806 1.00 84.56 623 ILE A C 1
ATOM 4729 O O . ILE A 1 623 ? -13.701 27.499 3.413 1.00 84.56 623 ILE A O 1
ATOM 4733 N N . SER A 1 624 ? -15.941 27.598 3.256 1.00 85.75 624 SER A N 1
ATOM 4734 C CA . SER A 1 624 ? -15.984 28.529 2.126 1.00 85.75 624 SER A CA 1
ATOM 4735 C C . SER A 1 624 ? -17.073 29.592 2.279 1.00 85.75 624 SER A C 1
ATOM 4737 O O . SER A 1 624 ? -18.038 29.429 3.025 1.00 85.75 624 SER A O 1
ATOM 4739 N N . MET A 1 625 ? -16.910 30.707 1.568 1.00 84.06 625 MET A N 1
ATOM 4740 C CA . MET A 1 625 ? -17.880 31.799 1.479 1.00 84.06 625 MET A CA 1
ATOM 4741 C C . MET A 1 625 ? -18.318 32.020 0.021 1.00 84.06 625 MET A C 1
ATOM 4743 O O . MET A 1 625 ? -17.480 31.924 -0.881 1.00 84.06 625 MET A O 1
ATOM 4747 N N . PRO A 1 626 ? -19.610 32.317 -0.236 1.00 81.75 626 PRO A N 1
ATOM 4748 C CA . PRO A 1 626 ? -20.658 32.666 0.736 1.00 81.75 626 PRO A CA 1
ATOM 4749 C C . PRO A 1 626 ? -21.330 31.469 1.428 1.00 81.75 626 PRO A C 1
ATOM 4751 O O . PRO A 1 626 ? -22.083 31.673 2.377 1.00 81.75 626 PRO A O 1
ATOM 4754 N N . ILE A 1 627 ? -21.082 30.247 0.954 1.00 78.69 627 ILE A N 1
ATOM 4755 C CA . ILE A 1 627 ? -21.654 29.013 1.500 1.00 78.69 627 ILE A CA 1
ATOM 4756 C C . ILE A 1 627 ? -20.552 27.970 1.727 1.00 78.69 627 ILE A C 1
ATOM 4758 O O . ILE A 1 627 ? -19.592 27.962 0.953 1.00 78.69 627 ILE A O 1
ATOM 4762 N N . PRO A 1 628 ? -20.690 27.083 2.726 1.00 80.75 628 PRO A N 1
ATOM 4763 C CA . PRO A 1 628 ? -19.886 25.868 2.840 1.00 80.75 628 PRO A CA 1
ATOM 4764 C C . PRO A 1 628 ? -20.063 24.975 1.606 1.00 80.75 628 PRO A C 1
ATOM 4766 O O . PRO A 1 628 ? -21.194 24.673 1.230 1.00 80.75 628 PRO A O 1
ATOM 4769 N N . VAL A 1 629 ? -18.961 24.564 0.980 1.00 78.62 629 VAL A N 1
ATOM 4770 C CA . VAL A 1 629 ? -18.940 23.696 -0.206 1.00 78.62 629 VAL A CA 1
ATOM 4771 C C . VAL A 1 629 ? -17.972 22.544 0.031 1.00 78.62 629 VAL A C 1
ATOM 4773 O O . VAL A 1 629 ? -16.851 22.764 0.488 1.00 78.62 629 VAL A O 1
ATOM 4776 N N . ASP A 1 630 ? -18.396 21.334 -0.329 1.00 79.88 630 ASP A N 1
ATOM 4777 C CA . ASP A 1 630 ? -17.572 20.123 -0.287 1.00 79.88 630 ASP A CA 1
ATOM 4778 C C . ASP A 1 630 ? -17.694 19.329 -1.603 1.00 79.88 630 ASP A C 1
ATOM 4780 O O . ASP A 1 630 ? -18.087 18.170 -1.641 1.00 79.88 630 ASP A O 1
ATOM 4784 N N . GLY A 1 631 ? -17.421 19.995 -2.732 1.00 77.81 631 GLY A N 1
ATOM 4785 C CA . GLY A 1 631 ? -17.398 19.346 -4.050 1.00 77.81 631 GLY A CA 1
ATOM 4786 C C . GLY A 1 631 ? -18.725 19.257 -4.811 1.00 77.81 631 GLY A C 1
ATOM 4787 O O . GLY A 1 631 ? -18.728 18.725 -5.918 1.00 77.81 631 GLY A O 1
ATOM 4788 N N . ASP A 1 632 ? -19.826 19.815 -4.296 1.00 82.19 632 ASP A N 1
ATOM 4789 C CA . ASP A 1 632 ? -21.152 19.728 -4.947 1.00 82.19 632 ASP A CA 1
ATOM 4790 C C . ASP A 1 632 ? -21.541 20.946 -5.799 1.00 82.19 632 ASP A C 1
ATOM 4792 O O . ASP A 1 632 ? -22.431 20.886 -6.655 1.00 82.19 632 ASP A O 1
ATOM 4796 N N . VAL A 1 633 ? -20.832 22.062 -5.639 1.00 85.94 633 VAL A N 1
ATOM 4797 C CA . VAL A 1 633 ? -21.176 23.336 -6.282 1.00 85.94 633 VAL A CA 1
ATOM 4798 C C . VAL A 1 633 ? -20.275 23.614 -7.483 1.00 85.94 633 VAL A C 1
ATOM 4800 O O . VAL A 1 633 ? -19.058 23.419 -7.433 1.00 85.94 633 VAL A O 1
ATOM 4803 N N . SER A 1 634 ? -20.870 24.098 -8.579 1.00 90.69 634 SER A N 1
ATOM 4804 C CA . SER A 1 634 ? -20.119 24.626 -9.726 1.00 90.69 634 SER A CA 1
ATOM 4805 C C . SER A 1 634 ? -19.824 26.116 -9.564 1.00 90.69 634 SER A C 1
ATOM 4807 O O . SER A 1 634 ? -20.655 26.858 -9.048 1.00 90.69 634 SER A O 1
ATOM 4809 N N . THR A 1 635 ? -18.673 26.582 -10.048 1.00 92.31 635 THR A N 1
ATOM 4810 C CA . THR A 1 635 ? -18.279 27.994 -9.939 1.00 92.31 635 THR A CA 1
ATOM 4811 C C . THR A 1 635 ? -17.679 28.551 -11.226 1.00 92.31 635 THR A C 1
ATOM 4813 O O . THR A 1 635 ? -17.212 27.810 -12.091 1.00 92.31 635 THR A O 1
ATOM 4816 N N . THR A 1 636 ? -17.736 29.873 -11.381 1.00 94.31 636 THR A N 1
ATOM 4817 C CA . THR A 1 636 ? -17.034 30.599 -12.452 1.00 94.31 636 THR A CA 1
ATOM 4818 C C . THR A 1 636 ? -15.645 31.024 -11.970 1.00 94.31 636 THR A C 1
ATOM 4820 O O . THR A 1 636 ? -14.665 30.854 -12.695 1.00 94.31 636 THR A O 1
ATOM 4823 N N . PHE A 1 637 ? -15.548 31.524 -10.735 1.00 93.75 637 PHE A N 1
ATOM 4824 C CA . PHE A 1 637 ? -14.303 31.952 -10.109 1.00 93.75 637 PHE A CA 1
ATOM 4825 C C . PHE A 1 637 ? -14.132 31.325 -8.725 1.00 93.75 637 PHE A C 1
ATOM 4827 O O . PHE A 1 637 ? -15.000 31.475 -7.863 1.00 93.75 637 PHE A O 1
ATOM 4834 N N . SER A 1 638 ? -12.999 30.661 -8.500 1.00 93.19 638 SER A N 1
ATOM 4835 C CA . SER A 1 638 ? -12.651 30.066 -7.206 1.00 93.19 638 SER A CA 1
ATOM 4836 C C . SER A 1 638 ? -11.298 30.571 -6.707 1.00 93.19 638 SER A C 1
ATOM 4838 O O . SER A 1 638 ? -10.315 30.559 -7.451 1.00 93.19 638 SER A O 1
ATOM 4840 N N . LEU A 1 639 ? -11.239 31.017 -5.454 1.00 94.12 639 LEU A N 1
ATOM 4841 C CA . LEU A 1 639 ? -10.003 31.371 -4.758 1.00 94.12 639 LEU A CA 1
ATOM 4842 C C . LEU A 1 639 ? -9.830 30.467 -3.535 1.00 94.12 639 LEU A C 1
ATOM 4844 O O . LEU A 1 639 ? -10.575 30.581 -2.566 1.00 94.12 639 LEU A O 1
ATOM 4848 N N . ASN A 1 640 ? -8.815 29.611 -3.557 1.00 90.56 640 ASN A N 1
ATOM 4849 C CA . ASN A 1 640 ? -8.550 28.615 -2.528 1.00 90.56 640 ASN A CA 1
ATOM 4850 C C . ASN A 1 640 ? -7.297 29.007 -1.724 1.00 90.56 640 ASN A C 1
ATOM 4852 O O . ASN A 1 640 ? -6.169 28.908 -2.205 1.00 90.56 640 ASN A O 1
ATOM 4856 N N . LEU A 1 641 ? -7.476 29.475 -0.489 1.00 85.12 641 LEU A N 1
ATOM 4857 C CA . LEU A 1 641 ? -6.386 29.977 0.359 1.00 85.12 641 LEU A CA 1
ATOM 4858 C C . LEU A 1 641 ? -5.453 28.876 0.872 1.00 85.12 641 LEU A C 1
ATOM 4860 O O . LEU A 1 641 ? -4.280 29.156 1.084 1.00 85.12 641 LEU A O 1
ATOM 4864 N N . PHE A 1 642 ? -5.942 27.646 1.050 1.00 80.19 642 PHE A N 1
ATOM 4865 C CA . PHE A 1 642 ? -5.099 26.468 1.280 1.00 80.19 642 PHE A CA 1
ATOM 4866 C C . PHE A 1 642 ? -5.540 25.327 0.370 1.00 80.19 642 PHE A C 1
ATOM 4868 O O . PHE A 1 642 ? -4.794 24.949 -0.530 1.00 80.19 642 PHE A O 1
ATOM 4875 N N . ALA A 1 643 ? -6.768 24.838 0.544 1.00 81.00 643 ALA A N 1
ATOM 4876 C CA . ALA A 1 643 ? -7.330 23.778 -0.283 1.00 81.00 643 ALA A CA 1
ATOM 4877 C C . ALA A 1 643 ? -8.774 24.099 -0.676 1.00 81.00 643 ALA A C 1
ATOM 4879 O O . ALA A 1 643 ? -9.582 24.482 0.170 1.00 81.00 643 ALA A O 1
ATOM 4880 N N . GLY A 1 644 ? -9.102 23.931 -1.956 1.00 82.94 644 GLY A N 1
ATOM 4881 C CA . GLY A 1 644 ? -10.474 24.030 -2.447 1.00 82.94 644 GLY A CA 1
ATOM 4882 C C . GLY A 1 644 ? -10.955 22.737 -3.063 1.00 82.94 644 GLY A C 1
ATOM 4883 O O . GLY A 1 644 ? -10.181 22.027 -3.708 1.00 82.94 644 GLY A O 1
ATOM 4884 N N . TYR A 1 645 ? -12.244 22.463 -2.881 1.00 90.88 645 TYR A N 1
ATOM 4885 C CA . TYR A 1 645 ? -12.916 21.334 -3.501 1.00 90.88 645 TYR A CA 1
ATOM 4886 C C . TYR A 1 645 ? -14.256 21.768 -4.095 1.00 90.88 645 TYR A C 1
ATOM 4888 O O . TYR A 1 645 ? -15.185 22.147 -3.380 1.00 90.88 645 TYR A O 1
ATOM 4896 N N . VAL A 1 646 ? -14.339 21.746 -5.424 1.00 88.94 646 VAL A N 1
ATOM 4897 C CA . VAL A 1 646 ? -15.516 22.185 -6.183 1.00 88.94 646 VAL A CA 1
ATOM 4898 C C . VAL A 1 646 ? -15.921 21.141 -7.211 1.00 88.94 646 VAL A C 1
ATOM 4900 O O . VAL A 1 646 ? -15.106 20.345 -7.678 1.00 88.94 646 VAL A O 1
ATOM 4903 N N . ARG A 1 647 ? -17.190 21.171 -7.614 1.00 88.81 647 ARG A N 1
ATOM 4904 C CA . ARG A 1 647 ? -17.707 20.244 -8.620 1.00 88.81 647 ARG A CA 1
ATOM 4905 C C . ARG A 1 647 ? -17.110 20.514 -9.994 1.00 88.81 647 ARG A C 1
ATOM 4907 O O . ARG A 1 647 ? -16.594 19.622 -10.648 1.00 88.81 647 ARG A O 1
ATOM 4914 N N . SER A 1 648 ? -17.177 21.761 -10.452 1.00 91.00 648 SER A N 1
ATOM 4915 C CA . SER A 1 648 ? -16.660 22.160 -11.764 1.00 91.00 648 SER A CA 1
ATOM 4916 C C . SER A 1 648 ? -16.341 23.647 -11.798 1.00 91.00 648 SER A C 1
ATOM 4918 O O . SER A 1 648 ? -17.084 24.433 -11.203 1.00 91.00 648 SER A O 1
ATOM 4920 N N . VAL A 1 649 ? -15.335 24.040 -12.577 1.00 93.69 649 VAL A N 1
ATOM 4921 C CA . VAL A 1 649 ? -14.954 25.448 -12.777 1.00 93.69 649 VAL A CA 1
ATOM 4922 C C . VAL A 1 649 ? -15.160 25.850 -14.236 1.00 93.69 649 VAL A C 1
ATOM 4924 O O . VAL A 1 649 ? -14.712 25.151 -15.146 1.00 93.69 649 VAL A O 1
ATOM 4927 N N . ARG A 1 650 ? -15.828 26.985 -14.470 1.00 94.81 650 ARG A N 1
ATOM 4928 C CA . ARG A 1 650 ? -16.050 27.589 -15.798 1.00 94.81 650 ARG A CA 1
ATOM 4929 C C . ARG A 1 650 ? -15.516 29.022 -15.849 1.00 94.81 650 ARG A C 1
ATOM 4931 O O . ARG A 1 650 ? -16.281 29.965 -16.013 1.00 94.81 650 ARG A O 1
ATOM 4938 N N . GLY A 1 651 ? -14.213 29.191 -15.681 1.00 94.44 651 GLY A N 1
ATOM 4939 C CA . GLY A 1 651 ? -13.572 30.502 -15.638 1.00 94.44 651 GLY A CA 1
ATOM 4940 C C . GLY A 1 651 ? -12.159 30.403 -15.087 1.00 94.44 651 GLY A C 1
ATOM 4941 O O . GLY A 1 651 ? -11.288 29.868 -15.769 1.00 94.44 651 GLY A O 1
ATOM 4942 N N . ALA A 1 652 ? -11.915 30.922 -13.883 1.00 95.38 652 ALA A N 1
ATOM 4943 C CA . ALA A 1 652 ? -10.590 30.874 -13.272 1.00 95.38 652 ALA A CA 1
ATOM 4944 C C . ALA A 1 652 ? -10.605 30.277 -11.864 1.00 95.38 652 ALA A C 1
ATOM 4946 O O . ALA A 1 652 ? -11.483 30.576 -11.057 1.00 95.38 652 ALA A O 1
ATOM 4947 N N . GLU A 1 653 ? -9.592 29.483 -11.547 1.00 95.94 653 GLU A N 1
ATOM 4948 C CA . GLU A 1 653 ? -9.359 28.983 -10.198 1.00 95.94 653 GLU A CA 1
ATOM 4949 C C . GLU A 1 653 ? -7.908 29.213 -9.778 1.00 95.94 653 GLU A C 1
ATOM 4951 O O . GLU A 1 653 ? -6.971 28.930 -10.524 1.00 95.94 653 GLU A O 1
ATOM 4956 N N . VAL A 1 654 ? -7.727 29.757 -8.578 1.00 95.81 654 VAL A N 1
ATOM 4957 C CA . VAL A 1 654 ? -6.414 30.055 -8.004 1.00 95.81 654 VAL A CA 1
ATOM 4958 C C . VAL A 1 654 ? -6.335 29.436 -6.619 1.00 95.81 654 VAL A C 1
ATOM 4960 O O . VAL A 1 654 ? -7.157 29.753 -5.766 1.00 95.81 654 VAL A O 1
ATOM 4963 N N . GLY A 1 655 ? -5.330 28.598 -6.385 1.00 91.62 655 GLY A N 1
ATOM 4964 C CA . GLY A 1 655 ? -5.080 27.923 -5.119 1.00 91.62 655 GLY A CA 1
ATOM 4965 C C . GLY A 1 655 ? -3.685 28.193 -4.584 1.00 91.62 655 GLY A C 1
ATOM 4966 O O . GLY A 1 655 ? -2.708 28.151 -5.328 1.00 91.62 655 GLY A O 1
ATOM 4967 N N . TYR A 1 656 ? -3.558 28.438 -3.284 1.00 87.88 656 TYR A N 1
ATOM 4968 C CA . TYR A 1 656 ? -2.243 28.562 -2.657 1.00 87.88 656 TYR A CA 1
ATOM 4969 C C . TYR A 1 656 ? -1.536 27.207 -2.539 1.00 87.88 656 TYR A C 1
ATOM 4971 O O . TYR A 1 656 ? -0.350 27.128 -2.832 1.00 87.88 656 TYR A O 1
ATOM 4979 N N . VAL A 1 657 ? -2.247 26.131 -2.172 1.00 88.12 657 VAL A N 1
ATOM 4980 C CA . VAL A 1 657 ? -1.675 24.772 -2.117 1.00 88.12 657 VAL A CA 1
ATOM 4981 C C . VAL A 1 657 ? -2.378 23.857 -3.108 1.00 88.12 657 VAL A C 1
ATOM 4983 O O . VAL A 1 657 ? -1.746 23.405 -4.061 1.00 88.12 657 VAL A O 1
ATOM 4986 N N . LEU A 1 658 ? -3.675 23.610 -2.918 1.00 88.56 658 LEU A N 1
ATOM 4987 C CA . LEU A 1 658 ? -4.407 22.565 -3.632 1.00 88.56 658 LEU A CA 1
ATOM 4988 C C . LEU A 1 658 ? -5.700 23.093 -4.262 1.00 88.56 658 LEU A C 1
ATOM 4990 O O . LEU A 1 658 ? -6.534 23.689 -3.580 1.00 88.56 658 LEU A O 1
ATOM 4994 N N . ASN A 1 659 ? -5.906 22.768 -5.536 1.00 90.50 659 ASN A N 1
ATOM 4995 C CA . ASN A 1 659 ? -7.211 22.840 -6.185 1.00 90.50 659 ASN A CA 1
ATOM 4996 C C . ASN A 1 659 ? -7.679 21.428 -6.535 1.00 90.50 659 ASN A C 1
ATOM 4998 O O . ASN A 1 659 ? -6.982 20.710 -7.256 1.00 90.50 659 ASN A O 1
ATOM 5002 N N . ARG A 1 660 ? -8.863 21.036 -6.066 1.00 92.00 660 ARG A N 1
ATOM 5003 C CA . ARG A 1 660 ? -9.518 19.786 -6.456 1.00 92.00 660 ARG A CA 1
ATOM 5004 C C . ARG A 1 660 ? -10.840 20.093 -7.154 1.00 92.00 660 ARG A C 1
ATOM 5006 O O . ARG A 1 660 ? -11.717 20.744 -6.590 1.00 92.00 660 ARG A O 1
ATOM 5013 N N . VAL A 1 661 ? -10.988 19.590 -8.372 1.00 88.81 661 VAL A N 1
ATOM 5014 C CA . VAL A 1 661 ? -12.187 19.735 -9.200 1.00 88.81 661 VAL A CA 1
ATOM 5015 C C . VAL A 1 661 ? -12.713 18.349 -9.536 1.00 88.81 661 VAL A C 1
ATOM 5017 O O . VAL A 1 661 ? -12.004 17.549 -10.142 1.00 88.81 661 VAL A O 1
ATOM 5020 N N . ARG A 1 662 ? -13.955 18.060 -9.151 1.00 86.56 662 ARG A N 1
ATOM 5021 C CA . ARG A 1 662 ? -14.565 16.739 -9.340 1.00 86.56 662 ARG A CA 1
ATOM 5022 C C . ARG A 1 662 ? -14.792 16.423 -10.826 1.00 86.56 662 ARG A C 1
ATOM 5024 O O . ARG A 1 662 ? -14.151 15.547 -11.390 1.00 86.56 662 ARG A O 1
ATOM 5031 N N . ASP A 1 663 ? -15.627 17.201 -11.498 1.00 85.06 663 ASP A N 1
ATOM 5032 C CA . ASP A 1 663 ? -16.131 16.871 -12.832 1.00 85.06 663 ASP A CA 1
ATOM 5033 C C . ASP A 1 663 ? -15.241 17.447 -13.940 1.00 85.06 663 ASP A C 1
ATOM 5035 O O . ASP A 1 663 ? -14.789 16.739 -14.831 1.00 85.06 663 ASP A O 1
ATOM 5039 N N . GLY A 1 664 ? -14.979 18.755 -13.943 1.00 87.81 664 GLY A N 1
ATOM 5040 C CA . GLY A 1 664 ? -14.239 19.343 -15.056 1.00 87.81 664 GLY A CA 1
ATOM 5041 C C . GLY A 1 664 ? -13.906 20.814 -14.914 1.00 87.81 664 GLY A C 1
ATOM 5042 O O . GLY A 1 664 ? -14.595 21.590 -14.246 1.00 87.81 664 GLY A O 1
ATOM 5043 N N . MET A 1 665 ? -12.845 21.195 -15.611 1.00 92.38 665 MET A N 1
ATOM 5044 C CA . MET A 1 665 ? -12.287 22.536 -15.609 1.00 92.38 665 MET A CA 1
ATOM 5045 C C . MET A 1 665 ? -12.344 23.103 -17.030 1.00 92.38 665 MET A C 1
ATOM 5047 O O . MET A 1 665 ? -11.857 22.497 -17.986 1.00 92.38 665 MET A O 1
ATOM 5051 N N . HIS A 1 666 ? -12.938 24.286 -17.166 1.00 94.94 666 HIS A N 1
ATOM 5052 C CA . HIS A 1 666 ? -13.005 25.041 -18.411 1.00 94.94 666 HIS A CA 1
ATOM 5053 C C . HIS A 1 666 ? -12.483 26.458 -18.149 1.00 94.94 666 HIS A C 1
ATOM 5055 O O . HIS A 1 666 ? -13.173 27.250 -17.507 1.00 94.94 666 HIS A O 1
ATOM 5061 N N . GLY A 1 667 ? -11.282 26.786 -18.633 1.00 94.50 667 GLY A N 1
ATOM 5062 C CA . GLY A 1 667 ? -10.666 28.107 -18.465 1.00 94.50 667 GLY A CA 1
ATOM 5063 C C . GLY A 1 667 ? -9.212 28.066 -17.983 1.00 94.50 667 GLY A C 1
ATOM 5064 O O . GLY A 1 667 ? -8.366 27.506 -18.677 1.00 94.50 667 GLY A O 1
ATOM 5065 N N . GLY A 1 668 ? -8.895 28.700 -16.846 1.00 94.12 668 GLY A N 1
ATOM 5066 C CA . GLY A 1 668 ? -7.538 28.783 -16.275 1.00 94.12 668 GLY A CA 1
ATOM 5067 C C . GLY A 1 668 ? -7.464 28.331 -14.812 1.00 94.12 668 GLY A C 1
ATOM 5068 O O . GLY A 1 668 ? -8.263 28.777 -13.999 1.00 94.12 668 GLY A O 1
ATOM 5069 N N . GLN A 1 669 ? -6.522 27.457 -14.458 1.00 95.69 669 GLN A N 1
ATOM 5070 C CA . GLN A 1 669 ? -6.364 26.951 -13.090 1.00 95.69 669 GLN A CA 1
ATOM 5071 C C . GLN A 1 669 ? -4.897 27.030 -12.666 1.00 95.69 669 GLN A C 1
ATOM 5073 O O . GLN A 1 669 ? -4.008 26.616 -13.409 1.00 95.69 669 GLN A O 1
ATOM 5078 N N . VAL A 1 670 ? -4.633 27.581 -11.482 1.00 96.44 670 VAL A N 1
ATOM 5079 C CA . VAL A 1 670 ? -3.279 27.720 -10.933 1.00 96.44 670 VAL A CA 1
ATOM 5080 C C . VAL A 1 670 ? -3.255 27.283 -9.475 1.00 96.44 670 VAL A C 1
ATOM 5082 O O . VAL A 1 670 ? -4.068 27.767 -8.695 1.00 96.44 670 VAL A O 1
ATOM 5085 N N . ALA A 1 671 ? -2.307 26.429 -9.093 1.00 94.88 671 ALA A N 1
ATOM 5086 C CA . ALA A 1 671 ? -2.071 26.030 -7.705 1.00 94.88 671 ALA A CA 1
ATOM 5087 C C . ALA A 1 671 ? -0.599 26.188 -7.306 1.00 94.88 671 ALA A C 1
ATOM 5089 O O . ALA A 1 671 ? 0.300 25.928 -8.107 1.00 94.88 671 ALA A O 1
ATOM 5090 N N . GLY A 1 672 ? -0.324 26.548 -6.051 1.00 86.69 672 GLY A N 1
ATOM 5091 C CA . GLY A 1 672 ? 1.053 26.571 -5.552 1.00 86.69 672 GLY A CA 1
ATOM 5092 C C . GLY A 1 672 ? 1.673 25.179 -5.404 1.00 86.69 672 GLY A C 1
ATOM 5093 O O . GLY A 1 672 ? 2.870 25.051 -5.630 1.00 86.69 672 GLY A O 1
ATOM 5094 N N . ALA A 1 673 ? 0.893 24.126 -5.126 1.00 87.44 673 ALA A N 1
ATOM 5095 C CA . ALA A 1 673 ? 1.395 22.749 -5.095 1.00 87.44 673 ALA A CA 1
ATOM 5096 C C . ALA A 1 673 ? 0.726 21.851 -6.141 1.00 87.44 673 ALA A C 1
ATOM 5098 O O . ALA A 1 673 ? 1.435 21.319 -6.997 1.00 87.44 673 ALA A O 1
ATOM 5099 N N . ALA A 1 674 ? -0.602 21.686 -6.108 1.00 89.56 674 ALA A N 1
ATOM 5100 C CA . ALA A 1 674 ? -1.269 20.700 -6.956 1.00 89.56 674 ALA A CA 1
ATOM 5101 C C . ALA A 1 674 ? -2.645 21.114 -7.504 1.00 89.56 674 ALA A C 1
ATOM 5103 O O . ALA A 1 674 ? -3.462 21.696 -6.792 1.00 89.56 674 ALA A O 1
ATOM 5104 N N . ASN A 1 675 ? -2.913 20.737 -8.758 1.00 91.69 675 ASN A N 1
ATOM 5105 C CA . ASN A 1 675 ? -4.255 20.719 -9.346 1.00 91.69 675 ASN A CA 1
ATOM 5106 C C . ASN A 1 675 ? -4.680 19.273 -9.614 1.00 91.69 675 ASN A C 1
ATOM 5108 O O . ASN A 1 675 ? -3.968 18.533 -10.294 1.00 91.69 675 ASN A O 1
ATOM 5112 N N . LEU A 1 676 ? -5.850 18.886 -9.116 1.00 91.94 676 LEU A N 1
ATOM 5113 C CA . LEU A 1 676 ? -6.439 17.564 -9.303 1.00 91.94 676 LEU A CA 1
ATOM 5114 C C . LEU A 1 676 ? -7.806 17.731 -9.967 1.00 91.94 676 LEU A C 1
ATOM 5116 O O . LEU A 1 676 ? -8.712 18.302 -9.364 1.00 91.94 676 LEU A O 1
ATOM 5120 N N . VAL A 1 677 ? -7.967 17.249 -11.197 1.00 90.19 677 VAL A N 1
ATOM 5121 C CA . VAL A 1 677 ? -9.223 17.340 -11.954 1.00 90.19 677 VAL A CA 1
ATOM 5122 C C . VAL A 1 677 ? -9.684 15.937 -12.323 1.00 90.19 677 VAL A C 1
ATOM 5124 O O . VAL A 1 677 ? -8.973 15.223 -13.026 1.00 90.19 677 VAL A O 1
ATOM 5127 N N . GLY A 1 678 ? -10.862 15.527 -11.857 1.00 83.56 678 GLY A N 1
ATOM 5128 C CA . GLY A 1 678 ? -11.376 14.182 -12.116 1.00 83.56 678 GLY A CA 1
ATOM 5129 C C . GLY A 1 678 ? -11.762 13.943 -13.570 1.00 83.56 678 GLY A C 1
ATOM 5130 O O . GLY A 1 678 ? -11.435 12.895 -14.111 1.00 83.56 678 GLY A O 1
ATOM 5131 N N . GLY A 1 679 ? -12.387 14.911 -14.239 1.00 82.88 679 GLY A N 1
ATOM 5132 C CA . GLY A 1 679 ? -12.712 14.788 -15.663 1.00 82.88 679 GLY A CA 1
ATOM 5133 C C . GLY A 1 679 ? -11.892 15.700 -16.568 1.00 82.88 679 GLY A C 1
ATOM 5134 O O . GLY A 1 679 ? -10.672 15.814 -16.454 1.00 82.88 679 GLY A O 1
ATOM 5135 N N . ARG A 1 680 ? -12.556 16.302 -17.559 1.00 88.12 680 ARG A N 1
ATOM 5136 C CA . ARG A 1 680 ? -11.887 16.972 -18.685 1.00 88.12 680 ARG A CA 1
ATOM 5137 C C . ARG A 1 680 ? -11.378 18.363 -18.299 1.00 88.12 680 ARG A C 1
ATOM 5139 O O . ARG A 1 680 ? -12.105 19.158 -17.701 1.00 88.12 680 ARG A O 1
ATOM 5146 N N . VAL A 1 681 ? -10.167 18.687 -18.748 1.00 91.94 681 VAL A N 1
ATOM 5147 C CA . VAL A 1 681 ? -9.595 20.039 -18.679 1.00 91.94 681 VAL A CA 1
ATOM 5148 C C . VAL A 1 681 ? -9.595 20.650 -20.075 1.00 91.94 681 VAL A C 1
ATOM 5150 O O . VAL A 1 681 ? -9.005 20.108 -21.010 1.00 91.94 681 VAL A O 1
ATOM 5153 N N . THR A 1 682 ? -10.251 21.797 -20.232 1.00 94.12 682 THR A N 1
ATOM 5154 C CA . THR A 1 682 ? -10.204 22.602 -21.459 1.00 94.12 682 THR A CA 1
ATOM 5155 C C . THR A 1 682 ? -9.664 23.988 -21.132 1.00 94.12 682 THR A C 1
ATOM 5157 O O . THR A 1 682 ? -10.360 24.791 -20.514 1.00 94.12 682 THR A O 1
ATOM 5160 N N . GLY A 1 683 ? -8.439 24.284 -21.566 1.00 94.00 683 GLY A N 1
ATOM 5161 C CA . GLY A 1 683 ? -7.768 25.555 -21.292 1.00 94.00 683 GLY A CA 1
ATOM 5162 C C . GLY A 1 683 ? -6.351 25.380 -20.746 1.00 94.00 683 GLY A C 1
ATOM 5163 O O . GLY A 1 683 ? -5.553 24.656 -21.339 1.00 94.00 683 GLY A O 1
ATOM 5164 N N . PHE A 1 684 ? -6.018 26.081 -19.663 1.00 94.88 684 PHE A N 1
ATOM 5165 C CA . PHE A 1 684 ? -4.679 26.103 -19.067 1.00 94.88 684 PHE A CA 1
ATOM 5166 C C . PHE A 1 684 ? -4.709 25.657 -17.603 1.00 94.88 684 PHE A C 1
ATOM 5168 O O . PHE A 1 684 ? -5.487 26.201 -16.821 1.00 94.88 684 PHE A O 1
ATOM 5175 N N . GLN A 1 685 ? -3.819 24.742 -17.219 1.00 95.31 685 GLN A N 1
ATOM 5176 C CA . GLN A 1 685 ? -3.560 24.405 -15.817 1.00 95.31 685 GLN A CA 1
ATOM 5177 C C . GLN A 1 685 ? -2.074 24.540 -15.472 1.00 95.31 685 GLN A C 1
ATOM 5179 O O . GLN A 1 685 ? -1.213 24.124 -16.253 1.00 95.31 685 GLN A O 1
ATOM 5184 N N . ALA A 1 686 ? -1.761 25.104 -14.306 1.00 96.50 686 ALA A N 1
ATOM 5185 C CA . ALA A 1 686 ? -0.398 25.157 -13.792 1.00 96.50 686 ALA A CA 1
ATOM 5186 C C . ALA A 1 686 ? -0.299 24.889 -12.291 1.00 96.50 686 ALA A C 1
ATOM 5188 O O . ALA A 1 686 ? -1.079 25.422 -11.506 1.00 96.50 686 ALA A O 1
ATOM 5189 N N . ALA A 1 687 ? 0.698 24.108 -11.888 1.00 95.69 687 ALA A N 1
ATOM 5190 C CA . ALA A 1 687 ? 0.943 23.770 -10.494 1.00 95.69 687 ALA A CA 1
ATOM 5191 C C . ALA A 1 687 ? 2.432 23.863 -10.145 1.00 95.69 687 ALA A C 1
ATOM 5193 O O . ALA A 1 687 ? 3.292 23.550 -10.969 1.00 95.69 687 ALA A O 1
ATOM 5194 N N . GLY A 1 688 ? 2.758 24.248 -8.910 1.00 86.25 688 GLY A N 1
ATOM 5195 C CA . GLY A 1 688 ? 4.154 24.259 -8.463 1.00 86.25 688 GLY A CA 1
ATOM 5196 C C . GLY A 1 688 ? 4.786 22.867 -8.406 1.00 86.25 688 GLY A C 1
ATOM 5197 O O . GLY A 1 688 ? 5.981 22.750 -8.650 1.00 86.25 688 GLY A O 1
ATOM 5198 N N . ALA A 1 689 ? 4.005 21.805 -8.176 1.00 86.88 689 ALA A N 1
ATOM 5199 C CA . ALA A 1 689 ? 4.502 20.431 -8.142 1.00 86.88 689 ALA A CA 1
ATOM 5200 C C . ALA A 1 689 ? 3.755 19.495 -9.100 1.00 86.88 689 ALA A C 1
ATOM 5202 O O . ALA A 1 689 ? 4.407 18.893 -9.954 1.00 86.88 689 ALA A O 1
ATOM 5203 N N . VAL A 1 690 ? 2.426 19.366 -8.989 1.00 89.06 690 VAL A N 1
ATOM 5204 C CA . VAL A 1 690 ? 1.673 18.286 -9.659 1.00 89.06 690 VAL A CA 1
ATOM 5205 C C . VAL A 1 690 ? 0.401 18.782 -10.353 1.00 89.06 690 VAL A C 1
ATOM 5207 O O . VAL A 1 690 ? -0.435 19.420 -9.724 1.00 89.06 690 VAL A O 1
ATOM 5210 N N . ASN A 1 691 ? 0.189 18.416 -11.619 1.00 89.88 691 ASN A N 1
ATOM 5211 C CA . ASN A 1 691 ? -1.160 18.387 -12.201 1.00 89.88 691 ASN A CA 1
ATOM 5212 C C . ASN A 1 691 ? -1.581 16.939 -12.450 1.00 89.88 691 ASN A C 1
ATOM 5214 O O . ASN A 1 691 ? -0.811 16.166 -13.021 1.00 89.88 691 ASN A O 1
ATOM 5218 N N . ALA A 1 692 ? -2.806 16.591 -12.071 1.00 89.00 692 ALA A N 1
ATOM 5219 C CA . ALA A 1 692 ? -3.404 15.288 -12.329 1.00 89.00 692 ALA A CA 1
ATOM 5220 C C . ALA A 1 692 ? -4.785 15.477 -12.966 1.00 89.00 692 ALA A C 1
ATOM 5222 O O . ALA A 1 692 ? -5.638 16.171 -12.414 1.00 89.00 692 ALA A O 1
ATOM 5223 N N . THR A 1 693 ? -5.004 14.877 -14.133 1.00 88.69 693 THR A N 1
ATOM 5224 C CA . THR A 1 693 ? -6.251 14.998 -14.895 1.00 88.69 693 THR A CA 1
ATOM 5225 C C . THR A 1 693 ? -6.751 13.614 -15.291 1.00 88.69 693 THR A C 1
ATOM 5227 O O . THR A 1 693 ? -6.080 12.910 -16.042 1.00 88.69 693 THR A O 1
ATOM 5230 N N . GLY A 1 694 ? -7.914 13.228 -14.767 1.00 81.69 694 GLY A N 1
ATOM 5231 C CA . GLY A 1 694 ? -8.522 11.906 -14.947 1.00 81.69 694 GLY A CA 1
ATOM 5232 C C . GLY A 1 694 ? -9.440 11.753 -16.162 1.00 81.69 694 GLY A C 1
ATOM 5233 O O . GLY A 1 694 ? -10.090 10.721 -16.313 1.00 81.69 694 GLY A O 1
ATOM 5234 N N . GLY A 1 695 ? -9.494 12.774 -17.019 1.00 81.19 695 GLY A N 1
ATOM 5235 C CA . GLY A 1 695 ? -10.105 12.714 -18.342 1.00 81.19 695 GLY A CA 1
ATOM 5236 C C . GLY A 1 695 ? -9.171 13.282 -19.413 1.00 81.19 695 GLY A C 1
ATOM 5237 O O . GLY A 1 695 ? -7.953 13.280 -19.273 1.00 81.19 695 GLY A O 1
ATOM 5238 N N . GLY A 1 696 ? -9.736 13.814 -20.497 1.00 85.75 696 GLY A N 1
ATOM 5239 C CA . GLY A 1 696 ? -8.938 14.430 -21.562 1.00 85.75 696 GLY A CA 1
ATOM 5240 C C . GLY A 1 696 ? -8.428 15.833 -21.228 1.00 85.75 696 GLY A C 1
ATOM 5241 O O . GLY A 1 696 ? -9.085 16.603 -20.524 1.00 85.75 696 GLY A O 1
ATOM 5242 N N . LEU A 1 697 ? -7.292 16.207 -21.816 1.00 91.31 697 LEU A N 1
ATOM 5243 C CA . LEU A 1 697 ? -6.785 17.579 -21.787 1.00 91.31 697 LEU A CA 1
ATOM 5244 C C . LEU A 1 697 ? -6.867 18.177 -23.184 1.00 91.31 697 LEU A C 1
ATOM 5246 O O . LEU A 1 697 ? -6.234 17.682 -24.113 1.00 91.31 697 LEU A O 1
ATOM 5250 N N . ARG A 1 698 ? -7.565 19.303 -23.320 1.00 93.31 698 ARG A N 1
ATOM 5251 C CA . ARG A 1 698 ? -7.513 20.155 -24.508 1.00 93.31 698 ARG A CA 1
ATOM 5252 C C . ARG A 1 698 ? -6.927 21.513 -24.138 1.00 93.31 698 ARG A C 1
ATOM 5254 O O . ARG A 1 698 ? -7.641 22.381 -23.642 1.00 93.31 698 ARG A O 1
ATOM 5261 N N . GLY A 1 699 ? -5.639 21.705 -24.408 1.00 94.06 699 GLY A N 1
ATOM 5262 C CA . GLY A 1 699 ? -4.930 22.948 -24.106 1.00 94.06 699 GLY A CA 1
ATOM 5263 C C . GLY A 1 699 ? -3.532 22.719 -23.538 1.00 94.06 699 GLY A C 1
ATOM 5264 O O . GLY A 1 699 ? -2.753 21.960 -24.110 1.00 94.06 699 GLY A O 1
ATOM 5265 N N . PHE A 1 700 ? -3.188 23.412 -22.456 1.00 95.88 700 PHE A N 1
ATOM 5266 C CA . PHE A 1 700 ? -1.840 23.412 -21.887 1.00 95.88 700 PHE A CA 1
ATOM 5267 C C . PHE A 1 700 ? -1.856 23.014 -20.412 1.00 95.88 700 PHE A C 1
ATOM 5269 O O . PHE A 1 700 ? -2.654 23.539 -19.638 1.00 95.88 700 PHE A O 1
ATOM 5276 N N . GLN A 1 701 ? -0.935 22.141 -20.011 1.00 95.38 701 GLN A N 1
ATOM 5277 C CA . GLN A 1 701 ? -0.679 21.841 -18.604 1.00 95.38 701 GLN A CA 1
ATOM 5278 C C . GLN A 1 701 ? 0.802 21.992 -18.260 1.00 95.38 701 GLN A C 1
ATOM 5280 O O . GLN A 1 701 ? 1.651 21.502 -19.011 1.00 95.38 701 GLN A O 1
ATOM 5285 N N . ALA A 1 702 ? 1.112 22.643 -17.134 1.00 96.81 702 ALA A N 1
ATOM 5286 C CA . ALA A 1 702 ? 2.482 22.761 -16.639 1.00 96.81 702 ALA A CA 1
ATOM 5287 C C . ALA A 1 702 ? 2.653 22.507 -15.143 1.00 96.81 702 ALA A C 1
ATOM 5289 O O . ALA A 1 702 ? 1.925 23.062 -14.325 1.00 96.81 702 ALA A O 1
ATOM 5290 N N . ALA A 1 703 ? 3.667 21.732 -14.773 1.00 95.44 703 ALA A N 1
ATOM 5291 C CA . ALA A 1 703 ? 3.955 21.413 -13.381 1.00 95.44 703 ALA A CA 1
ATOM 5292 C C . ALA A 1 703 ? 5.454 21.486 -13.074 1.00 95.44 703 ALA A C 1
ATOM 5294 O O . ALA A 1 703 ? 6.284 21.168 -13.926 1.00 95.44 703 ALA A O 1
ATOM 5295 N N . GLY A 1 704 ? 5.826 21.863 -11.850 1.00 80.12 704 GLY A N 1
ATOM 5296 C CA . GLY A 1 704 ? 7.238 21.859 -11.451 1.00 80.12 704 GLY A CA 1
ATOM 5297 C C . GLY A 1 704 ? 7.848 20.457 -11.376 1.00 80.12 704 GLY A C 1
ATOM 5298 O O . GLY A 1 704 ? 9.027 20.307 -11.672 1.00 80.12 704 GLY A O 1
ATOM 5299 N N . ALA A 1 705 ? 7.061 19.420 -11.069 1.00 82.75 705 ALA A N 1
ATOM 5300 C CA . ALA A 1 705 ? 7.547 18.042 -10.986 1.00 82.75 705 ALA A CA 1
ATOM 5301 C C . ALA A 1 705 ? 6.826 17.101 -11.959 1.00 82.75 705 ALA A C 1
ATOM 5303 O O . ALA A 1 705 ? 7.476 16.548 -12.845 1.00 82.75 705 ALA A O 1
ATOM 5304 N N . LEU A 1 706 ? 5.507 16.936 -11.829 1.00 84.69 706 LEU A N 1
ATOM 5305 C CA . LEU A 1 706 ? 4.747 15.886 -12.514 1.00 84.69 706 LEU A CA 1
ATOM 5306 C C . LEU A 1 706 ? 3.484 16.430 -13.185 1.00 84.69 706 LEU A C 1
ATOM 5308 O O . LEU A 1 706 ? 2.657 17.066 -12.538 1.00 84.69 706 LEU A O 1
ATOM 5312 N N . ASN A 1 707 ? 3.274 16.094 -14.455 1.00 88.56 707 ASN A N 1
ATOM 5313 C CA . ASN A 1 707 ? 1.930 16.102 -15.031 1.00 88.56 707 ASN A CA 1
ATOM 5314 C C . ASN A 1 707 ? 1.477 14.669 -15.305 1.00 88.56 707 ASN A C 1
ATOM 5316 O O . ASN A 1 707 ? 2.175 13.927 -15.998 1.00 88.56 707 ASN A O 1
ATOM 5320 N N . LEU A 1 708 ? 0.273 14.325 -14.869 1.00 88.94 708 LEU A N 1
ATOM 5321 C CA . LEU A 1 708 ? -0.385 13.054 -15.136 1.00 88.94 708 LEU A CA 1
ATOM 5322 C C . LEU A 1 708 ? -1.694 13.310 -15.890 1.00 88.94 708 LEU A C 1
ATOM 5324 O O . LEU A 1 708 ? -2.589 13.974 -15.371 1.00 88.94 708 LEU A O 1
ATOM 5328 N N . LEU A 1 709 ? -1.802 12.774 -17.105 1.00 88.50 709 LEU A N 1
ATOM 5329 C CA . LEU A 1 709 ? -3.038 12.751 -17.881 1.00 88.50 709 LEU A CA 1
ATOM 5330 C C . LEU A 1 709 ? -3.460 11.304 -18.106 1.00 88.50 709 LEU A C 1
ATOM 5332 O O . LEU A 1 709 ? -2.760 10.563 -18.795 1.00 88.50 709 LEU A O 1
ATOM 5336 N N . ASP A 1 710 ? -4.604 10.920 -17.558 1.00 83.50 710 ASP A N 1
ATOM 5337 C CA . ASP A 1 710 ? -5.196 9.607 -17.777 1.00 83.50 710 ASP A CA 1
ATOM 5338 C C . ASP A 1 710 ? -6.546 9.748 -18.475 1.00 83.50 710 ASP A C 1
ATOM 5340 O O . ASP A 1 710 ? -7.566 10.020 -17.853 1.00 83.50 710 ASP A O 1
ATOM 5344 N N . GLY A 1 711 ? -6.545 9.551 -19.791 1.00 65.62 711 GLY A N 1
ATOM 5345 C CA . GLY A 1 711 ? -7.755 9.541 -20.604 1.00 65.62 711 GLY A CA 1
ATOM 5346 C C . GLY A 1 711 ? -8.614 8.285 -20.422 1.00 65.62 711 GLY A C 1
ATOM 5347 O O . GLY A 1 711 ? -9.706 8.252 -20.979 1.00 65.62 711 GLY A O 1
ATOM 5348 N N . GLY A 1 712 ? -8.134 7.267 -19.689 1.00 56.44 712 GLY A N 1
ATOM 5349 C CA . GLY A 1 712 ? -8.753 5.943 -19.524 1.00 56.44 712 GLY A CA 1
ATOM 5350 C C . GLY A 1 712 ? -9.556 5.744 -18.232 1.00 56.44 712 GLY A C 1
ATOM 5351 O O . GLY A 1 712 ? -9.721 4.607 -17.798 1.00 56.44 712 GLY A O 1
ATOM 5352 N N . GLU A 1 713 ? -10.032 6.829 -17.614 1.00 58.00 713 GLU A N 1
ATOM 5353 C CA . GLU A 1 713 ? -10.946 6.855 -16.456 1.00 58.00 713 GLU A CA 1
ATOM 5354 C C . GLU A 1 713 ? -10.432 6.285 -15.120 1.00 58.00 713 GLU A C 1
ATOM 5356 O O . GLU A 1 713 ? -11.140 6.404 -14.118 1.00 58.00 713 GLU A O 1
ATOM 5361 N N . ARG A 1 714 ? -9.223 5.711 -15.020 1.00 64.81 714 ARG A N 1
ATOM 5362 C CA . ARG A 1 714 ? -8.733 5.136 -13.745 1.00 64.81 714 ARG A CA 1
ATOM 5363 C C . ARG A 1 714 ? -8.498 6.232 -12.713 1.00 64.81 714 ARG A C 1
ATOM 5365 O O . ARG A 1 714 ? -8.984 6.161 -11.586 1.00 64.81 714 ARG A O 1
ATOM 5372 N N . LEU A 1 715 ? -7.796 7.281 -13.127 1.00 58.34 715 LEU A N 1
ATOM 5373 C CA . LEU A 1 715 ? -7.542 8.449 -12.296 1.00 58.34 715 LEU A CA 1
ATOM 5374 C C . LEU A 1 715 ? -8.810 9.287 -12.086 1.00 58.34 715 LEU A C 1
ATOM 5376 O O . LEU A 1 715 ? -8.977 9.859 -11.015 1.00 58.34 715 LEU A O 1
ATOM 5380 N N . GLY A 1 716 ? -9.715 9.350 -13.068 1.00 57.41 716 GLY A N 1
ATOM 5381 C CA . GLY A 1 716 ? -10.976 10.090 -12.942 1.00 57.41 716 GLY A CA 1
ATOM 5382 C C . GLY A 1 716 ? -11.914 9.492 -11.897 1.00 57.41 716 GLY A C 1
ATOM 5383 O O . GLY A 1 716 ? -12.447 10.222 -11.060 1.00 57.41 716 GLY A O 1
ATOM 5384 N N . ARG A 1 717 ? -12.018 8.157 -11.858 1.00 62.47 717 ARG A N 1
ATOM 5385 C CA . ARG A 1 717 ? -12.729 7.424 -10.798 1.00 62.47 717 ARG A CA 1
ATOM 5386 C C . ARG A 1 717 ? -12.094 7.666 -9.429 1.00 62.47 717 ARG A C 1
ATOM 5388 O O . ARG A 1 717 ? -12.803 8.005 -8.490 1.00 62.47 717 ARG A O 1
ATOM 5395 N N . PHE A 1 718 ? -10.763 7.597 -9.338 1.00 57.81 718 PHE A N 1
ATOM 5396 C CA . PHE A 1 718 ? -10.029 7.862 -8.094 1.00 57.81 718 PHE A CA 1
ATOM 5397 C C . PHE A 1 718 ? -10.206 9.300 -7.574 1.00 57.81 718 PHE A C 1
ATOM 5399 O O . PHE A 1 718 ? -10.363 9.527 -6.376 1.00 57.81 718 PHE A O 1
ATOM 5406 N N . LEU A 1 719 ? -10.165 10.296 -8.463 1.00 54.03 719 LEU A N 1
ATOM 5407 C CA . LEU A 1 719 ? -10.171 11.703 -8.066 1.00 54.03 719 LEU A CA 1
ATOM 5408 C C . LEU A 1 719 ? -11.568 12.257 -7.779 1.00 54.03 719 LEU A C 1
ATOM 5410 O O . LEU A 1 719 ? -11.657 13.269 -7.072 1.00 54.03 719 LEU A O 1
ATOM 5414 N N . ALA A 1 720 ? -12.635 11.652 -8.304 1.00 54.16 720 ALA A N 1
ATOM 5415 C CA . ALA A 1 720 ? -13.921 12.337 -8.363 1.00 54.16 720 ALA A CA 1
ATOM 5416 C C . ALA A 1 720 ? -15.189 11.470 -8.266 1.00 54.16 720 ALA A C 1
ATOM 5418 O O . ALA A 1 720 ? -16.274 12.047 -8.253 1.00 54.16 720 ALA A O 1
ATOM 5419 N N . ASP A 1 721 ? -15.090 10.141 -8.156 1.00 55.56 721 ASP A N 1
ATOM 5420 C CA . ASP A 1 721 ? -16.262 9.248 -8.055 1.00 55.56 721 ASP A CA 1
ATOM 5421 C C . ASP A 1 721 ? -17.291 9.479 -9.189 1.00 55.56 721 ASP A C 1
ATOM 5423 O O . ASP A 1 721 ? -18.508 9.399 -9.017 1.00 55.56 721 ASP A O 1
ATOM 5427 N N . VAL A 1 722 ? -16.792 9.843 -10.379 1.00 47.66 722 VAL A N 1
ATOM 5428 C CA . VAL A 1 722 ? -17.624 10.210 -11.530 1.00 47.66 722 VAL A CA 1
ATOM 5429 C C . VAL A 1 722 ? -17.765 9.021 -12.474 1.00 47.66 722 VAL A C 1
ATOM 5431 O O . VAL A 1 722 ? -16.793 8.587 -13.090 1.00 47.66 722 VAL A O 1
ATOM 5434 N N . ASN A 1 723 ? -18.997 8.536 -12.633 1.00 45.50 723 ASN A N 1
ATOM 5435 C CA . ASN A 1 723 ? -19.382 7.660 -13.739 1.00 45.50 723 ASN A CA 1
ATOM 5436 C C . ASN A 1 723 ? -19.606 8.513 -14.996 1.00 45.50 723 ASN A C 1
ATOM 5438 O O . ASN A 1 723 ? -20.573 9.276 -15.065 1.00 45.50 723 ASN A O 1
ATOM 5442 N N . HIS A 1 724 ? -18.740 8.389 -15.999 1.00 48.34 724 HIS A N 1
ATOM 5443 C CA . HIS A 1 724 ? -18.959 8.986 -17.315 1.00 48.34 724 HIS A CA 1
ATOM 5444 C C . HIS A 1 724 ? -18.892 7.909 -18.403 1.00 48.34 724 HIS A C 1
ATOM 5446 O O . HIS A 1 724 ? -17.938 7.155 -18.450 1.00 48.34 724 HIS A O 1
ATOM 5452 N N . ASP A 1 725 ? -19.893 7.877 -19.289 1.00 45.88 725 ASP A N 1
ATOM 5453 C CA . ASP A 1 725 ? -19.950 7.044 -20.508 1.00 45.88 725 ASP A CA 1
ATOM 5454 C C . ASP A 1 725 ? -19.318 7.764 -21.731 1.00 45.88 725 ASP A C 1
ATOM 5456 O O . ASP A 1 725 ? -19.712 7.558 -22.882 1.00 45.88 725 ASP A O 1
ATOM 5460 N N . GLU A 1 726 ? -18.385 8.695 -21.512 1.00 49.09 726 GLU A N 1
ATOM 5461 C CA . GLU A 1 726 ? -17.847 9.575 -22.561 1.00 49.09 726 GLU A CA 1
ATOM 5462 C C . GLU A 1 726 ? -16.544 9.019 -23.173 1.00 49.09 726 GLU A C 1
ATOM 5464 O O . GLU A 1 726 ? -15.736 8.409 -22.481 1.00 49.09 726 GLU A O 1
ATOM 5469 N N . PRO A 1 727 ? -16.276 9.252 -24.471 1.00 47.12 727 PRO A N 1
ATOM 5470 C CA . PRO A 1 727 ? -15.130 8.665 -25.162 1.00 47.12 727 PRO A CA 1
ATOM 5471 C C . PRO A 1 727 ? -13.770 9.069 -24.564 1.00 47.12 727 PRO A C 1
ATOM 5473 O O . PRO A 1 727 ? -13.524 10.247 -24.276 1.00 47.12 727 PRO A O 1
ATOM 5476 N N . VAL A 1 728 ? -12.868 8.080 -24.485 1.00 53.97 728 VAL A N 1
ATOM 5477 C CA . VAL A 1 728 ? -11.444 8.169 -24.104 1.00 53.97 728 VAL A CA 1
ATOM 5478 C C . VAL A 1 728 ? -10.738 9.197 -24.990 1.00 53.97 728 VAL A C 1
ATOM 5480 O O . VAL A 1 728 ? -10.364 8.932 -26.133 1.00 53.97 728 VAL A O 1
ATOM 5483 N N . MET A 1 729 ? -10.562 10.410 -24.476 1.00 62.94 729 MET A N 1
ATOM 5484 C CA . MET A 1 729 ? -9.835 11.480 -25.159 1.00 62.94 729 MET A CA 1
ATOM 5485 C C . MET A 1 729 ? -8.492 11.661 -24.462 1.00 62.94 729 MET A C 1
ATOM 5487 O O . MET A 1 729 ? -8.459 11.953 -23.272 1.00 62.94 729 MET A O 1
ATOM 5491 N N . GLY A 1 730 ? -7.390 11.496 -25.195 1.00 81.75 730 GLY A N 1
ATOM 5492 C CA . GLY A 1 730 ? -6.045 11.721 -24.673 1.00 81.75 730 GLY A CA 1
ATOM 5493 C C . GLY A 1 730 ? -5.648 13.203 -24.649 1.00 81.75 730 GLY A C 1
ATOM 5494 O O . GLY A 1 730 ? -6.472 14.108 -24.489 1.00 81.75 730 GLY A O 1
ATOM 5495 N N . LEU A 1 731 ? -4.355 13.469 -24.831 1.00 91.88 731 LEU A N 1
ATOM 5496 C CA . LEU A 1 731 ? -3.804 14.823 -24.897 1.00 91.88 731 LEU A CA 1
ATOM 5497 C C . LEU A 1 731 ? -4.143 15.481 -26.239 1.00 91.88 731 LEU A C 1
ATOM 5499 O O . LEU A 1 731 ? -3.746 14.977 -27.281 1.00 91.88 731 LEU A O 1
ATOM 5503 N N . HIS A 1 732 ? -4.770 16.654 -26.217 1.00 94.00 732 HIS A N 1
ATOM 5504 C CA . HIS A 1 732 ? -4.905 17.581 -27.342 1.00 94.00 732 HIS A CA 1
ATOM 5505 C C . HIS A 1 732 ? -4.250 18.924 -27.001 1.00 94.00 732 HIS A C 1
ATOM 5507 O O . HIS A 1 732 ? -4.925 19.886 -26.626 1.00 94.00 732 HIS A O 1
ATOM 5513 N N . GLY A 1 733 ? -2.922 18.991 -27.119 1.00 94.69 733 GLY A N 1
ATOM 5514 C CA . GLY A 1 733 ? -2.154 20.198 -26.811 1.00 94.69 733 GLY A CA 1
ATOM 5515 C C . GLY A 1 733 ? -0.758 19.919 -26.259 1.00 94.69 733 GLY A C 1
ATOM 5516 O O . GLY A 1 733 ? -0.019 19.130 -26.844 1.00 94.69 733 GLY A O 1
ATOM 5517 N N . VAL A 1 734 ? -0.361 20.596 -25.180 1.00 96.38 734 VAL A N 1
ATOM 5518 C CA . VAL A 1 734 ? 1.004 20.511 -24.628 1.00 96.38 734 VAL A CA 1
ATOM 5519 C C . VAL A 1 734 ? 0.980 20.192 -23.138 1.00 96.38 734 VAL A C 1
ATOM 5521 O O . VAL A 1 734 ? 0.212 20.773 -22.374 1.00 96.38 734 VAL A O 1
ATOM 5524 N N . GLN A 1 735 ? 1.864 19.288 -22.731 1.00 95.25 735 GLN A N 1
ATOM 5525 C CA . GLN A 1 735 ? 2.096 18.895 -21.346 1.00 95.25 735 GLN A CA 1
ATOM 5526 C C . GLN A 1 735 ? 3.574 19.130 -21.004 1.00 95.25 735 GLN A C 1
ATOM 5528 O O . GLN A 1 735 ? 4.446 18.567 -21.662 1.00 95.25 735 GLN A O 1
ATOM 5533 N N . ALA A 1 736 ? 3.859 19.989 -20.021 1.00 97.31 736 ALA A N 1
ATOM 5534 C CA . ALA A 1 736 ? 5.215 20.437 -19.690 1.00 97.31 736 ALA A CA 1
ATOM 5535 C C . ALA A 1 736 ? 5.549 20.267 -18.196 1.00 97.31 736 ALA A C 1
ATOM 5537 O O . ALA A 1 736 ? 4.919 20.897 -17.352 1.00 97.31 736 ALA A O 1
ATOM 5538 N N . ALA A 1 737 ? 6.539 19.451 -17.838 1.00 94.62 737 ALA A N 1
ATOM 5539 C CA . ALA A 1 737 ? 6.916 19.208 -16.444 1.00 94.62 737 ALA A CA 1
ATOM 5540 C C . ALA A 1 737 ? 8.409 19.418 -16.194 1.00 94.62 737 ALA A C 1
ATOM 5542 O O . ALA A 1 737 ? 9.240 19.131 -17.056 1.00 94.62 737 ALA A O 1
ATOM 5543 N N . GLY A 1 738 ? 8.771 19.852 -14.987 1.00 81.62 738 GLY A N 1
ATOM 5544 C CA . GLY A 1 738 ? 10.178 19.926 -14.594 1.00 81.62 738 GLY A CA 1
ATOM 5545 C C . GLY A 1 738 ? 10.849 18.554 -14.479 1.00 81.62 738 GLY A C 1
ATOM 5546 O O . GLY A 1 738 ? 12.042 18.464 -14.747 1.00 81.62 738 GLY A O 1
ATOM 5547 N N . ALA A 1 739 ? 10.109 17.477 -14.183 1.00 85.06 739 ALA A N 1
ATOM 5548 C CA . ALA A 1 739 ? 10.668 16.125 -14.114 1.00 85.06 739 ALA A CA 1
ATOM 5549 C C . ALA A 1 739 ? 9.964 15.132 -15.046 1.00 85.06 739 ALA A C 1
ATOM 5551 O O . ALA A 1 739 ? 10.617 14.597 -15.942 1.00 85.06 739 ALA A O 1
ATOM 5552 N N . VAL A 1 740 ? 8.664 14.883 -14.862 1.00 85.62 740 VAL A N 1
ATOM 5553 C CA . VAL A 1 740 ? 7.973 13.745 -15.489 1.00 85.62 740 VAL A CA 1
ATOM 5554 C C . VAL A 1 740 ? 6.633 14.146 -16.106 1.00 85.62 740 VAL A C 1
ATOM 5556 O O . VAL A 1 740 ? 5.821 14.825 -15.480 1.00 85.62 740 VAL A O 1
ATOM 5559 N N . ASN A 1 741 ? 6.361 13.665 -17.318 1.00 87.56 741 ASN A N 1
ATOM 5560 C CA . ASN A 1 741 ? 5.017 13.656 -17.892 1.00 87.56 741 ASN A CA 1
ATOM 5561 C C . ASN A 1 741 ? 4.552 12.226 -18.147 1.00 87.56 741 ASN A C 1
ATOM 5563 O O . ASN A 1 741 ? 5.259 11.448 -18.787 1.00 87.56 741 ASN A O 1
ATOM 5567 N N . ILE A 1 742 ? 3.331 11.917 -17.723 1.00 89.25 742 ILE A N 1
ATOM 5568 C CA . ILE A 1 742 ? 2.656 10.653 -18.015 1.00 89.25 742 ILE A CA 1
ATOM 5569 C C . ILE A 1 742 ? 1.372 10.956 -18.784 1.00 89.25 742 ILE A C 1
ATOM 5571 O O . ILE A 1 742 ? 0.609 11.855 -18.418 1.00 89.25 742 ILE A O 1
ATOM 5575 N N . LEU A 1 743 ? 1.164 10.207 -19.862 1.00 87.69 743 LEU A N 1
ATOM 5576 C CA . LEU A 1 743 ? 0.001 10.264 -20.732 1.00 87.69 743 LEU A CA 1
ATOM 5577 C C . LEU A 1 743 ? -0.527 8.850 -20.969 1.00 87.69 743 LEU A C 1
ATOM 5579 O O . LEU A 1 743 ? 0.204 7.989 -21.452 1.00 87.69 743 LEU A O 1
ATOM 5583 N N . SER A 1 744 ? -1.804 8.646 -20.677 1.00 83.50 744 SER A N 1
ATOM 5584 C CA . SER A 1 744 ? -2.577 7.450 -21.000 1.00 83.50 744 SER A CA 1
ATOM 5585 C C . SER A 1 744 ? -3.797 7.861 -21.823 1.00 83.50 744 SER A C 1
ATOM 5587 O O . SER A 1 744 ? -4.458 8.851 -21.510 1.00 83.50 744 SER A O 1
ATOM 5589 N N . GLY A 1 745 ? -4.071 7.149 -22.914 1.00 75.50 745 GLY A N 1
ATOM 5590 C CA . GLY A 1 745 ? -5.262 7.350 -23.736 1.00 75.50 745 GLY A CA 1
ATOM 5591 C C . GLY A 1 745 ? -5.086 6.804 -25.149 1.00 75.50 745 GLY A C 1
ATOM 5592 O O . GLY A 1 745 ? -3.998 6.858 -25.718 1.00 75.50 745 GLY A O 1
ATOM 5593 N N . ASP A 1 746 ? -6.171 6.315 -25.745 1.00 79.81 746 ASP A N 1
ATOM 5594 C CA . ASP A 1 746 ? -6.121 5.615 -27.034 1.00 79.81 746 ASP A CA 1
ATOM 5595 C C . ASP A 1 746 ? -5.521 6.463 -28.156 1.00 79.81 746 ASP A C 1
ATOM 5597 O O . ASP A 1 746 ? -4.714 5.979 -28.959 1.00 79.81 746 ASP A O 1
ATOM 5601 N N . THR A 1 747 ? -5.905 7.742 -28.204 1.00 85.31 747 THR A N 1
ATOM 5602 C CA . THR A 1 747 ? -5.416 8.703 -29.192 1.00 85.31 747 THR A CA 1
ATOM 5603 C C . THR A 1 747 ? -5.127 10.057 -28.567 1.00 85.31 747 THR A C 1
ATOM 5605 O O . THR A 1 747 ? -5.988 10.660 -27.926 1.00 85.31 747 THR A O 1
ATOM 5608 N N . SER A 1 748 ? -3.925 10.554 -28.834 1.00 91.62 748 SER A N 1
ATOM 5609 C CA . SER A 1 748 ? -3.426 11.853 -28.405 1.00 91.62 748 SER A CA 1
ATOM 5610 C C . SER A 1 748 ? -2.780 12.587 -29.579 1.00 91.62 748 SER A C 1
ATOM 5612 O O . SER A 1 748 ? -2.117 11.984 -30.424 1.00 91.62 748 SER A O 1
ATOM 5614 N N . GLN A 1 749 ? -2.938 13.904 -29.631 1.00 94.44 749 GLN A N 1
ATOM 5615 C CA . GLN A 1 749 ? -2.284 14.804 -30.571 1.00 94.44 749 GLN A CA 1
ATOM 5616 C C . GLN A 1 749 ? -1.665 15.981 -29.814 1.00 94.44 749 GLN A C 1
ATOM 5618 O O . GLN A 1 749 ? -2.372 16.836 -29.282 1.00 94.44 749 GLN A O 1
ATOM 5623 N N . GLY A 1 750 ? -0.337 16.058 -29.773 1.00 94.75 750 GLY A N 1
ATOM 5624 C CA . GLY A 1 750 ? 0.309 17.068 -28.944 1.00 94.75 750 GLY A CA 1
ATOM 5625 C C . GLY A 1 750 ? 1.797 16.878 -28.707 1.00 94.75 750 GLY A C 1
ATOM 5626 O O . GLY A 1 750 ? 2.450 16.068 -29.364 1.00 94.75 750 GLY A O 1
ATOM 5627 N N . ALA A 1 751 ? 2.327 17.641 -27.753 1.00 96.50 751 ALA A N 1
ATOM 5628 C CA . ALA A 1 751 ? 3.715 17.547 -27.323 1.00 96.50 751 ALA A CA 1
ATOM 5629 C C . ALA A 1 751 ? 3.839 17.304 -25.813 1.00 96.50 751 ALA A C 1
ATOM 5631 O O . ALA A 1 751 ? 3.125 17.924 -25.021 1.00 96.50 751 ALA A O 1
ATOM 5632 N N . GLN A 1 752 ? 4.782 16.446 -25.424 1.00 96.31 752 GLN A N 1
ATOM 5633 C CA . GLN A 1 752 ? 5.216 16.278 -24.036 1.00 96.31 752 GLN A CA 1
ATOM 5634 C C . GLN A 1 752 ? 6.637 16.823 -23.869 1.00 96.31 752 GLN A C 1
ATOM 5636 O O . GLN A 1 752 ? 7.521 16.499 -24.661 1.00 96.31 752 GLN A O 1
ATOM 5641 N N . ILE A 1 753 ? 6.853 17.662 -22.857 1.00 97.50 753 ILE A N 1
ATOM 5642 C CA . ILE A 1 753 ? 8.137 18.310 -22.568 1.00 97.50 753 ILE A CA 1
ATOM 5643 C C . ILE A 1 753 ? 8.479 18.081 -21.096 1.00 97.50 753 ILE A C 1
ATOM 5645 O O . ILE A 1 753 ? 7.792 18.602 -20.223 1.00 97.50 753 ILE A O 1
ATOM 5649 N N . ALA A 1 754 ? 9.522 17.314 -20.803 1.00 94.56 754 ALA A N 1
ATOM 5650 C CA . ALA A 1 754 ? 9.923 16.978 -19.440 1.00 94.56 754 ALA A CA 1
ATOM 5651 C C . ALA A 1 754 ? 11.409 17.260 -19.210 1.00 94.56 754 ALA A C 1
ATOM 5653 O O . ALA A 1 754 ? 12.226 17.085 -20.113 1.00 94.56 754 ALA A O 1
ATOM 5654 N N . GLY A 1 755 ? 11.794 17.634 -17.990 1.00 83.62 755 GLY A N 1
ATOM 5655 C CA . GLY A 1 755 ? 13.215 17.699 -17.637 1.00 83.62 755 GLY A CA 1
ATOM 5656 C C . GLY A 1 755 ? 13.884 16.322 -17.641 1.00 83.62 755 GLY A C 1
ATOM 5657 O O . GLY A 1 755 ? 15.028 16.217 -18.071 1.00 83.62 755 GLY A O 1
ATOM 5658 N N . ALA A 1 756 ? 13.169 15.257 -17.257 1.00 86.44 756 ALA A N 1
ATOM 5659 C CA . ALA A 1 756 ? 13.721 13.905 -17.187 1.00 86.44 756 ALA A CA 1
ATOM 5660 C C . ALA A 1 756 ? 12.987 12.907 -18.091 1.00 86.44 756 ALA A C 1
ATOM 5662 O O . ALA A 1 756 ? 13.616 12.368 -19.001 1.00 86.44 756 ALA A O 1
ATOM 5663 N N . VAL A 1 757 ? 11.690 12.657 -17.868 1.00 87.56 757 VAL A N 1
ATOM 5664 C CA . VAL A 1 757 ? 10.987 11.511 -18.476 1.00 87.56 757 VAL A CA 1
ATOM 5665 C C . VAL A 1 757 ? 9.638 11.894 -19.085 1.00 87.56 757 VAL A C 1
ATOM 5667 O O . VAL A 1 757 ? 8.814 12.530 -18.434 1.00 87.56 757 VAL A O 1
ATOM 5670 N N . ASN A 1 758 ? 9.372 11.439 -20.311 1.00 90.69 758 ASN A N 1
ATOM 5671 C CA . ASN A 1 758 ? 8.023 11.418 -20.885 1.00 90.69 758 ASN A CA 1
ATOM 5672 C C . ASN A 1 758 ? 7.558 9.979 -21.120 1.00 90.69 758 ASN A C 1
ATOM 5674 O O . ASN A 1 758 ? 8.293 9.180 -21.699 1.00 90.69 758 ASN A O 1
ATOM 5678 N N . VAL A 1 759 ? 6.313 9.678 -20.751 1.00 91.88 759 VAL A N 1
ATOM 5679 C CA . VAL A 1 759 ? 5.644 8.400 -21.025 1.00 91.88 759 VAL A CA 1
ATOM 5680 C C . VAL A 1 759 ? 4.333 8.658 -21.764 1.00 91.88 759 VAL A C 1
ATOM 5682 O O . VAL A 1 759 ? 3.537 9.498 -21.336 1.00 91.88 759 VAL A O 1
ATOM 5685 N N . ALA A 1 760 ? 4.103 7.921 -22.853 1.00 88.69 760 ALA A N 1
ATOM 5686 C CA . ALA A 1 760 ? 2.856 7.930 -23.616 1.00 88.69 760 ALA A CA 1
ATOM 5687 C C . ALA A 1 760 ? 2.367 6.499 -23.907 1.00 88.69 760 ALA A C 1
ATOM 5689 O O . ALA A 1 760 ? 2.912 5.807 -24.768 1.00 88.69 760 ALA A O 1
ATOM 5690 N N . ALA A 1 761 ? 1.318 6.070 -23.208 1.00 86.38 761 ALA A N 1
ATOM 5691 C CA . ALA A 1 761 ? 0.578 4.847 -23.508 1.00 86.38 761 ALA A CA 1
ATOM 5692 C C . ALA A 1 761 ? -0.513 5.140 -24.551 1.00 86.38 761 ALA A C 1
ATOM 5694 O O . ALA A 1 761 ? -1.213 6.148 -24.444 1.00 86.38 761 ALA A O 1
ATOM 5695 N N . GLY A 1 762 ? -0.653 4.275 -25.560 1.00 85.88 762 GLY A N 1
ATOM 5696 C CA . GLY A 1 762 ? -1.518 4.507 -26.717 1.00 85.88 762 GLY A CA 1
ATOM 5697 C C . GLY A 1 762 ? -0.839 5.247 -27.878 1.00 85.88 762 GLY A C 1
ATOM 5698 O O . GLY A 1 762 ? 0.384 5.229 -28.043 1.00 85.88 762 GLY A O 1
ATOM 5699 N N . LEU A 1 763 ? -1.650 5.846 -28.760 1.00 90.06 763 LEU A N 1
ATOM 5700 C CA . LEU A 1 763 ? -1.160 6.555 -29.947 1.00 90.06 763 LEU A CA 1
ATOM 5701 C C . LEU A 1 763 ? -0.905 8.036 -29.647 1.00 90.06 763 LEU A C 1
ATOM 5703 O O . LEU A 1 763 ? -1.851 8.790 -29.432 1.00 90.06 763 LEU A O 1
ATOM 5707 N N . LEU A 1 764 ? 0.344 8.487 -29.780 1.00 94.00 764 LEU A N 1
ATOM 5708 C CA . LEU A 1 764 ? 0.709 9.905 -29.754 1.00 94.00 764 LEU A CA 1
ATOM 5709 C C . LEU A 1 764 ? 1.084 10.408 -31.155 1.00 94.00 764 LEU A C 1
ATOM 5711 O O . LEU A 1 764 ? 2.096 10.016 -31.739 1.00 94.00 764 LEU A O 1
ATOM 5715 N N . ARG A 1 765 ? 0.284 11.332 -31.691 1.00 96.69 765 ARG A N 1
ATOM 5716 C CA . ARG A 1 765 ? 0.588 12.115 -32.896 1.00 96.69 765 ARG A CA 1
ATOM 5717 C C . ARG A 1 765 ? 1.257 13.428 -32.499 1.00 96.69 765 ARG A C 1
ATOM 5719 O O . ARG A 1 765 ? 0.574 14.403 -32.189 1.00 96.69 765 ARG A O 1
ATOM 5726 N N . GLY A 1 766 ? 2.584 13.462 -32.517 1.00 95.94 766 GLY A N 1
ATOM 5727 C CA . GLY A 1 766 ? 3.341 14.667 -32.190 1.00 95.94 766 GLY A CA 1
ATOM 5728 C C . GLY A 1 766 ? 4.734 14.373 -31.654 1.00 95.94 766 GLY A C 1
ATOM 5729 O O . GLY A 1 766 ? 5.432 13.541 -32.228 1.00 95.94 766 GLY A O 1
ATOM 5730 N N . ALA A 1 767 ? 5.170 15.091 -30.618 1.00 96.62 767 ALA A N 1
ATOM 5731 C CA . ALA A 1 767 ? 6.564 15.051 -30.175 1.00 96.62 767 ALA A CA 1
ATOM 5732 C C . ALA A 1 767 ? 6.736 14.812 -28.670 1.00 96.62 767 ALA A C 1
ATOM 5734 O O . ALA A 1 767 ? 5.967 15.328 -27.862 1.00 96.62 767 ALA A O 1
ATOM 5735 N N . GLN A 1 768 ? 7.787 14.087 -28.291 1.00 97.12 768 GLN A N 1
ATOM 5736 C CA . GLN A 1 768 ? 8.257 13.993 -26.908 1.00 97.12 768 GLN A CA 1
ATOM 5737 C C . GLN A 1 768 ? 9.670 14.582 -26.806 1.00 97.12 768 GLN A C 1
ATOM 5739 O O . GLN A 1 768 ? 10.547 14.233 -27.598 1.00 97.12 768 GLN A O 1
ATOM 5744 N N . LEU A 1 769 ? 9.879 15.488 -25.852 1.00 97.81 769 LEU A N 1
ATOM 5745 C CA . LEU A 1 769 ? 11.158 16.132 -25.557 1.00 97.81 769 LEU A CA 1
ATOM 5746 C C . LEU A 1 769 ? 11.500 15.927 -24.081 1.00 97.81 769 LEU A C 1
ATOM 5748 O O . LEU A 1 769 ? 10.778 16.412 -23.210 1.00 97.81 769 LEU A O 1
ATOM 5752 N N . SER A 1 770 ? 12.593 15.226 -23.798 1.00 94.94 770 SER A N 1
ATOM 5753 C CA . SER A 1 770 ? 13.035 14.912 -22.437 1.00 94.94 770 SER A CA 1
ATOM 5754 C C . SER A 1 770 ? 14.538 15.110 -22.279 1.00 94.94 770 SER A C 1
ATOM 5756 O O . SER A 1 770 ? 15.282 14.791 -23.206 1.00 94.94 770 SER A O 1
ATOM 5758 N N . GLY A 1 771 ? 15.010 15.522 -21.103 1.00 84.81 771 GLY A N 1
ATOM 5759 C CA . GLY A 1 771 ? 16.449 15.535 -20.813 1.00 84.81 771 GLY A CA 1
ATOM 5760 C C . GLY A 1 771 ? 17.072 14.140 -20.688 1.00 84.81 771 GLY A C 1
ATOM 5761 O O . GLY A 1 771 ? 18.268 14.004 -20.930 1.00 84.81 771 GLY A O 1
ATOM 5762 N N . ALA A 1 772 ? 16.283 13.103 -20.375 1.00 89.06 772 ALA A N 1
ATOM 5763 C CA . ALA A 1 772 ? 16.772 11.731 -20.243 1.00 89.06 772 ALA A CA 1
ATOM 5764 C C . ALA A 1 772 ? 16.027 10.746 -21.155 1.00 89.06 772 ALA A C 1
ATOM 5766 O O . ALA A 1 772 ? 16.606 10.304 -22.149 1.00 89.06 772 ALA A O 1
ATOM 5767 N N . VAL A 1 773 ? 14.773 10.398 -20.845 1.00 88.88 773 VAL A N 1
ATOM 5768 C CA . VAL A 1 773 ? 14.089 9.256 -21.476 1.00 88.88 773 VAL A CA 1
ATOM 5769 C C . VAL A 1 773 ? 12.712 9.613 -22.031 1.00 88.88 773 VAL A C 1
ATOM 5771 O O . VAL A 1 773 ? 11.860 10.148 -21.324 1.00 88.88 773 VAL A O 1
ATOM 5774 N N . ASN A 1 774 ? 12.452 9.215 -23.277 1.00 91.88 774 ASN A N 1
ATOM 5775 C CA . ASN A 1 774 ? 11.104 9.177 -23.845 1.00 91.88 774 ASN A CA 1
ATOM 5776 C C . ASN A 1 774 ? 10.655 7.727 -24.052 1.00 91.88 774 ASN A C 1
ATOM 5778 O O . ASN A 1 774 ? 11.359 6.947 -24.694 1.00 91.88 774 ASN A O 1
ATOM 5782 N N . ILE A 1 775 ? 9.465 7.390 -23.555 1.00 93.56 775 ILE A N 1
ATOM 5783 C CA . ILE A 1 775 ? 8.821 6.083 -23.716 1.00 93.56 775 ILE A CA 1
ATOM 5784 C C . ILE A 1 775 ? 7.470 6.281 -24.408 1.00 93.56 775 ILE A C 1
ATOM 5786 O O . ILE A 1 775 ? 6.678 7.145 -24.017 1.00 93.56 775 ILE A O 1
ATOM 5790 N N . GLY A 1 776 ? 7.193 5.468 -25.425 1.00 89.69 776 GLY A N 1
ATOM 5791 C CA . GLY A 1 776 ? 5.921 5.472 -26.141 1.00 89.69 776 GLY A CA 1
ATOM 5792 C C . GLY A 1 776 ? 5.474 4.080 -26.572 1.00 89.69 776 GLY A C 1
ATOM 5793 O O . GLY A 1 776 ? 6.295 3.211 -26.820 1.00 89.69 776 GLY A O 1
ATOM 5794 N N . GLU A 1 777 ? 4.176 3.852 -26.722 1.00 90.19 777 GLU A N 1
ATOM 5795 C CA . GLU A 1 777 ? 3.690 2.633 -27.384 1.00 90.19 777 GLU A CA 1
ATOM 5796 C C . GLU A 1 777 ? 3.664 2.837 -28.907 1.00 90.19 777 GLU A C 1
ATOM 5798 O O . GLU A 1 777 ? 4.376 2.178 -29.665 1.00 90.19 777 GLU A O 1
ATOM 5803 N N . ARG A 1 778 ? 2.880 3.813 -29.382 1.00 93.00 778 ARG A N 1
ATOM 5804 C CA . ARG A 1 778 ? 2.776 4.140 -30.809 1.00 93.00 778 ARG A CA 1
ATOM 5805 C C . ARG A 1 778 ? 2.997 5.628 -31.023 1.00 93.00 778 ARG A C 1
ATOM 5807 O O . ARG A 1 778 ? 2.157 6.448 -30.659 1.00 93.00 778 ARG A O 1
ATOM 5814 N N . ILE A 1 779 ? 4.107 5.985 -31.659 1.00 95.81 779 ILE A N 1
ATOM 5815 C CA . ILE A 1 779 ? 4.479 7.375 -31.926 1.00 95.81 779 ILE A CA 1
ATOM 5816 C C . ILE A 1 779 ? 4.358 7.672 -33.418 1.00 95.81 779 ILE A C 1
ATOM 5818 O O . ILE A 1 779 ? 4.985 7.037 -34.258 1.00 95.81 779 ILE A O 1
ATOM 5822 N N . SER A 1 780 ? 3.581 8.691 -33.767 1.00 97.19 780 SER A N 1
ATOM 5823 C CA . SER A 1 780 ? 3.557 9.272 -35.109 1.00 97.19 780 SER A CA 1
ATOM 5824 C C . SER A 1 780 ? 4.111 10.691 -35.033 1.00 97.19 780 SER A C 1
ATOM 5826 O O . SER A 1 780 ? 3.349 11.650 -34.891 1.00 97.19 780 SER A O 1
ATOM 5828 N N . GLY A 1 781 ? 5.435 10.818 -35.105 1.00 96.19 781 GLY A N 1
ATOM 5829 C CA . GLY A 1 781 ? 6.150 12.087 -34.999 1.00 96.19 781 GLY A CA 1
ATOM 5830 C C . GLY A 1 781 ? 7.569 11.925 -34.448 1.00 96.19 781 GLY A C 1
ATOM 5831 O O . GLY A 1 781 ? 8.323 11.112 -34.975 1.00 96.19 781 GLY A O 1
ATOM 5832 N N . GLY A 1 782 ? 7.962 12.729 -33.458 1.00 95.75 782 GLY A N 1
ATOM 5833 C CA . GLY A 1 782 ? 9.360 12.866 -33.025 1.00 95.75 782 GLY A CA 1
ATOM 5834 C C . GLY A 1 782 ? 9.620 12.496 -31.562 1.00 95.75 782 GLY A C 1
ATOM 5835 O O . GLY A 1 782 ? 8.850 12.894 -30.695 1.00 95.75 782 GLY A O 1
ATOM 5836 N N . GLN A 1 783 ? 10.730 11.825 -31.255 1.00 97.25 783 GLN A N 1
ATOM 5837 C CA . GLN A 1 783 ? 11.247 11.715 -29.881 1.00 97.25 783 GLN A CA 1
ATOM 5838 C C . GLN A 1 783 ? 12.657 12.311 -29.790 1.00 97.25 783 GLN A C 1
ATOM 5840 O O . GLN A 1 783 ? 13.508 12.033 -30.636 1.00 97.25 783 GLN A O 1
ATOM 5845 N N . PHE A 1 784 ? 12.889 13.137 -28.772 1.00 97.50 784 PHE A N 1
ATOM 5846 C CA . PHE A 1 784 ? 14.142 13.850 -28.528 1.00 97.50 784 PHE A CA 1
ATOM 5847 C C . PHE A 1 784 ? 14.552 13.669 -27.065 1.00 97.50 784 PHE A C 1
ATOM 5849 O O . PHE A 1 784 ? 13.902 14.199 -26.161 1.00 97.50 784 PHE A O 1
ATOM 5856 N N . GLY A 1 785 ? 15.613 12.910 -26.821 1.00 93.75 785 GLY A N 1
ATOM 5857 C CA . GLY A 1 785 ? 16.095 12.578 -25.480 1.00 93.75 785 GLY A CA 1
ATOM 5858 C C . GLY A 1 785 ? 17.371 11.754 -25.542 1.00 93.75 785 GLY A C 1
ATOM 5859 O O . GLY A 1 785 ? 17.780 11.345 -26.621 1.00 93.75 785 GLY A O 1
ATOM 5860 N N . VAL A 1 786 ? 18.031 11.509 -24.411 1.00 92.44 786 VAL A N 1
ATOM 5861 C CA . VAL A 1 786 ? 19.240 10.664 -24.385 1.00 92.44 786 VAL A CA 1
ATOM 5862 C C . VAL A 1 786 ? 18.895 9.233 -24.799 1.00 92.44 786 VAL A C 1
ATOM 5864 O O . VAL A 1 786 ? 19.628 8.632 -25.587 1.00 92.44 786 VAL A O 1
ATOM 5867 N N . VAL A 1 787 ? 17.760 8.722 -24.320 1.00 91.50 787 VAL A N 1
ATOM 5868 C CA . VAL A 1 787 ? 17.221 7.408 -24.676 1.00 91.50 787 VAL A CA 1
ATOM 5869 C C . VAL A 1 787 ? 15.785 7.558 -25.171 1.00 91.50 787 VAL A C 1
ATOM 5871 O O . VAL A 1 787 ? 14.942 8.138 -24.489 1.00 91.50 787 VAL A O 1
ATOM 5874 N N . ASN A 1 788 ? 15.487 7.006 -26.345 1.00 93.62 788 ASN A N 1
ATOM 5875 C CA . ASN A 1 788 ? 14.134 6.984 -26.898 1.00 93.62 788 ASN A CA 1
ATOM 5876 C C . ASN A 1 788 ? 13.695 5.540 -27.137 1.00 93.62 788 ASN A C 1
ATOM 5878 O O . ASN A 1 788 ? 14.391 4.795 -27.826 1.00 93.62 788 ASN A O 1
ATOM 5882 N N . VAL A 1 789 ? 12.542 5.154 -26.594 1.00 94.81 789 VAL A N 1
ATOM 5883 C CA . VAL A 1 789 ? 11.982 3.803 -26.717 1.00 94.81 789 VAL A CA 1
ATOM 5884 C C . VAL A 1 789 ? 10.538 3.893 -27.202 1.00 94.81 789 VAL A C 1
ATOM 5886 O O . VAL A 1 789 ? 9.744 4.625 -26.606 1.00 94.81 789 VAL A O 1
ATOM 5889 N N . ALA A 1 790 ? 10.173 3.141 -28.246 1.00 92.19 790 ALA A N 1
ATOM 5890 C CA . ALA A 1 790 ? 8.760 2.870 -28.509 1.00 92.19 790 ALA A CA 1
ATOM 5891 C C . ALA A 1 790 ? 8.461 1.575 -29.274 1.00 92.19 790 ALA A C 1
ATOM 5893 O O . ALA A 1 790 ? 9.238 1.159 -30.127 1.00 92.19 790 ALA A O 1
ATOM 5894 N N . ASP A 1 791 ? 7.291 0.969 -29.055 1.00 92.19 791 ASP A N 1
ATOM 5895 C CA . ASP A 1 791 ? 6.908 -0.264 -29.767 1.00 92.19 791 ASP A CA 1
ATOM 5896 C C . ASP A 1 791 ? 6.748 -0.028 -31.277 1.00 92.19 791 ASP A C 1
ATOM 5898 O O . ASP A 1 791 ? 7.161 -0.857 -32.090 1.00 92.19 791 ASP A O 1
ATOM 5902 N N . SER A 1 792 ? 6.198 1.120 -31.682 1.00 93.81 792 SER A N 1
ATOM 5903 C CA . SER A 1 792 ? 6.196 1.542 -33.085 1.00 93.81 792 SER A CA 1
ATOM 5904 C C . SER A 1 792 ? 6.368 3.048 -33.247 1.00 93.81 792 SER A C 1
ATOM 5906 O O . SER A 1 792 ? 5.753 3.841 -32.533 1.00 93.81 792 SER A O 1
ATOM 5908 N N . ILE A 1 793 ? 7.175 3.447 -34.229 1.00 94.75 793 ILE A N 1
ATOM 5909 C CA . ILE A 1 793 ? 7.409 4.843 -34.591 1.00 94.75 793 ILE A CA 1
ATOM 5910 C C . ILE A 1 793 ? 7.211 5.032 -36.091 1.00 94.75 793 ILE A C 1
ATOM 5912 O O . ILE A 1 793 ? 7.814 4.348 -36.915 1.00 94.75 793 ILE A O 1
ATOM 5916 N N . ARG A 1 794 ? 6.422 6.044 -36.448 1.00 97.50 794 ARG A N 1
ATOM 5917 C CA . ARG A 1 794 ? 6.376 6.635 -37.784 1.00 97.50 794 ARG A CA 1
ATOM 5918 C C . ARG A 1 794 ? 6.848 8.083 -37.695 1.00 97.50 794 ARG A C 1
ATOM 5920 O O . ARG A 1 794 ? 6.052 8.974 -37.401 1.00 97.50 794 ARG A O 1
ATOM 5927 N N . GLY A 1 795 ? 8.131 8.322 -37.941 1.00 96.50 795 GLY A N 1
ATOM 5928 C CA . GLY A 1 795 ? 8.719 9.657 -37.857 1.00 96.50 795 GLY A CA 1
ATOM 5929 C C . GLY A 1 795 ? 10.211 9.641 -37.548 1.00 96.50 795 GLY A C 1
ATOM 5930 O O . GLY A 1 795 ? 10.976 9.092 -38.338 1.00 96.50 795 GLY A O 1
ATOM 5931 N N . ALA A 1 796 ? 10.639 10.293 -36.463 1.00 97.06 796 ALA A N 1
ATOM 5932 C CA . ALA A 1 796 ? 12.056 10.428 -36.138 1.00 97.06 796 ALA A CA 1
ATOM 5933 C C . ALA A 1 796 ? 12.385 10.249 -34.647 1.00 97.06 796 ALA A C 1
ATOM 5935 O O . ALA A 1 796 ? 11.631 10.693 -33.786 1.00 97.06 796 ALA A O 1
ATOM 5936 N N . GLN A 1 797 ? 13.541 9.661 -34.339 1.00 97.31 797 GLN A N 1
ATOM 5937 C CA . GLN A 1 797 ? 14.104 9.637 -32.984 1.00 97.31 797 GLN A CA 1
ATOM 5938 C C . GLN A 1 797 ? 15.524 10.207 -32.985 1.00 97.31 797 GLN A C 1
ATOM 5940 O O . GLN A 1 797 ? 16.333 9.862 -33.848 1.00 97.31 797 GLN A O 1
ATOM 5945 N N . PHE A 1 798 ? 15.818 11.068 -32.014 1.00 97.19 798 PHE A N 1
ATOM 5946 C CA . PHE A 1 798 ? 17.119 11.703 -31.823 1.00 97.19 798 PHE A CA 1
ATOM 5947 C C . PHE A 1 798 ? 17.590 11.478 -30.389 1.00 97.19 798 PHE A C 1
ATOM 5949 O O . PHE A 1 798 ? 16.955 11.961 -29.447 1.00 97.19 798 PHE A O 1
ATOM 5956 N N . GLY A 1 799 ? 18.705 10.771 -30.228 1.00 93.75 799 GLY A N 1
ATOM 5957 C CA . GLY A 1 799 ? 19.255 10.444 -28.917 1.00 93.75 799 GLY A CA 1
ATOM 5958 C C . GLY A 1 799 ? 20.591 9.734 -28.979 1.00 93.75 799 GLY A C 1
ATOM 5959 O O . GLY A 1 799 ? 21.117 9.491 -30.053 1.00 93.75 799 GLY A O 1
ATOM 5960 N N . VAL A 1 800 ? 21.170 9.400 -27.829 1.00 92.94 800 VAL A N 1
ATOM 5961 C CA . VAL A 1 800 ? 22.362 8.538 -27.783 1.00 92.94 800 VAL A CA 1
ATOM 5962 C C . VAL A 1 800 ? 21.968 7.106 -28.137 1.00 92.94 800 VAL A C 1
ATOM 5964 O O . VAL A 1 800 ? 22.676 6.447 -28.902 1.00 92.94 800 VAL A O 1
ATOM 5967 N N . VAL A 1 801 ? 20.821 6.662 -27.619 1.00 91.06 801 VAL A N 1
ATOM 5968 C CA . VAL A 1 801 ? 20.256 5.335 -27.859 1.00 91.06 801 VAL A CA 1
ATOM 5969 C C . VAL A 1 801 ? 18.808 5.468 -28.324 1.00 91.06 801 VAL A C 1
ATOM 5971 O O . VAL A 1 801 ? 17.979 6.055 -27.630 1.00 91.06 801 VAL A O 1
ATOM 5974 N N . ASN A 1 802 ? 18.492 4.893 -29.481 1.00 92.56 802 ASN A N 1
ATOM 5975 C CA . ASN A 1 802 ? 17.128 4.817 -30.000 1.00 92.56 802 ASN A CA 1
ATOM 5976 C C . ASN A 1 802 ? 16.722 3.356 -30.160 1.00 92.56 802 ASN A C 1
ATOM 5978 O O . ASN A 1 802 ? 17.444 2.571 -30.773 1.00 92.56 802 ASN A O 1
ATOM 5982 N N . VAL A 1 803 ? 15.563 2.997 -29.624 1.00 93.94 803 VAL A N 1
ATOM 5983 C CA . VAL A 1 803 ? 15.032 1.637 -29.654 1.00 93.94 803 VAL A CA 1
ATOM 5984 C C . VAL A 1 803 ? 13.586 1.673 -30.128 1.00 93.94 803 VAL A C 1
ATOM 5986 O O . VAL A 1 803 ? 12.787 2.478 -29.642 1.00 93.94 803 VAL A O 1
ATOM 5989 N N . GLY A 1 804 ? 13.213 0.775 -31.037 1.00 90.56 804 GLY A N 1
ATOM 5990 C CA . GLY A 1 804 ? 11.799 0.519 -31.267 1.00 90.56 804 GLY A CA 1
ATOM 5991 C C . GLY A 1 804 ? 11.454 -0.793 -31.950 1.00 90.56 804 GLY A C 1
ATOM 5992 O O . GLY A 1 804 ? 12.290 -1.411 -32.585 1.00 90.56 804 GLY A O 1
ATOM 5993 N N . GLY A 1 805 ? 10.214 -1.256 -31.818 1.00 91.25 805 GLY A N 1
ATOM 5994 C CA . GLY A 1 805 ? 9.782 -2.501 -32.465 1.00 91.25 805 GLY A CA 1
ATOM 5995 C C . GLY A 1 805 ? 9.666 -2.332 -33.983 1.00 91.25 805 GLY A C 1
ATOM 5996 O O . GLY A 1 805 ? 10.445 -2.893 -34.753 1.00 91.25 805 GLY A O 1
ATOM 5997 N N . ALA A 1 806 ? 8.705 -1.518 -34.422 1.00 93.75 806 ALA A N 1
ATOM 5998 C CA . ALA A 1 806 ? 8.493 -1.176 -35.828 1.00 93.75 806 ALA A CA 1
ATOM 5999 C C . ALA A 1 806 ? 8.812 0.295 -36.102 1.00 93.75 806 ALA A C 1
ATOM 6001 O O . ALA A 1 806 ? 8.073 1.188 -35.690 1.00 93.75 806 ALA A O 1
ATOM 6002 N N . MET A 1 807 ? 9.901 0.548 -36.824 1.00 93.75 807 MET A N 1
ATOM 6003 C CA . MET A 1 807 ? 10.384 1.888 -37.132 1.00 93.75 807 MET A CA 1
ATOM 6004 C C . MET A 1 807 ? 10.208 2.229 -38.615 1.00 93.75 807 MET A C 1
ATOM 6006 O O . MET A 1 807 ? 10.728 1.543 -39.491 1.00 93.75 807 MET A O 1
ATOM 6010 N N . THR A 1 808 ? 9.521 3.334 -38.907 1.00 96.75 808 THR A N 1
ATOM 6011 C CA . THR A 1 808 ? 9.442 3.944 -40.239 1.00 96.75 808 THR A CA 1
ATOM 6012 C C . THR A 1 808 ? 9.924 5.393 -40.183 1.00 96.75 808 THR A C 1
ATOM 6014 O O . THR A 1 808 ? 9.266 6.238 -39.572 1.00 96.75 808 THR A O 1
ATOM 6017 N N . GLY A 1 809 ? 11.038 5.705 -40.851 1.00 95.56 809 GLY A N 1
ATOM 6018 C CA . GLY A 1 809 ? 11.591 7.066 -40.928 1.00 95.56 809 GLY A CA 1
ATOM 6019 C C . GLY A 1 809 ? 13.073 7.173 -40.551 1.00 95.56 809 GLY A C 1
ATOM 6020 O O . GLY A 1 809 ? 13.906 6.500 -41.150 1.00 95.56 809 GLY A O 1
ATOM 6021 N N . LEU A 1 810 ? 13.421 8.055 -39.609 1.00 96.56 810 LEU A N 1
ATOM 6022 C CA . LEU A 1 810 ? 14.808 8.394 -39.255 1.00 96.56 810 LEU A CA 1
ATOM 6023 C C . LEU A 1 810 ? 15.132 8.062 -37.788 1.00 96.56 810 LEU A C 1
ATOM 6025 O O . LEU A 1 810 ? 14.445 8.526 -36.888 1.00 96.56 810 LEU A O 1
ATOM 6029 N N . GLN A 1 811 ? 16.214 7.337 -37.519 1.00 96.50 811 GLN A N 1
ATOM 6030 C CA . GLN A 1 811 ? 16.813 7.289 -36.175 1.00 96.50 811 GLN A CA 1
ATOM 6031 C C . GLN A 1 811 ? 18.205 7.915 -36.238 1.00 96.50 811 GLN A C 1
ATOM 6033 O O . GLN A 1 811 ? 18.968 7.607 -37.150 1.00 96.50 811 GLN A O 1
ATOM 6038 N N . VAL A 1 812 ? 18.537 8.799 -35.298 1.00 96.62 812 VAL A N 1
ATOM 6039 C CA . VAL A 1 812 ? 19.868 9.405 -35.174 1.00 96.62 812 VAL A CA 1
ATOM 6040 C C . VAL A 1 812 ? 20.383 9.185 -33.761 1.00 96.62 812 VAL A C 1
ATOM 6042 O O . VAL A 1 812 ? 19.813 9.721 -32.808 1.00 96.62 812 VAL A O 1
ATOM 6045 N N . GLY A 1 813 ? 21.466 8.423 -33.632 1.00 92.62 813 GLY A N 1
ATOM 6046 C CA . GLY A 1 813 ? 22.105 8.157 -32.349 1.00 92.62 813 GLY A CA 1
ATOM 6047 C C . GLY A 1 813 ? 23.373 7.336 -32.445 1.00 92.62 813 GLY A C 1
ATOM 6048 O O . GLY A 1 813 ? 23.735 6.888 -33.520 1.00 92.62 813 GLY A O 1
ATOM 6049 N N . ILE A 1 814 ? 24.088 7.148 -31.335 1.00 91.81 814 ILE A N 1
ATOM 6050 C CA . ILE A 1 814 ? 25.273 6.273 -31.332 1.00 91.81 814 ILE A CA 1
ATOM 6051 C C . ILE A 1 814 ? 24.831 4.832 -31.591 1.00 91.81 814 ILE A C 1
ATOM 6053 O O . ILE A 1 814 ? 25.462 4.127 -32.382 1.00 91.81 814 ILE A O 1
ATOM 6057 N N . VAL A 1 815 ? 23.724 4.432 -30.962 1.00 90.31 815 VAL A N 1
ATOM 6058 C CA . VAL A 1 815 ? 23.126 3.106 -31.093 1.00 90.31 815 VAL A CA 1
ATOM 6059 C C . VAL A 1 815 ? 21.663 3.239 -31.500 1.00 90.31 815 VAL A C 1
ATOM 6061 O O . VAL A 1 815 ? 20.875 3.897 -30.823 1.00 90.31 815 VAL A O 1
ATOM 6064 N N . ASN A 1 816 ? 21.298 2.581 -32.593 1.00 91.94 816 ASN A N 1
ATOM 6065 C CA . ASN A 1 816 ? 19.937 2.522 -33.116 1.00 91.94 816 ASN A CA 1
ATOM 6066 C C . ASN A 1 816 ? 19.511 1.057 -33.203 1.00 91.94 816 ASN A C 1
ATOM 6068 O O . ASN A 1 816 ? 20.247 0.243 -33.758 1.00 91.94 816 ASN A O 1
ATOM 6072 N N . ILE A 1 817 ? 18.355 0.699 -32.653 1.00 93.19 817 ILE A N 1
ATOM 6073 C CA . ILE A 1 817 ? 17.874 -0.684 -32.588 1.00 93.19 817 ILE A CA 1
ATOM 6074 C C . ILE A 1 817 ? 16.421 -0.721 -33.042 1.00 93.19 817 ILE A C 1
ATOM 6076 O O . ILE A 1 817 ? 15.579 -0.023 -32.475 1.00 93.19 817 ILE A O 1
ATOM 6080 N N . ALA A 1 818 ? 16.110 -1.579 -34.015 1.00 91.19 818 ALA A N 1
ATOM 6081 C CA . ALA A 1 818 ? 14.734 -1.966 -34.274 1.00 91.19 818 ALA A CA 1
ATOM 6082 C C . ALA A 1 818 ? 14.535 -3.424 -34.697 1.00 91.19 818 ALA A C 1
ATOM 6084 O O . ALA A 1 818 ? 15.380 -4.004 -35.377 1.00 91.19 818 ALA A O 1
ATOM 6085 N N . ASP A 1 819 ? 13.389 -4.014 -34.346 1.00 91.25 819 ASP A N 1
ATOM 6086 C CA . ASP A 1 819 ? 13.015 -5.347 -34.847 1.00 91.25 819 ASP A CA 1
ATOM 6087 C C . ASP A 1 819 ? 12.703 -5.281 -36.350 1.00 91.25 819 ASP A C 1
ATOM 6089 O O . ASP A 1 819 ? 13.161 -6.111 -37.133 1.00 91.25 819 ASP A O 1
ATOM 6093 N N . THR A 1 820 ? 11.971 -4.249 -36.775 1.00 92.12 820 THR A N 1
ATOM 6094 C CA . THR A 1 820 ? 11.713 -3.940 -38.185 1.00 92.12 820 THR A CA 1
ATOM 6095 C C . THR A 1 820 ? 11.972 -2.464 -38.454 1.00 92.12 820 THR A C 1
ATOM 6097 O O . THR A 1 820 ? 11.506 -1.597 -37.719 1.00 92.12 820 THR A O 1
ATOM 6100 N N . PHE A 1 821 ? 12.734 -2.168 -39.504 1.00 93.75 821 PHE A N 1
ATOM 6101 C CA . PHE A 1 821 ? 13.138 -0.816 -39.868 1.00 93.75 821 PHE A CA 1
ATOM 6102 C C . PHE A 1 821 ? 12.896 -0.569 -41.361 1.00 93.75 821 PHE A C 1
ATOM 6104 O O . PHE A 1 821 ? 13.416 -1.293 -42.213 1.00 93.75 821 PHE A O 1
ATOM 6111 N N . ASP A 1 822 ? 12.142 0.481 -41.679 1.00 93.31 822 ASP A N 1
ATOM 6112 C CA . ASP A 1 822 ? 11.962 1.028 -43.027 1.00 93.31 822 ASP A CA 1
ATOM 6113 C C . ASP A 1 822 ? 12.340 2.517 -43.043 1.00 93.31 822 ASP A C 1
ATOM 6115 O O . ASP A 1 822 ? 11.566 3.394 -42.650 1.00 93.31 822 ASP A O 1
ATOM 6119 N N . GLY A 1 823 ? 13.577 2.816 -43.439 1.00 92.12 823 GLY A N 1
ATOM 6120 C CA . GLY A 1 823 ? 14.094 4.182 -43.456 1.00 92.12 823 GLY A CA 1
ATOM 6121 C C . GLY A 1 823 ? 15.610 4.265 -43.287 1.00 92.12 823 GLY A C 1
ATOM 6122 O O . GLY A 1 823 ? 16.341 3.410 -43.780 1.00 92.12 823 GLY A O 1
ATOM 6123 N N . VAL A 1 824 ? 16.082 5.311 -42.605 1.00 94.62 824 VAL A N 1
ATOM 6124 C CA . VAL A 1 824 ? 17.508 5.626 -42.437 1.00 94.62 824 VAL A CA 1
ATOM 6125 C C . VAL A 1 824 ? 17.892 5.615 -40.949 1.00 94.62 824 VAL A C 1
ATOM 6127 O O . VAL A 1 824 ? 17.466 6.502 -40.210 1.00 94.62 824 VAL A O 1
ATOM 6130 N N . PRO A 1 825 ? 18.709 4.652 -40.492 1.00 94.62 825 PRO A N 1
ATOM 6131 C CA . PRO A 1 825 ? 19.345 4.708 -39.180 1.00 94.62 825 PRO A CA 1
ATOM 6132 C C . PRO A 1 825 ? 20.754 5.311 -39.293 1.00 94.62 825 PRO A C 1
ATOM 6134 O O . PRO A 1 825 ? 21.646 4.727 -39.906 1.00 94.62 825 PRO A O 1
ATOM 6137 N N . VAL A 1 826 ? 20.963 6.492 -38.716 1.00 93.69 826 VAL A N 1
ATOM 6138 C CA . VAL A 1 826 ? 22.261 7.175 -38.660 1.00 93.69 826 VAL A CA 1
ATOM 6139 C C . VAL A 1 826 ? 22.875 6.945 -37.287 1.00 93.69 826 VAL A C 1
ATOM 6141 O O . VAL A 1 826 ? 22.409 7.500 -36.291 1.00 93.69 826 VAL A O 1
ATOM 6144 N N . GLY A 1 827 ? 23.931 6.140 -37.233 1.00 90.25 827 GLY A N 1
ATOM 6145 C CA . GLY A 1 827 ? 24.618 5.852 -35.982 1.00 90.25 827 GLY A CA 1
ATOM 6146 C C . GLY A 1 827 ? 25.901 5.067 -36.126 1.00 90.25 827 GLY A C 1
ATOM 6147 O O . GLY A 1 827 ? 26.254 4.658 -37.227 1.00 90.25 827 GLY A O 1
ATOM 6148 N N . LEU A 1 828 ? 26.618 4.875 -35.021 1.00 87.19 828 LEU A N 1
ATOM 6149 C CA . LEU A 1 828 ? 27.826 4.050 -35.019 1.00 87.19 828 LEU A CA 1
ATOM 6150 C C . LEU A 1 828 ? 27.451 2.574 -35.189 1.00 87.19 828 LEU A C 1
ATOM 6152 O O . LEU A 1 828 ? 28.071 1.858 -35.971 1.00 87.19 828 LEU A O 1
ATOM 6156 N N . LEU A 1 829 ? 26.397 2.153 -34.487 1.00 88.56 829 LEU A N 1
ATOM 6157 C CA . LEU A 1 829 ? 25.845 0.806 -34.529 1.00 88.56 829 LEU A CA 1
ATOM 6158 C C . LEU A 1 829 ? 24.345 0.870 -34.802 1.00 88.56 829 LEU A C 1
ATOM 6160 O O . LEU A 1 829 ? 23.598 1.497 -34.051 1.00 88.56 829 LEU A O 1
ATOM 6164 N N . ASN A 1 830 ? 23.903 0.190 -35.858 1.00 91.50 830 ASN A N 1
ATOM 6165 C CA . ASN A 1 830 ? 22.494 0.125 -36.230 1.00 91.50 830 ASN A CA 1
ATOM 6166 C C . ASN A 1 830 ? 22.033 -1.330 -36.328 1.00 91.50 830 ASN A C 1
ATOM 6168 O O . ASN A 1 830 ? 22.392 -2.045 -37.263 1.00 91.50 830 ASN A O 1
ATOM 6172 N N . TYR A 1 831 ? 21.194 -1.762 -35.395 1.00 90.81 831 TYR A N 1
ATOM 6173 C CA . TYR A 1 831 ? 20.508 -3.042 -35.462 1.00 90.81 831 TYR A CA 1
ATOM 6174 C C . TYR A 1 831 ? 19.134 -2.890 -36.111 1.00 90.81 831 TYR A C 1
ATOM 6176 O O . TYR A 1 831 ? 18.332 -2.052 -35.709 1.00 90.81 831 TYR A O 1
ATOM 6184 N N . SER A 1 832 ? 18.852 -3.733 -37.098 1.00 89.81 832 SER A N 1
ATOM 6185 C CA . SER A 1 832 ? 17.549 -3.854 -37.738 1.00 89.81 832 SER A CA 1
ATOM 6186 C C . SER A 1 832 ? 17.313 -5.338 -38.018 1.00 89.81 832 SER A C 1
ATOM 6188 O O . SER A 1 832 ? 18.129 -5.959 -38.697 1.00 89.81 832 SER A O 1
ATOM 6190 N N . GLY A 1 833 ? 16.236 -5.924 -37.487 1.00 86.38 833 GLY A N 1
ATOM 6191 C CA . GLY A 1 833 ? 15.953 -7.360 -37.645 1.00 86.38 833 GLY A CA 1
ATOM 6192 C C . GLY A 1 833 ? 15.636 -7.782 -39.087 1.00 86.38 833 GLY A C 1
ATOM 6193 O O . GLY A 1 833 ? 15.897 -8.919 -39.466 1.00 86.38 833 GLY A O 1
ATOM 6194 N N . ASN A 1 834 ? 15.143 -6.859 -39.918 1.00 89.31 834 ASN A N 1
ATOM 6195 C CA . ASN A 1 834 ? 15.017 -6.993 -41.379 1.00 89.31 834 ASN A CA 1
ATOM 6196 C C . ASN A 1 834 ? 16.167 -6.303 -42.147 1.00 89.31 834 ASN A C 1
ATOM 6198 O O . ASN A 1 834 ? 16.027 -6.004 -43.336 1.00 89.31 834 ASN A O 1
ATOM 6202 N N . GLY A 1 835 ? 17.250 -5.966 -41.449 1.00 87.44 835 GLY A N 1
ATOM 6203 C CA . GLY A 1 835 ? 18.388 -5.218 -41.959 1.00 87.44 835 GLY A CA 1
ATOM 6204 C C . GLY A 1 835 ? 19.579 -6.102 -42.313 1.00 87.44 835 GLY A C 1
ATOM 6205 O O . GLY A 1 835 ? 19.443 -7.300 -42.548 1.00 87.44 835 GLY A O 1
ATOM 6206 N N . ARG A 1 836 ? 20.761 -5.483 -42.357 1.00 84.94 836 ARG A N 1
ATOM 6207 C CA . ARG A 1 836 ? 22.030 -6.128 -42.712 1.00 84.94 836 ARG A CA 1
ATOM 6208 C C . ARG A 1 836 ? 23.052 -6.025 -41.585 1.00 84.94 836 ARG A C 1
ATOM 6210 O O . ARG A 1 836 ? 23.102 -5.007 -40.889 1.00 84.94 836 ARG A O 1
ATOM 6217 N N . TRP A 1 837 ? 23.854 -7.074 -41.455 1.00 89.94 837 TRP A N 1
ATOM 6218 C CA . TRP A 1 837 ? 24.907 -7.254 -40.454 1.00 89.94 837 TRP A CA 1
ATOM 6219 C C . TRP A 1 837 ? 26.058 -7.994 -41.114 1.00 89.94 837 TRP A C 1
ATOM 6221 O O . TRP A 1 837 ? 26.303 -9.165 -40.839 1.00 89.94 837 TRP A O 1
ATOM 6231 N N . ASP A 1 838 ? 26.721 -7.299 -42.030 1.00 91.56 838 ASP A N 1
ATOM 6232 C CA . ASP A 1 838 ? 27.620 -7.965 -42.961 1.00 91.56 838 ASP A CA 1
ATOM 6233 C C . ASP A 1 838 ? 29.066 -7.772 -42.522 1.00 91.56 838 ASP A C 1
ATOM 6235 O O . ASP A 1 838 ? 29.493 -6.648 -42.224 1.00 91.56 838 ASP A O 1
ATOM 6239 N N . LEU A 1 839 ? 29.831 -8.860 -42.530 1.00 94.88 839 LEU A N 1
ATOM 6240 C CA . LEU A 1 839 ? 31.271 -8.816 -42.305 1.00 94.88 839 LEU A CA 1
ATOM 6241 C C . LEU A 1 839 ? 31.976 -8.607 -43.646 1.00 94.88 839 LEU A C 1
ATOM 6243 O O . LEU A 1 839 ? 31.883 -9.435 -44.545 1.00 94.88 839 LEU A O 1
ATOM 6247 N N . GLU A 1 840 ? 32.703 -7.506 -43.784 1.00 95.00 840 GLU A N 1
ATOM 6248 C CA . GLU A 1 840 ? 33.513 -7.167 -44.949 1.00 95.00 840 GLU A CA 1
ATOM 6249 C C . GLU A 1 840 ? 34.970 -7.570 -44.732 1.00 95.00 840 GLU A C 1
ATOM 6251 O O . GLU A 1 840 ? 35.580 -7.211 -43.727 1.00 95.00 840 GLU A O 1
ATOM 6256 N N . ILE A 1 841 ? 35.549 -8.248 -45.718 1.00 96.19 841 ILE A N 1
ATOM 6257 C CA . ILE A 1 841 ? 36.995 -8.428 -45.843 1.00 96.19 841 ILE A CA 1
ATOM 6258 C C . ILE A 1 841 ? 37.399 -7.893 -47.213 1.00 96.19 841 ILE A C 1
ATOM 6260 O O . ILE A 1 841 ? 36.924 -8.379 -48.243 1.00 96.19 841 ILE A O 1
ATOM 6264 N N . SER A 1 842 ? 38.261 -6.881 -47.246 1.00 94.94 842 SER A N 1
ATOM 6265 C CA . SER A 1 842 ? 38.638 -6.205 -48.491 1.00 94.94 842 SER A CA 1
ATOM 6266 C C . SER A 1 842 ? 40.076 -5.719 -48.488 1.00 94.94 842 SER A C 1
ATOM 6268 O O . SER A 1 842 ? 40.681 -5.591 -47.429 1.00 94.94 842 SER A O 1
ATOM 6270 N N . GLY A 1 843 ? 40.592 -5.391 -49.667 1.00 92.56 843 GLY A N 1
ATOM 6271 C CA . GLY A 1 843 ? 41.874 -4.715 -49.834 1.00 92.56 843 GLY A CA 1
ATOM 6272 C C . GLY A 1 843 ? 41.761 -3.577 -50.843 1.00 92.56 843 GLY A C 1
ATOM 6273 O O . GLY A 1 843 ? 40.974 -3.648 -51.794 1.00 92.56 843 GLY A O 1
ATOM 6274 N N . ASP A 1 844 ? 42.546 -2.529 -50.625 1.00 90.00 844 ASP A N 1
ATOM 6275 C CA . ASP A 1 844 ? 42.705 -1.403 -51.544 1.00 90.00 844 ASP A CA 1
ATOM 6276 C C . ASP A 1 844 ? 44.175 -0.974 -51.658 1.00 90.00 844 ASP A C 1
ATOM 6278 O O . ASP A 1 844 ? 45.064 -1.557 -51.033 1.00 90.00 844 ASP A O 1
ATOM 6282 N N . GLU A 1 845 ? 44.448 0.041 -52.479 1.00 84.94 845 GLU A N 1
ATOM 6283 C CA . GLU A 1 845 ? 45.803 0.551 -52.699 1.00 84.94 845 GLU A CA 1
ATOM 6284 C C . GLU A 1 845 ? 46.477 1.097 -51.436 1.00 84.94 845 GLU A C 1
ATOM 6286 O O . GLU A 1 845 ? 47.700 1.171 -51.408 1.00 84.94 845 GLU A O 1
ATOM 6291 N N . THR A 1 846 ? 45.718 1.501 -50.412 1.00 84.69 846 THR A N 1
ATOM 6292 C CA . THR A 1 846 ? 46.239 2.045 -49.147 1.00 84.69 846 THR A CA 1
ATOM 6293 C C . THR A 1 846 ? 46.451 0.949 -48.109 1.00 84.69 846 THR A C 1
ATOM 6295 O O . THR A 1 846 ? 47.498 0.895 -47.472 1.00 84.69 846 THR A O 1
ATOM 6298 N N . PHE A 1 847 ? 45.447 0.093 -47.920 1.00 88.81 847 PHE A N 1
ATOM 6299 C CA . PHE A 1 847 ? 45.452 -0.978 -46.935 1.00 88.81 847 PHE A CA 1
ATOM 6300 C C . PHE A 1 847 ? 45.201 -2.320 -47.632 1.00 88.81 847 PHE A C 1
ATOM 6302 O O . PHE A 1 847 ? 44.083 -2.567 -48.092 1.00 88.81 847 PHE A O 1
ATOM 6309 N N . PRO A 1 848 ? 46.207 -3.217 -47.671 1.00 87.69 848 PRO A N 1
ATOM 6310 C CA . PRO A 1 848 ? 46.056 -4.543 -48.268 1.00 87.69 848 PRO A CA 1
ATOM 6311 C C . PRO A 1 848 ? 44.986 -5.400 -47.586 1.00 87.69 848 PRO A C 1
ATOM 6313 O O . PRO A 1 848 ? 44.386 -6.256 -48.232 1.00 87.69 848 PRO A O 1
ATOM 6316 N N . VAL A 1 849 ? 44.751 -5.175 -46.286 1.00 91.12 849 VAL A N 1
ATOM 6317 C CA . VAL A 1 849 ? 43.742 -5.886 -45.499 1.00 91.12 849 VAL A CA 1
ATOM 6318 C C . VAL A 1 849 ? 42.907 -4.897 -44.692 1.00 91.12 849 VAL A C 1
ATOM 6320 O O . VAL A 1 849 ? 43.423 -4.139 -43.868 1.00 91.12 849 VAL A O 1
ATOM 6323 N N . LEU A 1 850 ? 41.597 -4.961 -44.899 1.00 93.94 850 LEU A N 1
ATOM 6324 C CA . LEU A 1 850 ? 40.561 -4.271 -44.148 1.00 93.94 850 LEU A CA 1
ATOM 6325 C C . LEU A 1 850 ? 39.515 -5.291 -43.711 1.00 93.94 850 LEU A C 1
ATOM 6327 O O . LEU A 1 850 ? 39.026 -6.073 -44.526 1.00 93.94 850 LEU A O 1
ATOM 6331 N N . VAL A 1 851 ? 39.157 -5.241 -42.431 1.00 96.38 851 VAL A N 1
ATOM 6332 C CA . VAL A 1 851 ? 38.036 -5.984 -41.857 1.00 96.38 851 VAL A CA 1
ATOM 6333 C C . VAL A 1 851 ? 37.004 -4.971 -41.385 1.00 96.38 851 VAL A C 1
ATOM 6335 O O . VAL A 1 851 ? 37.308 -4.104 -40.565 1.00 96.38 851 VAL A O 1
ATOM 6338 N N . GLY A 1 852 ? 35.798 -5.052 -41.933 1.00 94.75 852 GLY A N 1
ATOM 6339 C CA . GLY A 1 852 ? 34.717 -4.109 -41.684 1.00 94.75 852 GLY A CA 1
ATOM 6340 C C . GLY A 1 852 ? 33.436 -4.794 -41.237 1.00 94.75 852 GLY A C 1
ATOM 6341 O O . GLY A 1 852 ? 33.174 -5.937 -41.583 1.00 94.75 852 GLY A O 1
ATOM 6342 N N . LEU A 1 853 ? 32.613 -4.075 -40.492 1.00 95.25 853 LEU A N 1
ATOM 6343 C CA . LEU A 1 853 ? 31.262 -4.452 -40.125 1.00 95.25 853 LEU A CA 1
ATOM 6344 C C . LEU A 1 853 ? 30.301 -3.418 -40.712 1.00 95.25 853 LEU A C 1
ATOM 6346 O O . LEU A 1 853 ? 30.427 -2.220 -40.439 1.00 95.25 853 LEU A O 1
ATOM 6350 N N . ARG A 1 854 ? 29.335 -3.879 -41.508 1.00 94.12 854 ARG A N 1
ATOM 6351 C CA . ARG A 1 854 ? 28.264 -3.051 -42.073 1.00 94.12 854 ARG A CA 1
ATOM 6352 C C . ARG A 1 854 ? 26.974 -3.305 -41.306 1.00 94.12 854 ARG A C 1
ATOM 6354 O O . ARG A 1 854 ? 26.455 -4.415 -41.348 1.00 94.12 854 ARG A O 1
ATOM 6361 N N . THR A 1 855 ? 26.444 -2.282 -40.641 1.00 94.12 855 THR A N 1
ATOM 6362 C CA . THR A 1 855 ? 25.236 -2.399 -39.804 1.00 94.12 855 THR A CA 1
AT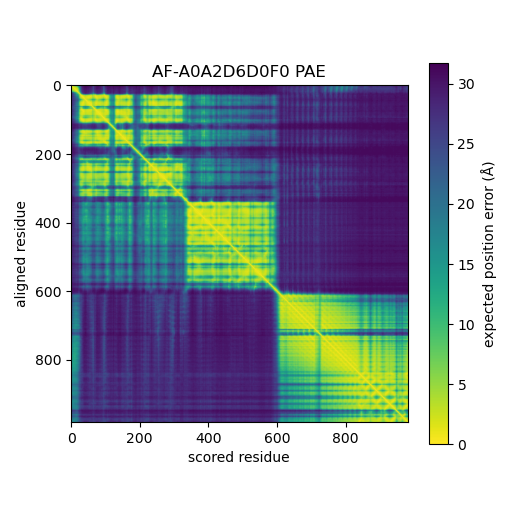OM 6363 C C . THR A 1 855 ? 24.163 -1.404 -40.236 1.00 94.12 855 THR A C 1
ATOM 6365 O O . THR A 1 855 ? 24.447 -0.226 -40.472 1.00 94.12 855 THR A O 1
ATOM 6368 N N . GLY A 1 856 ? 22.916 -1.855 -40.362 1.00 92.81 856 GLY A N 1
ATOM 6369 C CA . GLY A 1 856 ? 21.776 -0.985 -40.659 1.00 92.81 856 GLY A CA 1
ATOM 6370 C C . GLY A 1 856 ? 20.740 -1.654 -41.546 1.00 92.81 856 GLY A C 1
ATOM 6371 O O . GLY A 1 856 ? 20.429 -2.826 -41.375 1.00 92.81 856 GLY A O 1
ATOM 6372 N N . THR A 1 857 ? 20.187 -0.904 -42.493 1.00 92.69 857 THR A N 1
ATOM 6373 C CA . THR A 1 857 ? 19.167 -1.395 -43.431 1.00 92.69 857 THR A CA 1
ATOM 6374 C C . THR A 1 857 ? 19.789 -1.849 -44.751 1.00 92.69 857 THR A C 1
ATOM 6376 O O . THR A 1 857 ? 20.935 -1.533 -45.074 1.00 92.69 857 THR A O 1
ATOM 6379 N N . GLU A 1 858 ? 19.000 -2.532 -45.579 1.00 87.62 858 GLU A N 1
ATOM 6380 C CA . GLU A 1 858 ? 19.402 -2.923 -46.937 1.00 87.62 858 GLU A CA 1
ATOM 6381 C C . GLU A 1 858 ? 19.739 -1.736 -47.854 1.00 87.62 858 GLU A C 1
ATOM 6383 O O . GLU A 1 858 ? 20.523 -1.888 -48.787 1.00 87.62 858 GLU A O 1
ATOM 6388 N N . ARG A 1 859 ? 19.165 -0.548 -47.612 1.00 89.44 859 ARG A N 1
ATOM 6389 C CA . ARG A 1 859 ? 19.387 0.646 -48.450 1.00 89.44 859 ARG A CA 1
ATOM 6390 C C . ARG A 1 859 ? 20.429 1.600 -47.880 1.00 89.44 859 ARG A C 1
ATOM 6392 O O . ARG A 1 859 ? 21.122 2.246 -48.660 1.00 89.44 859 ARG A O 1
ATOM 6399 N N . PHE A 1 860 ? 20.536 1.688 -46.559 1.00 93.69 860 PHE A N 1
ATOM 6400 C CA . PHE A 1 860 ? 21.454 2.581 -45.856 1.00 93.69 860 PHE A CA 1
ATOM 6401 C C . PHE A 1 860 ? 22.062 1.883 -44.643 1.00 93.69 860 PHE A C 1
ATOM 6403 O O . PHE A 1 860 ? 21.335 1.302 -43.834 1.00 93.69 860 PHE A O 1
ATOM 6410 N N . TYR A 1 861 ? 23.378 1.978 -44.495 1.00 94.19 861 TYR A N 1
ATOM 6411 C CA . TYR A 1 861 ? 24.131 1.307 -43.441 1.00 94.19 861 TYR A CA 1
ATOM 6412 C C . TYR A 1 861 ? 25.318 2.148 -42.978 1.00 94.19 861 TYR A C 1
ATOM 6414 O O . TYR A 1 861 ? 25.868 2.948 -43.733 1.00 94.19 861 TYR A O 1
ATOM 6422 N N . SER A 1 862 ? 25.737 1.911 -41.743 1.00 95.00 862 SER A N 1
ATOM 6423 C CA . SER A 1 862 ? 26.995 2.399 -41.192 1.00 95.00 862 SER A CA 1
ATOM 6424 C C . SER A 1 862 ? 28.081 1.352 -41.354 1.00 95.00 862 SER A C 1
ATOM 6426 O O . SER A 1 862 ? 27.806 0.152 -41.380 1.00 95.00 862 SER A O 1
ATOM 6428 N N . ILE A 1 863 ? 29.316 1.815 -41.467 1.00 94.50 863 ILE A N 1
ATOM 6429 C CA . ILE A 1 863 ? 30.498 0.986 -41.660 1.00 94.50 863 ILE A CA 1
ATOM 6430 C C . ILE A 1 863 ? 31.468 1.305 -40.533 1.00 94.50 863 ILE A C 1
ATOM 6432 O O . ILE A 1 863 ? 31.827 2.466 -40.339 1.00 94.50 863 ILE A O 1
ATOM 6436 N N . LEU A 1 864 ? 31.904 0.276 -39.820 1.00 95.12 864 LEU A N 1
ATOM 6437 C CA . LEU A 1 864 ? 33.023 0.336 -38.888 1.00 95.12 864 LEU A CA 1
ATOM 6438 C C . LEU A 1 864 ? 34.098 -0.602 -39.389 1.00 95.12 864 LEU A C 1
ATOM 6440 O O . LEU A 1 864 ? 33.791 -1.742 -39.709 1.00 95.12 864 LEU A O 1
ATOM 6444 N N . ALA A 1 865 ? 35.341 -0.158 -39.467 1.00 94.69 865 ALA A N 1
ATOM 6445 C CA . ALA A 1 865 ? 36.405 -0.994 -39.991 1.00 94.69 865 ALA A CA 1
ATOM 6446 C C . ALA A 1 865 ? 37.723 -0.789 -39.260 1.00 94.69 865 ALA A C 1
ATOM 6448 O O . ALA A 1 865 ? 38.018 0.285 -38.739 1.00 94.69 865 ALA A O 1
ATOM 6449 N N . VAL A 1 866 ? 38.533 -1.837 -39.276 1.00 94.88 866 VAL A N 1
ATOM 6450 C CA . VAL A 1 866 ? 39.947 -1.800 -38.927 1.00 94.88 866 VAL A CA 1
ATOM 6451 C C . VAL A 1 866 ? 40.743 -2.218 -40.152 1.00 94.88 866 VAL A C 1
ATOM 6453 O O . VAL A 1 866 ? 40.386 -3.163 -40.856 1.00 94.88 866 VAL A O 1
ATOM 6456 N N . ALA A 1 867 ? 41.806 -1.485 -40.436 1.00 92.00 867 ALA A N 1
ATOM 6457 C CA . ALA A 1 867 ? 42.644 -1.708 -41.600 1.00 92.00 867 ALA A CA 1
ATOM 6458 C C . ALA A 1 867 ? 44.107 -1.772 -41.173 1.00 92.00 867 ALA A C 1
ATOM 6460 O O . ALA A 1 867 ? 44.504 -1.105 -40.216 1.00 92.00 867 ALA A O 1
ATOM 6461 N N . GLY A 1 868 ? 44.911 -2.571 -41.867 1.00 89.56 868 GLY A N 1
ATOM 6462 C CA . GLY A 1 868 ? 46.318 -2.717 -41.528 1.00 89.56 868 GLY A CA 1
ATOM 6463 C C . GLY A 1 868 ? 47.210 -3.056 -42.711 1.00 89.56 868 GLY A C 1
ATOM 6464 O O . GLY A 1 868 ? 46.799 -3.656 -43.704 1.00 89.56 868 GLY A O 1
ATOM 6465 N N . GLN A 1 869 ? 48.457 -2.624 -42.579 1.00 86.56 869 GLN A N 1
ATOM 6466 C CA . GLN A 1 869 ? 49.544 -2.792 -43.528 1.00 86.56 869 GLN A CA 1
ATOM 6467 C C . GLN A 1 869 ? 50.790 -3.207 -42.730 1.00 86.56 869 GLN A C 1
ATOM 6469 O O . GLN A 1 869 ? 51.542 -2.374 -42.227 1.00 86.56 869 GLN A O 1
ATOM 6474 N N . TRP A 1 870 ? 50.978 -4.520 -42.558 1.00 80.00 870 TRP A N 1
ATOM 6475 C CA . TRP A 1 870 ? 52.055 -5.085 -41.726 1.00 80.00 870 TRP A CA 1
ATOM 6476 C C . TRP A 1 870 ? 53.390 -5.251 -42.456 1.00 80.00 870 TRP A C 1
ATOM 6478 O O . TRP A 1 870 ? 54.427 -5.385 -41.809 1.00 80.00 870 TRP A O 1
ATOM 6488 N N . GLU A 1 871 ? 53.363 -5.247 -43.787 1.00 74.94 871 GLU A N 1
ATOM 6489 C CA . GLU A 1 871 ? 54.544 -5.425 -44.638 1.00 74.94 871 GLU A CA 1
ATOM 6490 C C . GLU A 1 871 ? 55.274 -4.102 -44.940 1.00 74.94 871 GLU A C 1
ATOM 6492 O O . GLU A 1 871 ? 56.370 -4.122 -45.496 1.00 74.94 871 GLU A O 1
ATOM 6497 N N . SER A 1 872 ? 54.704 -2.947 -44.568 1.00 67.88 872 SER A N 1
ATOM 6498 C CA . SER A 1 872 ? 55.349 -1.638 -44.726 1.00 67.88 872 SER A CA 1
ATOM 6499 C C . SER A 1 872 ? 56.278 -1.307 -43.553 1.00 67.88 872 SER A C 1
ATOM 6501 O O . SER A 1 872 ? 56.091 -1.777 -42.433 1.00 67.88 872 SER A O 1
ATOM 6503 N N . THR A 1 873 ? 57.288 -0.470 -43.804 1.00 71.31 873 THR A N 1
ATOM 6504 C CA . THR A 1 873 ? 58.085 0.204 -42.765 1.00 71.31 873 THR A CA 1
ATOM 6505 C C . THR A 1 873 ? 57.922 1.713 -42.975 1.00 71.31 873 THR A C 1
ATOM 6507 O O . THR A 1 873 ? 58.378 2.203 -44.011 1.00 71.31 873 THR A O 1
ATOM 6510 N N . PRO A 1 874 ? 57.249 2.449 -42.071 1.00 75.69 874 PRO A N 1
ATOM 6511 C CA . PRO A 1 874 ? 56.660 1.999 -40.800 1.00 75.69 874 PRO A CA 1
ATOM 6512 C C . PRO A 1 874 ? 55.445 1.070 -40.985 1.00 75.69 874 PRO A C 1
ATOM 6514 O O . PRO A 1 874 ? 54.793 1.094 -42.035 1.00 75.69 874 PRO A O 1
ATOM 6517 N N . ARG A 1 875 ? 55.124 0.240 -39.983 1.00 83.12 875 ARG A N 1
ATOM 6518 C CA . ARG A 1 875 ? 53.881 -0.550 -39.959 1.00 83.12 875 ARG A CA 1
ATOM 6519 C C . ARG A 1 875 ? 52.713 0.385 -39.716 1.00 83.12 875 ARG A C 1
ATOM 6521 O O . ARG A 1 875 ? 52.774 1.252 -38.846 1.00 83.12 875 ARG A O 1
ATOM 6528 N N . ARG A 1 876 ? 51.626 0.191 -40.458 1.00 87.31 876 ARG A N 1
ATOM 6529 C CA . ARG A 1 876 ? 50.469 1.087 -40.386 1.00 87.31 876 ARG A CA 1
ATOM 6530 C C . ARG A 1 876 ? 49.216 0.327 -40.033 1.00 87.31 876 ARG A C 1
ATOM 6532 O O . ARG A 1 876 ? 48.976 -0.769 -40.535 1.00 87.31 876 ARG A O 1
ATOM 6539 N N . TRP A 1 877 ? 48.384 0.945 -39.218 1.00 89.44 877 TRP A N 1
ATOM 6540 C CA . TRP A 1 877 ? 47.035 0.470 -38.966 1.00 89.44 877 TRP A CA 1
ATOM 6541 C C . TRP A 1 877 ? 46.098 1.660 -38.801 1.00 89.44 877 TRP A C 1
ATOM 6543 O O . TRP A 1 877 ? 46.525 2.775 -38.503 1.00 89.44 877 TRP A O 1
ATOM 6553 N N . GLY A 1 878 ? 44.812 1.449 -39.033 1.00 89.81 878 GLY A N 1
ATOM 6554 C CA . GLY A 1 878 ? 43.831 2.512 -38.925 1.00 89.81 878 GLY A CA 1
ATOM 6555 C C . GLY A 1 878 ? 42.457 2.007 -38.546 1.00 89.81 878 GLY A C 1
ATOM 6556 O O . GLY A 1 878 ? 42.104 0.852 -38.784 1.00 89.81 878 GLY A O 1
ATOM 6557 N N . MET A 1 879 ? 41.679 2.910 -37.963 1.00 92.88 879 MET A N 1
ATOM 6558 C CA . MET A 1 879 ? 40.263 2.702 -37.683 1.00 92.88 879 MET A CA 1
ATOM 6559 C C . MET A 1 879 ? 39.458 3.571 -38.634 1.00 92.88 879 MET A C 1
ATOM 6561 O O . MET A 1 879 ? 39.789 4.742 -38.831 1.00 92.88 879 MET A O 1
ATOM 6565 N N . ALA A 1 880 ? 38.410 2.998 -39.209 1.00 92.50 880 ALA A N 1
ATOM 6566 C CA . ALA A 1 880 ? 37.508 3.676 -40.117 1.00 92.50 880 ALA A CA 1
ATOM 6567 C C . ALA A 1 880 ? 36.073 3.659 -39.603 1.00 92.50 880 ALA A C 1
ATOM 6569 O O . ALA A 1 880 ? 35.588 2.652 -39.091 1.00 92.50 880 ALA A O 1
ATOM 6570 N N . ALA A 1 881 ? 35.389 4.776 -39.811 1.00 94.38 881 ALA A N 1
ATOM 6571 C CA . ALA A 1 881 ? 33.949 4.888 -39.660 1.00 94.38 881 ALA A CA 1
ATOM 6572 C C . ALA A 1 881 ? 33.363 5.563 -40.902 1.00 94.38 881 ALA A C 1
ATOM 6574 O O . ALA A 1 881 ? 33.984 6.445 -41.501 1.00 94.38 881 ALA A O 1
ATOM 6575 N N . GLY A 1 882 ? 32.172 5.149 -41.311 1.00 94.19 882 GLY A N 1
ATOM 6576 C CA . GLY A 1 882 ? 31.542 5.659 -42.517 1.00 94.19 882 GLY A CA 1
ATOM 6577 C C . GLY A 1 882 ? 30.077 5.288 -42.631 1.00 94.19 882 GLY A C 1
ATOM 6578 O O . GLY A 1 882 ? 29.519 4.596 -41.783 1.00 94.19 882 GLY A O 1
ATOM 6579 N N . PHE A 1 883 ? 29.463 5.739 -43.714 1.00 95.19 883 PHE A N 1
ATOM 6580 C CA . PHE A 1 883 ? 28.103 5.383 -44.092 1.00 95.19 883 PHE A CA 1
ATOM 6581 C C . PHE A 1 883 ? 28.056 5.050 -45.577 1.00 95.19 883 PHE A C 1
ATOM 6583 O O . PHE A 1 883 ? 28.805 5.605 -46.383 1.00 95.19 883 PHE A O 1
ATOM 6590 N N . GLY A 1 884 ? 27.171 4.130 -45.935 1.00 94.12 884 GLY A N 1
ATOM 6591 C CA . GLY A 1 884 ? 27.019 3.641 -47.290 1.00 94.12 884 GLY A CA 1
ATOM 6592 C C . GLY A 1 884 ? 25.563 3.485 -47.687 1.00 94.12 884 GLY A C 1
ATOM 6593 O O . GLY A 1 884 ? 24.690 3.193 -46.867 1.00 94.12 884 GLY A O 1
ATOM 6594 N N . GLY A 1 885 ? 25.308 3.697 -48.972 1.00 93.25 885 GLY A N 1
ATOM 6595 C CA . GLY A 1 885 ? 24.024 3.442 -49.609 1.00 93.25 885 GLY A CA 1
ATOM 6596 C C . GLY A 1 885 ? 24.130 2.286 -50.594 1.00 93.25 885 GLY A C 1
ATOM 6597 O O . GLY A 1 885 ? 25.118 2.186 -51.321 1.00 93.25 885 GLY A O 1
ATOM 6598 N N . ARG A 1 886 ? 23.105 1.430 -50.655 1.00 91.19 886 ARG A N 1
ATOM 6599 C CA . ARG A 1 886 ? 23.007 0.330 -51.627 1.00 91.19 886 ARG A CA 1
ATOM 6600 C C . ARG A 1 886 ? 21.739 0.457 -52.464 1.00 91.19 886 ARG A C 1
ATOM 6602 O O . ARG A 1 886 ? 20.635 0.592 -51.941 1.00 91.19 886 ARG A O 1
ATOM 6609 N N . ILE A 1 887 ? 21.904 0.315 -53.774 1.00 91.38 887 ILE A N 1
ATOM 6610 C CA . ILE A 1 887 ? 20.815 0.162 -54.738 1.00 91.38 887 ILE A CA 1
ATOM 6611 C C . ILE A 1 887 ? 20.808 -1.306 -55.195 1.00 91.38 887 ILE A C 1
ATOM 6613 O O . ILE A 1 887 ? 21.699 -1.706 -55.954 1.00 91.38 887 ILE A O 1
ATOM 6617 N N . PRO A 1 888 ? 19.861 -2.140 -54.725 1.00 85.19 888 PRO A N 1
ATOM 6618 C CA . PRO A 1 888 ? 19.766 -3.531 -55.157 1.00 85.19 888 PRO A CA 1
ATOM 6619 C C . PRO A 1 888 ? 19.180 -3.629 -56.576 1.00 85.19 888 PRO A C 1
ATOM 6621 O O . PRO A 1 888 ? 18.154 -3.022 -56.877 1.00 85.19 888 PRO A O 1
ATOM 6624 N N . VAL A 1 889 ? 19.814 -4.423 -57.445 1.00 87.44 889 VAL A N 1
ATOM 6625 C CA . VAL A 1 889 ? 19.386 -4.683 -58.831 1.00 87.44 889 VAL A CA 1
ATOM 6626 C C . VAL A 1 889 ? 19.449 -6.195 -59.092 1.00 87.44 889 VAL A C 1
ATOM 6628 O O . VAL A 1 889 ? 20.426 -6.725 -59.624 1.00 87.44 889 VAL A O 1
ATOM 6631 N N . GLY A 1 890 ? 18.410 -6.929 -58.681 1.00 82.88 890 GLY A N 1
ATOM 6632 C CA . GLY A 1 890 ? 18.385 -8.395 -58.766 1.00 82.88 890 GLY A CA 1
ATOM 6633 C C . GLY A 1 890 ? 19.506 -9.035 -57.934 1.00 82.88 890 GLY A C 1
ATOM 6634 O O . GLY A 1 890 ? 19.615 -8.775 -56.740 1.00 82.88 890 GLY A O 1
ATOM 6635 N N . ARG A 1 891 ? 20.362 -9.854 -58.564 1.00 86.81 891 ARG A N 1
ATOM 6636 C CA . ARG A 1 891 ? 21.560 -10.443 -57.919 1.00 86.81 891 ARG A CA 1
ATOM 6637 C C . ARG A 1 891 ? 22.750 -9.479 -57.791 1.00 86.81 891 ARG A C 1
ATOM 6639 O O . ARG A 1 891 ? 23.783 -9.861 -57.245 1.00 86.81 891 ARG A O 1
ATOM 6646 N N . TYR A 1 892 ? 22.627 -8.268 -58.327 1.00 90.06 892 TYR A N 1
ATOM 6647 C CA . TYR A 1 892 ? 23.669 -7.246 -58.323 1.00 90.06 892 TYR A CA 1
ATOM 6648 C C . TYR A 1 892 ? 23.344 -6.134 -57.318 1.00 90.06 892 TYR A C 1
ATOM 6650 O O . TYR A 1 892 ? 22.189 -5.942 -56.929 1.00 90.06 892 TYR A O 1
ATOM 6658 N N . GLY A 1 893 ? 24.353 -5.373 -56.907 1.00 89.75 893 GLY A N 1
ATOM 6659 C CA . GLY A 1 893 ? 24.184 -4.187 -56.070 1.00 89.75 893 GLY A CA 1
ATOM 6660 C C . GLY A 1 893 ? 25.166 -3.091 -56.456 1.00 89.75 893 GLY A C 1
ATOM 6661 O O . GLY A 1 893 ? 26.329 -3.374 -56.717 1.00 89.75 893 GLY A O 1
ATOM 6662 N N . ILE A 1 894 ? 24.709 -1.842 -56.488 1.00 94.31 894 ILE A N 1
ATOM 6663 C CA . ILE A 1 894 ? 25.593 -0.675 -56.599 1.00 94.31 894 ILE A CA 1
ATOM 6664 C C . ILE A 1 894 ? 25.683 -0.042 -55.217 1.00 94.31 894 ILE A C 1
ATOM 6666 O O . ILE A 1 894 ? 24.652 0.226 -54.599 1.00 94.31 894 ILE A O 1
ATOM 6670 N N . HIS A 1 895 ? 26.904 0.187 -54.746 1.00 95.06 895 HIS A N 1
ATOM 6671 C CA . HIS A 1 895 ? 27.186 0.745 -53.432 1.00 95.06 895 HIS A CA 1
ATOM 6672 C C . HIS A 1 895 ? 27.950 2.059 -53.565 1.00 95.06 895 HIS A C 1
ATOM 6674 O O . HIS A 1 895 ? 28.908 2.143 -54.337 1.00 95.06 895 HIS A O 1
ATOM 6680 N N . LEU A 1 896 ? 27.543 3.060 -52.789 1.00 96.44 896 LEU A N 1
ATOM 6681 C CA . LEU A 1 896 ? 28.262 4.317 -52.622 1.00 96.44 896 LEU A CA 1
ATOM 6682 C C . LEU A 1 896 ? 28.561 4.505 -51.137 1.00 96.44 896 LEU A C 1
ATOM 6684 O O . LEU A 1 896 ? 27.640 4.755 -50.360 1.00 96.44 896 LEU A O 1
ATOM 6688 N N . ASP A 1 897 ? 29.833 4.397 -50.762 1.00 95.94 897 ASP A N 1
ATOM 6689 C CA . ASP A 1 897 ? 30.280 4.465 -49.371 1.00 95.94 897 ASP A CA 1
ATOM 6690 C C . ASP A 1 897 ? 31.166 5.694 -49.152 1.00 95.94 897 ASP A C 1
ATOM 6692 O O . ASP A 1 897 ? 32.099 5.936 -49.915 1.00 95.94 897 ASP A O 1
ATOM 6696 N N . ALA A 1 898 ? 30.916 6.454 -48.090 1.00 96.50 898 ALA A N 1
ATOM 6697 C CA . ALA A 1 898 ? 31.792 7.517 -47.611 1.00 96.50 898 ALA A CA 1
ATOM 6698 C C . ALA A 1 898 ? 32.418 7.074 -46.286 1.00 96.50 898 ALA A C 1
ATOM 6700 O O . ALA A 1 898 ? 31.704 6.781 -45.329 1.00 96.50 898 ALA A O 1
ATOM 6701 N N . MET A 1 899 ? 33.745 7.005 -46.228 1.00 94.44 899 MET A N 1
ATOM 6702 C CA . MET A 1 899 ? 34.488 6.501 -45.072 1.00 94.44 899 MET A CA 1
ATOM 6703 C C . MET A 1 899 ? 35.564 7.488 -44.640 1.00 94.44 899 MET A C 1
ATOM 6705 O O . MET A 1 899 ? 36.171 8.166 -45.466 1.00 94.44 899 MET A O 1
ATOM 6709 N N . HIS A 1 900 ? 35.827 7.538 -43.343 1.00 94.81 900 HIS A N 1
ATOM 6710 C CA . HIS A 1 900 ? 36.865 8.360 -42.746 1.00 94.81 900 HIS A CA 1
ATOM 6711 C C . HIS A 1 900 ? 37.759 7.492 -41.871 1.00 94.81 900 HIS A C 1
ATOM 6713 O O . HIS A 1 900 ? 37.257 6.704 -41.076 1.00 94.81 900 HIS A O 1
ATOM 6719 N N . TYR A 1 901 ? 39.069 7.639 -42.020 1.00 92.44 901 TYR A N 1
ATOM 6720 C CA . TYR A 1 901 ? 40.086 6.820 -41.381 1.00 92.44 901 TYR A CA 1
ATOM 6721 C C . TYR A 1 901 ? 40.983 7.691 -40.506 1.00 92.44 901 TYR A C 1
ATOM 6723 O O . TYR A 1 901 ? 41.484 8.720 -40.966 1.00 92.44 901 TYR A O 1
ATOM 6731 N N . LYS A 1 902 ? 41.256 7.225 -39.288 1.00 90.69 902 LYS A N 1
ATOM 6732 C CA . LYS A 1 902 ? 42.383 7.676 -38.467 1.00 90.69 902 LYS A CA 1
ATOM 6733 C C . LYS A 1 902 ? 43.504 6.656 -38.617 1.00 90.69 902 LYS A C 1
ATOM 6735 O O . LYS A 1 902 ? 43.289 5.474 -38.354 1.00 90.69 902 LYS A O 1
ATOM 6740 N N . ILE A 1 903 ? 44.667 7.113 -39.066 1.00 88.31 903 ILE A N 1
ATOM 6741 C CA . ILE A 1 903 ? 45.822 6.257 -39.360 1.00 88.31 903 ILE A CA 1
ATOM 6742 C C . ILE A 1 903 ? 46.881 6.440 -38.273 1.00 88.31 903 ILE A C 1
ATOM 6744 O O . ILE A 1 903 ? 47.131 7.562 -37.836 1.00 88.31 903 ILE A O 1
ATOM 6748 N N . ASN A 1 904 ? 47.492 5.333 -37.859 1.00 87.00 904 ASN A N 1
ATOM 6749 C CA . ASN A 1 904 ? 48.581 5.257 -36.893 1.00 87.00 904 ASN A CA 1
ATOM 6750 C C . ASN A 1 904 ? 49.796 4.578 -37.553 1.00 87.00 904 ASN A C 1
ATOM 6752 O O . ASN A 1 904 ? 49.633 3.593 -38.282 1.00 87.00 904 ASN A O 1
ATOM 6756 N N . GLU A 1 905 ? 51.001 5.091 -37.295 1.00 84.44 905 GLU A N 1
ATOM 6757 C CA . GLU A 1 905 ? 52.274 4.560 -37.808 1.00 84.44 905 GLU A CA 1
ATOM 6758 C C . GLU A 1 905 ? 53.154 4.106 -36.634 1.00 84.44 905 GLU A C 1
ATOM 6760 O O . GLU A 1 905 ? 53.422 4.910 -35.752 1.00 84.44 905 GLU A O 1
ATOM 6765 N N . ASP A 1 906 ? 53.569 2.833 -36.604 1.00 78.06 906 ASP A N 1
ATOM 6766 C CA . ASP A 1 906 ? 54.478 2.205 -35.613 1.00 78.06 906 ASP A CA 1
ATOM 6767 C C . ASP A 1 906 ? 54.160 2.420 -34.113 1.00 78.06 906 ASP A C 1
ATOM 6769 O O . ASP A 1 906 ? 54.923 2.009 -33.238 1.00 78.06 906 ASP A O 1
ATOM 6773 N N . GLU A 1 907 ? 52.991 2.973 -33.798 1.00 79.81 907 GLU A N 1
ATOM 6774 C CA . GLU A 1 907 ? 52.533 3.289 -32.447 1.00 79.81 907 GLU A CA 1
ATOM 6775 C C . GLU A 1 907 ? 51.134 2.718 -32.173 1.00 79.81 907 GLU A C 1
ATOM 6777 O O . GLU A 1 907 ? 50.333 2.464 -33.081 1.00 79.81 907 GLU A O 1
ATOM 6782 N N . ALA A 1 908 ? 50.823 2.536 -30.886 1.00 79.00 908 ALA A N 1
ATOM 6783 C CA . ALA A 1 908 ? 49.513 2.070 -30.429 1.00 79.00 908 ALA A CA 1
ATOM 6784 C C . ALA A 1 908 ? 48.414 3.144 -30.524 1.00 79.00 908 ALA A C 1
ATOM 6786 O O . ALA A 1 908 ? 47.238 2.794 -30.523 1.00 79.00 908 ALA A O 1
ATOM 6787 N N . TRP A 1 909 ? 48.775 4.428 -30.584 1.00 80.31 909 TRP A N 1
ATOM 6788 C CA . TRP A 1 909 ? 47.874 5.549 -30.863 1.00 80.31 909 TRP A CA 1
ATOM 6789 C C . TRP A 1 909 ? 48.702 6.807 -31.134 1.00 80.31 909 TRP A C 1
ATOM 6791 O O . TRP A 1 909 ? 49.518 7.169 -30.291 1.00 80.31 909 TRP A O 1
ATOM 6801 N N . THR A 1 910 ? 48.485 7.480 -32.268 1.00 78.94 910 THR A N 1
ATOM 6802 C CA . THR A 1 910 ? 49.197 8.727 -32.592 1.00 78.94 910 THR A CA 1
ATOM 6803 C C . THR A 1 910 ? 48.331 9.968 -32.366 1.00 78.94 910 THR A C 1
ATOM 6805 O O . THR A 1 910 ? 47.191 10.066 -32.845 1.00 78.94 910 THR A O 1
ATOM 6808 N N . ASP A 1 911 ? 48.899 10.969 -31.693 1.00 75.62 911 ASP A N 1
ATOM 6809 C CA . ASP A 1 911 ? 48.287 12.295 -31.530 1.00 75.62 911 ASP A CA 1
ATOM 6810 C C . ASP A 1 911 ? 48.430 13.168 -32.788 1.00 75.62 911 ASP A C 1
ATOM 6812 O O . ASP A 1 911 ? 47.806 14.230 -32.905 1.00 75.62 911 ASP A O 1
ATOM 6816 N N . GLU A 1 912 ? 49.204 12.712 -33.775 1.00 76.06 912 GLU A N 1
ATOM 6817 C CA . GLU A 1 912 ? 49.392 13.434 -35.023 1.00 76.06 912 GLU A CA 1
ATOM 6818 C C . GLU A 1 912 ? 48.141 13.413 -35.907 1.00 76.06 912 GLU A C 1
ATOM 6820 O O . GLU A 1 912 ? 47.328 12.478 -35.928 1.00 76.06 912 GLU A O 1
ATOM 6825 N N . LEU A 1 913 ? 47.952 14.502 -36.652 1.00 77.19 913 LEU A N 1
ATOM 6826 C CA . LEU A 1 913 ? 46.814 14.633 -37.554 1.00 77.19 913 LEU A CA 1
ATOM 6827 C C . LEU A 1 913 ? 47.085 13.805 -38.812 1.00 77.19 913 LEU A C 1
ATOM 6829 O O . LEU A 1 913 ? 47.760 14.290 -39.713 1.00 77.19 913 LEU A O 1
ATOM 6833 N N . HIS A 1 914 ? 46.528 12.597 -38.871 1.00 85.25 914 HIS A N 1
ATOM 6834 C CA . HIS A 1 914 ? 46.556 11.700 -40.028 1.00 85.25 914 HIS A CA 1
ATOM 6835 C C . HIS A 1 914 ? 45.134 11.215 -40.335 1.00 85.25 914 HIS A C 1
ATOM 6837 O O . HIS A 1 914 ? 44.676 10.206 -39.792 1.00 85.25 914 HIS A O 1
ATOM 6843 N N . LEU A 1 915 ? 44.415 11.974 -41.167 1.00 87.44 915 LEU A N 1
ATOM 6844 C CA . LEU A 1 915 ? 43.019 11.706 -41.513 1.00 87.44 915 LEU A CA 1
ATOM 6845 C C . LEU A 1 915 ? 42.871 11.441 -43.007 1.00 87.44 915 LEU A C 1
ATOM 6847 O O . LEU A 1 915 ? 43.215 12.289 -43.831 1.00 87.44 915 LEU A O 1
ATOM 6851 N N . LEU A 1 916 ? 42.311 10.289 -43.359 1.00 90.88 916 LEU A N 1
ATOM 6852 C CA . LEU A 1 916 ? 42.048 9.895 -44.741 1.00 90.88 916 LEU A CA 1
ATOM 6853 C C . LEU A 1 916 ? 40.543 9.742 -44.954 1.00 90.88 916 LEU A C 1
ATOM 6855 O O . LEU A 1 916 ? 39.902 8.918 -44.314 1.00 90.88 916 LEU A O 1
ATOM 6859 N N . SER A 1 917 ? 39.973 10.517 -45.870 1.00 94.38 917 SER A N 1
ATOM 6860 C CA . SER A 1 917 ? 38.581 10.360 -46.304 1.00 94.38 917 SER A CA 1
ATOM 6861 C C . SER A 1 917 ? 38.540 9.625 -47.637 1.00 94.38 917 SER A C 1
ATOM 6863 O O . SER A 1 917 ? 39.267 9.992 -48.558 1.00 94.38 917 SER A O 1
ATOM 6865 N N . LYS A 1 918 ? 37.687 8.609 -47.755 1.00 94.62 918 LYS A N 1
ATOM 6866 C CA . LYS A 1 918 ? 37.494 7.826 -48.976 1.00 94.62 918 LYS A CA 1
ATOM 6867 C C . LYS A 1 918 ? 36.035 7.851 -49.404 1.00 94.62 918 LYS A C 1
ATOM 6869 O O . LYS A 1 918 ? 35.150 7.600 -48.592 1.00 94.62 918 LYS A O 1
ATOM 6874 N N . LEU A 1 919 ? 35.794 8.073 -50.689 1.00 96.69 919 LEU A N 1
ATOM 6875 C CA . LEU A 1 919 ? 34.514 7.802 -51.336 1.00 96.69 919 LEU A CA 1
ATOM 6876 C C . LEU A 1 919 ? 34.672 6.553 -52.208 1.00 96.69 919 LEU A C 1
ATOM 6878 O O . LEU A 1 919 ? 35.540 6.531 -53.075 1.00 96.69 919 LEU A O 1
ATOM 6882 N N . ARG A 1 920 ? 33.870 5.512 -51.986 1.00 96.06 920 ARG A N 1
ATOM 6883 C CA . ARG A 1 920 ? 33.936 4.231 -52.703 1.00 96.06 920 ARG A CA 1
ATOM 6884 C C . ARG A 1 920 ? 32.682 4.062 -53.548 1.00 96.06 920 ARG A C 1
ATOM 6886 O O . ARG A 1 920 ? 31.580 4.082 -53.010 1.00 96.06 920 ARG A O 1
ATOM 6893 N N . LEU A 1 921 ? 32.847 3.843 -54.848 1.00 96.75 921 LEU A N 1
ATOM 6894 C CA . LEU A 1 921 ? 31.769 3.412 -55.736 1.00 96.75 921 LEU A CA 1
ATOM 6895 C C . LEU A 1 921 ? 32.047 1.964 -56.137 1.00 96.75 921 LEU A C 1
ATOM 6897 O O . LEU A 1 921 ? 32.979 1.708 -56.901 1.00 96.75 921 LEU A O 1
ATOM 6901 N N . THR A 1 922 ? 31.268 1.019 -55.608 1.00 95.88 922 THR A N 1
ATOM 6902 C CA . THR A 1 922 ? 31.503 -0.418 -55.817 1.00 95.88 922 THR A CA 1
ATOM 6903 C C . THR A 1 922 ? 30.302 -1.132 -56.421 1.00 95.88 922 THR A C 1
ATOM 6905 O O . THR A 1 922 ? 29.145 -0.769 -56.205 1.00 95.88 922 THR A O 1
ATOM 6908 N N . PHE A 1 923 ? 30.597 -2.158 -57.212 1.00 95.38 923 PHE A N 1
ATOM 6909 C CA . PHE A 1 923 ? 29.626 -3.060 -57.804 1.00 95.38 923 PHE A CA 1
ATOM 6910 C C . PHE A 1 923 ? 29.743 -4.428 -57.133 1.00 95.38 923 PHE A C 1
ATOM 6912 O O . PHE A 1 923 ? 30.821 -5.022 -57.122 1.00 95.38 923 PHE A O 1
ATOM 6919 N N . GLY A 1 924 ? 28.638 -4.909 -56.569 1.00 93.00 924 GLY A N 1
ATOM 6920 C CA . GLY A 1 924 ? 28.530 -6.174 -55.854 1.00 93.00 924 GLY A CA 1
ATOM 6921 C C . GLY A 1 924 ? 27.769 -7.241 -56.645 1.00 93.00 924 GLY A C 1
ATOM 6922 O O . GLY A 1 924 ? 26.769 -6.949 -57.303 1.00 93.00 924 GLY A O 1
ATOM 6923 N N . LEU A 1 925 ? 28.213 -8.491 -56.543 1.00 92.88 925 LEU A N 1
ATOM 6924 C CA . LEU A 1 925 ? 27.589 -9.696 -57.082 1.00 92.88 925 LEU A CA 1
ATOM 6925 C C . LEU A 1 925 ? 27.295 -10.666 -55.931 1.00 92.88 925 LEU A C 1
ATOM 6927 O O . LEU A 1 925 ? 28.217 -11.189 -55.303 1.00 92.88 925 LEU A O 1
ATOM 6931 N N . ARG A 1 926 ? 26.012 -10.943 -55.677 1.00 90.25 926 ARG A N 1
ATOM 6932 C CA . ARG A 1 926 ? 25.584 -11.964 -54.711 1.00 90.25 926 ARG A CA 1
ATOM 6933 C C . ARG A 1 926 ? 25.843 -13.355 -55.296 1.00 90.25 926 ARG A C 1
ATOM 6935 O O . ARG A 1 926 ? 25.278 -13.693 -56.336 1.00 90.25 926 ARG A O 1
ATOM 6942 N N . LEU A 1 927 ? 26.704 -14.134 -54.642 1.00 89.62 927 LEU A N 1
ATOM 6943 C CA . LEU A 1 927 ? 27.046 -15.503 -55.046 1.00 89.62 927 LEU A CA 1
ATOM 6944 C C . LEU A 1 927 ? 26.154 -16.542 -54.361 1.00 89.62 927 LEU A C 1
ATOM 6946 O O . LEU A 1 927 ? 25.762 -17.522 -54.987 1.00 89.62 927 LEU A O 1
ATOM 6950 N N . ALA A 1 928 ? 25.830 -16.301 -53.092 1.00 86.00 928 ALA A N 1
ATOM 6951 C CA . ALA A 1 928 ? 24.942 -17.106 -52.261 1.00 86.00 928 ALA A CA 1
ATOM 6952 C C . ALA A 1 928 ? 24.127 -16.182 -51.341 1.00 86.00 928 ALA A C 1
ATOM 6954 O O . ALA A 1 928 ? 24.380 -14.976 -51.286 1.00 86.00 928 ALA A O 1
ATOM 6955 N N . ASP A 1 929 ? 23.165 -16.732 -50.599 1.00 78.75 929 ASP A N 1
ATOM 6956 C CA . ASP A 1 929 ? 22.289 -15.935 -49.728 1.00 78.75 929 ASP A CA 1
ATOM 6957 C C . ASP A 1 929 ? 23.069 -15.124 -48.673 1.00 78.75 929 ASP A C 1
ATOM 6959 O O . ASP A 1 929 ? 22.684 -13.991 -48.378 1.00 78.75 929 ASP A O 1
ATOM 6963 N N . GLN A 1 930 ? 24.212 -15.657 -48.217 1.00 84.12 930 GLN A N 1
ATOM 6964 C CA . GLN A 1 930 ? 25.103 -15.104 -47.181 1.00 84.12 930 GLN A CA 1
ATOM 6965 C C . GLN A 1 930 ? 26.514 -14.755 -47.705 1.00 84.12 930 GLN A C 1
ATOM 6967 O O . GLN A 1 930 ? 27.488 -14.814 -46.966 1.00 84.12 930 GLN A O 1
ATOM 6972 N N . MET A 1 931 ? 26.692 -14.518 -49.012 1.00 90.38 931 MET A N 1
ATOM 6973 C CA . MET A 1 931 ? 28.017 -14.157 -49.540 1.00 90.38 931 MET A CA 1
ATOM 6974 C C . MET A 1 931 ? 27.924 -13.314 -50.811 1.00 90.38 931 MET A C 1
ATOM 6976 O O . MET A 1 931 ? 27.267 -13.698 -51.788 1.00 90.38 931 MET A O 1
ATOM 6980 N N . SER A 1 932 ? 28.640 -12.187 -50.844 1.00 91.44 932 SER A N 1
ATOM 6981 C CA . SER A 1 932 ? 28.758 -11.353 -52.042 1.00 91.44 932 SER A CA 1
ATOM 6982 C C . SER A 1 932 ? 30.180 -10.852 -52.292 1.00 91.44 932 SER A C 1
ATOM 6984 O O . SER A 1 932 ? 30.902 -10.493 -51.365 1.00 91.44 932 SER A O 1
ATOM 6986 N N . LEU A 1 933 ? 30.583 -10.843 -53.563 1.00 94.69 933 LEU A N 1
ATOM 6987 C CA . LEU A 1 933 ? 31.838 -10.243 -54.021 1.00 94.69 933 LEU A CA 1
ATOM 6988 C C . LEU A 1 933 ? 31.582 -8.815 -54.467 1.00 94.69 933 LEU A C 1
ATOM 6990 O O . LEU A 1 933 ? 30.558 -8.560 -55.093 1.00 94.69 933 LEU A O 1
ATOM 6994 N N . PHE A 1 934 ? 32.524 -7.908 -54.241 1.00 95.25 934 PHE A N 1
ATOM 6995 C CA . PHE A 1 934 ? 32.444 -6.563 -54.796 1.00 95.25 934 PHE A CA 1
ATOM 6996 C C . PHE A 1 934 ? 33.797 -6.067 -55.302 1.00 95.25 934 PHE A C 1
ATOM 6998 O O . PHE A 1 934 ? 34.855 -6.464 -54.814 1.00 95.25 934 PHE A O 1
ATOM 7005 N N . ALA A 1 935 ? 33.751 -5.163 -56.276 1.00 96.56 935 ALA A N 1
ATOM 7006 C CA . ALA A 1 935 ? 34.909 -4.423 -56.759 1.00 96.56 935 ALA A CA 1
ATOM 7007 C C . ALA A 1 935 ? 34.492 -3.019 -57.213 1.00 96.56 935 ALA A C 1
ATOM 7009 O O . ALA A 1 935 ? 33.339 -2.797 -57.591 1.00 96.56 935 ALA A O 1
ATOM 7010 N N . GLY A 1 936 ? 35.406 -2.055 -57.173 1.00 96.00 936 GLY A N 1
ATOM 7011 C CA . GLY A 1 936 ? 35.094 -0.690 -57.571 1.00 96.00 936 GLY A CA 1
ATOM 7012 C C . GLY A 1 936 ? 36.259 0.279 -57.498 1.00 96.00 936 GLY A C 1
ATOM 7013 O O . GLY A 1 936 ? 37.412 -0.113 -57.330 1.00 96.00 936 GLY A O 1
ATOM 7014 N N . VAL A 1 937 ? 35.920 1.558 -57.625 1.00 95.75 937 VAL A N 1
ATOM 7015 C CA . VAL A 1 937 ? 36.867 2.677 -57.616 1.00 95.75 937 VAL A CA 1
ATOM 7016 C C . VAL A 1 937 ? 36.726 3.494 -56.339 1.00 95.75 937 VAL A C 1
ATOM 7018 O O . VAL A 1 937 ? 35.640 3.580 -55.754 1.00 95.75 937 VAL A O 1
ATOM 7021 N N . THR A 1 938 ? 37.823 4.109 -55.916 1.00 94.31 938 THR A N 1
ATOM 7022 C CA . THR A 1 938 ? 37.888 4.970 -54.734 1.00 94.31 938 THR A CA 1
ATOM 7023 C C . THR A 1 938 ? 38.382 6.365 -55.111 1.00 94.31 938 THR A C 1
ATOM 7025 O O . THR A 1 938 ? 39.181 6.541 -56.029 1.00 94.31 938 THR A O 1
ATOM 7028 N N . GLY A 1 939 ? 37.868 7.381 -54.424 1.00 93.62 939 GLY A N 1
ATOM 7029 C CA . GLY A 1 939 ? 38.408 8.735 -54.422 1.00 93.62 939 GLY A CA 1
ATOM 7030 C C . GLY A 1 939 ? 38.910 9.054 -53.024 1.00 93.62 939 GLY A C 1
ATOM 7031 O O . GLY A 1 939 ? 38.127 9.029 -52.073 1.00 93.62 939 GLY A O 1
ATOM 7032 N N . ASN A 1 940 ? 40.201 9.333 -52.896 1.00 93.12 940 ASN A N 1
ATOM 7033 C CA . ASN A 1 940 ? 40.878 9.446 -51.612 1.00 93.12 940 ASN A CA 1
ATOM 7034 C C . ASN A 1 940 ? 41.321 10.887 -51.362 1.00 93.12 940 ASN A C 1
ATOM 7036 O O . ASN A 1 940 ? 41.855 11.528 -52.263 1.00 93.12 940 ASN A O 1
ATOM 7040 N N . VAL A 1 941 ? 41.130 11.381 -50.139 1.00 92.38 941 VAL A N 1
ATOM 7041 C CA . VAL A 1 941 ? 41.604 12.691 -49.676 1.00 92.38 941 VAL A CA 1
ATOM 7042 C C . VAL A 1 941 ? 42.324 12.510 -48.346 1.00 92.38 941 VAL A C 1
ATOM 7044 O O . VAL A 1 941 ? 41.692 12.231 -47.327 1.00 92.38 941 VAL A O 1
ATOM 7047 N N . LEU A 1 942 ? 43.641 12.685 -48.346 1.00 89.38 942 LEU A N 1
ATOM 7048 C CA . LEU A 1 942 ? 44.468 12.640 -47.144 1.00 89.38 942 LEU A CA 1
ATOM 7049 C C . LEU A 1 942 ? 44.740 14.051 -46.638 1.00 89.38 942 LEU A C 1
ATOM 7051 O O . LEU A 1 942 ? 45.149 14.913 -47.414 1.00 89.38 942 LEU A O 1
ATOM 7055 N N . VAL A 1 943 ? 44.586 14.251 -45.333 1.00 88.06 943 VAL A N 1
ATOM 7056 C CA . VAL A 1 943 ? 45.041 15.436 -44.605 1.00 88.06 943 VAL A CA 1
ATOM 7057 C C . VAL A 1 943 ? 46.007 14.978 -43.518 1.00 88.06 943 VAL A C 1
ATOM 7059 O O . VAL A 1 943 ? 45.610 14.297 -42.571 1.00 88.06 943 VAL A O 1
ATOM 7062 N N . SER A 1 944 ? 47.278 15.350 -43.663 1.00 84.94 944 SER A N 1
ATOM 7063 C CA . SER A 1 944 ? 48.353 14.993 -42.735 1.00 84.94 944 SER A CA 1
ATOM 7064 C C . SER A 1 944 ? 49.075 16.231 -42.203 1.00 84.94 944 SER A C 1
ATOM 7066 O O . SER A 1 944 ? 49.214 17.218 -42.927 1.00 84.94 944 SER A O 1
ATOM 7068 N N . ARG A 1 945 ? 49.600 16.189 -40.974 1.00 79.19 945 ARG A N 1
ATOM 7069 C CA . ARG A 1 945 ? 50.581 17.178 -40.495 1.00 79.19 945 ARG A CA 1
ATOM 7070 C C . ARG A 1 945 ? 52.008 16.777 -40.902 1.00 79.19 945 ARG A C 1
ATOM 7072 O O . ARG A 1 945 ? 52.309 15.593 -41.007 1.00 79.19 945 ARG A O 1
ATOM 7079 N N . LEU A 1 946 ? 52.851 17.770 -41.182 1.00 64.31 946 LEU A N 1
ATOM 7080 C CA . LEU A 1 946 ? 54.285 17.650 -41.471 1.00 64.31 946 LEU A CA 1
ATOM 7081 C C . LEU A 1 946 ? 55.083 17.833 -40.168 1.00 64.31 946 LEU A C 1
ATOM 7083 O O . LEU A 1 946 ? 54.988 18.910 -39.571 1.00 64.31 946 LEU A O 1
ATOM 7087 N N . ASN A 1 947 ? 55.889 16.841 -39.775 1.00 57.44 947 ASN A N 1
ATOM 7088 C CA . ASN A 1 947 ? 56.873 16.939 -38.683 1.00 57.44 947 ASN A CA 1
ATOM 7089 C C . ASN A 1 947 ? 58.276 16.646 -39.232 1.00 57.44 947 ASN A C 1
ATOM 7091 O O . ASN A 1 947 ? 58.464 15.651 -39.916 1.00 57.44 947 ASN A O 1
ATOM 7095 N N . ASP A 1 948 ? 59.247 17.528 -38.970 1.00 48.72 948 ASP A N 1
ATOM 7096 C CA . ASP A 1 948 ? 60.689 17.327 -39.217 1.00 48.72 948 ASP A CA 1
ATOM 7097 C C . ASP A 1 948 ? 61.083 16.652 -40.552 1.00 48.72 948 ASP A C 1
ATOM 7099 O O . ASP A 1 948 ? 62.024 15.867 -40.635 1.00 48.72 948 ASP A O 1
ATOM 7103 N N . GLY A 1 949 ? 60.378 16.987 -41.638 1.00 51.22 949 GLY A N 1
ATOM 7104 C CA . GLY A 1 949 ? 60.672 16.496 -42.989 1.00 51.22 949 GLY A CA 1
ATOM 7105 C C . GLY A 1 949 ? 60.041 15.147 -43.355 1.00 51.22 949 GLY A C 1
ATOM 7106 O O . GLY A 1 949 ? 60.091 14.781 -44.530 1.00 51.22 949 GLY A O 1
ATOM 7107 N N . SER A 1 950 ? 59.390 14.452 -42.418 1.00 53.12 950 SER A N 1
ATOM 7108 C CA . SER A 1 950 ? 58.599 13.247 -42.677 1.00 53.12 950 SER A CA 1
ATOM 7109 C C . SER A 1 950 ? 57.101 13.563 -42.780 1.00 53.12 950 SER A C 1
ATOM 7111 O O . SER A 1 950 ? 56.583 14.554 -42.253 1.00 53.12 950 SER A O 1
ATOM 7113 N N . HIS A 1 951 ? 56.401 12.749 -43.562 1.00 60.31 951 HIS A N 1
ATOM 7114 C CA . HIS A 1 951 ? 54.971 12.857 -43.812 1.00 60.31 951 HIS A CA 1
ATOM 7115 C C . HIS A 1 951 ? 54.389 11.471 -44.083 1.00 60.31 951 HIS A C 1
ATOM 7117 O O . HIS A 1 951 ? 55.092 10.596 -44.586 1.00 60.31 951 HIS A O 1
ATOM 7123 N N . LEU A 1 952 ? 53.096 11.296 -43.803 1.00 63.12 952 LEU A N 1
ATOM 7124 C CA . LEU A 1 952 ? 52.379 10.059 -44.103 1.00 63.12 952 LEU A CA 1
ATOM 7125 C C . LEU A 1 952 ? 52.199 9.904 -45.623 1.00 63.12 952 LEU A C 1
ATOM 7127 O O . LEU A 1 952 ? 51.222 10.383 -46.199 1.00 63.12 952 LEU A O 1
ATOM 7131 N N . ASP A 1 953 ? 53.165 9.270 -46.288 1.00 65.50 953 ASP A N 1
ATOM 7132 C CA . ASP A 1 953 ? 53.083 8.932 -47.710 1.00 65.50 953 ASP A CA 1
ATOM 7133 C C . ASP A 1 953 ? 52.342 7.598 -47.891 1.00 65.50 953 ASP A C 1
ATOM 7135 O O . ASP A 1 953 ? 52.855 6.525 -47.553 1.00 65.50 953 ASP A O 1
ATOM 7139 N N . LEU A 1 954 ? 51.101 7.681 -48.371 1.00 68.12 954 LEU A N 1
ATOM 7140 C CA . LEU A 1 954 ? 50.282 6.535 -48.754 1.00 68.12 954 LEU A CA 1
ATOM 7141 C C . LEU A 1 954 ? 50.435 6.276 -50.257 1.00 68.12 954 LEU A C 1
ATOM 7143 O O . LEU A 1 954 ? 50.590 7.208 -51.045 1.00 68.12 954 LEU A O 1
ATOM 7147 N N . SER A 1 955 ? 50.369 5.008 -50.650 1.00 62.34 955 SER A N 1
ATOM 7148 C CA . SER A 1 955 ? 50.517 4.548 -52.033 1.00 62.34 955 SER A CA 1
ATOM 7149 C C . SER A 1 955 ? 49.487 5.182 -52.976 1.00 62.34 955 SER A C 1
ATOM 7151 O O . SER A 1 955 ? 48.280 5.069 -52.758 1.00 62.34 955 SER A O 1
ATOM 7153 N N . GLY A 1 956 ? 49.975 5.812 -54.052 1.00 62.84 956 GLY A N 1
ATOM 7154 C CA . GLY A 1 956 ? 49.165 6.358 -55.146 1.00 62.84 956 GLY A CA 1
ATOM 7155 C C . GLY A 1 956 ? 49.784 7.601 -55.797 1.00 62.84 956 GLY A C 1
ATOM 7156 O O . GLY A 1 956 ? 50.318 8.475 -55.110 1.00 62.84 956 GLY A O 1
ATOM 7157 N N . ASP A 1 957 ? 49.677 7.706 -57.125 1.00 72.56 957 ASP A N 1
ATOM 7158 C CA . ASP A 1 957 ? 50.048 8.925 -57.850 1.00 72.56 957 ASP A CA 1
ATOM 7159 C C . ASP A 1 957 ? 49.013 10.020 -57.558 1.00 72.56 957 ASP A C 1
ATOM 7161 O O . ASP A 1 957 ? 47.847 9.938 -57.960 1.00 72.56 957 ASP A O 1
ATOM 7165 N N . ALA A 1 958 ? 49.428 11.049 -56.815 1.00 76.38 958 ALA A N 1
ATOM 7166 C CA . ALA A 1 958 ? 48.546 12.144 -56.438 1.00 76.38 958 ALA A CA 1
ATOM 7167 C C . ALA A 1 958 ? 48.170 12.979 -57.671 1.00 76.38 958 ALA A C 1
ATOM 7169 O O . ALA A 1 958 ? 49.025 13.539 -58.353 1.00 76.38 958 ALA A O 1
ATOM 7170 N N . VAL A 1 959 ? 46.868 13.109 -57.925 1.00 85.19 959 VAL A N 1
ATOM 7171 C CA . VAL A 1 959 ? 46.329 13.978 -58.987 1.00 85.19 959 VAL A CA 1
ATOM 7172 C C . VAL A 1 959 ? 46.302 15.436 -58.523 1.00 85.19 959 VAL A C 1
ATOM 7174 O O . VAL A 1 959 ? 46.361 16.361 -59.332 1.00 85.19 959 VAL A O 1
ATOM 7177 N N . TYR A 1 960 ? 46.233 15.649 -57.209 1.00 84.19 960 TYR A N 1
ATOM 7178 C CA . TYR A 1 960 ? 46.345 16.960 -56.589 1.00 84.19 960 TYR A CA 1
ATOM 7179 C C . TYR A 1 960 ? 47.101 16.855 -55.267 1.00 84.19 960 TYR A C 1
ATOM 7181 O O . TYR A 1 960 ? 46.796 16.009 -54.425 1.00 84.19 960 TYR A O 1
ATOM 7189 N N . GLU A 1 961 ? 48.061 17.752 -55.072 1.00 84.62 961 GLU A N 1
ATOM 7190 C CA . GLU A 1 961 ? 48.844 17.858 -53.849 1.00 84.62 961 GLU A CA 1
ATOM 7191 C C . GLU A 1 961 ? 49.088 19.333 -53.520 1.00 84.62 961 GLU A C 1
ATOM 7193 O O . GLU A 1 961 ? 49.466 20.127 -54.383 1.00 84.62 961 GLU A O 1
ATOM 7198 N N . THR A 1 962 ? 48.877 19.718 -52.262 1.00 84.31 962 THR A N 1
ATOM 7199 C CA . THR A 1 962 ? 49.190 21.066 -51.776 1.00 84.31 962 THR A CA 1
ATOM 7200 C C . THR A 1 962 ? 49.743 21.027 -50.357 1.00 84.31 962 THR A C 1
ATOM 7202 O O . THR A 1 962 ? 49.359 20.194 -49.531 1.00 84.31 962 THR A O 1
ATOM 7205 N N . LYS A 1 963 ? 50.653 21.957 -50.061 1.00 82.56 963 LYS A N 1
ATOM 7206 C CA . LYS A 1 963 ? 51.258 22.159 -48.740 1.00 82.56 963 LYS A CA 1
ATOM 7207 C C . LYS A 1 963 ? 50.898 23.563 -48.270 1.00 82.56 963 LYS A C 1
ATOM 7209 O O . LYS A 1 963 ? 51.252 24.543 -48.923 1.00 82.56 963 LYS A O 1
ATOM 7214 N N . ARG A 1 964 ? 50.178 23.678 -47.150 1.00 73.19 964 ARG A N 1
ATOM 7215 C CA . ARG A 1 964 ? 49.767 24.970 -46.577 1.00 73.19 964 ARG A CA 1
ATOM 7216 C C . ARG A 1 964 ? 50.116 25.008 -45.090 1.00 73.19 964 ARG A C 1
ATOM 7218 O O . ARG A 1 964 ? 49.432 24.414 -44.260 1.00 73.19 964 ARG A O 1
ATOM 7225 N N . GLY A 1 965 ? 51.197 25.712 -44.755 1.00 76.75 965 GLY A N 1
ATOM 7226 C CA . GLY A 1 965 ? 51.763 25.701 -43.403 1.00 76.75 965 GLY A CA 1
ATOM 7227 C C . GLY A 1 965 ? 52.304 24.313 -43.044 1.00 76.75 965 GLY A C 1
ATOM 7228 O O . GLY A 1 965 ? 53.043 23.725 -43.826 1.00 76.75 965 GLY A O 1
ATOM 7229 N N . ARG A 1 966 ? 51.911 23.782 -41.880 1.00 74.38 966 ARG A N 1
ATOM 7230 C CA . ARG A 1 966 ? 52.255 22.416 -41.442 1.00 74.38 966 ARG A CA 1
ATOM 7231 C C . ARG A 1 966 ? 51.292 21.337 -41.955 1.00 74.38 966 ARG A C 1
ATOM 7233 O O . ARG A 1 966 ? 51.470 20.181 -41.601 1.00 74.38 966 ARG A O 1
ATOM 7240 N N . ASN A 1 967 ? 50.285 21.687 -42.759 1.00 79.94 967 ASN A N 1
ATOM 7241 C CA . ASN A 1 967 ? 49.301 20.729 -43.265 1.00 79.94 967 ASN A CA 1
ATOM 7242 C C . ASN A 1 967 ? 49.606 20.341 -44.715 1.00 79.94 967 ASN A C 1
ATOM 7244 O O . ASN A 1 967 ? 49.870 21.197 -45.566 1.00 79.94 967 ASN A O 1
ATOM 7248 N N . TRP A 1 968 ? 49.505 19.048 -44.989 1.00 81.88 968 TRP A N 1
ATOM 7249 C CA . TRP A 1 968 ? 49.685 18.429 -46.290 1.00 81.88 968 TRP A CA 1
ATOM 7250 C C . TRP A 1 968 ? 48.383 17.769 -46.731 1.00 81.88 968 TRP A C 1
ATOM 7252 O O . TRP A 1 968 ? 47.805 16.984 -45.979 1.00 81.88 968 TRP A O 1
ATOM 7262 N N . VAL A 1 969 ? 47.909 18.113 -47.930 1.00 86.81 969 VAL A N 1
ATOM 7263 C CA . VAL A 1 969 ? 46.675 17.564 -48.501 1.00 86.81 969 VAL A CA 1
ATOM 7264 C C . VAL A 1 969 ? 46.989 16.870 -49.816 1.00 86.81 969 VAL A C 1
ATOM 7266 O O . VAL A 1 969 ? 47.605 17.478 -50.694 1.00 86.81 969 VAL A O 1
ATOM 7269 N N . ARG A 1 970 ? 46.530 15.625 -49.965 1.00 88.19 970 ARG A N 1
ATOM 7270 C CA . ARG A 1 970 ? 46.675 14.831 -51.194 1.00 88.19 970 ARG A CA 1
ATOM 7271 C C . ARG A 1 970 ? 45.354 14.246 -51.634 1.00 88.19 970 ARG A C 1
ATOM 7273 O O . ARG A 1 970 ? 44.554 13.834 -50.796 1.00 88.19 970 ARG A O 1
ATOM 7280 N N . VAL A 1 971 ? 45.170 14.166 -52.946 1.00 90.00 971 VAL A N 1
ATOM 7281 C CA . VAL A 1 971 ? 44.003 13.551 -53.575 1.00 90.00 971 VAL A CA 1
ATOM 7282 C C . VAL A 1 971 ? 44.454 12.609 -54.681 1.00 90.00 971 VAL A C 1
ATOM 7284 O O . VAL A 1 971 ? 45.243 13.000 -55.544 1.00 90.00 971 VAL A O 1
ATOM 7287 N N . TRP A 1 972 ? 43.939 11.382 -54.678 1.00 91.25 972 TRP A N 1
ATOM 7288 C CA . TRP A 1 972 ? 44.227 10.386 -55.711 1.00 91.25 972 TRP A CA 1
ATOM 7289 C C . TRP A 1 972 ? 43.035 9.443 -55.935 1.00 91.25 972 TRP A C 1
ATOM 7291 O O . TRP A 1 972 ? 42.251 9.210 -55.008 1.00 91.25 972 TRP A O 1
ATOM 7301 N N . PRO A 1 973 ? 42.869 8.909 -57.157 1.00 92.56 973 PRO A N 1
ATOM 7302 C CA . PRO A 1 973 ? 41.953 7.810 -57.425 1.00 92.56 973 PRO A CA 1
ATOM 7303 C C . PRO A 1 973 ? 42.581 6.468 -57.024 1.00 92.56 973 PRO A C 1
ATOM 7305 O O . PRO A 1 973 ? 43.800 6.307 -57.069 1.00 92.56 973 PRO A O 1
ATOM 7308 N N . GLY A 1 974 ? 41.750 5.490 -56.687 1.00 91.81 974 GLY A N 1
ATOM 7309 C CA . GLY A 1 974 ? 42.178 4.141 -56.329 1.00 91.81 974 GLY A CA 1
ATOM 7310 C C . GLY A 1 974 ? 41.163 3.066 -56.712 1.00 91.81 974 GLY A C 1
ATOM 7311 O O . GLY A 1 974 ? 40.173 3.334 -57.405 1.00 91.81 974 GLY A O 1
ATOM 7312 N N . VAL A 1 975 ? 41.419 1.833 -56.279 1.00 93.25 975 VAL A N 1
ATOM 7313 C CA . VAL A 1 975 ? 40.591 0.655 -56.557 1.00 93.25 975 VAL A CA 1
ATOM 7314 C C . VAL A 1 975 ? 40.439 -0.201 -55.307 1.00 93.25 975 VAL A C 1
ATOM 7316 O O . VAL A 1 975 ? 41.361 -0.362 -54.519 1.00 93.25 975 VAL A O 1
ATOM 7319 N N . VAL A 1 976 ? 39.265 -0.801 -55.141 1.00 95.19 976 VAL A N 1
ATOM 7320 C CA . VAL A 1 976 ? 38.964 -1.661 -53.992 1.00 95.19 976 VAL A CA 1
ATOM 7321 C C . VAL A 1 976 ? 38.268 -2.928 -54.455 1.00 95.19 976 VAL A C 1
ATOM 7323 O O . VAL A 1 976 ? 37.409 -2.881 -55.339 1.00 95.19 976 VAL A O 1
ATOM 7326 N N . ALA A 1 977 ? 38.605 -4.057 -53.841 1.00 96.25 977 ALA A N 1
ATOM 7327 C CA . ALA A 1 977 ? 37.914 -5.323 -54.046 1.00 96.25 977 ALA A CA 1
ATOM 7328 C C . ALA A 1 977 ? 37.801 -6.099 -52.731 1.00 96.25 977 ALA A C 1
ATOM 7330 O O . ALA A 1 977 ? 38.655 -5.982 -51.851 1.00 96.25 977 ALA A O 1
ATOM 7331 N N . GLY A 1 978 ? 36.743 -6.893 -52.589 1.00 95.56 978 GLY A N 1
ATOM 7332 C CA . GLY A 1 978 ? 36.525 -7.663 -51.372 1.00 95.56 978 GLY A CA 1
ATOM 7333 C C . GLY A 1 978 ? 35.325 -8.598 -51.414 1.00 95.56 978 GLY A C 1
ATOM 7334 O O . GLY A 1 978 ? 34.646 -8.757 -52.432 1.00 95.56 978 GLY A O 1
ATOM 7335 N N . VAL A 1 979 ? 35.089 -9.221 -50.265 1.00 95.00 979 VAL A N 1
ATOM 7336 C CA . VAL A 1 979 ? 33.982 -10.136 -49.983 1.00 95.00 979 VAL A CA 1
ATOM 7337 C C . VAL A 1 979 ? 33.191 -9.587 -48.798 1.00 95.00 979 VAL A C 1
ATOM 7339 O O . VAL A 1 979 ? 33.757 -8.993 -47.882 1.00 95.00 979 VAL A O 1
ATOM 7342 N N . THR A 1 980 ? 31.879 -9.797 -48.816 1.00 92.81 980 THR A N 1
ATOM 7343 C CA . THR A 1 980 ? 30.991 -9.600 -47.664 1.00 92.81 980 THR A CA 1
ATOM 7344 C C . THR A 1 980 ? 30.266 -10.903 -47.348 1.00 92.81 980 THR A C 1
ATOM 7346 O O . THR A 1 980 ? 29.889 -11.619 -48.284 1.00 92.81 980 THR A O 1
ATOM 7349 N N . PHE A 1 981 ? 30.100 -11.188 -46.058 1.00 89.56 981 PHE A N 1
ATOM 7350 C CA . PHE A 1 981 ? 29.392 -12.346 -45.508 1.00 89.56 981 PHE A CA 1
ATOM 7351 C C . PHE A 1 981 ? 28.137 -11.907 -44.769 1.00 89.56 981 PHE A C 1
ATOM 7353 O O . PHE A 1 981 ? 28.252 -10.873 -44.068 1.00 89.56 981 PHE A O 1
#

Mean predicted aligned error: 20.93 Å

Secondary structure (DSSP, 8-state):
---HHHHHHHHHHHHHHHTT---------EEEEEEE----SSGGG--SHHHHHHHHHHHHT--TTEEEEEEEEEES--HHHHHHHHHHHHTT--TT-EEEEEEES-EEEEE---S--SSSGGG-S----EEEEE--TT-BTTBGGGSEEHHHHHHHHHTSS-SEEEEEEESTT-TT--PPP--S--S-----TT---S---S------TT-TTEEEEESS-TT-----EEEEETTEEEEE-HHHHHHHHHTTT-TT-BHHHHHHHHHHHHHHTT-S---EEES-GGGTTSBPS-------TT-EEEEE-TTS-EEEEEHHHHHHTTTS---HHHHTTS-S-EEEEEEE-----TTSPPPSSHHHHHHHHHHHHHHTT-EEEEE-TTSSS---HHHHHHHHHHHHH-TT-SEEEEEEEE-EEEETTEEEE--TT--SSHHHHSEEHHHHHHHHHT---SEEEEEEEE--SS--HHHHHHHHHH--TTEEEEESS-TT----EETTTTEEHHHHHHHHHH--SSSS--TTB-TTSPEEHHHHHHHHHHHHHHHHHHS-TTTS-SS----EEEETTEESTTS-TTSS--EEE------PPPP-----------SEEEEEEEEETTEEESS--SS--EEEEEEESSEEEEEEEEEEEEESSEEEEEEEEEEEEEESSEEEESSEEEEEEEESSEEEESS-EEEEEEESSEEEEETTSHHHHHHH----------EEEEEEESSEEEEEEEEEEEEEEESSEEEEEEEEEEEEEESSEEEEEEEEEEEESSEEEEEEEEEEEESSEEEEEEEEEEEESSEEEEEEEEEEEESSEEEETTSEEEEEEEEESS-SEEEEEEEE-SSEEEEEEEEEESSSSS-EEEEEEEEEEEEEETTEEEEEEEEEEEEEESSSS--S-EEEEEEEEEEEEEEETTEEEEEEEEEEEEEEE-BTTB----SS--SEEEEETTEEEEEEEEEEEEEE-

pLDDT: mean 75.21, std 18.96, range [24.0, 97.81]

Foldseek 3Di:
DPDPVQVVVVVVVVVVVVVVDPDDADQAAEAEEAEEAQAAPDPQQHDAARQQLLLLVVLLPPAPRHPDPRYHYHYLDFPVRVLCVLQVVLVVAAANYAYEYEYYGEKFKDFCPDPPDPPDPPDDDDPPGIWIWAAGRHDDLVDCVRTQTLANVLVSQVSRNYLRYEYEYQYALFAPSNDYDPPDDDPDDPDDPPPPDPDDDDQDAAADVRSSRYKYKYAFHNQDGFDWAFAQFPNFTATHGLLSLQCSLCSVVLQQDFQLRSQVSSQVSCVVVLPLGGIHMYYHPVRRNPRDPRRHPCSDQPDWGWGAGPVRDIDIDGSCRSNVCVPPPPVVVVVCLLVAAAEEEFEFEQAADPPDHGDQQSLVLSVLVQVLVVVLVYHYDGEYCSDSQHQFQVSVLSVLLSQQPRAPHQEYEYEEHEEWDADPLWIWDAGRQQDPVRVVGTHTLLNSLVSNVSHNHQAYEYEYQYQAPFFDQSRQLSPLASDAQRYKYKYFADHGDHFHDDVVQSHTLQSSQLSQQSDDPPVPARVLADPQRFRWPVSSLVSSQVSQVVVQVPDDPVPHDPDRGRMFIHHRSDTPPPDDPPPRGDGPGHHSDPDDDDDPDPPPPDDDDDQEDAEKEAAEQQRIPPGRHHARHEYAEYEYAAEDHHAEYAHEYEEAAEYAYAEEYHYEYEYAAEYQHLEEYAYEYEYAAEYAHQAEYAYEYEYAAEYEWANPNPSSCVRHVDDDPDARHWYREEYAYAAEYETHTQEYEYEYHYAAEYEYEHEYEEEYHYQAEYEYAHYEEEYHYQEYEYQEYNYEYEHQEYEYAHYEEEYDHQEAAYQAYHYEYHHVAHHYVQADFKWWWKQKQFFHTKTWTWHHHQFKTKIWIKGWDCPDVQTKIKIKIWMKGWDDDPQKIWMWIWMKIDMDTNDPDDPWDWIKIKIWTKMWGHPDPQKIKIKTKIKMKIKGFDDPNDIPDGDFDFPDWDDDPRIIITIHMIMMIIMMD

Nearest PDB structures (foldseek):
  4aui-assembly1_C  TM=3.910E-01  e=4.492E-02  Neisseria gonorrhoeae
  6v78-assembly1_C  TM=3.324E-01  e=2.485E+00  Klebsiella pneumoniae
  5fp2-assembly2_B  TM=3.344E-01  e=2.485E+00  Pseudomonas aeruginosa PAO1
  7pzf-assembly2_E  TM=3.395E-01  e=5.243E+00  Klebsiella pneumoniae

Solvent-accessible surface area (backbone atoms only — not comparable to full-atom values): 49708 Å² total; per-residue (Å²): 143,91,54,78,62,61,55,48,54,49,50,50,54,48,50,60,43,56,77,74,49,90,82,73,81,74,85,42,59,41,37,34,41,41,39,21,28,28,60,42,81,45,80,90,65,51,49,67,17,22,62,38,36,49,50,53,53,52,61,55,59,75,32,97,67,43,52,95,85,29,64,46,80,38,76,40,35,38,48,67,56,52,51,54,55,50,57,64,43,26,82,71,43,46,69,60,20,38,41,36,42,35,42,26,35,55,33,36,67,46,60,83,84,60,102,73,68,91,83,67,85,85,75,76,94,73,85,82,69,64,46,32,27,42,45,28,19,64,35,40,99,92,41,72,84,35,39,45,39,15,57,58,49,19,50,56,58,66,56,34,46,34,58,46,34,39,36,40,34,45,22,20,24,31,33,81,39,66,43,53,81,82,84,68,86,77,88,84,71,100,63,80,83,83,73,75,67,87,85,75,94,64,98,67,62,50,75,40,80,79,38,84,36,45,36,39,41,15,36,14,46,55,86,39,85,70,70,74,39,74,43,81,45,97,92,39,43,32,38,26,37,61,53,56,48,37,54,61,58,43,42,86,61,31,54,76,28,20,45,50,54,50,47,52,50,38,34,52,49,29,57,73,71,63,49,97,57,52,53,39,52,36,24,40,73,85,53,35,76,36,58,45,90,54,58,47,70,71,74,58,59,78,49,77,42,79,41,46,32,81,85,67,50,76,45,81,46,28,55,45,60,65,38,43,53,78,73,48,84,56,62,55,63,66,76,36,72,59,80,50,45,35,36,32,41,29,33,7,41,25,60,49,44,79,92,50,76,66,53,90,24,24,36,53,42,25,53,55,49,44,52,48,40,44,77,65,52,28,52,66,49,68,18,18,74,90,39,86,49,41,38,29,47,64,54,49,50,54,50,48,48,54,65,16,65,42,78,74,24,48,32,37,36,38,37,42,24,30,51,43,42,64,55,100,75,39,16,27,43,54,28,41,69,32,44,89,65,51,89,80,30,31,45,38,46,66,59,53,42,57,41,53,70,65,29,53,37,69,28,35,40,38,38,36,52,40,16,58,87,50,56,38,49,30,32,50,48,41,58,34,66,62,42,45,86,50,35,37,37,38,31,36,32,44,75,62,36,43,36,55,75,36,80,95,74,62,19,34,58,54,53,48,33,50,47,52,26,65,34,50,92,80,82,80,54,29,70,16,35,45,100,85,44,29,25,25,56,63,42,38,50,54,44,30,53,50,49,51,52,52,53,60,66,70,41,55,86,93,72,49,73,97,66,85,67,45,63,41,48,30,48,59,43,34,68,54,95,78,65,70,78,85,81,62,75,45,72,77,34,78,49,84,75,78,85,71,80,78,73,83,74,77,71,80,83,71,75,83,73,66,66,62,43,66,64,38,42,20,48,36,64,55,44,31,40,94,54,66,37,74,36,74,36,26,29,31,31,39,41,12,68,38,28,29,37,29,20,27,39,60,35,41,35,43,17,52,33,28,35,37,26,27,51,28,41,38,40,41,38,38,15,49,32,26,34,40,29,7,23,40,39,39,37,41,42,37,14,49,32,30,32,39,28,10,19,27,39,42,35,41,38,36,12,47,34,31,31,39,35,26,10,74,43,63,49,9,39,72,60,37,75,56,90,73,97,65,82,58,34,15,46,41,34,41,41,38,12,50,31,30,33,43,38,32,21,67,47,24,43,35,39,40,39,15,47,32,31,31,40,35,46,38,35,38,41,34,37,38,39,16,63,35,33,33,42,36,39,32,36,44,32,39,38,37,16,42,33,32,40,25,50,25,37,47,37,38,38,41,25,50,35,34,40,28,38,39,37,36,40,42,38,40,22,52,34,32,39,24,55,33,61,52,61,46,55,50,35,74,41,26,48,29,68,72,35,40,76,30,45,32,44,33,30,37,66,75,30,69,39,31,46,32,42,37,23,11,36,74,49,28,26,16,34,39,33,44,32,36,31,80,88,46,90,68,34,34,38,31,47,34,46,32,42,33,37,40,50,81,55,86,63,32,34,45,36,46,34,43,37,39,30,47,54,26,66,78,53,97,73,61,92,64,55,37,41,38,39,37,41,35,48,32,46,32,42,55,79,49,100,66,32,30,42,36,39,36,42,32,44,39,39,38,42,31,49,59,55,100,91,48,66,89,80,67,67,66,78,63,80,41,76,52,78,60,87,56,38,37,40,39,30,29,74,48,46,38,41,36,40,35,62

Radius of gyration: 42.86 Å; Cα contacts (8 Å, |Δi|>4): 2425; chains: 1; bounding box: 104×64×124 Å